Protein AF-0000000079806467 (afdb_homodimer)

Structure (mmCIF, N/CA/C/O backbone):
data_AF-0000000079806467-model_v1
#
loop_
_entity.id
_entity.type
_entity.pdbx_description
1 polymer 'Acyl-coenzyme A oxidase'
#
loop_
_atom_site.group_PDB
_atom_site.id
_atom_site.type_symbol
_atom_site.label_atom_id
_atom_site.label_alt_id
_atom_site.label_comp_id
_atom_site.label_asym_id
_atom_site.label_entity_id
_atom_site.label_seq_id
_atom_site.pdbx_PDB_ins_code
_atom_site.Cartn_x
_atom_site.Cartn_y
_atom_site.Cartn_z
_atom_site.occupancy
_atom_site.B_iso_or_equiv
_atom_site.auth_seq_id
_atom_site.auth_comp_id
_atom_site.auth_asym_id
_atom_site.auth_atom_id
_atom_site.pdbx_PDB_model_num
ATOM 1 N N . MET A 1 1 ? 41.625 -18.547 -8.062 1 34.66 1 MET A N 1
ATOM 2 C CA . MET A 1 1 ? 41.875 -17.453 -8.992 1 34.66 1 MET A CA 1
ATOM 3 C C . MET A 1 1 ? 40.906 -16.281 -8.742 1 34.66 1 MET A C 1
ATOM 5 O O . MET A 1 1 ? 39.719 -16.5 -8.547 1 34.66 1 MET A O 1
ATOM 9 N N . ALA A 1 2 ? 41.5 -15.297 -8.375 1 49.91 2 ALA A N 1
ATOM 10 C CA . ALA A 1 2 ? 40.719 -14.109 -8.062 1 49.91 2 ALA A CA 1
ATOM 11 C C . ALA A 1 2 ? 39.75 -13.781 -9.195 1 49.91 2 ALA A C 1
ATOM 13 O O . ALA A 1 2 ? 40.156 -13.578 -10.336 1 49.91 2 ALA A O 1
ATOM 14 N N . ALA A 1 3 ? 38.312 -14.281 -9.039 1 60.53 3 ALA A N 1
ATOM 15 C CA . ALA A 1 3 ? 37.281 -14.016 -10.047 1 60.53 3 ALA A CA 1
ATOM 16 C C . ALA A 1 3 ? 37.531 -12.68 -10.734 1 60.53 3 ALA A C 1
ATOM 18 O O . ALA A 1 3 ? 37.875 -11.688 -10.078 1 60.53 3 ALA A O 1
ATOM 19 N N . ASN A 1 4 ? 37.812 -12.672 -12.086 1 73.62 4 ASN A N 1
ATOM 20 C CA . ASN A 1 4 ? 37.875 -11.445 -12.875 1 73.62 4 ASN A CA 1
ATOM 21 C C . ASN A 1 4 ? 36.531 -10.695 -12.828 1 73.62 4 ASN A C 1
ATOM 23 O O . ASN A 1 4 ? 35.594 -11.062 -13.531 1 73.62 4 ASN A O 1
ATOM 27 N N . LEU A 1 5 ? 36.375 -9.82 -11.797 1 84.5 5 LEU A N 1
ATOM 28 C CA . LEU A 1 5 ? 35.156 -9.086 -11.555 1 84.5 5 LEU A CA 1
ATOM 29 C C . LEU A 1 5 ? 35.125 -7.77 -12.32 1 84.5 5 LEU A C 1
ATOM 31 O O . LEU A 1 5 ? 34.438 -6.824 -11.93 1 84.5 5 LEU A O 1
ATOM 35 N N . ASP A 1 6 ? 35.844 -7.742 -13.461 1 85.06 6 ASP A N 1
ATOM 36 C CA . ASP A 1 6 ? 36 -6.504 -14.227 1 85.06 6 ASP A CA 1
ATOM 37 C C . ASP A 1 6 ? 34.656 -6.086 -14.844 1 85.06 6 ASP A C 1
ATOM 39 O O . ASP A 1 6 ? 34.469 -4.914 -15.18 1 85.06 6 ASP A O 1
ATOM 43 N N . PHE A 1 7 ? 33.781 -7.004 -14.922 1 88.5 7 PHE A N 1
ATOM 44 C CA . PHE A 1 7 ? 32.469 -6.676 -15.516 1 88.5 7 PHE A CA 1
ATOM 45 C C . PHE A 1 7 ? 31.594 -5.938 -14.516 1 88.5 7 PHE A C 1
ATOM 47 O O . PHE A 1 7 ? 30.609 -5.309 -14.898 1 88.5 7 PHE A O 1
ATOM 54 N N . LEU A 1 8 ? 31.969 -5.996 -13.258 1 93 8 LEU A N 1
ATOM 55 C CA . LEU A 1 8 ? 31.359 -5.148 -12.242 1 93 8 LEU A CA 1
ATOM 56 C C . LEU A 1 8 ? 32.156 -3.85 -12.078 1 93 8 LEU A C 1
ATOM 58 O O . LEU A 1 8 ? 33.094 -3.785 -11.281 1 93 8 LEU A O 1
ATOM 62 N N . LYS A 1 9 ? 31.688 -2.844 -12.742 1 91.31 9 LYS A N 1
ATOM 63 C CA . LYS A 1 9 ? 32.406 -1.57 -12.695 1 91.31 9 LYS A CA 1
ATOM 64 C C . LYS A 1 9 ? 32.344 -0.953 -11.305 1 91.31 9 LYS A C 1
ATOM 66 O O . LYS A 1 9 ? 31.359 -1.146 -10.578 1 91.31 9 LYS A O 1
ATOM 71 N N . ASP A 1 10 ? 33.406 -0.239 -10.992 1 94.56 10 ASP A N 1
ATOM 72 C CA . ASP A 1 10 ? 33.375 0.511 -9.742 1 94.56 10 ASP A CA 1
ATOM 73 C C . ASP A 1 10 ? 32.25 1.545 -9.734 1 94.56 10 ASP A C 1
ATOM 75 O O . ASP A 1 10 ? 31.906 2.096 -10.781 1 94.56 10 ASP A O 1
ATOM 79 N N . LEU A 1 11 ? 31.797 1.755 -8.625 1 96.38 11 LEU A N 1
ATOM 80 C CA . LEU A 1 11 ? 30.719 2.734 -8.469 1 96.38 11 LEU A CA 1
ATOM 81 C C . LEU A 1 11 ? 31.281 4.152 -8.422 1 96.38 11 LEU A C 1
ATOM 83 O O . LEU A 1 11 ? 32.406 4.363 -7.945 1 96.38 11 LEU A O 1
ATOM 87 N N . PRO A 1 12 ? 30.547 5.062 -8.953 1 96.88 12 PRO A N 1
ATOM 88 C CA . PRO A 1 12 ? 31.047 6.445 -8.945 1 96.88 12 PRO A CA 1
ATOM 89 C C . PRO A 1 12 ? 31.219 7 -7.531 1 96.88 12 PRO A C 1
ATOM 91 O O . PRO A 1 12 ? 30.469 6.617 -6.617 1 96.88 12 PRO A O 1
ATOM 94 N N . SER A 1 13 ? 32.188 7.906 -7.438 1 97.12 13 SER A N 1
ATOM 95 C CA . SER A 1 13 ? 32.406 8.57 -6.156 1 97.12 13 SER A CA 1
ATOM 96 C C . SER A 1 13 ? 31.328 9.625 -5.895 1 97.12 13 SER A C 1
ATOM 98 O O . SER A 1 13 ? 30.766 10.195 -6.832 1 97.12 13 SER A O 1
ATOM 100 N N . GLY A 1 14 ? 31.031 9.812 -4.668 1 97.44 14 GLY A N 1
ATOM 101 C CA . GLY A 1 14 ? 30.031 10.781 -4.27 1 97.44 14 GLY A CA 1
ATOM 102 C C . GLY A 1 14 ? 29.641 10.68 -2.807 1 97.44 14 GLY A C 1
ATOM 103 O O . GLY A 1 14 ? 30.422 10.18 -1.99 1 97.44 14 GLY A O 1
ATOM 104 N N . PRO A 1 15 ? 28.469 11.18 -2.463 1 97.69 15 PRO A N 1
ATOM 105 C CA . PRO A 1 15 ? 28.016 11.25 -1.074 1 97.69 15 PRO A CA 1
ATOM 106 C C . PRO A 1 15 ? 27.922 9.875 -0.415 1 97.69 15 PRO A C 1
ATOM 108 O O . PRO A 1 15 ? 27.938 9.773 0.814 1 97.69 15 PRO A O 1
ATOM 111 N N . LEU A 1 16 ? 27.875 8.82 -1.128 1 98.69 16 LEU A N 1
ATOM 112 C CA . LEU A 1 16 ? 27.703 7.473 -0.591 1 98.69 16 LEU A CA 1
ATOM 113 C C . LEU A 1 16 ? 29.031 6.875 -0.152 1 98.69 16 LEU A C 1
ATOM 115 O O . LEU A 1 16 ? 29.062 5.867 0.557 1 98.69 16 LEU A O 1
ATOM 119 N N . ASP A 1 17 ? 30.172 7.52 -0.529 1 98.19 17 ASP A N 1
ATOM 120 C CA . ASP A 1 17 ? 31.5 6.98 -0.294 1 98.19 17 ASP A CA 1
ATOM 121 C C . ASP A 1 17 ? 31.766 6.785 1.198 1 98.19 17 ASP A C 1
ATOM 123 O O . ASP A 1 17 ? 32.469 5.844 1.597 1 98.19 17 ASP A O 1
ATOM 127 N N . ALA A 1 18 ? 31.219 7.711 1.97 1 97.19 18 ALA A N 1
ATOM 128 C CA . ALA A 1 18 ? 31.453 7.633 3.41 1 97.19 18 ALA A CA 1
ATOM 129 C C . ALA A 1 18 ? 30.984 6.297 3.971 1 97.19 18 ALA A C 1
ATOM 131 O O . ALA A 1 18 ? 31.656 5.691 4.809 1 97.19 18 ALA A O 1
ATOM 132 N N . TYR A 1 19 ? 29.875 5.832 3.535 1 98.38 19 TYR A N 1
ATOM 133 C CA . TYR A 1 19 ? 29.328 4.566 4.012 1 98.38 19 TYR A CA 1
ATOM 134 C C . TYR A 1 19 ? 30.016 3.387 3.332 1 98.38 19 TYR A C 1
ATOM 136 O O . TYR A 1 19 ? 30.25 2.35 3.959 1 98.38 19 TYR A O 1
ATOM 144 N N . ARG A 1 20 ? 30.344 3.506 2.066 1 98.44 20 ARG A N 1
ATOM 145 C CA . ARG A 1 20 ? 31.016 2.438 1.34 1 98.44 20 ARG A CA 1
ATOM 146 C C . ARG A 1 20 ? 32.406 2.148 1.945 1 98.44 20 ARG A C 1
ATOM 148 O O . ARG A 1 20 ? 32.812 0.992 2.006 1 98.44 20 ARG A O 1
ATOM 155 N N . LYS A 1 21 ? 33.062 3.182 2.406 1 97.88 21 LYS A N 1
ATOM 156 C CA . LYS A 1 21 ? 34.375 3.043 3.023 1 97.88 21 LYS A CA 1
ATOM 157 C C . LYS A 1 21 ? 34.281 2.33 4.371 1 97.88 21 LYS A C 1
ATOM 159 O O . LYS A 1 21 ? 35.219 1.649 4.789 1 97.88 21 LYS A O 1
ATOM 164 N N . ASP A 1 22 ? 33.125 2.482 4.996 1 97.44 22 ASP A N 1
ATOM 165 C CA . ASP A 1 22 ? 32.938 1.914 6.328 1 97.44 22 ASP A CA 1
ATOM 166 C C . ASP A 1 22 ? 32.469 0.46 6.242 1 97.44 22 ASP A C 1
ATOM 168 O O . ASP A 1 22 ? 32.438 -0.249 7.25 1 97.44 22 ASP A O 1
ATOM 172 N N . ALA A 1 23 ? 32.188 -0.024 5.09 1 98.25 23 ALA A N 1
ATOM 173 C CA . ALA A 1 23 ? 31.625 -1.363 4.922 1 98.25 23 ALA A CA 1
ATOM 174 C C . ALA A 1 23 ? 32.625 -2.432 5.352 1 98.25 23 ALA A C 1
ATOM 176 O O . ALA A 1 23 ? 33.812 -2.299 5.109 1 98.25 23 ALA A O 1
ATOM 177 N N . SER A 1 24 ? 32.156 -3.488 5.906 1 98.38 24 SER A N 1
ATOM 178 C CA . SER A 1 24 ? 33 -4.547 6.457 1 98.38 24 SER A CA 1
ATOM 179 C C . SER A 1 24 ? 33.344 -5.598 5.402 1 98.38 24 SER A C 1
ATOM 181 O O . SER A 1 24 ? 34.062 -6.559 5.68 1 98.38 24 SER A O 1
ATOM 183 N N . PHE A 1 25 ? 32.812 -5.457 4.246 1 98.12 25 PHE A N 1
ATOM 184 C CA . PHE A 1 25 ? 33 -6.406 3.16 1 98.12 25 PHE A CA 1
ATOM 185 C C . PHE A 1 25 ? 33.031 -5.695 1.813 1 98.12 25 PHE A C 1
ATOM 187 O O . PHE A 1 25 ? 32.75 -4.5 1.73 1 98.12 25 PHE A O 1
ATOM 194 N N . ASN A 1 26 ? 33.469 -6.414 0.8 1 96.88 26 ASN A N 1
ATOM 195 C CA . ASN A 1 26 ? 33.438 -5.914 -0.569 1 96.88 26 ASN A CA 1
ATOM 196 C C . ASN A 1 26 ? 32.125 -6.254 -1.264 1 96.88 26 ASN A C 1
ATOM 198 O O . ASN A 1 26 ? 31.781 -7.43 -1.412 1 96.88 26 ASN A O 1
ATOM 202 N N . TRP A 1 27 ? 31.391 -5.199 -1.729 1 97.62 27 TRP A N 1
ATOM 203 C CA . TRP A 1 27 ? 30.062 -5.426 -2.293 1 97.62 27 TRP A CA 1
ATOM 204 C C . TRP A 1 27 ? 30.141 -6.316 -3.525 1 97.62 27 TRP A C 1
ATOM 206 O O . TRP A 1 27 ? 29.203 -7.055 -3.824 1 97.62 27 TRP A O 1
ATOM 216 N N . LYS A 1 28 ? 31.281 -6.289 -4.316 1 97.19 28 LYS A N 1
ATOM 217 C CA . LYS A 1 28 ? 31.453 -7.145 -5.484 1 97.19 28 LYS A CA 1
ATOM 218 C C . LYS A 1 28 ? 31.531 -8.617 -5.082 1 97.19 28 LYS A C 1
ATOM 220 O O . LYS A 1 28 ? 31 -9.484 -5.781 1 97.19 28 LYS A O 1
ATOM 225 N N . HIS A 1 29 ? 32.25 -8.836 -3.951 1 97.06 29 HIS A N 1
ATOM 226 C CA . HIS A 1 29 ? 32.344 -10.203 -3.438 1 97.06 29 HIS A CA 1
ATOM 227 C C . HIS A 1 29 ? 30.984 -10.711 -2.986 1 97.06 29 HIS A C 1
ATOM 229 O O . HIS A 1 29 ? 30.656 -11.883 -3.186 1 97.06 29 HIS A O 1
ATOM 235 N N . MET A 1 30 ? 30.203 -9.859 -2.377 1 98.06 30 MET A N 1
ATOM 236 C CA . MET A 1 30 ? 28.844 -10.234 -1.971 1 98.06 30 MET A CA 1
ATOM 237 C C . MET A 1 30 ? 27.984 -10.531 -3.186 1 98.06 30 MET A C 1
ATOM 239 O O . MET A 1 30 ? 27.234 -11.516 -3.193 1 98.06 30 MET A O 1
ATOM 243 N N . ALA A 1 31 ? 28.047 -9.68 -4.234 1 97.62 31 ALA A N 1
ATOM 244 C CA . ALA A 1 31 ? 27.297 -9.922 -5.461 1 97.62 31 ALA A CA 1
ATOM 245 C C . ALA A 1 31 ? 27.656 -11.266 -6.078 1 97.62 31 ALA A C 1
ATOM 247 O O . ALA A 1 31 ? 26.781 -12.008 -6.527 1 97.62 31 ALA A O 1
ATOM 248 N N . LEU A 1 32 ? 28.953 -11.562 -6.098 1 96.12 32 LEU A N 1
ATOM 249 C CA . LEU A 1 32 ? 29.438 -12.828 -6.621 1 96.12 32 LEU A CA 1
ATOM 250 C C . LEU A 1 32 ? 28.938 -14 -5.781 1 96.12 32 LEU A C 1
ATOM 252 O O . LEU A 1 32 ? 28.562 -15.039 -6.324 1 96.12 32 LEU A O 1
ATOM 256 N N . PHE A 1 33 ? 29.031 -13.82 -4.461 1 96.12 33 PHE A N 1
ATOM 257 C CA . PHE A 1 33 ? 28.562 -14.852 -3.545 1 96.12 33 PHE A CA 1
ATOM 258 C C . PHE A 1 33 ? 27.078 -15.148 -3.768 1 96.12 33 PHE A C 1
ATOM 260 O O . PHE A 1 33 ? 26.672 -16.312 -3.785 1 96.12 33 PHE A O 1
ATOM 267 N N . LEU A 1 34 ? 26.25 -14.094 -3.984 1 96.44 34 LEU A N 1
ATOM 268 C CA . LEU A 1 34 ? 24.797 -14.227 -4.109 1 96.44 34 LEU A CA 1
ATOM 269 C C . LEU A 1 34 ? 24.422 -14.969 -5.391 1 96.44 34 LEU A C 1
ATOM 271 O O . LEU A 1 34 ? 23.578 -15.867 -5.375 1 96.44 34 LEU A O 1
ATOM 275 N N . GLU A 1 35 ? 25.062 -14.664 -6.559 1 94.12 35 GLU A N 1
ATOM 276 C CA . GLU A 1 35 ? 24.531 -15.141 -7.836 1 94.12 35 GLU A CA 1
ATOM 277 C C . GLU A 1 35 ? 25.5 -16.125 -8.492 1 94.12 35 GLU A C 1
ATOM 279 O O . GLU A 1 35 ? 25.094 -16.922 -9.344 1 94.12 35 GLU A O 1
ATOM 284 N N . GLY A 1 36 ? 26.797 -16.109 -8.062 1 93.44 36 GLY A N 1
ATOM 285 C CA . GLY A 1 36 ? 27.812 -16.844 -8.789 1 93.44 36 GLY A CA 1
ATOM 286 C C . GLY A 1 36 ? 28.328 -16.109 -10.016 1 93.44 36 GLY A C 1
ATOM 287 O O . GLY A 1 36 ? 27.609 -15.273 -10.586 1 93.44 36 GLY A O 1
ATOM 288 N N . GLU A 1 37 ? 29.453 -16.391 -10.461 1 94.31 37 GLU A N 1
ATOM 289 C CA . GLU A 1 37 ? 30.125 -15.641 -11.508 1 94.31 37 GLU A CA 1
ATOM 290 C C . GLU A 1 37 ? 29.406 -15.781 -12.844 1 94.31 37 GLU A C 1
ATOM 292 O O . GLU A 1 37 ? 29.141 -14.789 -13.523 1 94.31 37 GLU A O 1
ATOM 297 N N . GLU A 1 38 ? 29.094 -16.969 -13.242 1 94.38 38 GLU A N 1
ATOM 298 C CA . GLU A 1 38 ? 28.484 -17.234 -14.539 1 94.38 38 GLU A CA 1
ATOM 299 C C . GLU A 1 38 ? 27.156 -16.484 -14.688 1 94.38 38 GLU A C 1
ATOM 301 O O . GLU A 1 38 ? 26.953 -15.773 -15.672 1 94.38 38 GLU A O 1
ATOM 306 N N . LEU A 1 39 ? 26.281 -16.625 -13.75 1 96.12 39 LEU A N 1
ATOM 307 C CA . LEU A 1 39 ? 24.953 -16.016 -13.797 1 96.12 39 LEU A CA 1
ATOM 308 C C . LEU A 1 39 ? 25.047 -14.5 -13.695 1 96.12 39 LEU A C 1
ATOM 310 O O . LEU A 1 39 ? 24.297 -13.773 -14.352 1 96.12 39 LEU A O 1
ATOM 314 N N . LEU A 1 40 ? 25.969 -14.039 -12.883 1 96.94 40 LEU A N 1
ATOM 315 C CA . LEU A 1 40 ? 26.141 -12.602 -12.719 1 96.94 40 LEU A CA 1
ATOM 316 C C . LEU A 1 40 ? 26.625 -11.961 -14.016 1 96.94 40 LEU A C 1
ATOM 318 O O . LEU A 1 40 ? 26.141 -10.898 -14.414 1 96.94 40 LEU A O 1
ATOM 322 N N . ARG A 1 41 ? 27.625 -12.594 -14.688 1 96.38 41 ARG A N 1
ATOM 323 C CA . ARG A 1 41 ? 28.109 -12.109 -15.969 1 96.38 41 ARG A CA 1
ATOM 324 C C . ARG A 1 41 ? 27 -12.102 -17.016 1 96.38 41 ARG A C 1
ATOM 326 O O . ARG A 1 41 ? 26.906 -11.18 -17.812 1 96.38 41 ARG A O 1
ATOM 333 N N . TYR A 1 42 ? 26.281 -13.156 -17.062 1 96.56 42 TYR A N 1
ATOM 334 C CA . TYR A 1 42 ? 25.141 -13.266 -17.969 1 96.56 42 TYR A CA 1
ATOM 335 C C . TYR A 1 42 ? 24.141 -12.133 -17.734 1 96.56 42 TYR A C 1
ATOM 337 O O . TYR A 1 42 ? 23.703 -11.484 -18.688 1 96.56 42 TYR A O 1
ATOM 345 N N . LYS A 1 43 ? 23.812 -11.844 -16.5 1 97.62 43 LYS A N 1
ATOM 346 C CA . LYS A 1 43 ? 22.891 -10.781 -16.125 1 97.62 43 LYS A CA 1
ATOM 347 C C . LYS A 1 43 ? 23.391 -9.422 -16.594 1 97.62 43 LYS A C 1
ATOM 349 O O . LYS A 1 43 ? 22.641 -8.625 -17.141 1 97.62 43 LYS A O 1
ATOM 354 N N . TYR A 1 44 ? 24.625 -9.109 -16.391 1 97.25 44 TYR A N 1
ATOM 355 C CA . TYR A 1 44 ? 25.203 -7.816 -16.766 1 97.25 44 TYR A CA 1
ATOM 356 C C . TYR A 1 44 ? 25.312 -7.684 -18.266 1 97.25 44 TYR A C 1
ATOM 358 O O . TYR A 1 44 ? 25.281 -6.574 -18.812 1 97.25 44 TYR A O 1
ATOM 366 N N . THR A 1 45 ? 25.469 -8.836 -18.922 1 97.06 45 THR A N 1
ATOM 367 C CA . THR A 1 45 ? 25.422 -8.805 -20.375 1 97.06 45 THR A CA 1
ATOM 368 C C . THR A 1 45 ? 24.062 -8.32 -20.859 1 97.06 45 THR A C 1
ATOM 370 O O . THR A 1 45 ? 23.984 -7.504 -21.781 1 97.06 45 THR A O 1
ATOM 373 N N . ILE A 1 46 ? 23.047 -8.805 -20.281 1 98.06 46 ILE A N 1
ATOM 374 C CA . ILE A 1 46 ? 21.688 -8.391 -20.625 1 98.06 46 ILE A CA 1
ATOM 375 C C . ILE A 1 46 ? 21.516 -6.898 -20.344 1 98.06 46 ILE A C 1
ATOM 377 O O . ILE A 1 46 ? 21.062 -6.145 -21.203 1 98.06 46 ILE A O 1
ATOM 381 N N . PHE A 1 47 ? 21.922 -6.441 -19.156 1 98.06 47 PHE A N 1
ATOM 382 C CA . PHE A 1 47 ? 21.797 -5.043 -18.766 1 98.06 47 PHE A CA 1
ATOM 383 C C . PHE A 1 47 ? 22.547 -4.137 -19.734 1 98.06 47 PHE A C 1
ATOM 385 O O . PHE A 1 47 ? 22.016 -3.105 -20.156 1 98.06 47 PHE A O 1
ATOM 392 N N . LYS A 1 48 ? 23.75 -4.508 -20.047 1 97.25 48 LYS A N 1
ATOM 393 C CA . LYS A 1 48 ? 24.594 -3.703 -20.922 1 97.25 48 LYS A CA 1
ATOM 394 C C . LYS A 1 48 ? 23.984 -3.613 -22.328 1 97.25 48 LYS A C 1
ATOM 396 O O . LYS A 1 48 ? 24.031 -2.555 -22.953 1 97.25 48 LYS A O 1
ATOM 401 N N . THR A 1 49 ? 23.484 -4.711 -22.781 1 97.94 49 THR A N 1
ATOM 402 C CA . THR A 1 49 ? 22.844 -4.738 -24.094 1 97.94 49 THR A CA 1
ATOM 403 C C . THR A 1 49 ? 21.656 -3.773 -24.156 1 97.94 49 THR A C 1
ATOM 405 O O . THR A 1 49 ? 21.531 -3 -25.109 1 97.94 49 THR A O 1
ATOM 408 N N . LEU A 1 50 ? 20.812 -3.773 -23.156 1 98.31 50 LEU A N 1
ATOM 409 C CA . LEU A 1 50 ? 19.656 -2.881 -23.109 1 98.31 50 LEU A CA 1
ATOM 410 C C . LEU A 1 50 ? 20.109 -1.425 -23.016 1 98.31 50 LEU A C 1
ATOM 412 O O . LEU A 1 50 ? 19.531 -0.555 -23.672 1 98.31 50 LEU A O 1
ATOM 416 N N . GLU A 1 51 ? 21.078 -1.166 -22.219 1 97.56 51 GLU A N 1
ATOM 417 C CA . GLU A 1 51 ? 21.578 0.192 -22.031 1 97.56 51 GLU A CA 1
ATOM 418 C C . GLU A 1 51 ? 22.125 0.768 -23.328 1 97.56 51 GLU A C 1
ATOM 420 O O . GLU A 1 51 ? 22 1.964 -23.594 1 97.56 51 GLU A O 1
ATOM 425 N N . GLN A 1 52 ? 22.719 -0.044 -24.094 1 97.5 52 GLN A N 1
ATOM 426 C CA . GLN A 1 52 ? 23.406 0.401 -25.297 1 97.5 52 GLN A CA 1
ATOM 427 C C . GLN A 1 52 ? 22.422 0.576 -26.453 1 97.5 52 GLN A C 1
ATOM 429 O O . GLN A 1 52 ? 22.734 1.203 -27.469 1 97.5 52 GLN A O 1
ATOM 434 N N . ASP A 1 53 ? 21.234 0.017 -26.406 1 97.69 53 ASP A N 1
ATOM 435 C CA . ASP A 1 53 ? 20.203 0.123 -27.438 1 97.69 53 ASP A CA 1
ATOM 436 C C . ASP A 1 53 ? 19.25 1.285 -27.141 1 97.69 53 ASP A C 1
ATOM 438 O O . ASP A 1 53 ? 18.484 1.244 -26.172 1 97.69 53 ASP A O 1
ATOM 442 N N . PRO A 1 54 ? 19.203 2.316 -27.969 1 97.12 54 PRO A N 1
ATOM 443 C CA . PRO A 1 54 ? 18.375 3.508 -27.719 1 97.12 54 PRO A CA 1
ATOM 444 C C . PRO A 1 54 ? 16.891 3.186 -27.594 1 97.12 54 PRO A C 1
ATOM 446 O O . PRO A 1 54 ? 16.141 3.961 -27 1 97.12 54 PRO A O 1
ATOM 449 N N . LEU A 1 55 ? 16.484 2.076 -28.078 1 97 55 LEU A N 1
ATOM 450 C CA . LEU A 1 55 ? 15.086 1.681 -27.984 1 97 55 LEU A CA 1
ATOM 451 C C . LEU A 1 55 ? 14.648 1.557 -26.531 1 97 55 LEU A C 1
ATOM 453 O O . LEU A 1 55 ? 13.461 1.711 -26.219 1 97 55 LEU A O 1
ATOM 457 N N . PHE A 1 56 ? 15.594 1.339 -25.656 1 98 56 PHE A N 1
ATOM 458 C CA . PHE A 1 56 ? 15.258 1.041 -24.266 1 98 56 PHE A CA 1
ATOM 459 C C . PHE A 1 56 ? 15.43 2.275 -23.391 1 98 56 PHE A C 1
ATOM 461 O O . PHE A 1 56 ? 15.227 2.215 -22.188 1 98 56 PHE A O 1
ATOM 468 N N . ALA A 1 57 ? 15.789 3.389 -24.031 1 95.69 57 ALA A N 1
ATOM 469 C CA . ALA A 1 57 ? 15.812 4.652 -23.297 1 95.69 57 ALA A CA 1
ATOM 470 C C . ALA A 1 57 ? 14.406 5.062 -22.875 1 95.69 57 ALA A C 1
ATOM 472 O O . ALA A 1 57 ? 13.445 4.902 -23.641 1 95.69 57 ALA A O 1
ATOM 473 N N . ARG A 1 58 ? 14.25 5.59 -21.656 1 91 58 ARG A N 1
ATOM 474 C CA . ARG A 1 58 ? 12.938 5.914 -21.094 1 91 58 ARG A CA 1
ATOM 475 C C . ARG A 1 58 ? 12.719 7.422 -21.062 1 91 58 ARG A C 1
ATOM 477 O O . ARG A 1 58 ? 13.672 8.188 -20.938 1 91 58 ARG A O 1
ATOM 484 N N . ASP A 1 59 ? 11.398 7.672 -21.062 1 86.38 59 ASP A N 1
ATOM 485 C CA . ASP A 1 59 ? 10.984 9.062 -20.906 1 86.38 59 ASP A CA 1
ATOM 486 C C . ASP A 1 59 ? 10.555 9.359 -19.484 1 86.38 59 ASP A C 1
ATOM 488 O O . ASP A 1 59 ? 10.328 8.43 -18.688 1 86.38 59 ASP A O 1
ATOM 492 N N . TYR A 1 60 ? 10.422 10.711 -19.188 1 87.69 60 TYR A N 1
ATOM 493 C CA . TYR A 1 60 ? 10.055 11.125 -17.828 1 87.69 60 TYR A CA 1
ATOM 494 C C . TYR A 1 60 ? 8.547 11.18 -17.672 1 87.69 60 TYR A C 1
ATOM 496 O O . TYR A 1 60 ? 8.039 11.234 -16.547 1 87.69 60 TYR A O 1
ATOM 504 N N . GLN A 1 61 ? 7.82 11.133 -18.703 1 89.44 61 GLN A N 1
ATOM 505 C CA . GLN A 1 61 ? 6.363 11.156 -18.625 1 89.44 61 GLN A CA 1
ATOM 506 C C . GLN A 1 61 ? 5.77 9.828 -19.094 1 89.44 61 GLN A C 1
ATOM 508 O O . GLN A 1 61 ? 6.305 9.188 -19.984 1 89.44 61 GLN A O 1
ATOM 513 N N . THR A 1 62 ? 4.656 9.445 -18.484 1 92.62 62 THR A N 1
ATOM 514 C CA . THR A 1 62 ? 3.959 8.234 -18.891 1 92.62 62 THR A CA 1
ATOM 515 C C . THR A 1 62 ? 3.271 8.43 -20.234 1 92.62 62 THR A C 1
ATOM 517 O O . THR A 1 62 ? 2.453 9.336 -20.391 1 92.62 62 THR A O 1
ATOM 520 N N . PRO A 1 63 ? 3.568 7.598 -21.203 1 93.56 63 PRO A N 1
ATOM 521 C CA . PRO A 1 63 ? 2.859 7.695 -22.484 1 93.56 63 PRO A CA 1
ATOM 522 C C . PRO A 1 63 ? 1.4 7.258 -22.375 1 93.56 63 PRO A C 1
ATOM 524 O O . PRO A 1 63 ? 0.973 6.75 -21.344 1 93.56 63 PRO A O 1
ATOM 527 N N . SER A 1 64 ? 0.621 7.527 -23.438 1 93.62 64 SER A N 1
ATOM 528 C CA . SER A 1 64 ? -0.752 7.039 -23.516 1 93.62 64 SER A CA 1
ATOM 529 C C . SER A 1 64 ? -0.8 5.516 -23.453 1 93.62 64 SER A C 1
ATOM 531 O O . SER A 1 64 ? 0.21 4.852 -23.688 1 93.62 64 SER A O 1
ATOM 533 N N . LEU A 1 65 ? -1.957 4.953 -23.141 1 95.06 65 LEU A N 1
ATOM 534 C CA . LEU A 1 65 ? -2.123 3.506 -23.047 1 95.06 65 LEU A CA 1
ATOM 535 C C . LEU A 1 65 ? -1.716 2.828 -24.344 1 95.06 65 LEU A C 1
ATOM 537 O O . LEU A 1 65 ? -0.988 1.833 -24.344 1 95.06 65 LEU A O 1
ATOM 541 N N . GLU A 1 66 ? -2.158 3.346 -25.469 1 93.94 66 GLU A N 1
ATOM 542 C CA . GLU A 1 66 ? -1.848 2.787 -26.781 1 93.94 66 GLU A CA 1
ATOM 543 C C . GLU A 1 66 ? -0.345 2.811 -27.047 1 93.94 66 GLU A C 1
ATOM 545 O O . GLU A 1 66 ? 0.213 1.844 -27.562 1 93.94 66 GLU A O 1
ATOM 550 N N . LYS A 1 67 ? 0.289 3.9 -26.672 1 95 67 LYS A N 1
ATOM 551 C CA . LYS A 1 67 ? 1.726 4.023 -26.891 1 95 67 LYS A CA 1
ATOM 552 C C . LYS A 1 67 ? 2.508 3.076 -25.984 1 95 67 LYS A C 1
ATOM 554 O O . LYS A 1 67 ? 3.555 2.557 -26.375 1 95 67 LYS A O 1
ATOM 559 N N . GLN A 1 68 ? 2.055 2.895 -24.781 1 95.81 68 GLN A N 1
ATOM 560 C CA . GLN A 1 68 ? 2.689 1.926 -23.891 1 95.81 68 GLN A CA 1
ATOM 561 C C . GLN A 1 68 ? 2.658 0.524 -24.484 1 95.81 68 GLN A C 1
ATOM 563 O O . GLN A 1 68 ? 3.652 -0.203 -24.438 1 95.81 68 GLN A O 1
ATOM 568 N N . ARG A 1 69 ? 1.564 0.106 -25.031 1 96.19 69 ARG A N 1
ATOM 569 C CA . ARG A 1 69 ? 1.412 -1.214 -25.641 1 96.19 69 ARG A CA 1
ATOM 570 C C . ARG A 1 69 ? 2.303 -1.359 -26.875 1 96.19 69 ARG A C 1
ATOM 572 O O . ARG A 1 69 ? 2.943 -2.395 -27.062 1 96.19 69 ARG A O 1
ATOM 579 N N . GLU A 1 70 ? 2.334 -0.309 -27.641 1 96.19 70 GLU A N 1
ATOM 580 C CA . GLU A 1 70 ? 3.176 -0.3 -28.828 1 96.19 70 GLU A CA 1
ATOM 581 C C . GLU A 1 70 ? 4.652 -0.425 -28.469 1 96.19 70 GLU A C 1
ATOM 583 O O . GLU A 1 70 ? 5.375 -1.238 -29.047 1 96.19 70 GLU A O 1
ATOM 588 N N . LEU A 1 71 ? 5.055 0.369 -27.516 1 96.56 71 LEU A N 1
ATOM 589 C CA . LEU A 1 71 ? 6.453 0.368 -27.094 1 96.56 71 LEU A CA 1
ATOM 590 C C . LEU A 1 71 ? 6.848 -0.99 -26.516 1 96.56 71 LEU A C 1
ATOM 592 O O . LEU A 1 71 ? 7.949 -1.48 -26.781 1 96.56 71 LEU A O 1
ATOM 596 N N . THR A 1 72 ? 6.031 -1.556 -25.719 1 97.12 72 THR A N 1
ATOM 597 C CA . THR A 1 72 ? 6.305 -2.867 -25.141 1 97.12 72 THR A CA 1
ATOM 598 C C . THR A 1 72 ? 6.43 -3.924 -26.234 1 97.12 72 THR A C 1
ATOM 600 O O . THR A 1 72 ? 7.316 -4.781 -26.188 1 97.12 72 THR A O 1
ATOM 603 N N . PHE A 1 73 ? 5.57 -3.877 -27.234 1 94.81 73 PHE A N 1
ATOM 604 C CA . PHE A 1 73 ? 5.633 -4.801 -28.359 1 94.81 73 PHE A CA 1
ATOM 605 C C . PHE A 1 73 ? 6.965 -4.684 -29.078 1 94.81 73 PHE A C 1
ATOM 607 O O . PHE A 1 73 ? 7.645 -5.688 -29.312 1 94.81 73 PHE A O 1
ATOM 614 N N . ILE A 1 74 ? 7.332 -3.445 -29.359 1 95.5 74 ILE A N 1
ATOM 615 C CA . ILE A 1 74 ? 8.555 -3.199 -30.109 1 95.5 74 ILE A CA 1
ATOM 616 C C . ILE A 1 74 ? 9.766 -3.658 -29.297 1 95.5 74 ILE A C 1
ATOM 618 O O . ILE A 1 74 ? 10.68 -4.285 -29.844 1 95.5 74 ILE A O 1
ATOM 622 N N . ARG A 1 75 ? 9.773 -3.412 -28.031 1 96.81 75 ARG A N 1
ATOM 623 C CA . ARG A 1 75 ? 10.883 -3.785 -27.172 1 96.81 75 ARG A CA 1
ATOM 624 C C . ARG A 1 75 ? 10.953 -5.297 -26.984 1 96.81 75 ARG A C 1
ATOM 626 O O . ARG A 1 75 ? 12.039 -5.879 -26.953 1 96.81 75 ARG A O 1
ATOM 633 N N . ALA A 1 76 ? 9.812 -5.941 -26.812 1 95.06 76 ALA A N 1
ATOM 634 C CA . ALA A 1 76 ? 9.789 -7.398 -26.688 1 95.06 76 ALA A CA 1
ATOM 635 C C . ALA A 1 76 ? 10.359 -8.062 -27.938 1 95.06 76 ALA A C 1
ATOM 637 O O . ALA A 1 76 ? 11.133 -9.016 -27.844 1 95.06 76 ALA A O 1
ATOM 638 N N . ARG A 1 77 ? 9.938 -7.586 -29.062 1 92.19 77 ARG A N 1
ATOM 639 C CA . ARG A 1 77 ? 10.445 -8.109 -30.328 1 92.19 77 ARG A CA 1
ATOM 640 C C . ARG A 1 77 ? 11.961 -7.93 -30.422 1 92.19 77 ARG A C 1
ATOM 642 O O . ARG A 1 77 ? 12.664 -8.805 -30.938 1 92.19 77 ARG A O 1
ATOM 649 N N . ARG A 1 78 ? 12.422 -6.723 -30.016 1 94.31 78 ARG A N 1
ATOM 650 C CA . ARG A 1 78 ? 13.852 -6.453 -30 1 94.31 78 ARG A CA 1
ATOM 651 C C . ARG A 1 78 ? 14.586 -7.438 -29.094 1 94.31 78 ARG A C 1
ATOM 653 O O . ARG A 1 78 ? 15.633 -7.969 -29.453 1 94.31 78 ARG A O 1
ATOM 660 N N . VAL A 1 79 ? 14.078 -7.746 -27.938 1 95.12 79 VAL A N 1
ATOM 661 C CA . VAL A 1 79 ? 14.68 -8.672 -27 1 95.12 79 VAL A CA 1
ATOM 662 C C . VAL A 1 79 ? 14.711 -10.078 -27.594 1 95.12 79 VAL A C 1
ATOM 664 O O . VAL A 1 79 ? 15.703 -10.805 -27.453 1 95.12 79 VAL A O 1
ATOM 667 N N . ILE A 1 80 ? 13.633 -10.492 -28.219 1 90.56 80 ILE A N 1
ATOM 668 C CA . ILE A 1 80 ? 13.578 -11.789 -28.891 1 90.56 80 ILE A CA 1
ATOM 669 C C . ILE A 1 80 ? 14.695 -11.883 -29.922 1 90.56 80 ILE A C 1
ATOM 671 O O . ILE A 1 80 ? 15.344 -12.922 -30.062 1 90.56 80 ILE A O 1
ATOM 675 N N . SER A 1 81 ? 14.922 -10.812 -30.562 1 90.44 81 SER A N 1
ATOM 676 C CA . SER A 1 81 ? 15.938 -10.789 -31.609 1 90.44 81 SER A CA 1
ATOM 677 C C . SER A 1 81 ? 17.344 -10.93 -31.016 1 90.44 81 SER A C 1
ATOM 679 O O . SER A 1 81 ? 18.266 -11.406 -31.688 1 90.44 81 SER A O 1
ATOM 681 N N . TYR A 1 82 ? 17.516 -10.484 -29.734 1 92.56 82 TYR A N 1
ATOM 682 C CA . TYR A 1 82 ? 18.812 -10.625 -29.094 1 92.56 82 TYR A CA 1
ATOM 683 C C . TYR A 1 82 ? 19.125 -12.086 -28.812 1 92.56 82 TYR A C 1
ATOM 685 O O . TYR A 1 82 ? 20.297 -12.461 -28.688 1 92.56 82 TYR A O 1
ATOM 693 N N . ASP A 1 83 ? 18.078 -12.945 -28.641 1 90.88 83 ASP A N 1
ATOM 694 C CA . ASP A 1 83 ? 18.234 -14.367 -28.344 1 90.88 83 ASP A CA 1
ATOM 695 C C . ASP A 1 83 ? 19.172 -14.586 -27.172 1 90.88 83 ASP A C 1
ATOM 697 O O . ASP A 1 83 ? 20.156 -15.328 -27.281 1 90.88 83 ASP A O 1
ATOM 701 N N . PHE A 1 84 ? 18.875 -13.969 -26.047 1 94.06 84 PHE A N 1
ATOM 702 C CA . PHE A 1 84 ? 19.719 -14 -24.859 1 94.06 84 PHE A CA 1
ATOM 703 C C . PHE A 1 84 ? 19.891 -15.422 -24.344 1 94.06 84 PHE A C 1
ATOM 705 O O . PHE A 1 84 ? 20.859 -15.727 -23.656 1 94.06 84 PHE A O 1
ATOM 712 N N . LEU A 1 85 ? 19 -16.312 -24.594 1 93.81 85 LEU A N 1
ATOM 713 C CA . LEU A 1 85 ? 19.047 -17.641 -24.016 1 93.81 85 LEU A CA 1
ATOM 714 C C . LEU A 1 85 ? 18.625 -18.703 -25.031 1 93.81 85 LEU A C 1
ATOM 716 O O . LEU A 1 85 ? 17.516 -19.234 -24.953 1 93.81 85 LEU A O 1
ATOM 720 N N . PRO A 1 86 ? 19.484 -19.078 -25.891 1 90.62 86 PRO A N 1
ATOM 721 C CA . PRO A 1 86 ? 19.203 -20.188 -26.797 1 90.62 86 PRO A CA 1
ATOM 722 C C . PRO A 1 86 ? 18.922 -21.5 -26.062 1 90.62 86 PRO A C 1
ATOM 724 O O . PRO A 1 86 ? 19.344 -21.672 -24.922 1 90.62 86 PRO A O 1
ATOM 727 N N . ASP A 1 87 ? 18.266 -22.453 -26.672 1 86.88 87 ASP A N 1
ATOM 728 C CA . ASP A 1 87 ? 17.797 -23.688 -26.062 1 86.88 87 ASP A CA 1
ATOM 729 C C . ASP A 1 87 ? 18.953 -24.484 -25.469 1 86.88 87 ASP A C 1
ATOM 731 O O . ASP A 1 87 ? 18.828 -25.047 -24.375 1 86.88 87 ASP A O 1
ATOM 735 N N . ASP A 1 88 ? 20 -24.609 -26.188 1 90.12 88 ASP A N 1
ATOM 736 C CA . ASP A 1 88 ? 21.156 -25.391 -25.719 1 90.12 88 ASP A CA 1
ATOM 737 C C . ASP A 1 88 ? 21.703 -24.812 -24.422 1 90.12 88 ASP A C 1
ATOM 739 O O . ASP A 1 88 ? 22.109 -25.562 -23.531 1 90.12 88 ASP A O 1
ATOM 743 N N . GLU A 1 89 ? 21.703 -23.516 -24.359 1 91.75 89 GLU A N 1
ATOM 744 C CA . GLU A 1 89 ? 22.172 -22.859 -23.141 1 91.75 89 GLU A CA 1
ATOM 745 C C . GLU A 1 89 ? 21.188 -23.047 -21.984 1 91.75 89 GLU A C 1
ATOM 747 O O . GLU A 1 89 ? 21.594 -23.172 -20.828 1 91.75 89 GLU A O 1
ATOM 752 N N . LEU A 1 90 ? 19.938 -22.984 -22.297 1 90.44 90 LEU A N 1
ATOM 753 C CA . LEU A 1 90 ? 18.906 -23.219 -21.297 1 90.44 90 LEU A CA 1
ATOM 754 C C . LEU A 1 90 ? 19.047 -24.609 -20.672 1 90.44 90 LEU A C 1
ATOM 756 O O . LEU A 1 90 ? 18.953 -24.75 -19.453 1 90.44 90 LEU A O 1
ATOM 760 N N . TYR A 1 91 ? 19.328 -25.594 -21.469 1 87.56 91 TYR A N 1
ATOM 761 C CA . TYR A 1 91 ? 19.469 -26.969 -20.984 1 87.56 91 TYR A CA 1
ATOM 762 C C . TYR A 1 91 ? 20.75 -27.125 -20.172 1 87.56 91 TYR A C 1
ATOM 764 O O . TYR A 1 91 ? 20.781 -27.859 -19.188 1 87.56 91 TYR A O 1
ATOM 772 N N . ALA A 1 92 ? 21.734 -26.406 -20.625 1 91.06 92 ALA A N 1
ATOM 773 C CA . ALA A 1 92 ? 23.031 -26.5 -19.938 1 91.06 92 ALA A CA 1
ATOM 774 C C . ALA A 1 92 ? 23 -25.781 -18.609 1 91.06 92 ALA A C 1
ATOM 776 O O . ALA A 1 92 ? 23.641 -26.219 -17.641 1 91.06 92 ALA A O 1
ATOM 777 N N . SER A 1 93 ? 22.297 -24.703 -18.5 1 93.44 93 SER A N 1
ATOM 778 C CA . SER A 1 93 ? 22.203 -23.891 -17.297 1 93.44 93 SER A CA 1
ATOM 779 C C . SER A 1 93 ? 20.797 -23.344 -17.109 1 93.44 93 SER A C 1
ATOM 781 O O . SER A 1 93 ? 20.531 -22.156 -17.375 1 93.44 93 SER A O 1
ATOM 783 N N . PRO A 1 94 ? 19.953 -24.125 -16.562 1 91.62 94 PRO A N 1
ATOM 784 C CA . PRO A 1 94 ? 18.547 -23.734 -16.453 1 91.62 94 PRO A CA 1
ATOM 785 C C . PRO A 1 94 ? 18.344 -22.516 -15.57 1 91.62 94 PRO A C 1
ATOM 787 O O . PRO A 1 94 ? 17.344 -21.797 -15.727 1 91.62 94 PRO A O 1
ATOM 790 N N . LEU A 1 95 ? 19.266 -22.203 -14.703 1 94.25 95 LEU A N 1
ATOM 791 C CA . LEU A 1 95 ? 19.156 -21.047 -13.812 1 94.25 95 LEU A CA 1
ATOM 792 C C . LEU A 1 95 ? 19.25 -19.75 -14.602 1 94.25 95 LEU A C 1
ATOM 794 O O . LEU A 1 95 ? 18.828 -18.688 -14.117 1 94.25 95 LEU A O 1
ATOM 798 N N . LYS A 1 96 ? 19.812 -19.828 -15.844 1 95.88 96 LYS A N 1
ATOM 799 C CA . LYS A 1 96 ? 19.891 -18.641 -16.688 1 95.88 96 LYS A CA 1
ATOM 800 C C . LYS A 1 96 ? 18.5 -18.109 -17.047 1 95.88 96 LYS A C 1
ATOM 802 O O . LYS A 1 96 ? 18.312 -16.922 -17.266 1 95.88 96 LYS A O 1
ATOM 807 N N . TYR A 1 97 ? 17.547 -19.016 -17.047 1 94.56 97 TYR A N 1
ATOM 808 C CA . TYR A 1 97 ? 16.172 -18.578 -17.297 1 94.56 97 TYR A CA 1
ATOM 809 C C . TYR A 1 97 ? 15.688 -17.656 -16.188 1 94.56 97 TYR A C 1
ATOM 811 O O . TYR A 1 97 ? 15.062 -16.641 -16.469 1 94.56 97 TYR A O 1
ATOM 819 N N . LYS A 1 98 ? 15.922 -18.062 -14.961 1 95.56 98 LYS A N 1
ATOM 820 C CA . LYS A 1 98 ? 15.547 -17.25 -13.82 1 95.56 98 LYS A CA 1
ATOM 821 C C . LYS A 1 98 ? 16.203 -15.867 -13.891 1 95.56 98 LYS A C 1
ATOM 823 O O . LYS A 1 98 ? 15.555 -14.852 -13.641 1 95.56 98 LYS A O 1
ATOM 828 N N . VAL A 1 99 ? 17.453 -15.82 -14.273 1 97.31 99 VAL A N 1
ATOM 829 C CA . VAL A 1 99 ? 18.234 -14.586 -14.32 1 97.31 99 VAL A CA 1
ATOM 830 C C . VAL A 1 99 ? 17.719 -13.695 -15.453 1 97.31 99 VAL A C 1
ATOM 832 O O . VAL A 1 99 ? 17.609 -12.477 -15.289 1 97.31 99 VAL A O 1
ATOM 835 N N . LEU A 1 100 ? 17.453 -14.328 -16.609 1 97.25 100 LEU A N 1
ATOM 836 C CA . LEU A 1 100 ? 16.906 -13.594 -17.75 1 97.25 100 LEU A CA 1
ATOM 837 C C . LEU A 1 100 ? 15.586 -12.922 -17.359 1 97.25 100 LEU A C 1
ATOM 839 O O . LEU A 1 100 ? 15.383 -11.742 -17.641 1 97.25 100 LEU A O 1
ATOM 843 N N . THR A 1 101 ? 14.727 -13.664 -16.734 1 96.69 101 THR A N 1
ATOM 844 C CA . THR A 1 101 ? 13.43 -13.148 -16.312 1 96.69 101 THR A CA 1
ATOM 845 C C . THR A 1 101 ? 13.594 -11.984 -15.328 1 96.69 101 THR A C 1
ATOM 847 O O . THR A 1 101 ? 12.922 -10.961 -15.453 1 96.69 101 THR A O 1
ATOM 850 N N . GLU A 1 102 ? 14.445 -12.156 -14.391 1 97.56 102 GLU A N 1
ATOM 851 C CA . GLU A 1 102 ? 14.711 -11.125 -13.398 1 97.56 102 GLU A CA 1
ATOM 852 C C . GLU A 1 102 ? 15.258 -9.859 -14.047 1 97.56 102 GLU A C 1
ATOM 854 O O . GLU A 1 102 ? 14.797 -8.758 -13.758 1 97.56 102 GLU A O 1
ATOM 859 N N . ALA A 1 103 ? 16.266 -10.039 -14.953 1 98.38 103 ALA A N 1
ATOM 860 C CA . ALA A 1 103 ? 16.922 -8.906 -15.594 1 98.38 103 ALA A CA 1
ATOM 861 C C . ALA A 1 103 ? 15.93 -8.102 -16.422 1 98.38 103 ALA A C 1
ATOM 863 O O . ALA A 1 103 ? 15.875 -6.871 -16.328 1 98.38 103 ALA A O 1
ATOM 864 N N . LEU A 1 104 ? 15.156 -8.789 -17.219 1 98.25 104 LEU A N 1
ATOM 865 C CA . LEU A 1 104 ? 14.156 -8.117 -18.047 1 98.25 104 LEU A CA 1
ATOM 866 C C . LEU A 1 104 ? 13.078 -7.48 -17.172 1 98.25 104 LEU A C 1
ATOM 868 O O . LEU A 1 104 ? 12.609 -6.375 -17.469 1 98.25 104 LEU A O 1
ATOM 872 N N . GLY A 1 105 ? 12.672 -8.211 -16.125 1 98.12 105 GLY A N 1
ATOM 873 C CA . GLY A 1 105 ? 11.68 -7.68 -15.203 1 98.12 105 GLY A CA 1
ATOM 874 C C . GLY A 1 105 ? 12.125 -6.422 -14.492 1 98.12 105 GLY A C 1
ATOM 875 O O . GLY A 1 105 ? 11.336 -5.504 -14.273 1 98.12 105 GLY A O 1
ATOM 876 N N . MET A 1 106 ? 13.406 -6.391 -14.078 1 98.62 106 MET A N 1
ATOM 877 C CA . MET A 1 106 ? 13.945 -5.203 -13.422 1 98.62 106 MET A CA 1
ATOM 878 C C . MET A 1 106 ? 13.859 -3.988 -14.344 1 98.62 106 MET A C 1
ATOM 880 O O . MET A 1 106 ? 13.664 -2.865 -13.875 1 98.62 106 MET A O 1
ATOM 884 N N . TYR A 1 107 ? 14 -4.234 -15.641 1 98.31 107 TYR A N 1
ATOM 885 C CA . TYR A 1 107 ? 13.805 -3.152 -16.594 1 98.31 107 TYR A CA 1
ATOM 886 C C . TYR A 1 107 ? 12.328 -2.834 -16.781 1 98.31 107 TYR A C 1
ATOM 888 O O . TYR A 1 107 ? 11.906 -1.687 -16.609 1 98.31 107 TYR A O 1
ATOM 896 N N . ASP A 1 108 ? 11.57 -3.869 -17.125 1 98 108 ASP A N 1
ATOM 897 C CA . ASP A 1 108 ? 10.141 -3.729 -17.359 1 98 108 ASP A CA 1
ATOM 898 C C . ASP A 1 108 ? 9.445 -5.09 -17.375 1 98 108 ASP A C 1
ATOM 900 O O . ASP A 1 108 ? 9.641 -5.883 -18.297 1 98 108 ASP A O 1
ATOM 904 N N . TRP A 1 109 ? 8.578 -5.324 -16.438 1 98.38 109 TRP A N 1
ATOM 905 C CA . TRP A 1 109 ? 7.953 -6.637 -16.297 1 98.38 109 TRP A CA 1
ATOM 906 C C . TRP A 1 109 ? 7.039 -6.945 -17.469 1 98.38 109 TRP A C 1
ATOM 908 O O . TRP A 1 109 ? 6.766 -8.109 -17.766 1 98.38 109 TRP A O 1
ATOM 918 N N . THR A 1 110 ? 6.484 -5.914 -18.203 1 98.19 110 THR A N 1
ATOM 919 C CA . THR A 1 110 ? 5.543 -6.164 -19.281 1 98.19 110 THR A CA 1
ATOM 920 C C . THR A 1 110 ? 6.246 -6.812 -20.469 1 98.19 110 THR A C 1
ATOM 922 O O . THR A 1 110 ? 5.648 -7.605 -21.203 1 98.19 110 THR A O 1
ATOM 925 N N . ILE A 1 111 ? 7.547 -6.535 -20.641 1 97.44 111 ILE A N 1
ATOM 926 C CA . ILE A 1 111 ? 8.328 -7.156 -21.703 1 97.44 111 ILE A CA 1
ATOM 927 C C . ILE A 1 111 ? 8.508 -8.648 -21.406 1 97.44 111 ILE A C 1
ATOM 929 O O . ILE A 1 111 ? 8.234 -9.492 -22.25 1 97.44 111 ILE A O 1
ATOM 933 N N . SER A 1 112 ? 8.914 -8.867 -20.156 1 95.69 112 SER A N 1
ATOM 934 C CA . SER A 1 112 ? 9.109 -10.242 -19.719 1 95.69 112 SER A CA 1
ATOM 935 C C . SER A 1 112 ? 7.812 -11.039 -19.781 1 95.69 112 SER A C 1
ATOM 937 O O . SER A 1 112 ? 7.797 -12.18 -20.266 1 95.69 112 SER A O 1
ATOM 939 N N . ALA A 1 113 ? 6.754 -10.484 -19.359 1 96 113 ALA A N 1
ATOM 940 C CA . ALA A 1 113 ? 5.457 -11.156 -19.344 1 96 113 ALA A CA 1
ATOM 941 C C . ALA A 1 113 ? 4.969 -11.453 -20.75 1 96 113 ALA A C 1
ATOM 943 O O . ALA A 1 113 ? 4.457 -12.547 -21.031 1 96 113 ALA A O 1
ATOM 944 N N . LYS A 1 114 ? 5.109 -10.484 -21.625 1 96.06 114 LYS A N 1
ATOM 945 C CA . LYS A 1 114 ? 4.652 -10.648 -23 1 96.06 114 LYS A CA 1
ATOM 946 C C . LYS A 1 114 ? 5.344 -11.828 -23.672 1 96.06 114 LYS A C 1
ATOM 948 O O . LYS A 1 114 ? 4.699 -12.633 -24.359 1 96.06 114 LYS A O 1
ATOM 953 N N . MET A 1 115 ? 6.582 -11.938 -23.453 1 93.81 115 MET A N 1
ATOM 954 C CA . MET A 1 115 ? 7.379 -13.008 -24.062 1 93.81 115 MET A CA 1
ATOM 955 C C . MET A 1 115 ? 7.059 -14.352 -23.422 1 93.81 115 MET A C 1
ATOM 957 O O . MET A 1 115 ? 6.84 -15.344 -24.125 1 93.81 115 MET A O 1
ATOM 961 N N . SER A 1 116 ? 6.992 -14.359 -22.141 1 93.25 116 SER A N 1
ATOM 962 C CA . SER A 1 116 ? 6.785 -15.609 -21.406 1 93.25 116 SER A CA 1
ATOM 963 C C . SER A 1 116 ? 5.398 -16.188 -21.672 1 93.25 116 SER A C 1
ATOM 965 O O . SER A 1 116 ? 5.227 -17.406 -21.719 1 93.25 116 SER A O 1
ATOM 967 N N . LEU A 1 117 ? 4.422 -15.375 -21.844 1 95.12 117 LEU A N 1
ATOM 968 C CA . LEU A 1 117 ? 3.059 -15.836 -22.109 1 95.12 117 LEU A CA 1
ATOM 969 C C . LEU A 1 117 ? 2.969 -16.547 -23.453 1 95.12 117 LEU A C 1
ATOM 971 O O . LEU A 1 117 ? 2.295 -17.562 -23.578 1 95.12 117 LEU A O 1
ATOM 975 N N . SER A 1 118 ? 3.68 -16.031 -24.391 1 95.19 118 SER A N 1
ATOM 976 C CA . SER A 1 118 ? 3.662 -16.656 -25.719 1 95.19 118 SER A CA 1
ATOM 977 C C . SER A 1 118 ? 4.531 -17.922 -25.75 1 95.19 118 SER A C 1
ATOM 979 O O . SER A 1 118 ? 4.09 -18.969 -26.203 1 95.19 118 SER A O 1
ATOM 981 N N . SER A 1 119 ? 5.711 -17.797 -25.219 1 91.5 119 SER A N 1
ATOM 982 C CA . SER A 1 119 ? 6.688 -18.875 -25.359 1 91.5 119 SER A CA 1
ATOM 983 C C . SER A 1 119 ? 6.434 -19.984 -24.344 1 91.5 119 SER A C 1
ATOM 985 O O . SER A 1 119 ? 6.52 -21.172 -24.672 1 91.5 119 SER A O 1
ATOM 987 N N . GLU A 1 120 ? 6.141 -19.578 -23.125 1 89.06 120 GLU A N 1
ATOM 988 C CA . GLU A 1 120 ? 6.043 -20.578 -22.062 1 89.06 120 GLU A CA 1
ATOM 989 C C . GLU A 1 120 ? 4.594 -21.016 -21.844 1 89.06 120 GLU A C 1
ATOM 991 O O . GLU A 1 120 ? 4.285 -22.203 -21.875 1 89.06 120 GLU A O 1
ATOM 996 N N . MET A 1 121 ? 3.736 -20.094 -21.703 1 91.38 121 MET A N 1
ATOM 997 C CA . MET A 1 121 ? 2.365 -20.422 -21.328 1 91.38 121 MET A CA 1
ATOM 998 C C . MET A 1 121 ? 1.594 -20.969 -22.531 1 91.38 121 MET A C 1
ATOM 1000 O O . MET A 1 121 ? 0.695 -21.797 -22.375 1 91.38 121 MET A O 1
ATOM 1004 N N . PHE A 1 122 ? 1.989 -20.531 -23.703 1 95.44 122 PHE A N 1
ATOM 1005 C CA . PHE A 1 122 ? 1.327 -21.031 -24.891 1 95.44 122 PHE A CA 1
ATOM 1006 C C . PHE A 1 122 ? 2.113 -22.203 -25.5 1 95.44 122 PHE A C 1
ATOM 1008 O O . PHE A 1 122 ? 1.713 -23.359 -25.375 1 95.44 122 PHE A O 1
ATOM 1015 N N . ALA A 1 123 ? 3.305 -21.953 -26 1 94.94 123 ALA A N 1
ATOM 1016 C CA . ALA A 1 123 ? 4.086 -22.969 -26.688 1 94.94 123 ALA A CA 1
ATOM 1017 C C . ALA A 1 123 ? 4.508 -24.078 -25.734 1 94.94 123 ALA A C 1
ATOM 1019 O O . ALA A 1 123 ? 4.496 -25.266 -26.094 1 94.94 123 ALA A O 1
ATOM 1020 N N . GLY A 1 124 ? 4.895 -23.656 -24.547 1 89.94 124 GLY A N 1
ATOM 1021 C CA . GLY A 1 124 ? 5.285 -24.656 -23.547 1 89.94 124 GLY A CA 1
ATOM 1022 C C . GLY A 1 124 ? 4.168 -25.609 -23.203 1 89.94 124 GLY A C 1
ATOM 1023 O O . GLY A 1 124 ? 4.398 -26.812 -23.062 1 89.94 124 GLY A O 1
ATOM 1024 N N . LEU A 1 125 ? 2.986 -25.141 -23.062 1 91.25 125 LEU A N 1
ATOM 1025 C CA . LEU A 1 125 ? 1.854 -25.984 -22.719 1 91.25 125 LEU A CA 1
ATOM 1026 C C . LEU A 1 125 ? 1.469 -26.875 -23.906 1 91.25 125 LEU A C 1
ATOM 1028 O O . LEU A 1 125 ? 1.093 -28.031 -23.734 1 91.25 125 LEU A O 1
ATOM 1032 N N . ALA A 1 126 ? 1.526 -26.266 -25.062 1 94.69 126 ALA A N 1
ATOM 1033 C CA . ALA A 1 126 ? 1.262 -27.062 -26.266 1 94.69 126 ALA A CA 1
ATOM 1034 C C . ALA A 1 126 ? 2.227 -28.234 -26.359 1 94.69 126 ALA A C 1
ATOM 1036 O O . ALA A 1 126 ? 1.83 -29.344 -26.75 1 94.69 126 ALA A O 1
ATOM 1037 N N . MET A 1 127 ? 3.406 -28 -26.031 1 91.56 127 MET A N 1
ATOM 1038 C CA . MET A 1 127 ? 4.438 -29.031 -26.078 1 91.56 127 MET A CA 1
ATOM 1039 C C . MET A 1 127 ? 4.23 -30.062 -24.969 1 91.56 127 MET A C 1
ATOM 1041 O O . MET A 1 127 ? 4.332 -31.266 -25.219 1 91.56 127 MET A O 1
ATOM 1045 N N . ASN A 1 128 ? 3.928 -29.625 -23.797 1 86.5 128 ASN A N 1
ATOM 1046 C CA . ASN A 1 128 ? 3.893 -30.484 -22.609 1 86.5 128 ASN A CA 1
ATOM 1047 C C . ASN A 1 128 ? 2.584 -31.266 -22.531 1 86.5 128 ASN A C 1
ATOM 1049 O O . ASN A 1 128 ? 2.559 -32.375 -22.031 1 86.5 128 ASN A O 1
ATOM 1053 N N . GLN A 1 129 ? 1.491 -30.672 -22.984 1 90.69 129 GLN A N 1
ATOM 1054 C CA . GLN A 1 129 ? 0.184 -31.297 -22.812 1 90.69 129 GLN A CA 1
ATOM 1055 C C . GLN A 1 129 ? -0.354 -31.844 -24.125 1 90.69 129 GLN A C 1
ATOM 1057 O O . GLN A 1 129 ? -1.402 -32.5 -24.156 1 90.69 129 GLN A O 1
ATOM 1062 N N . GLY A 1 130 ? 0.405 -31.562 -25.156 1 93.31 130 GLY A N 1
ATOM 1063 C CA . GLY A 1 130 ? 0.027 -32.062 -26.469 1 93.31 130 GLY A CA 1
ATOM 1064 C C . GLY A 1 130 ? 0.982 -33.125 -27 1 93.31 130 GLY A C 1
ATOM 1065 O O . GLY A 1 130 ? 2.156 -33.156 -26.625 1 93.31 130 GLY A O 1
ATOM 1066 N N . THR A 1 131 ? 0.474 -34 -27.844 1 94.19 131 THR A N 1
ATOM 1067 C CA . THR A 1 131 ? 1.336 -35 -28.484 1 94.19 131 THR A CA 1
ATOM 1068 C C . THR A 1 131 ? 1.46 -34.719 -29.984 1 94.19 131 THR A C 1
ATOM 1070 O O . THR A 1 131 ? 2.391 -35.188 -30.641 1 94.19 131 THR A O 1
ATOM 1073 N N . ARG A 1 132 ? 0.619 -34 -30.562 1 95.69 132 ARG A N 1
ATOM 1074 C CA . ARG A 1 132 ? 0.579 -33.75 -32 1 95.69 132 ARG A CA 1
ATOM 1075 C C . ARG A 1 132 ? 0.603 -32.25 -32.281 1 95.69 132 ARG A C 1
ATOM 1077 O O . ARG A 1 132 ? 0.063 -31.812 -33.312 1 95.69 132 ARG A O 1
ATOM 1084 N N . HIS A 1 133 ? 1.146 -31.484 -31.438 1 97 133 HIS A N 1
ATOM 1085 C CA . HIS A 1 133 ? 0.97 -30.047 -31.5 1 97 133 HIS A CA 1
ATOM 1086 C C . HIS A 1 133 ? 2.303 -29.328 -31.719 1 97 133 HIS A C 1
ATOM 1088 O O . HIS A 1 133 ? 2.42 -28.125 -31.469 1 97 133 HIS A O 1
ATOM 1094 N N . MET A 1 134 ? 3.324 -29.969 -32.156 1 96.19 134 MET A N 1
ATOM 1095 C CA . MET A 1 134 ? 4.656 -29.391 -32.344 1 96.19 134 MET A CA 1
ATOM 1096 C C . MET A 1 134 ? 4.645 -28.297 -33.406 1 96.19 134 MET A C 1
ATOM 1098 O O . MET A 1 134 ? 5.441 -27.359 -33.344 1 96.19 134 MET A O 1
ATOM 1102 N N . ASP A 1 135 ? 3.717 -28.438 -34.344 1 96.31 135 ASP A N 1
ATOM 1103 C CA . ASP A 1 135 ? 3.609 -27.406 -35.344 1 96.31 135 ASP A CA 1
ATOM 1104 C C . ASP A 1 135 ? 3.334 -26.047 -34.719 1 96.31 135 ASP A C 1
ATOM 1106 O O . ASP A 1 135 ? 3.918 -25.031 -35.125 1 96.31 135 ASP A O 1
ATOM 1110 N N . PHE A 1 136 ? 2.434 -25.938 -33.781 1 96.56 136 PHE A N 1
ATOM 1111 C CA . PHE A 1 136 ? 2.137 -24.703 -33.062 1 96.56 136 PHE A CA 1
ATOM 1112 C C . PHE A 1 136 ? 3.361 -24.203 -32.312 1 96.56 136 PHE A C 1
ATOM 1114 O O . PHE A 1 136 ? 3.611 -23 -32.25 1 96.56 136 PHE A O 1
ATOM 1121 N N . VAL A 1 137 ? 4.086 -25.125 -31.703 1 95.88 137 VAL A N 1
ATOM 1122 C CA . VAL A 1 137 ? 5.289 -24.797 -30.938 1 95.88 137 VAL A CA 1
ATOM 1123 C C . VAL A 1 137 ? 6.32 -24.156 -31.859 1 95.88 137 VAL A C 1
ATOM 1125 O O . VAL A 1 137 ? 6.879 -23.094 -31.547 1 95.88 137 VAL A O 1
ATOM 1128 N N . ASP A 1 138 ? 6.527 -24.812 -32.969 1 94.69 138 ASP A N 1
ATOM 1129 C CA . ASP A 1 138 ? 7.516 -24.344 -33.938 1 94.69 138 ASP A CA 1
ATOM 1130 C C . ASP A 1 138 ? 7.129 -22.953 -34.469 1 94.69 138 ASP A C 1
ATOM 1132 O O . ASP A 1 138 ? 7.98 -22.078 -34.625 1 94.69 138 ASP A O 1
ATOM 1136 N N . LYS A 1 139 ? 5.879 -22.781 -34.844 1 94 139 LYS A N 1
ATOM 1137 C CA . LYS A 1 139 ? 5.398 -21.5 -35.344 1 94 139 LYS A CA 1
ATOM 1138 C C . LYS A 1 139 ? 5.547 -20.406 -34.281 1 94 139 LYS A C 1
ATOM 1140 O O . LYS A 1 139 ? 5.832 -19.25 -34.625 1 94 139 LYS A O 1
ATOM 1145 N N . SER A 1 140 ? 5.246 -20.719 -33.062 1 93.5 140 SER A N 1
ATOM 1146 C CA . SER A 1 140 ? 5.426 -19.766 -31.984 1 93.5 140 SER A CA 1
ATOM 1147 C C . SER A 1 140 ? 6.887 -19.344 -31.844 1 93.5 140 SER A C 1
ATOM 1149 O O . SER A 1 140 ? 7.191 -18.156 -31.719 1 93.5 140 SER A O 1
ATOM 1151 N N . LYS A 1 141 ? 7.789 -20.312 -31.828 1 88.44 141 LYS A N 1
ATOM 1152 C CA . LYS A 1 141 ? 9.219 -20.047 -31.734 1 88.44 141 LYS A CA 1
ATOM 1153 C C . LYS A 1 141 ? 9.695 -19.156 -32.875 1 88.44 141 LYS A C 1
ATOM 1155 O O . LYS A 1 141 ? 10.602 -18.344 -32.719 1 88.44 141 LYS A O 1
ATOM 1160 N N . ALA A 1 142 ? 9.055 -19.375 -34.062 1 87 142 ALA A N 1
ATOM 1161 C CA . ALA A 1 142 ? 9.406 -18.609 -35.25 1 87 142 ALA A CA 1
ATOM 1162 C C . ALA A 1 142 ? 8.695 -17.25 -35.25 1 87 142 ALA A C 1
ATOM 1164 O O . ALA A 1 142 ? 8.867 -16.453 -36.156 1 87 142 ALA A O 1
ATOM 1165 N N . ASN A 1 143 ? 7.898 -16.969 -34.281 1 87.31 143 ASN A N 1
ATOM 1166 C CA . ASN A 1 143 ? 7.125 -15.742 -34.125 1 87.31 143 ASN A CA 1
ATOM 1167 C C . ASN A 1 143 ? 6.113 -15.586 -35.25 1 87.31 143 ASN A C 1
ATOM 1169 O O . ASN A 1 143 ? 5.812 -14.461 -35.688 1 87.31 143 ASN A O 1
ATOM 1173 N N . GLU A 1 144 ? 5.738 -16.703 -35.75 1 90.88 144 GLU A N 1
ATOM 1174 C CA . GLU A 1 144 ? 4.68 -16.688 -36.75 1 90.88 144 GLU A CA 1
ATOM 1175 C C . GLU A 1 144 ? 3.303 -16.578 -36.094 1 90.88 144 GLU A C 1
ATOM 1177 O O . GLU A 1 144 ? 2.35 -16.109 -36.719 1 90.88 144 GLU A O 1
ATOM 1182 N N . ILE A 1 145 ? 3.203 -17.109 -34.969 1 94.5 145 ILE A N 1
ATOM 1183 C CA . ILE A 1 145 ? 2.006 -16.953 -34.156 1 94.5 145 ILE A CA 1
ATOM 1184 C C . ILE A 1 145 ? 2.391 -16.422 -32.781 1 94.5 145 ILE A C 1
ATOM 1186 O O . ILE A 1 145 ? 3.531 -16.578 -32.344 1 94.5 145 ILE A O 1
ATOM 1190 N N . PHE A 1 146 ? 1.584 -15.719 -32.219 1 95.44 146 PHE A N 1
ATOM 1191 C CA . PHE A 1 146 ? 1.771 -15.125 -30.891 1 95.44 146 PHE A CA 1
ATOM 1192 C C . PHE A 1 146 ? 0.698 -15.609 -29.922 1 95.44 146 PHE A C 1
ATOM 1194 O O . PHE A 1 146 ? -0.497 -15.469 -30.188 1 95.44 146 PHE A O 1
ATOM 1201 N N . GLY A 1 147 ? 1.183 -16.156 -28.812 1 97.31 147 GLY A N 1
ATOM 1202 C CA . GLY A 1 147 ? 0.256 -16.938 -28.016 1 97.31 147 GLY A CA 1
ATOM 1203 C C . GLY A 1 147 ? -0.155 -16.25 -26.734 1 97.31 147 GLY A C 1
ATOM 1204 O O . GLY A 1 147 ? 0.427 -15.227 -26.359 1 97.31 147 GLY A O 1
ATOM 1205 N N . CYS A 1 148 ? -1.197 -16.719 -26.078 1 97.88 148 CYS A N 1
ATOM 1206 C CA . CYS A 1 148 ? -1.703 -16.328 -24.766 1 97.88 148 CYS A CA 1
ATOM 1207 C C . CYS A 1 148 ? -2.33 -17.5 -24.047 1 97.88 148 CYS A C 1
ATOM 1209 O O . CYS A 1 148 ? -2.344 -18.625 -24.562 1 97.88 148 CYS A O 1
ATOM 1211 N N . PHE A 1 149 ? -2.668 -17.328 -22.797 1 96.19 149 PHE A N 1
ATOM 1212 C CA . PHE A 1 149 ? -3.242 -18.328 -21.906 1 96.19 149 PHE A CA 1
ATOM 1213 C C . PHE A 1 149 ? -4.633 -17.922 -21.438 1 96.19 149 PHE A C 1
ATOM 1215 O O . PHE A 1 149 ? -4.785 -16.906 -20.75 1 96.19 149 PHE A O 1
ATOM 1222 N N . ILE A 1 150 ? -5.691 -18.672 -21.812 1 97.5 150 ILE A N 1
ATOM 1223 C CA . ILE A 1 150 ? -7.078 -18.25 -21.656 1 97.5 150 ILE A CA 1
ATOM 1224 C C . ILE A 1 150 ? -7.777 -19.156 -20.641 1 97.5 150 ILE A C 1
ATOM 1226 O O . ILE A 1 150 ? -8.219 -20.25 -21 1 97.5 150 ILE A O 1
ATOM 1230 N N . LEU A 1 151 ? -7.992 -18.656 -19.391 1 95.38 151 LEU A N 1
ATOM 1231 C CA . LEU A 1 151 ? -8.594 -19.484 -18.359 1 95.38 151 LEU A CA 1
ATOM 1232 C C . LEU A 1 151 ? -9.703 -18.734 -17.641 1 95.38 151 LEU A C 1
ATOM 1234 O O . LEU A 1 151 ? -10.883 -19.062 -17.797 1 95.38 151 LEU A O 1
ATOM 1238 N N . THR A 1 152 ? -9.43 -17.609 -16.984 1 96.56 152 THR A N 1
ATOM 1239 C CA . THR A 1 152 ? -10.281 -16.891 -16.062 1 96.56 152 THR A CA 1
ATOM 1240 C C . THR A 1 152 ? -11.508 -16.328 -16.766 1 96.56 152 THR A C 1
ATOM 1242 O O . THR A 1 152 ? -11.406 -15.836 -17.891 1 96.56 152 THR A O 1
ATOM 1245 N N . GLU A 1 153 ? -12.641 -16.484 -16.188 1 98 153 GLU A N 1
ATOM 1246 C CA . GLU A 1 153 ? -13.875 -15.875 -16.688 1 98 153 GLU A CA 1
ATOM 1247 C C . GLU A 1 153 ? -14.32 -14.719 -15.797 1 98 153 GLU A C 1
ATOM 1249 O O . GLU A 1 153 ? -13.883 -14.609 -14.648 1 98 153 GLU A O 1
ATOM 1254 N N . LEU A 1 154 ? -15.148 -13.891 -16.297 1 97.75 154 LEU A N 1
ATOM 1255 C CA . LEU A 1 154 ? -15.672 -12.727 -15.594 1 97.75 154 LEU A CA 1
ATOM 1256 C C . LEU A 1 154 ? -16.266 -13.133 -14.242 1 97.75 154 LEU A C 1
ATOM 1258 O O . LEU A 1 154 ? -16.062 -12.445 -13.242 1 97.75 154 LEU A O 1
ATOM 1262 N N . SER A 1 155 ? -16.922 -14.242 -14.195 1 96.44 155 SER A N 1
ATOM 1263 C CA . SER A 1 155 ? -17.641 -14.648 -12.984 1 96.44 155 SER A CA 1
ATOM 1264 C C . SER A 1 155 ? -16.844 -15.703 -12.211 1 96.44 155 SER A C 1
ATOM 1266 O O . SER A 1 155 ? -17.156 -15.992 -11.055 1 96.44 155 SER A O 1
ATOM 1268 N N . HIS A 1 156 ? -15.82 -16.375 -12.789 1 94.12 156 HIS A N 1
ATOM 1269 C CA . HIS A 1 156 ? -15.039 -17.406 -12.109 1 94.12 156 HIS A CA 1
ATOM 1270 C C . HIS A 1 156 ? -13.539 -17.172 -12.305 1 94.12 156 HIS A C 1
ATOM 1272 O O . HIS A 1 156 ? -13.086 -16.938 -13.422 1 94.12 156 HIS A O 1
ATOM 1278 N N . GLY A 1 157 ? -12.797 -17.188 -11.242 1 90.5 157 GLY A N 1
ATOM 1279 C CA . GLY A 1 157 ? -11.352 -17.109 -11.227 1 90.5 157 GLY A CA 1
ATOM 1280 C C . GLY A 1 157 ? -10.703 -18.219 -10.422 1 90.5 157 GLY A C 1
ATOM 1281 O O . GLY A 1 157 ? -10.43 -19.312 -10.945 1 90.5 157 GLY A O 1
ATOM 1282 N N . SER A 1 158 ? -10.766 -18.156 -9.133 1 87.06 158 SER A N 1
ATOM 1283 C CA . SER A 1 158 ? -10.188 -19.156 -8.242 1 87.06 158 SER A CA 1
ATOM 1284 C C . SER A 1 158 ? -10.914 -20.5 -8.375 1 87.06 158 SER A C 1
ATOM 1286 O O . SER A 1 158 ? -10.305 -21.547 -8.219 1 87.06 158 SER A O 1
ATOM 1288 N N . ASN A 1 159 ? -12.188 -20.453 -8.617 1 91.06 159 ASN A N 1
ATOM 1289 C CA . ASN A 1 159 ? -12.977 -21.656 -8.812 1 91.06 159 ASN A CA 1
ATOM 1290 C C . ASN A 1 159 ? -12.953 -22.109 -10.266 1 91.06 159 ASN A C 1
ATOM 1292 O O . ASN A 1 159 ? -13.984 -22.109 -10.938 1 91.06 159 ASN A O 1
ATOM 1296 N N . THR A 1 160 ? -11.891 -22.688 -10.68 1 89.12 160 THR A N 1
ATOM 1297 C CA . THR A 1 160 ? -11.648 -23.031 -12.078 1 89.12 160 THR A CA 1
ATOM 1298 C C . THR A 1 160 ? -12.562 -24.156 -12.523 1 89.12 160 THR A C 1
ATOM 1300 O O . THR A 1 160 ? -12.953 -24.234 -13.695 1 89.12 160 THR A O 1
ATOM 1303 N N . LYS A 1 161 ? -12.922 -24.969 -11.57 1 88.56 161 LYS A N 1
ATOM 1304 C CA . LYS A 1 161 ? -13.742 -26.125 -11.906 1 88.56 161 LYS A CA 1
ATOM 1305 C C . LYS A 1 161 ? -15.117 -25.703 -12.422 1 88.56 161 LYS A C 1
ATOM 1307 O O . LYS A 1 161 ? -15.781 -26.469 -13.125 1 88.56 161 LYS A O 1
ATOM 1312 N N . GLN A 1 162 ? -15.453 -24.484 -12.102 1 91.81 162 GLN A N 1
ATOM 1313 C CA . GLN A 1 162 ? -16.812 -24.062 -12.414 1 91.81 162 GLN A CA 1
ATOM 1314 C C . GLN A 1 162 ? -16.844 -23.109 -13.609 1 91.81 162 GLN A C 1
ATOM 1316 O O . GLN A 1 162 ? -17.844 -22.422 -13.844 1 91.81 162 GLN A O 1
ATOM 1321 N N . MET A 1 163 ? -15.742 -23.156 -14.375 1 94.44 163 MET A N 1
ATOM 1322 C CA . MET A 1 163 ? -15.766 -22.391 -15.625 1 94.44 163 MET A CA 1
ATOM 1323 C C . MET A 1 163 ? -16.875 -22.891 -16.531 1 94.44 163 MET A C 1
ATOM 1325 O O . MET A 1 163 ? -17.234 -24.062 -16.5 1 94.44 163 MET A O 1
ATOM 1329 N N . ARG A 1 164 ? -17.375 -21.953 -17.422 1 97.5 164 ARG A N 1
ATOM 1330 C CA . ARG A 1 164 ? -18.625 -22.328 -18.062 1 97.5 164 ARG A CA 1
ATOM 1331 C C . ARG A 1 164 ? -18.484 -22.375 -19.578 1 97.5 164 ARG A C 1
ATOM 1333 O O . ARG A 1 164 ? -19.359 -22.875 -20.281 1 97.5 164 ARG A O 1
ATOM 1340 N N . THR A 1 165 ? -17.375 -21.828 -20.125 1 98.5 165 THR A N 1
ATOM 1341 C CA . THR A 1 165 ? -17.141 -22.016 -21.547 1 98.5 165 THR A CA 1
ATOM 1342 C C . THR A 1 165 ? -17.047 -23.5 -21.891 1 98.5 165 THR A C 1
ATOM 1344 O O . THR A 1 165 ? -16.422 -24.266 -21.156 1 98.5 165 THR A O 1
ATOM 1347 N N . THR A 1 166 ? -17.703 -23.938 -23.047 1 98.5 166 THR A N 1
ATOM 1348 C CA . THR A 1 166 ? -17.766 -25.344 -23.375 1 98.5 166 THR A CA 1
ATOM 1349 C C . THR A 1 166 ? -17.094 -25.625 -24.703 1 98.5 166 THR A C 1
ATOM 1351 O O . THR A 1 166 ? -16.953 -24.734 -25.547 1 98.5 166 THR A O 1
ATOM 1354 N N . ALA A 1 167 ? -16.578 -26.766 -24.828 1 98.69 167 ALA A N 1
ATOM 1355 C CA . ALA A 1 167 ? -16.141 -27.375 -26.078 1 98.69 167 ALA A CA 1
ATOM 1356 C C . ALA A 1 167 ? -16.859 -28.703 -26.328 1 98.69 167 ALA A C 1
ATOM 1358 O O . ALA A 1 167 ? -16.578 -29.703 -25.672 1 98.69 167 ALA A O 1
ATOM 1359 N N . THR A 1 168 ? -17.75 -28.688 -27.234 1 98.62 168 THR A N 1
ATOM 1360 C CA . THR A 1 168 ? -18.531 -29.891 -27.516 1 98.62 168 THR A CA 1
ATOM 1361 C C . THR A 1 168 ? -18.062 -30.547 -28.812 1 98.62 168 THR A C 1
ATOM 1363 O O . THR A 1 168 ? -18.031 -29.906 -29.875 1 98.62 168 THR A O 1
ATOM 1366 N N . PHE A 1 169 ? -17.797 -31.859 -28.75 1 98.62 169 PHE A N 1
ATOM 1367 C CA . PHE A 1 169 ? -17.281 -32.594 -29.906 1 98.62 169 PHE A CA 1
ATOM 1368 C C . PHE A 1 169 ? -18.391 -32.906 -30.891 1 98.62 169 PHE A C 1
ATOM 1370 O O . PHE A 1 169 ? -19.5 -33.281 -30.484 1 98.62 169 PHE A O 1
ATOM 1377 N N . ASP A 1 170 ? -18.125 -32.656 -32.125 1 97.62 170 ASP A N 1
ATOM 1378 C CA . ASP A 1 170 ? -18.969 -33.031 -33.25 1 97.62 170 ASP A CA 1
ATOM 1379 C C . ASP A 1 170 ? -18.266 -34.062 -34.125 1 97.62 170 ASP A C 1
ATOM 1381 O O . ASP A 1 170 ? -17.422 -33.719 -34.969 1 97.62 170 ASP A O 1
ATOM 1385 N N . SER A 1 171 ? -18.625 -35.312 -34.031 1 96.44 171 SER A N 1
ATOM 1386 C CA . SER A 1 171 ? -17.953 -36.406 -34.75 1 96.44 171 SER A CA 1
ATOM 1387 C C . SER A 1 171 ? -18.156 -36.281 -36.25 1 96.44 171 SER A C 1
ATOM 1389 O O . SER A 1 171 ? -17.344 -36.781 -37.031 1 96.44 171 SER A O 1
ATOM 1391 N N . LYS A 1 172 ? -19.234 -35.688 -36.656 1 97.12 172 LYS A N 1
ATOM 1392 C CA . LYS A 1 172 ? -19.531 -35.562 -38.062 1 97.12 172 LYS A CA 1
ATOM 1393 C C . LYS A 1 172 ? -18.516 -34.656 -38.781 1 97.12 172 LYS A C 1
ATOM 1395 O O . LYS A 1 172 ? -18.062 -34.969 -39.875 1 97.12 172 LYS A O 1
ATOM 1400 N N . THR A 1 173 ? -18.125 -33.625 -38.125 1 97.56 173 THR A N 1
ATOM 1401 C CA . THR A 1 173 ? -17.203 -32.688 -38.75 1 97.56 173 THR A CA 1
ATOM 1402 C C . THR A 1 173 ? -15.805 -32.812 -38.156 1 97.56 173 THR A C 1
ATOM 1404 O O . THR A 1 173 ? -14.859 -32.219 -38.656 1 97.56 173 THR A O 1
ATOM 1407 N N . GLN A 1 174 ? -15.609 -33.656 -37.188 1 98 174 GLN A N 1
ATOM 1408 C CA . GLN A 1 174 ? -14.336 -33.844 -36.469 1 98 174 GLN A CA 1
ATOM 1409 C C . GLN A 1 174 ? -13.828 -32.5 -35.906 1 98 174 GLN A C 1
ATOM 1411 O O . GLN A 1 174 ? -12.664 -32.156 -36.125 1 98 174 GLN A O 1
ATOM 1416 N N . GLU A 1 175 ? -14.789 -31.781 -35.312 1 98.56 175 GLU A N 1
ATOM 1417 C CA . GLU A 1 175 ? -14.484 -30.484 -34.719 1 98.56 175 GLU A CA 1
ATOM 1418 C C . GLU A 1 175 ? -15.062 -30.359 -33.312 1 98.56 175 GLU A C 1
ATOM 1420 O O . GLU A 1 175 ? -15.992 -31.078 -32.969 1 98.56 175 GLU A O 1
ATOM 1425 N N . PHE A 1 176 ? -14.453 -29.516 -32.5 1 98.69 176 PHE A N 1
ATOM 1426 C CA . PHE A 1 176 ? -15.078 -29.047 -31.281 1 98.69 176 PHE A CA 1
ATOM 1427 C C . PHE A 1 176 ? -15.805 -27.734 -31.516 1 98.69 176 PHE A C 1
ATOM 1429 O O . PHE A 1 176 ? -15.297 -26.844 -32.219 1 98.69 176 PHE A O 1
ATOM 1436 N N . VAL A 1 177 ? -17 -27.609 -31.016 1 98.69 177 VAL A N 1
ATOM 1437 C CA . VAL A 1 177 ? -17.75 -26.359 -31.031 1 98.69 177 VAL A CA 1
ATOM 1438 C C . VAL A 1 177 ? -17.578 -25.625 -29.703 1 98.69 177 VAL A C 1
ATOM 1440 O O . VAL A 1 177 ? -18.109 -26.078 -28.672 1 98.69 177 VAL A O 1
ATOM 1443 N N . ILE A 1 178 ? -16.797 -24.547 -29.734 1 98.81 178 ILE A N 1
ATOM 1444 C CA . ILE A 1 178 ? -16.562 -23.75 -28.531 1 98.81 178 ILE A CA 1
ATOM 1445 C C . ILE A 1 178 ? -17.672 -22.719 -28.375 1 98.81 178 ILE A C 1
ATOM 1447 O O . ILE A 1 178 ? -18 -22 -29.312 1 98.81 178 ILE A O 1
ATOM 1451 N N . ASN A 1 179 ? -18.234 -22.641 -27.156 1 98.69 179 ASN A N 1
ATOM 1452 C CA . ASN A 1 179 ? -19.312 -21.703 -26.906 1 98.69 179 ASN A CA 1
ATOM 1453 C C . ASN A 1 179 ? -19.219 -21.094 -25.5 1 98.69 179 ASN A C 1
ATOM 1455 O O . ASN A 1 179 ? -18.984 -21.812 -24.531 1 98.69 179 ASN A O 1
ATOM 1459 N N . THR A 1 180 ? -19.203 -19.781 -25.406 1 98.69 180 THR A N 1
ATOM 1460 C CA . THR A 1 180 ? -19.406 -19.047 -24.156 1 98.69 180 THR A CA 1
ATOM 1461 C C . THR A 1 180 ? -20.891 -18.781 -23.906 1 98.69 180 THR A C 1
ATOM 1463 O O . THR A 1 180 ? -21.516 -18.016 -24.641 1 98.69 180 THR A O 1
ATOM 1466 N N . PRO A 1 181 ? -21.453 -19.391 -22.922 1 97.94 181 PRO A N 1
ATOM 1467 C CA . PRO A 1 181 ? -22.906 -19.469 -22.828 1 97.94 181 PRO A CA 1
ATOM 1468 C C . PRO A 1 181 ? -23.547 -18.109 -22.562 1 97.94 181 PRO A C 1
ATOM 1470 O O . PRO A 1 181 ? -24.688 -17.859 -22.969 1 97.94 181 PRO A O 1
ATOM 1473 N N . ASP A 1 182 ? -22.938 -17.203 -21.812 1 97.19 182 ASP A N 1
ATOM 1474 C CA . ASP A 1 182 ? -23.406 -15.859 -21.547 1 97.19 182 ASP A CA 1
ATOM 1475 C C . ASP A 1 182 ? -22.25 -14.922 -21.219 1 97.19 182 ASP A C 1
ATOM 1477 O O . ASP A 1 182 ? -21.094 -15.336 -21.203 1 97.19 182 ASP A O 1
ATOM 1481 N N . PHE A 1 183 ? -22.484 -13.641 -21 1 96.69 183 PHE A N 1
ATOM 1482 C CA . PHE A 1 183 ? -21.422 -12.656 -20.859 1 96.69 183 PHE A CA 1
ATOM 1483 C C . PHE A 1 183 ? -20.641 -12.891 -19.578 1 96.69 183 PHE A C 1
ATOM 1485 O O . PHE A 1 183 ? -19.469 -12.523 -19.484 1 96.69 183 PHE A O 1
ATOM 1492 N N . GLU A 1 184 ? -21.234 -13.5 -18.578 1 97.44 184 GLU A N 1
ATOM 1493 C CA . GLU A 1 184 ? -20.531 -13.766 -17.312 1 97.44 184 GLU A CA 1
ATOM 1494 C C . GLU A 1 184 ? -19.438 -14.812 -17.5 1 97.44 184 GLU A C 1
ATOM 1496 O O . GLU A 1 184 ? -18.516 -14.898 -16.703 1 97.44 184 GLU A O 1
ATOM 1501 N N . ALA A 1 185 ? -19.594 -15.656 -18.531 1 98.25 185 ALA A N 1
ATOM 1502 C CA . ALA A 1 185 ? -18.625 -16.703 -18.844 1 98.25 185 ALA A CA 1
ATOM 1503 C C . ALA A 1 185 ? -17.547 -16.188 -19.797 1 98.25 185 ALA A C 1
ATOM 1505 O O . ALA A 1 185 ? -16.672 -16.953 -20.219 1 98.25 185 ALA A O 1
ATOM 1506 N N . THR A 1 186 ? -17.625 -14.906 -20.094 1 98.5 186 THR A N 1
ATOM 1507 C CA . THR A 1 186 ? -16.578 -14.305 -20.922 1 98.5 186 THR A CA 1
ATOM 1508 C C . THR A 1 186 ? -15.211 -14.477 -20.281 1 98.5 186 THR A C 1
ATOM 1510 O O . THR A 1 186 ? -15.039 -14.188 -19.094 1 98.5 186 THR A O 1
ATOM 1513 N N . LYS A 1 187 ? -14.25 -15.062 -21.141 1 98.5 187 LYS A N 1
ATOM 1514 C CA . LYS A 1 187 ? -12.875 -15.141 -20.656 1 98.5 187 LYS A CA 1
ATOM 1515 C C . LYS A 1 187 ? -12.258 -13.75 -20.516 1 98.5 187 LYS A C 1
ATOM 1517 O O . LYS A 1 187 ? -12.477 -12.883 -21.359 1 98.5 187 LYS A O 1
ATOM 1522 N N . ILE A 1 188 ? -11.531 -13.508 -19.422 1 98.12 188 ILE A N 1
ATOM 1523 C CA . ILE A 1 188 ? -10.984 -12.18 -19.141 1 98.12 188 ILE A CA 1
ATOM 1524 C C . ILE A 1 188 ? -9.617 -12.32 -18.484 1 98.12 188 ILE A C 1
ATOM 1526 O O . ILE A 1 188 ? -9.195 -13.422 -18.125 1 98.12 188 ILE A O 1
ATOM 1530 N N . TRP A 1 189 ? -8.812 -11.164 -18.391 1 97.81 189 TRP A N 1
ATOM 1531 C CA . TRP A 1 189 ? -7.496 -11.07 -17.766 1 97.81 189 TRP A CA 1
ATOM 1532 C C . TRP A 1 189 ? -6.461 -11.875 -18.547 1 97.81 189 TRP A C 1
ATOM 1534 O O . TRP A 1 189 ? -5.551 -12.461 -17.953 1 97.81 189 TRP A O 1
ATOM 1544 N N . VAL A 1 190 ? -6.633 -11.977 -19.812 1 98.19 190 VAL A N 1
ATOM 1545 C CA . VAL A 1 190 ? -5.738 -12.781 -20.641 1 98.19 190 VAL A CA 1
ATOM 1546 C C . VAL A 1 190 ? -4.621 -11.906 -21.203 1 98.19 190 VAL A C 1
ATOM 1548 O O . VAL A 1 190 ? -4.844 -11.133 -22.141 1 98.19 190 VAL A O 1
ATOM 1551 N N . GLY A 1 191 ? -3.451 -12.086 -20.703 1 97.81 191 GLY A N 1
ATOM 1552 C CA . GLY A 1 191 ? -2.316 -11.328 -21.203 1 97.81 191 GLY A CA 1
ATOM 1553 C C . GLY A 1 191 ? -2.025 -11.586 -22.672 1 97.81 191 GLY A C 1
ATOM 1554 O O . GLY A 1 191 ? -2.131 -12.719 -23.141 1 97.81 191 GLY A O 1
ATOM 1555 N N . ASN A 1 192 ? -1.653 -10.562 -23.422 1 97.81 192 ASN A N 1
ATOM 1556 C CA . ASN A 1 192 ? -1.328 -10.562 -24.844 1 97.81 192 ASN A CA 1
ATOM 1557 C C . ASN A 1 192 ? -2.586 -10.555 -25.703 1 97.81 192 ASN A C 1
ATOM 1559 O O . ASN A 1 192 ? -2.52 -10.289 -26.906 1 97.81 192 ASN A O 1
ATOM 1563 N N . LEU A 1 193 ? -3.713 -10.867 -25.172 1 98.25 193 LEU A N 1
ATOM 1564 C CA . LEU A 1 193 ? -4.914 -11.133 -25.969 1 98.25 193 LEU A CA 1
ATOM 1565 C C . LEU A 1 193 ? -5.574 -9.836 -26.406 1 98.25 193 LEU A C 1
ATOM 1567 O O . LEU A 1 193 ? -6.301 -9.82 -27.406 1 98.25 193 LEU A O 1
ATOM 1571 N N . GLY A 1 194 ? -5.371 -8.789 -25.703 1 97.44 194 GLY A N 1
ATOM 1572 C CA . GLY A 1 194 ? -6.059 -7.539 -26 1 97.44 194 GLY A CA 1
ATOM 1573 C C . GLY A 1 194 ? -5.828 -7.055 -27.422 1 97.44 194 GLY A C 1
ATOM 1574 O O . GLY A 1 194 ? -6.777 -6.691 -28.109 1 97.44 194 GLY A O 1
ATOM 1575 N N . LYS A 1 195 ? -4.586 -7.215 -27.828 1 95.31 195 LYS A N 1
ATOM 1576 C CA . LYS A 1 195 ? -4.277 -6.578 -29.109 1 95.31 195 LYS A CA 1
ATOM 1577 C C . LYS A 1 195 ? -3.457 -7.504 -30 1 95.31 195 LYS A C 1
ATOM 1579 O O . LYS A 1 195 ? -3.414 -7.32 -31.219 1 95.31 195 LYS A O 1
ATOM 1584 N N . GLN A 1 196 ? -2.861 -8.562 -29.453 1 94.31 196 GLN A N 1
ATOM 1585 C CA . GLN A 1 196 ? -1.765 -9.094 -30.25 1 94.31 196 GLN A CA 1
ATOM 1586 C C . GLN A 1 196 ? -1.923 -10.602 -30.469 1 94.31 196 GLN A C 1
ATOM 1588 O O . GLN A 1 196 ? -1.56 -11.117 -31.531 1 94.31 196 GLN A O 1
ATOM 1593 N N . ALA A 1 197 ? -2.398 -11.312 -29.516 1 97.25 197 ALA A N 1
ATOM 1594 C CA . ALA A 1 197 ? -2.369 -12.773 -29.578 1 97.25 197 ALA A CA 1
ATOM 1595 C C . ALA A 1 197 ? -3.178 -13.289 -30.766 1 97.25 197 ALA A C 1
ATOM 1597 O O . ALA A 1 197 ? -4.289 -12.82 -31.016 1 97.25 197 ALA A O 1
ATOM 1598 N N . THR A 1 198 ? -2.58 -14.203 -31.484 1 97.56 198 THR A N 1
ATOM 1599 C CA . THR A 1 198 ? -3.271 -14.852 -32.594 1 97.56 198 THR A CA 1
ATOM 1600 C C . THR A 1 198 ? -3.836 -16.203 -32.188 1 97.56 198 THR A C 1
ATOM 1602 O O . THR A 1 198 ? -4.805 -16.688 -32.781 1 97.56 198 THR A O 1
ATOM 1605 N N . HIS A 1 199 ? -3.199 -16.828 -31.266 1 98.25 199 HIS A N 1
ATOM 1606 C CA . HIS A 1 199 ? -3.604 -18.125 -30.75 1 98.25 199 HIS A CA 1
ATOM 1607 C C . HIS A 1 199 ? -3.576 -18.125 -29.219 1 98.25 199 HIS A C 1
ATOM 1609 O O . HIS A 1 199 ? -2.861 -17.344 -28.609 1 98.25 199 HIS A O 1
ATOM 1615 N N . GLY A 1 200 ? -4.344 -19 -28.594 1 98.31 200 GLY A N 1
ATOM 1616 C CA . GLY A 1 200 ? -4.297 -19.156 -27.156 1 98.31 200 GLY A CA 1
ATOM 1617 C C . GLY A 1 200 ? -4.555 -20.594 -26.703 1 98.31 200 GLY A C 1
ATOM 1618 O O . GLY A 1 200 ? -5.113 -21.391 -27.453 1 98.31 200 GLY A O 1
ATOM 1619 N N . ILE A 1 201 ? -3.973 -20.953 -25.578 1 97.44 201 ILE A N 1
ATOM 1620 C CA . ILE A 1 201 ? -4.422 -22.156 -24.891 1 97.44 201 ILE A CA 1
ATOM 1621 C C . ILE A 1 201 ? -5.715 -21.859 -24.125 1 97.44 201 ILE A C 1
ATOM 1623 O O . ILE A 1 201 ? -5.699 -21.188 -23.094 1 97.44 201 ILE A O 1
ATOM 1627 N N . LEU A 1 202 ? -6.781 -22.391 -24.609 1 98.06 202 LEU A N 1
ATOM 1628 C CA . LEU A 1 202 ? -8.117 -22.141 -24.078 1 98.06 202 LEU A CA 1
ATOM 1629 C C . LEU A 1 202 ? -8.547 -23.297 -23.156 1 98.06 202 LEU A C 1
ATOM 1631 O O . LEU A 1 202 ? -8.469 -24.453 -23.547 1 98.06 202 LEU A O 1
ATOM 1635 N N . TYR A 1 203 ? -8.945 -23 -22 1 96.25 203 TYR A N 1
ATOM 1636 C CA . TYR A 1 203 ? -9.57 -23.969 -21.109 1 96.25 203 TYR A CA 1
ATOM 1637 C C . TYR A 1 203 ? -11.086 -23.922 -21.234 1 96.25 203 TYR A C 1
ATOM 1639 O O . TYR A 1 203 ? -11.695 -22.859 -21.141 1 96.25 203 TYR A O 1
ATOM 1647 N N . ALA A 1 204 ? -11.711 -25.047 -21.438 1 97.38 204 ALA A N 1
ATOM 1648 C CA . ALA A 1 204 ? -13.156 -25.156 -21.594 1 97.38 204 ALA A CA 1
ATOM 1649 C C . ALA A 1 204 ? -13.656 -26.516 -21.094 1 97.38 204 ALA A C 1
ATOM 1651 O O . ALA A 1 204 ? -12.891 -27.484 -21.031 1 97.38 204 ALA A O 1
ATOM 1652 N N . GLN A 1 205 ? -14.914 -26.547 -20.719 1 97.25 205 GLN A N 1
ATOM 1653 C CA . GLN A 1 205 ? -15.555 -27.812 -20.359 1 97.25 205 GLN A CA 1
ATOM 1654 C C . GLN A 1 205 ? -15.773 -28.688 -21.594 1 97.25 205 GLN A C 1
ATOM 1656 O O . GLN A 1 205 ? -16.516 -28.312 -22.5 1 97.25 205 GLN A O 1
ATOM 1661 N N . LEU A 1 206 ? -15.164 -29.859 -21.516 1 97.88 206 LEU A N 1
ATOM 1662 C CA . LEU A 1 206 ? -15.242 -30.75 -22.672 1 97.88 206 LEU A CA 1
ATOM 1663 C C . LEU A 1 206 ? -16.5 -31.609 -22.609 1 97.88 206 LEU A C 1
ATOM 1665 O O . LEU A 1 206 ? -16.734 -32.312 -21.625 1 97.88 206 LEU A O 1
ATOM 1669 N N . TYR A 1 207 ? -17.297 -31.547 -23.641 1 98.06 207 TYR A N 1
ATOM 1670 C CA . TYR A 1 207 ? -18.453 -32.406 -23.812 1 98.06 207 TYR A CA 1
ATOM 1671 C C . TYR A 1 207 ? -18.297 -33.312 -25.031 1 98.06 207 TYR A C 1
ATOM 1673 O O . TYR A 1 207 ? -17.781 -32.875 -26.078 1 98.06 207 TYR A O 1
ATOM 1681 N N . THR A 1 208 ? -18.641 -34.5 -24.844 1 97.56 208 THR A N 1
ATOM 1682 C CA . THR A 1 208 ? -18.766 -35.406 -26 1 97.56 208 THR A CA 1
ATOM 1683 C C . THR A 1 208 ? -20.203 -35.406 -26.531 1 97.56 208 THR A C 1
ATOM 1685 O O . THR A 1 208 ? -21.094 -34.812 -25.922 1 97.56 208 THR A O 1
ATOM 1688 N N . GLU A 1 209 ? -20.391 -36 -27.672 1 94.75 209 GLU A N 1
ATOM 1689 C CA . GLU A 1 209 ? -21.656 -35.938 -28.391 1 94.75 209 GLU A CA 1
ATOM 1690 C C . GLU A 1 209 ? -22.797 -36.5 -27.562 1 94.75 209 GLU A C 1
ATOM 1692 O O . GLU A 1 209 ? -23.953 -36.125 -27.734 1 94.75 209 GLU A O 1
ATOM 1697 N N . ASP A 1 210 ? -22.531 -37.406 -26.719 1 94.88 210 ASP A N 1
ATOM 1698 C CA . ASP A 1 210 ? -23.562 -38.031 -25.875 1 94.88 210 ASP A CA 1
ATOM 1699 C C . ASP A 1 210 ? -23.984 -37.094 -24.75 1 94.88 210 ASP A C 1
ATOM 1701 O O . ASP A 1 210 ? -24.844 -37.438 -23.938 1 94.88 210 ASP A O 1
ATOM 1705 N N . GLY A 1 211 ? -23.391 -35.938 -24.656 1 95.25 211 GLY A N 1
ATOM 1706 C CA . GLY A 1 211 ? -23.781 -34.938 -23.688 1 95.25 211 GLY A CA 1
ATOM 1707 C C . GLY A 1 211 ? -23.031 -35.031 -22.375 1 95.25 211 GLY A C 1
ATOM 1708 O O . GLY A 1 211 ? -23.266 -34.25 -21.453 1 95.25 211 GLY A O 1
ATOM 1709 N N . VAL A 1 212 ? -22.094 -36 -22.328 1 96.75 212 VAL A N 1
ATOM 1710 C CA . VAL A 1 212 ? -21.344 -36.188 -21.094 1 96.75 212 VAL A CA 1
ATOM 1711 C C . VAL A 1 212 ? -20.266 -35.125 -20.969 1 96.75 212 VAL A C 1
ATOM 1713 O O . VAL A 1 212 ? -19.516 -34.875 -21.922 1 96.75 212 VAL A O 1
ATOM 1716 N N . CYS A 1 213 ? -20.25 -34.438 -19.828 1 96.25 213 CYS A N 1
ATOM 1717 C CA . CYS A 1 213 ? -19.203 -33.469 -19.531 1 96.25 213 CYS A CA 1
ATOM 1718 C C . CYS A 1 213 ? -17.984 -34.156 -18.906 1 96.25 213 CYS A C 1
ATOM 1720 O O . CYS A 1 213 ? -18.109 -34.812 -17.875 1 96.25 213 CYS A O 1
ATOM 1722 N N . HIS A 1 214 ? -16.844 -34.031 -19.469 1 95.44 214 HIS A N 1
ATOM 1723 C CA . HIS A 1 214 ? -15.633 -34.688 -19 1 95.44 214 HIS A CA 1
ATOM 1724 C C . HIS A 1 214 ? -14.758 -33.688 -18.219 1 95.44 214 HIS A C 1
ATOM 1726 O O . HIS A 1 214 ? -13.609 -34 -17.891 1 95.44 214 HIS A O 1
ATOM 1732 N N . GLY A 1 215 ? -15.273 -32.531 -17.984 1 93.62 215 GLY A N 1
ATOM 1733 C CA . GLY A 1 215 ? -14.555 -31.547 -17.172 1 93.62 215 GLY A CA 1
ATOM 1734 C C . GLY A 1 215 ? -13.672 -30.625 -18 1 93.62 215 GLY A C 1
ATOM 1735 O O . GLY A 1 215 ? -13.734 -30.625 -19.234 1 93.62 215 GLY A O 1
ATOM 1736 N N . LEU A 1 216 ? -12.93 -29.812 -17.344 1 93.88 216 LEU A N 1
ATOM 1737 C CA . LEU A 1 216 ? -12.094 -28.781 -17.938 1 93.88 216 LEU A CA 1
ATOM 1738 C C . LEU A 1 216 ? -10.93 -29.391 -18.719 1 93.88 216 LEU A C 1
ATOM 1740 O O . LEU A 1 216 ? -10.203 -30.234 -18.188 1 93.88 216 LEU A O 1
ATOM 1744 N N . HIS A 1 217 ? -10.711 -29.031 -19.938 1 94.88 217 HIS A N 1
ATOM 1745 C CA . HIS A 1 217 ? -9.617 -29.422 -20.812 1 94.88 217 HIS A CA 1
ATOM 1746 C C . HIS A 1 217 ? -9.008 -28.219 -21.531 1 94.88 217 HIS A C 1
ATOM 1748 O O . HIS A 1 217 ? -9.57 -27.125 -21.5 1 94.88 217 HIS A O 1
ATOM 1754 N N . SER A 1 218 ? -7.844 -28.438 -22.109 1 95.56 218 SER A N 1
ATOM 1755 C CA . SER A 1 218 ? -7.148 -27.359 -22.797 1 95.56 218 SER A CA 1
ATOM 1756 C C . SER A 1 218 ? -7.082 -27.594 -24.297 1 95.56 218 SER A C 1
ATOM 1758 O O . SER A 1 218 ? -6.895 -28.734 -24.75 1 95.56 218 SER A O 1
ATOM 1760 N N . PHE A 1 219 ? -7.305 -26.562 -25.078 1 98 219 PHE A N 1
ATOM 1761 C CA . PHE A 1 219 ? -7.332 -26.562 -26.547 1 98 219 PHE A CA 1
ATOM 1762 C C . PHE A 1 219 ? -6.449 -25.453 -27.094 1 98 219 PHE A C 1
ATOM 1764 O O . PHE A 1 219 ? -6.41 -24.359 -26.547 1 98 219 PHE A O 1
ATOM 1771 N N . VAL A 1 220 ? -5.723 -25.75 -28.125 1 98.5 220 VAL A N 1
ATOM 1772 C CA . VAL A 1 220 ? -5.176 -24.641 -28.906 1 98.5 220 VAL A CA 1
ATOM 1773 C C . VAL A 1 220 ? -6.301 -23.953 -29.688 1 98.5 220 VAL A C 1
ATOM 1775 O O . VAL A 1 220 ? -6.984 -24.594 -30.5 1 98.5 220 VAL A O 1
ATOM 1778 N N . ALA A 1 221 ? -6.496 -22.703 -29.453 1 98.62 221 ALA A N 1
ATOM 1779 C CA . ALA A 1 221 ? -7.57 -21.953 -30.109 1 98.62 221 ALA A CA 1
ATOM 1780 C C . ALA A 1 221 ? -7.008 -20.812 -30.953 1 98.62 221 ALA A C 1
ATOM 1782 O O . ALA A 1 221 ? -6.43 -19.875 -30.406 1 98.62 221 ALA A O 1
ATOM 1783 N N . PRO A 1 222 ? -7.141 -20.875 -32.25 1 98.44 222 PRO A N 1
ATOM 1784 C CA . PRO A 1 222 ? -6.906 -19.672 -33.031 1 98.44 222 PRO A CA 1
ATOM 1785 C C . PRO A 1 222 ? -7.914 -18.562 -32.75 1 98.44 222 PRO A C 1
ATOM 1787 O O . PRO A 1 222 ? -9.117 -18.828 -32.656 1 98.44 222 PRO A O 1
ATOM 1790 N N . ILE A 1 223 ? -7.414 -17.406 -32.562 1 98.38 223 ILE A N 1
ATOM 1791 C CA . ILE A 1 223 ? -8.266 -16.297 -32.125 1 98.38 223 ILE A CA 1
ATOM 1792 C C . ILE A 1 223 ? -8.32 -15.234 -33.219 1 98.38 223 ILE A C 1
ATOM 1794 O O . ILE A 1 223 ? -9.383 -14.703 -33.531 1 98.38 223 ILE A O 1
ATOM 1798 N N . ARG A 1 224 ? -7.199 -14.867 -33.781 1 98 224 ARG A N 1
ATOM 1799 C CA . ARG A 1 224 ? -7.059 -13.852 -34.812 1 98 224 ARG A CA 1
ATOM 1800 C C . ARG A 1 224 ? -6.312 -14.406 -36.031 1 98 224 ARG A C 1
ATOM 1802 O O . ARG A 1 224 ? -5.504 -15.328 -35.875 1 98 224 ARG A O 1
ATOM 1809 N N . HIS A 1 225 ? -6.617 -13.742 -37.188 1 96.69 225 HIS A N 1
ATOM 1810 C CA . HIS A 1 225 ? -5.891 -14.086 -38.406 1 96.69 225 HIS A CA 1
ATOM 1811 C C . HIS A 1 225 ? -4.434 -13.641 -38.344 1 96.69 225 HIS A C 1
ATOM 1813 O O . HIS A 1 225 ? -4.148 -12.508 -37.938 1 96.69 225 HIS A O 1
ATOM 1819 N N . THR A 1 226 ? -3.465 -14.484 -38.656 1 96 226 THR A N 1
ATOM 1820 C CA . THR A 1 226 ? -2.041 -14.258 -38.438 1 96 226 THR A CA 1
ATOM 1821 C C . THR A 1 226 ? -1.522 -13.164 -39.344 1 96 226 THR A C 1
ATOM 1823 O O . THR A 1 226 ? -0.47 -12.57 -39.094 1 96 226 THR A O 1
ATOM 1826 N N . LYS A 1 227 ? -2.27 -12.773 -40.406 1 93.62 227 LYS A N 1
ATOM 1827 C CA . LYS A 1 227 ? -1.782 -11.797 -41.375 1 93.62 227 LYS A CA 1
ATOM 1828 C C . LYS A 1 227 ? -2.488 -10.453 -41.188 1 93.62 227 LYS A C 1
ATOM 1830 O O . LYS A 1 227 ? -1.969 -9.414 -41.594 1 93.62 227 LYS A O 1
ATOM 1835 N N . THR A 1 228 ? -3.693 -10.477 -40.625 1 94.56 228 THR A N 1
ATOM 1836 C CA . THR A 1 228 ? -4.465 -9.242 -40.562 1 94.56 228 THR A CA 1
ATOM 1837 C C . THR A 1 228 ? -4.762 -8.867 -39.125 1 94.56 228 THR A C 1
ATOM 1839 O O . THR A 1 228 ? -5.172 -7.738 -38.844 1 94.56 228 THR A O 1
ATOM 1842 N N . LEU A 1 229 ? -4.617 -9.812 -38.156 1 95.94 229 LEU A N 1
ATOM 1843 C CA . LEU A 1 229 ? -4.898 -9.695 -36.75 1 95.94 229 LEU A CA 1
ATOM 1844 C C . LEU A 1 229 ? -6.379 -9.414 -36.5 1 95.94 229 LEU A C 1
ATOM 1846 O O . LEU A 1 229 ? -6.758 -8.914 -35.438 1 95.94 229 LEU A O 1
ATOM 1850 N N . MET A 1 230 ? -7.172 -9.688 -37.5 1 96.75 230 MET A N 1
ATOM 1851 C CA . MET A 1 230 ? -8.617 -9.617 -37.312 1 96.75 230 MET A CA 1
ATOM 1852 C C . MET A 1 230 ? -9.133 -10.875 -36.625 1 96.75 230 MET A C 1
ATOM 1854 O O . MET A 1 230 ? -8.664 -11.977 -36.906 1 96.75 230 MET A O 1
ATOM 1858 N N . ALA A 1 231 ? -10.047 -10.711 -35.75 1 97.5 231 ALA A N 1
ATOM 1859 C CA . ALA A 1 231 ? -10.664 -11.844 -35.062 1 97.5 231 ALA A CA 1
ATOM 1860 C C . ALA A 1 231 ? -11.391 -12.758 -36.062 1 97.5 231 ALA A C 1
ATOM 1862 O O . ALA A 1 231 ? -11.977 -12.281 -37.031 1 97.5 231 ALA A O 1
ATOM 1863 N N . PHE A 1 232 ? -11.398 -14.023 -35.812 1 98 232 PHE A N 1
ATOM 1864 C CA . PHE A 1 232 ? -12.141 -14.953 -36.656 1 98 232 PHE A CA 1
ATOM 1865 C C . PHE A 1 232 ? -13.641 -14.828 -36.406 1 98 232 PHE A C 1
ATOM 1867 O O . PHE A 1 232 ? -14.062 -14.391 -35.344 1 98 232 PHE A O 1
ATOM 1874 N N . PRO A 1 233 ? -14.492 -15.156 -37.438 1 97.31 233 PRO A N 1
ATOM 1875 C CA . PRO A 1 233 ? -15.938 -15.156 -37.188 1 97.31 233 PRO A CA 1
ATOM 1876 C C . PRO A 1 233 ? -16.344 -16.062 -36.031 1 97.31 233 PRO A C 1
ATOM 1878 O O . PRO A 1 233 ? -15.852 -17.188 -35.938 1 97.31 233 PRO A O 1
ATOM 1881 N N . GLY A 1 234 ? -17.188 -15.516 -35.219 1 98 234 GLY A N 1
ATOM 1882 C CA . GLY A 1 234 ? -17.625 -16.266 -34.031 1 98 234 GLY A CA 1
ATOM 1883 C C . GLY A 1 234 ? -16.797 -15.984 -32.812 1 98 234 GLY A C 1
ATOM 1884 O O . GLY A 1 234 ? -17.125 -16.469 -31.719 1 98 234 GLY A O 1
ATOM 1885 N N . VAL A 1 235 ? -15.719 -15.281 -33.031 1 98.5 235 VAL A N 1
ATOM 1886 C CA . VAL A 1 235 ? -14.859 -14.906 -31.906 1 98.5 235 VAL A CA 1
ATOM 1887 C C . VAL A 1 235 ? -15.023 -13.414 -31.609 1 98.5 235 VAL A C 1
ATOM 1889 O O . VAL A 1 235 ? -14.766 -12.57 -32.469 1 98.5 235 VAL A O 1
ATOM 1892 N N . MET A 1 236 ? -15.516 -13.055 -30.453 1 98 236 MET A N 1
ATOM 1893 C CA . MET A 1 236 ? -15.492 -11.68 -29.953 1 98 236 MET A CA 1
ATOM 1894 C C . MET A 1 236 ? -14.328 -11.461 -29 1 98 236 MET A C 1
ATOM 1896 O O . MET A 1 236 ? -14.305 -12.023 -27.906 1 98 236 MET A O 1
ATOM 1900 N N . VAL A 1 237 ? -13.375 -10.75 -29.438 1 98.12 237 VAL A N 1
ATOM 1901 C CA . VAL A 1 237 ? -12.148 -10.547 -28.672 1 98.12 237 VAL A CA 1
ATOM 1902 C C . VAL A 1 237 ? -11.828 -9.055 -28.594 1 98.12 237 VAL A C 1
ATOM 1904 O O . VAL A 1 237 ? -12.07 -8.312 -29.547 1 98.12 237 VAL A O 1
ATOM 1907 N N . GLY A 1 238 ? -11.359 -8.57 -27.422 1 97.5 238 GLY A N 1
ATOM 1908 C CA . GLY A 1 238 ? -11.055 -7.16 -27.266 1 97.5 238 GLY A CA 1
ATOM 1909 C C . GLY A 1 238 ? -10.102 -6.883 -26.125 1 97.5 238 GLY A C 1
ATOM 1910 O O . GLY A 1 238 ? -9.672 -7.805 -25.422 1 97.5 238 GLY A O 1
ATOM 1911 N N . ASP A 1 239 ? -9.703 -5.598 -26.016 1 97.38 239 ASP A N 1
ATOM 1912 C CA . ASP A 1 239 ? -8.828 -5.09 -24.969 1 97.38 239 ASP A CA 1
ATOM 1913 C C . ASP A 1 239 ? -9.625 -4.738 -23.719 1 97.38 239 ASP A C 1
ATOM 1915 O O . ASP A 1 239 ? -10.633 -4.039 -23.797 1 97.38 239 ASP A O 1
ATOM 1919 N N . MET A 1 240 ? -9.203 -5.219 -22.547 1 96.38 240 MET A N 1
ATOM 1920 C CA . MET A 1 240 ? -9.914 -4.977 -21.297 1 96.38 240 MET A CA 1
ATOM 1921 C C . MET A 1 240 ? -9.789 -3.516 -20.875 1 96.38 240 MET A C 1
ATOM 1923 O O . MET A 1 240 ? -10.602 -3.016 -20.109 1 96.38 240 MET A O 1
ATOM 1927 N N . GLY A 1 241 ? -8.719 -2.855 -21.391 1 96 241 GLY A N 1
ATOM 1928 C CA . GLY A 1 241 ? -8.469 -1.474 -21 1 96 241 GLY A CA 1
ATOM 1929 C C . GLY A 1 241 ? -7.379 -1.327 -19.953 1 96 241 GLY A C 1
ATOM 1930 O O . GLY A 1 241 ? -6.562 -2.232 -19.781 1 96 241 GLY A O 1
ATOM 1931 N N . GLU A 1 242 ? -7.336 -0.12 -19.344 1 96.88 242 GLU A N 1
ATOM 1932 C CA . GLU A 1 242 ? -6.27 0.291 -18.422 1 96.88 242 GLU A CA 1
ATOM 1933 C C . GLU A 1 242 ? -6.371 -0.439 -17.094 1 96.88 242 GLU A C 1
ATOM 1935 O O . GLU A 1 242 ? -7.473 -0.699 -16.609 1 96.88 242 GLU A O 1
ATOM 1940 N N . LYS A 1 243 ? -5.289 -0.843 -16.516 1 97.38 243 LYS A N 1
ATOM 1941 C CA . LYS A 1 243 ? -5.156 -1.397 -15.18 1 97.38 243 LYS A CA 1
ATOM 1942 C C . LYS A 1 243 ? -4.395 -0.443 -14.266 1 97.38 243 LYS A C 1
ATOM 1944 O O . LYS A 1 243 ? -4.039 0.665 -14.672 1 97.38 243 LYS A O 1
ATOM 1949 N N . ILE A 1 244 ? -4.133 -0.851 -12.992 1 97.69 244 ILE A N 1
ATOM 1950 C CA . ILE A 1 244 ? -3.365 -0.043 -12.055 1 97.69 244 ILE A CA 1
ATOM 1951 C C . ILE A 1 244 ? -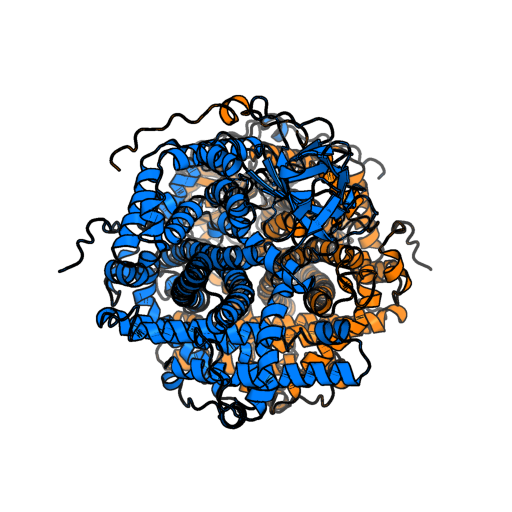1.917 0.064 -12.523 1 97.69 244 ILE A C 1
ATOM 1953 O O . ILE A 1 244 ? -1.283 1.11 -12.367 1 97.69 244 ILE A O 1
ATOM 1957 N N . GLY A 1 245 ? -1.38 -0.917 -13.102 1 97.44 245 GLY A N 1
ATOM 1958 C CA . GLY A 1 245 ? -0.032 -1.033 -13.633 1 97.44 245 GLY A CA 1
ATOM 1959 C C . GLY A 1 245 ? 0.098 -2.109 -14.695 1 97.44 245 GLY A C 1
ATOM 1960 O O . GLY A 1 245 ? -0.903 -2.682 -15.133 1 97.44 245 GLY A O 1
ATOM 1961 N N . LEU A 1 246 ? 1.319 -2.291 -15.219 1 98.12 246 LEU A N 1
ATOM 1962 C CA . LEU A 1 246 ? 1.614 -3.281 -16.25 1 98.12 246 LEU A CA 1
ATOM 1963 C C . LEU A 1 246 ? 0.81 -3.006 -17.516 1 98.12 246 LEU A C 1
ATOM 1965 O O . LEU A 1 246 ? 0.335 -3.938 -18.172 1 98.12 246 LEU A O 1
ATOM 1969 N N . ASN A 1 247 ? 0.642 -1.789 -17.812 1 97.56 247 ASN A N 1
ATOM 1970 C CA . ASN A 1 247 ? -0.275 -1.416 -18.875 1 97.56 247 ASN A CA 1
ATOM 1971 C C . ASN A 1 247 ? 0.345 -1.648 -20.25 1 97.56 247 ASN A C 1
ATOM 1973 O O . ASN A 1 247 ? -0.36 -1.657 -21.266 1 97.56 247 ASN A O 1
ATOM 1977 N N . GLY A 1 248 ? 1.688 -1.884 -20.297 1 97.44 248 GLY A N 1
ATOM 1978 C CA . GLY A 1 248 ? 2.27 -2.318 -21.547 1 97.44 248 GLY A CA 1
ATOM 1979 C C . GLY A 1 248 ? 1.766 -3.674 -22 1 97.44 248 GLY A C 1
ATOM 1980 O O . GLY A 1 248 ? 1.781 -3.98 -23.203 1 97.44 248 GLY A O 1
ATOM 1981 N N . LEU A 1 249 ? 1.421 -4.488 -21.078 1 97.94 249 LEU A N 1
ATOM 1982 C CA . LEU A 1 249 ? 0.83 -5.785 -21.375 1 97.94 249 LEU A CA 1
ATOM 1983 C C . LEU A 1 249 ? -0.646 -5.645 -21.734 1 97.94 249 LEU A C 1
ATOM 1985 O O . LEU A 1 249 ? -1.436 -5.141 -20.922 1 97.94 249 LEU A O 1
ATOM 1989 N N . ASP A 1 250 ? -1.01 -6.027 -22.906 1 97.25 250 ASP A N 1
ATOM 1990 C CA . ASP A 1 250 ? -2.4 -5.93 -23.344 1 97.25 250 ASP A CA 1
ATOM 1991 C C . ASP A 1 250 ? -3.213 -7.125 -22.859 1 97.25 250 ASP A C 1
ATOM 1993 O O . ASP A 1 250 ? -3.26 -8.164 -23.516 1 97.25 250 ASP A O 1
ATOM 1997 N N . ASN A 1 251 ? -3.881 -6.969 -21.734 1 97.88 251 ASN A N 1
ATOM 1998 C CA . ASN A 1 251 ? -4.84 -7.965 -21.266 1 97.88 251 ASN A CA 1
ATOM 1999 C C . ASN A 1 251 ? -6.176 -7.836 -22 1 97.88 251 ASN A C 1
ATOM 2001 O O . ASN A 1 251 ? -6.668 -6.727 -22.203 1 97.88 251 ASN A O 1
ATOM 2005 N N . GLY A 1 252 ? -6.691 -8.984 -22.375 1 98.25 252 GLY A N 1
ATOM 2006 C CA . GLY A 1 252 ? -7.922 -8.938 -23.141 1 98.25 252 GLY A CA 1
ATOM 2007 C C . GLY A 1 252 ? -8.992 -9.875 -22.609 1 98.25 252 GLY A C 1
ATOM 2008 O O . GLY A 1 252 ? -8.828 -10.477 -21.547 1 98.25 252 GLY A O 1
ATOM 2009 N N . PHE A 1 253 ? -10.102 -9.797 -23.203 1 98.5 253 PHE A N 1
ATOM 2010 C CA . PHE A 1 253 ? -11.227 -10.703 -23 1 98.5 253 PHE A CA 1
ATOM 2011 C C . PHE A 1 253 ? -11.641 -11.359 -24.297 1 98.5 253 PHE A C 1
ATOM 2013 O O . PHE A 1 253 ? -11.305 -10.883 -25.391 1 98.5 253 PHE A O 1
ATOM 2020 N N . VAL A 1 254 ? -12.312 -12.516 -24.188 1 98.75 254 VAL A N 1
ATOM 2021 C CA . VAL A 1 254 ? -12.781 -13.203 -25.391 1 98.75 254 VAL A CA 1
ATOM 2022 C C . VAL A 1 254 ? -14.031 -14.016 -25.062 1 98.75 254 VAL A C 1
ATOM 2024 O O . VAL A 1 254 ? -14.164 -14.539 -23.953 1 98.75 254 VAL A O 1
ATOM 2027 N N . ALA A 1 255 ? -14.945 -14.016 -25.922 1 98.69 255 ALA A N 1
ATOM 2028 C CA . ALA A 1 255 ? -16.141 -14.852 -25.906 1 98.69 255 ALA A CA 1
ATOM 2029 C C . ALA A 1 255 ? -16.344 -15.555 -27.25 1 98.69 255 ALA A C 1
ATOM 2031 O O . ALA A 1 255 ? -16.062 -14.977 -28.297 1 98.69 255 ALA A O 1
ATOM 2032 N N . PHE A 1 256 ? -16.859 -16.781 -27.203 1 98.81 256 PHE A N 1
ATOM 2033 C CA . PHE A 1 256 ? -17.031 -17.594 -28.391 1 98.81 256 PHE A CA 1
ATOM 2034 C C . PHE A 1 256 ? -18.5 -17.875 -28.656 1 98.81 256 PHE A C 1
ATOM 2036 O O . PHE A 1 256 ? -19.266 -18.109 -27.719 1 98.81 256 PHE A O 1
ATOM 2043 N N . ASN A 1 257 ? -18.812 -17.734 -29.875 1 98.56 257 ASN A N 1
ATOM 2044 C CA . ASN A 1 257 ? -20.156 -18.062 -30.344 1 98.56 257 ASN A CA 1
ATOM 2045 C C . ASN A 1 257 ? -20.125 -19.203 -31.375 1 98.56 257 ASN A C 1
ATOM 2047 O O . ASN A 1 257 ? -19.984 -18.953 -32.562 1 98.56 257 ASN A O 1
ATOM 2051 N N . GLN A 1 258 ? -20.375 -20.359 -30.906 1 98.25 258 GLN A N 1
ATOM 2052 C CA . GLN A 1 258 ? -20.391 -21.562 -31.75 1 98.25 258 GLN A CA 1
ATOM 2053 C C . GLN A 1 258 ? -19.156 -21.609 -32.656 1 98.25 258 GLN A C 1
ATOM 2055 O O . GLN A 1 258 ? -19.281 -21.812 -33.844 1 98.25 258 GLN A O 1
ATOM 2060 N N . TYR A 1 259 ? -18.078 -21.312 -32.125 1 98.62 259 TYR A N 1
ATOM 2061 C CA . TYR A 1 259 ? -16.797 -21.266 -32.844 1 98.62 259 TYR A CA 1
ATOM 2062 C C . TYR A 1 259 ? -16.203 -22.656 -33 1 98.62 259 TYR A C 1
ATOM 2064 O O . TYR A 1 259 ? -16.141 -23.422 -32.031 1 98.62 259 TYR A O 1
ATOM 2072 N N . ARG A 1 260 ? -15.797 -23.047 -34.188 1 98.5 260 ARG A N 1
ATOM 2073 C CA . ARG A 1 260 ? -15.391 -24.422 -34.438 1 98.5 260 ARG A CA 1
ATOM 2074 C C . ARG A 1 260 ? -13.875 -24.531 -34.625 1 98.5 260 ARG A C 1
ATOM 2076 O O . ARG A 1 260 ? -13.266 -23.703 -35.312 1 98.5 260 ARG A O 1
ATOM 2083 N N . ILE A 1 261 ? -13.289 -25.469 -33.969 1 98.5 261 ILE A N 1
ATOM 2084 C CA . ILE A 1 261 ? -11.875 -25.781 -34.125 1 98.5 261 ILE A CA 1
ATOM 2085 C C . ILE A 1 261 ? -11.703 -27.281 -34.375 1 98.5 261 ILE A C 1
ATOM 2087 O O . ILE A 1 261 ? -12.539 -28.078 -33.969 1 98.5 261 ILE A O 1
ATOM 2091 N N . PRO A 1 262 ? -10.625 -27.641 -34.969 1 98.12 262 PRO A N 1
ATOM 2092 C CA . PRO A 1 262 ? -10.414 -29.062 -35.281 1 98.12 262 PRO A CA 1
ATOM 2093 C C . PRO A 1 262 ? -10.266 -29.906 -34 1 98.12 262 PRO A C 1
ATOM 2095 O O . PRO A 1 262 ? -9.758 -29.422 -33 1 98.12 262 PRO A O 1
ATOM 2098 N N . ARG A 1 263 ? -10.625 -31.203 -34.094 1 98.12 263 ARG A N 1
ATOM 2099 C CA . ARG A 1 263 ? -10.469 -32.156 -33 1 98.12 263 ARG A CA 1
ATOM 2100 C C . ARG A 1 263 ? -9.023 -32.219 -32.531 1 98.12 263 ARG A C 1
ATOM 2102 O O . ARG A 1 263 ? -8.758 -32.375 -31.328 1 98.12 263 ARG A O 1
ATOM 2109 N N . GLU A 1 264 ? -8.07 -32.031 -33.438 1 97.31 264 GLU A N 1
ATOM 2110 C CA . GLU A 1 264 ? -6.645 -32.156 -33.188 1 97.31 264 GLU A CA 1
ATOM 2111 C C . GLU A 1 264 ? -6.121 -31.016 -32.344 1 97.31 264 GLU A C 1
ATOM 2113 O O . GLU A 1 264 ? -5.012 -31.078 -31.797 1 97.31 264 GLU A O 1
ATOM 2118 N N . ASN A 1 265 ? -6.992 -30.047 -32.125 1 98.19 265 ASN A N 1
ATOM 2119 C CA . ASN A 1 265 ? -6.559 -28.906 -31.344 1 98.19 265 ASN A CA 1
ATOM 2120 C C . ASN A 1 265 ? -6.672 -29.188 -29.844 1 98.19 265 ASN A C 1
ATOM 2122 O O . ASN A 1 265 ? -6.152 -28.438 -29.016 1 98.19 265 ASN A O 1
ATOM 2126 N N . LEU A 1 266 ? -7.305 -30.219 -29.469 1 98.19 266 LEU A N 1
ATOM 2127 C CA . LEU A 1 266 ? -7.328 -30.672 -28.078 1 98.19 266 LEU A CA 1
ATOM 2128 C C . LEU A 1 266 ? -5.941 -31.125 -27.625 1 98.19 266 LEU A C 1
ATOM 2130 O O . LEU A 1 266 ? -5.293 -31.922 -28.312 1 98.19 266 LEU A O 1
ATOM 2134 N N . LEU A 1 267 ? -5.418 -30.531 -26.625 1 96.44 267 LEU A N 1
ATOM 2135 C CA . LEU A 1 267 ? -4.188 -31.047 -26.047 1 96.44 267 LEU A CA 1
ATOM 2136 C C . LEU A 1 267 ? -4.438 -32.406 -25.375 1 96.44 267 LEU A C 1
ATOM 2138 O O . LEU A 1 267 ? -5.035 -32.469 -24.297 1 96.44 267 LEU A O 1
ATOM 2142 N N . ASP A 1 268 ? -3.9 -33.438 -25.891 1 95.44 268 ASP A N 1
ATOM 2143 C CA . ASP A 1 268 ? -4.484 -34.75 -25.766 1 95.44 268 ASP A CA 1
ATOM 2144 C C . ASP A 1 268 ? -3.727 -35.594 -24.734 1 95.44 268 ASP A C 1
ATOM 2146 O O . ASP A 1 268 ? -4.082 -36.75 -24.484 1 95.44 268 ASP A O 1
ATOM 2150 N N . ARG A 1 269 ? -2.746 -35.094 -24.109 1 91.12 269 ARG A N 1
ATOM 2151 C CA . ARG A 1 269 ? -1.945 -35.906 -23.219 1 91.12 269 ARG A CA 1
ATOM 2152 C C . ARG A 1 269 ? -2.756 -36.344 -22 1 91.12 269 ARG A C 1
ATOM 2154 O O . ARG A 1 269 ? -2.582 -37.469 -21.5 1 91.12 269 ARG A O 1
ATOM 2161 N N . LEU A 1 270 ? -3.615 -35.438 -21.5 1 89.19 270 LEU A N 1
ATOM 2162 C CA . LEU A 1 270 ? -4.34 -35.75 -20.281 1 89.19 270 LEU A CA 1
ATOM 2163 C C . LEU A 1 270 ? -5.73 -36.281 -20.578 1 89.19 270 LEU A C 1
ATOM 2165 O O . LEU A 1 270 ? -6.387 -36.875 -19.703 1 89.19 270 LEU A O 1
ATOM 2169 N N . GLY A 1 271 ? -6.141 -36.125 -21.688 1 94.12 271 GLY A N 1
ATOM 2170 C CA . GLY A 1 271 ? -7.438 -36.562 -22.188 1 94.12 271 GLY A CA 1
ATOM 2171 C C . GLY A 1 271 ? -7.645 -36.25 -23.656 1 94.12 271 GLY A C 1
ATOM 2172 O O . GLY A 1 271 ? -7.215 -35.219 -24.156 1 94.12 271 GLY A O 1
ATOM 2173 N N . ASP A 1 272 ? -8.273 -37.219 -24.281 1 96.75 272 ASP A N 1
ATOM 2174 C CA . ASP A 1 272 ? -8.492 -37.094 -25.719 1 96.75 272 ASP A CA 1
ATOM 2175 C C . ASP A 1 272 ? -9.883 -37.594 -26.109 1 96.75 272 ASP A C 1
ATOM 2177 O O . ASP A 1 272 ? -10.617 -38.094 -25.266 1 96.75 272 ASP A O 1
ATOM 2181 N N . VAL A 1 273 ? -10.289 -37.25 -27.297 1 97.81 273 VAL A N 1
ATOM 2182 C CA . VAL A 1 273 ? -11.516 -37.75 -27.906 1 97.81 273 VAL A CA 1
ATOM 2183 C C . VAL A 1 273 ? -11.203 -38.438 -29.234 1 97.81 273 VAL A C 1
ATOM 2185 O O . VAL A 1 273 ? -10.578 -37.844 -30.109 1 97.81 273 VAL A O 1
ATOM 2188 N N . THR A 1 274 ? -11.641 -39.688 -29.344 1 97 274 THR A N 1
ATOM 2189 C CA . THR A 1 274 ? -11.414 -40.406 -30.594 1 97 274 THR A CA 1
ATOM 2190 C C . THR A 1 274 ? -12.305 -39.844 -31.703 1 97 274 THR A C 1
ATOM 2192 O O . THR A 1 274 ? -13.281 -39.156 -31.438 1 97 274 THR A O 1
ATOM 2195 N N . PRO A 1 275 ? -11.922 -40.125 -33 1 96.56 275 PRO A N 1
ATOM 2196 C CA . PRO A 1 275 ? -12.766 -39.688 -34.125 1 96.56 275 PRO A CA 1
ATOM 2197 C C . PRO A 1 275 ? -14.211 -40.156 -34 1 96.56 275 PRO A C 1
ATOM 2199 O O . PRO A 1 275 ? -15.133 -39.469 -34.469 1 96.56 275 PRO A O 1
ATOM 2202 N N . GLU A 1 276 ? -14.422 -41.312 -33.25 1 96 276 GLU A N 1
ATOM 2203 C CA . GLU A 1 276 ? -15.758 -41.875 -33.094 1 96 276 GLU A CA 1
ATOM 2204 C C . GLU A 1 276 ? -16.484 -41.188 -31.938 1 96 276 GLU A C 1
ATOM 2206 O O . GLU A 1 276 ? -17.672 -41.438 -31.703 1 96 276 GLU A O 1
ATOM 2211 N N . GLY A 1 277 ? -15.781 -40.25 -31.266 1 95.88 277 GLY A N 1
ATOM 2212 C CA . GLY A 1 277 ? -16.422 -39.438 -30.219 1 95.88 277 GLY A CA 1
ATOM 2213 C C . GLY A 1 277 ? -16.266 -40.031 -28.828 1 95.88 277 GLY A C 1
ATOM 2214 O O . GLY A 1 277 ? -16.938 -39.625 -27.891 1 95.88 277 GLY A O 1
ATOM 2215 N N . LYS A 1 278 ? -15.367 -40.969 -28.719 1 96.5 278 LYS A N 1
ATOM 2216 C CA . LYS A 1 278 ? -15.133 -41.594 -27.422 1 96.5 278 LYS A CA 1
ATOM 2217 C C . LYS A 1 278 ? -14.047 -40.844 -26.641 1 96.5 278 LYS A C 1
ATOM 2219 O O . LYS A 1 278 ? -12.969 -40.594 -27.172 1 96.5 278 LYS A O 1
ATOM 2224 N N . TYR A 1 279 ? -14.398 -40.5 -25.406 1 96.75 279 TYR A N 1
ATOM 2225 C CA . TYR A 1 279 ? -13.414 -39.875 -24.547 1 96.75 279 TYR A CA 1
ATOM 2226 C C . TYR A 1 279 ? -12.43 -40.906 -24 1 96.75 279 TYR A C 1
ATOM 2228 O O . TYR A 1 279 ? -12.828 -42 -23.547 1 96.75 279 TYR A O 1
ATOM 2236 N N . VAL A 1 280 ? -11.133 -40.688 -24 1 96.31 280 VAL A N 1
ATOM 2237 C CA . VAL A 1 280 ? -10.086 -41.562 -23.484 1 96.31 280 VAL A CA 1
ATOM 2238 C C . VAL A 1 280 ? -9.117 -40.75 -22.625 1 96.31 280 VAL A C 1
ATOM 2240 O O . VAL A 1 280 ? -8.719 -39.625 -22.984 1 96.31 280 VAL A O 1
ATOM 2243 N N . THR A 1 281 ? -8.789 -41.188 -21.516 1 94.56 281 THR A N 1
ATOM 2244 C CA . THR A 1 281 ? -7.855 -40.531 -20.609 1 94.56 281 THR A CA 1
ATOM 2245 C C . THR A 1 281 ? -6.984 -41.531 -19.891 1 94.56 281 THR A C 1
ATOM 2247 O O . THR A 1 281 ? -7.414 -42.688 -19.656 1 94.56 281 THR A O 1
ATOM 2250 N N . PRO A 1 282 ? -5.742 -41.219 -19.625 1 90.81 282 PRO A N 1
ATOM 2251 C CA . PRO A 1 282 ? -4.891 -42.125 -18.859 1 90.81 282 PRO A CA 1
ATOM 2252 C C . PRO A 1 282 ? -5.203 -42.094 -17.359 1 90.81 282 PRO A C 1
ATOM 2254 O O . PRO A 1 282 ? -4.621 -42.875 -16.594 1 90.81 282 PRO A O 1
ATOM 2257 N N . PHE A 1 283 ? -6.098 -41.344 -16.906 1 89.81 283 PHE A N 1
ATOM 2258 C CA . PHE A 1 283 ? -6.395 -41.188 -15.492 1 89.81 283 PHE A CA 1
ATOM 2259 C C . PHE A 1 283 ? -7.656 -41.938 -15.117 1 89.81 283 PHE A C 1
ATOM 2261 O O . PHE A 1 283 ? -8.648 -41.906 -15.844 1 89.81 283 PHE A O 1
ATOM 2268 N N . LYS A 1 284 ? -7.562 -42.625 -14.008 1 87.62 284 LYS A N 1
ATOM 2269 C CA . LYS A 1 284 ? -8.75 -43.281 -13.477 1 87.62 284 LYS A CA 1
ATOM 2270 C C . LYS A 1 284 ? -9.578 -42.344 -12.633 1 87.62 284 LYS A C 1
ATOM 2272 O O . LYS A 1 284 ? -10.812 -42.406 -12.617 1 87.62 284 LYS A O 1
ATOM 2277 N N . ASP A 1 285 ? -8.945 -41.438 -12 1 87.25 285 ASP A N 1
ATOM 2278 C CA . ASP A 1 285 ? -9.562 -40.469 -11.117 1 87.25 285 ASP A CA 1
ATOM 2279 C C . ASP A 1 285 ? -9.609 -39.094 -11.773 1 87.25 285 ASP A C 1
ATOM 2281 O O . ASP A 1 285 ? -8.57 -38.5 -12.039 1 87.25 285 ASP A O 1
ATOM 2285 N N . PRO A 1 286 ? -10.852 -38.562 -11.953 1 82.81 286 PRO A N 1
ATOM 2286 C CA . PRO A 1 286 ? -10.984 -37.25 -12.594 1 82.81 286 PRO A CA 1
ATOM 2287 C C . PRO A 1 286 ? -10.297 -36.125 -11.797 1 82.81 286 PRO A C 1
ATOM 2289 O O . PRO A 1 286 ? -9.812 -35.156 -12.383 1 82.81 286 PRO A O 1
ATOM 2292 N N . ASN A 1 287 ? -10.273 -36.344 -10.508 1 78.31 287 ASN A N 1
ATOM 2293 C CA . ASN A 1 287 ? -9.617 -35.344 -9.68 1 78.31 287 ASN A CA 1
ATOM 2294 C C . ASN A 1 287 ? -8.109 -35.312 -9.914 1 78.31 287 ASN A C 1
ATOM 2296 O O . ASN A 1 287 ? -7.492 -34.25 -9.875 1 78.31 287 ASN A O 1
ATOM 2300 N N . LYS A 1 288 ? -7.559 -36.375 -10.195 1 79.94 288 LYS A N 1
ATOM 2301 C CA . LYS A 1 288 ? -6.133 -36.469 -10.5 1 79.94 288 LYS A CA 1
ATOM 2302 C C . LYS A 1 288 ? -5.824 -35.844 -11.859 1 79.94 288 LYS A C 1
ATOM 2304 O O . LYS A 1 288 ? -4.797 -35.188 -12.039 1 79.94 288 LYS A O 1
ATOM 2309 N N . ARG A 1 289 ? -6.668 -36.188 -12.734 1 81.38 289 ARG A N 1
ATOM 2310 C CA . ARG A 1 289 ? -6.508 -35.594 -14.055 1 81.38 289 ARG A CA 1
ATOM 2311 C C . ARG A 1 289 ? -6.559 -34.062 -13.992 1 81.38 289 ARG A C 1
ATOM 2313 O O . ARG A 1 289 ? -5.738 -33.375 -14.609 1 81.38 289 ARG A O 1
ATOM 2320 N N . PHE A 1 290 ? -7.496 -33.531 -13.195 1 75.5 290 PHE A N 1
ATOM 2321 C CA . PHE A 1 290 ? -7.656 -32.094 -13.031 1 75.5 290 PHE A CA 1
ATOM 2322 C C . PHE A 1 290 ? -6.422 -31.484 -12.383 1 75.5 290 PHE A C 1
ATOM 2324 O O . PHE A 1 290 ? -5.934 -30.438 -12.82 1 75.5 290 PHE A O 1
ATOM 2331 N N . GLY A 1 291 ? -5.977 -32.156 -11.414 1 74.38 291 GLY A N 1
ATOM 2332 C CA . GLY A 1 291 ? -4.758 -31.703 -10.75 1 74.38 291 GLY A CA 1
ATOM 2333 C C . GLY A 1 291 ? -3.564 -31.625 -11.688 1 74.38 291 GLY A C 1
ATOM 2334 O O . GLY A 1 291 ? -2.783 -30.688 -11.633 1 74.38 291 GLY A O 1
ATOM 2335 N N . ALA A 1 292 ? -3.475 -32.562 -12.547 1 74 292 ALA A N 1
ATOM 2336 C CA . ALA A 1 292 ? -2.383 -32.625 -13.516 1 74 292 ALA A CA 1
ATOM 2337 C C . ALA A 1 292 ? -2.49 -31.484 -14.523 1 74 292 ALA A C 1
ATOM 2339 O O . ALA A 1 292 ? -1.476 -30.953 -14.969 1 74 292 ALA A O 1
ATOM 2340 N N . SER A 1 293 ? -3.623 -31.188 -14.781 1 71 293 SER A N 1
ATOM 2341 C CA . SER A 1 293 ? -3.863 -30.125 -15.75 1 71 293 SER A CA 1
ATOM 2342 C C . SER A 1 293 ? -3.418 -28.781 -15.211 1 71 293 SER A C 1
ATOM 2344 O O . SER A 1 293 ? -3.07 -27.875 -15.984 1 71 293 SER A O 1
ATOM 2346 N N . LEU A 1 294 ? -3.418 -28.688 -13.859 1 67.19 294 LEU A N 1
ATOM 2347 C CA . LEU A 1 294 ? -3.105 -27.391 -13.273 1 67.19 294 LEU A CA 1
ATOM 2348 C C . LEU A 1 294 ? -1.686 -27.391 -12.711 1 67.19 294 LEU A C 1
ATOM 2350 O O . LEU A 1 294 ? -1.246 -26.375 -12.148 1 67.19 294 LEU A O 1
ATOM 2354 N N . GLY A 1 295 ? -1.003 -28.5 -12.836 1 65.69 295 GLY A N 1
ATOM 2355 C CA . GLY A 1 295 ? 0.357 -28.609 -12.328 1 65.69 295 GLY A CA 1
ATOM 2356 C C . GLY A 1 295 ? 1.287 -27.547 -12.891 1 65.69 295 GLY A C 1
ATOM 2357 O O . GLY A 1 295 ? 2.275 -27.172 -12.25 1 65.69 295 GLY A O 1
ATOM 2358 N N . ALA A 1 296 ? 0.953 -27.062 -13.984 1 65.06 296 ALA A N 1
ATOM 2359 C CA . ALA A 1 296 ? 1.724 -25.984 -14.594 1 65.06 296 ALA A CA 1
ATOM 2360 C C . ALA A 1 296 ? 1.756 -24.75 -13.688 1 65.06 296 ALA A C 1
ATOM 2362 O O . ALA A 1 296 ? 2.68 -23.938 -13.766 1 65.06 296 ALA A O 1
ATOM 2363 N N . LEU A 1 297 ? 0.925 -24.766 -12.766 1 70.56 297 LEU A N 1
ATOM 2364 C CA . LEU A 1 297 ? 0.76 -23.547 -11.992 1 70.56 297 LEU A CA 1
ATOM 2365 C C . LEU A 1 297 ? 1.827 -23.438 -10.906 1 70.56 297 LEU A C 1
ATOM 2367 O O . LEU A 1 297 ? 2.113 -22.344 -10.422 1 70.56 297 LEU A O 1
ATOM 2371 N N . SER A 1 298 ? 2.479 -24.484 -10.531 1 82 298 SER A N 1
ATOM 2372 C CA . SER A 1 298 ? 3.551 -24.391 -9.547 1 82 298 SER A CA 1
ATOM 2373 C C . SER A 1 298 ? 4.738 -23.609 -10.094 1 82 298 SER A C 1
ATOM 2375 O O . SER A 1 298 ? 5.336 -22.797 -9.375 1 82 298 SER A O 1
ATOM 2377 N N . GLY A 1 299 ? 5.02 -23.844 -11.367 1 87 299 GLY A N 1
ATOM 2378 C CA . GLY A 1 299 ? 6.105 -23.094 -11.984 1 87 299 GLY A CA 1
ATOM 2379 C C . GLY A 1 299 ? 5.879 -21.594 -12 1 87 299 GLY A C 1
ATOM 2380 O O . GLY A 1 299 ? 6.809 -20.828 -11.781 1 87 299 GLY A O 1
ATOM 2381 N N . GLY A 1 300 ? 4.633 -21.219 -12.25 1 91 300 GLY A N 1
ATOM 2382 C CA . GLY A 1 300 ? 4.281 -19.812 -12.211 1 91 300 GLY A CA 1
ATOM 2383 C C . GLY A 1 300 ? 4.516 -19.172 -10.852 1 91 300 GLY A C 1
ATOM 2384 O O . GLY A 1 300 ? 5.086 -18.078 -10.758 1 91 300 GLY A O 1
ATOM 2385 N N . ARG A 1 301 ? 4.141 -19.875 -9.812 1 95.19 301 ARG A N 1
ATOM 2386 C CA . ARG A 1 301 ? 4.273 -19.359 -8.453 1 95.19 301 ARG A CA 1
ATOM 2387 C C . ARG A 1 301 ? 5.738 -19.266 -8.039 1 95.19 301 ARG A C 1
ATOM 2389 O O . ARG A 1 301 ? 6.133 -18.312 -7.352 1 95.19 301 ARG A O 1
ATOM 2396 N N . VAL A 1 302 ? 6.551 -20.266 -8.453 1 96.19 302 VAL A N 1
ATOM 2397 C CA . VAL A 1 302 ? 7.984 -20.203 -8.195 1 96.19 302 VAL A CA 1
ATOM 2398 C C . VAL A 1 302 ? 8.594 -18.984 -8.891 1 96.19 302 VAL A C 1
ATOM 2400 O O . VAL A 1 302 ? 9.406 -18.281 -8.305 1 96.19 302 VAL A O 1
ATOM 2403 N N . GLY A 1 303 ? 8.133 -18.734 -10.148 1 95.75 303 GLY A N 1
ATOM 2404 C CA . GLY A 1 303 ? 8.578 -17.547 -10.883 1 95.75 303 GLY A CA 1
ATOM 2405 C C . GLY A 1 303 ? 8.188 -16.25 -10.211 1 95.75 303 GLY A C 1
ATOM 2406 O O . GLY A 1 303 ? 8.984 -15.312 -10.148 1 95.75 303 GLY A O 1
ATOM 2407 N N . ILE A 1 304 ? 6.98 -16.203 -9.695 1 97.25 304 ILE A N 1
ATOM 2408 C CA . ILE A 1 304 ? 6.465 -15.008 -9.047 1 97.25 304 ILE A CA 1
ATOM 2409 C C . ILE A 1 304 ? 7.277 -14.719 -7.789 1 97.25 304 ILE A C 1
ATOM 2411 O O . ILE A 1 304 ? 7.535 -13.555 -7.465 1 97.25 304 ILE A O 1
ATOM 2415 N N . THR A 1 305 ? 7.684 -15.758 -7.051 1 98.25 305 THR A N 1
ATOM 2416 C CA . THR A 1 305 ? 8.57 -15.586 -5.902 1 98.25 305 THR A CA 1
ATOM 2417 C C . THR A 1 305 ? 9.82 -14.82 -6.293 1 98.25 305 THR A C 1
ATOM 2419 O O . THR A 1 305 ? 10.234 -13.891 -5.59 1 98.25 305 THR A O 1
ATOM 2422 N N . GLY A 1 306 ? 10.375 -15.219 -7.441 1 98.12 306 GLY A N 1
ATOM 2423 C CA . GLY A 1 306 ? 11.547 -14.516 -7.957 1 98.12 306 GLY A CA 1
ATOM 2424 C C . GLY A 1 306 ? 11.25 -13.086 -8.367 1 98.12 306 GLY A C 1
ATOM 2425 O O . GLY A 1 306 ? 12.07 -12.195 -8.164 1 98.12 306 GLY A O 1
ATOM 2426 N N . MET A 1 307 ? 10.094 -12.852 -8.961 1 98.38 307 MET A N 1
ATOM 2427 C CA . MET A 1 307 ? 9.68 -11.516 -9.375 1 98.38 307 MET A CA 1
ATOM 2428 C C . MET A 1 307 ? 9.609 -10.57 -8.18 1 98.38 307 MET A C 1
ATOM 2430 O O . MET A 1 307 ? 10.055 -9.422 -8.258 1 98.38 307 MET A O 1
ATOM 2434 N N . CYS A 1 308 ? 9.016 -11.078 -7.098 1 98.81 308 CYS A N 1
ATOM 2435 C CA . CYS A 1 308 ? 8.875 -10.281 -5.887 1 98.81 308 CYS A CA 1
ATOM 2436 C C . CYS A 1 308 ? 10.234 -9.891 -5.324 1 98.81 308 CYS A C 1
ATOM 2438 O O . CYS A 1 308 ? 10.43 -8.758 -4.891 1 98.81 308 CYS A O 1
ATOM 2440 N N . VAL A 1 309 ? 11.18 -10.797 -5.348 1 98.75 309 VAL A N 1
ATOM 2441 C CA . VAL A 1 309 ? 12.531 -10.539 -4.855 1 98.75 309 VAL A CA 1
ATOM 2442 C C . VAL A 1 309 ? 13.211 -9.492 -5.734 1 98.75 309 VAL A C 1
ATOM 2444 O O . VAL A 1 309 ? 13.898 -8.602 -5.227 1 98.75 309 VAL A O 1
ATOM 2447 N N . ALA A 1 310 ? 13 -9.586 -7.031 1 98.81 310 ALA A N 1
ATOM 2448 C CA . ALA A 1 310 ? 13.547 -8.586 -7.953 1 98.81 310 ALA A CA 1
ATOM 2449 C C . ALA A 1 310 ? 13.047 -7.188 -7.605 1 98.81 310 ALA A C 1
ATOM 2451 O O . ALA A 1 310 ? 13.805 -6.219 -7.676 1 98.81 310 ALA A O 1
ATOM 2452 N N . ASN A 1 311 ? 11.805 -7.074 -7.254 1 98.88 311 ASN A N 1
ATOM 2453 C CA . ASN A 1 311 ? 11.242 -5.773 -6.902 1 98.88 311 ASN A CA 1
ATOM 2454 C C . ASN A 1 311 ? 11.828 -5.246 -5.598 1 98.88 311 ASN A C 1
ATOM 2456 O O . ASN A 1 311 ? 11.977 -4.035 -5.426 1 98.88 311 ASN A O 1
ATOM 2460 N N . LEU A 1 312 ? 12.141 -6.188 -4.637 1 98.94 312 LEU A N 1
ATOM 2461 C CA . LEU A 1 312 ? 12.875 -5.781 -3.439 1 98.94 312 LEU A CA 1
ATOM 2462 C C . LEU A 1 312 ? 14.242 -5.211 -3.803 1 98.94 312 LEU A C 1
ATOM 2464 O O . LEU A 1 312 ? 14.672 -4.207 -3.232 1 98.94 312 LEU A O 1
ATOM 2468 N N . LYS A 1 313 ? 14.867 -5.848 -4.781 1 98.88 313 LYS A N 1
ATOM 2469 C CA . LYS A 1 313 ? 16.203 -5.438 -5.23 1 98.88 313 LYS A CA 1
ATOM 2470 C C . LYS A 1 313 ? 16.141 -4.102 -5.969 1 98.88 313 LYS A C 1
ATOM 2472 O O . LYS A 1 313 ? 17.172 -3.457 -6.176 1 98.88 313 LYS A O 1
ATOM 2477 N N . LEU A 1 314 ? 14.977 -3.676 -6.355 1 98.94 314 LEU A N 1
ATOM 2478 C CA . LEU A 1 314 ? 14.805 -2.377 -6.996 1 98.94 314 LEU A CA 1
ATOM 2479 C C . LEU A 1 314 ? 14.508 -1.295 -5.965 1 98.94 314 LEU A C 1
ATOM 2481 O O . LEU A 1 314 ? 15.172 -0.258 -5.938 1 98.94 314 LEU A O 1
ATOM 2485 N N . CYS A 1 315 ? 13.562 -1.487 -5.062 1 98.94 315 CYS A N 1
ATOM 2486 C CA . CYS A 1 315 ? 13.055 -0.416 -4.215 1 98.94 315 CYS A CA 1
ATOM 2487 C C . CYS A 1 315 ? 14.023 -0.113 -3.078 1 98.94 315 CYS A C 1
ATOM 2489 O O . CYS A 1 315 ? 14.195 1.045 -2.695 1 98.94 315 CYS A O 1
ATOM 2491 N N . LEU A 1 316 ? 14.734 -1.124 -2.533 1 98.94 316 LEU A N 1
ATOM 2492 C CA . LEU A 1 316 ? 15.547 -0.937 -1.338 1 98.94 316 LEU A CA 1
ATOM 2493 C C . LEU A 1 316 ? 16.781 -0.097 -1.648 1 98.94 316 LEU A C 1
ATOM 2495 O O . LEU A 1 316 ? 17.141 0.803 -0.882 1 98.94 316 LEU A O 1
ATOM 2499 N N . PRO A 1 317 ? 17.453 -0.344 -2.824 1 98.94 317 PRO A N 1
ATOM 2500 C CA . PRO A 1 317 ? 18.578 0.544 -3.154 1 98.94 317 PRO A CA 1
ATOM 2501 C C . PRO A 1 317 ? 18.141 2.008 -3.27 1 98.94 317 PRO A C 1
ATOM 2503 O O . PRO A 1 317 ? 18.859 2.9 -2.811 1 98.94 317 PRO A O 1
ATOM 2506 N N . ILE A 1 318 ? 16.984 2.273 -3.84 1 98.94 318 ILE A N 1
ATOM 2507 C CA . ILE A 1 318 ? 16.5 3.643 -3.992 1 98.94 318 ILE A CA 1
ATOM 2508 C C . ILE A 1 318 ? 16.391 4.305 -2.621 1 98.94 318 ILE A C 1
ATOM 2510 O O . ILE A 1 318 ? 16.938 5.387 -2.4 1 98.94 318 ILE A O 1
ATOM 2514 N N . ALA A 1 319 ? 15.789 3.684 -1.669 1 98.94 319 ALA A N 1
ATOM 2515 C CA . ALA A 1 319 ? 15.484 4.285 -0.374 1 98.94 319 ALA A CA 1
ATOM 2516 C C . ALA A 1 319 ? 16.734 4.387 0.492 1 98.94 319 ALA A C 1
ATOM 2518 O O . ALA A 1 319 ? 16.922 5.371 1.21 1 98.94 319 ALA A O 1
ATOM 2519 N N . ILE A 1 320 ? 17.578 3.344 0.489 1 98.94 320 ILE A N 1
ATOM 2520 C CA . ILE A 1 320 ? 18.734 3.318 1.378 1 98.94 320 ILE A CA 1
ATOM 2521 C C . ILE A 1 320 ? 19.797 4.285 0.868 1 98.94 320 ILE A C 1
ATOM 2523 O O . ILE A 1 320 ? 20.391 5.035 1.647 1 98.94 320 ILE A O 1
ATOM 2527 N N . ARG A 1 321 ? 20.094 4.297 -0.49 1 98.94 321 ARG A N 1
ATOM 2528 C CA . ARG A 1 321 ? 21.031 5.281 -1.036 1 98.94 321 ARG A CA 1
ATOM 2529 C C . ARG A 1 321 ? 20.531 6.699 -0.782 1 98.94 321 ARG A C 1
ATOM 2531 O O . ARG A 1 321 ? 21.312 7.57 -0.387 1 98.94 321 ARG A O 1
ATOM 2538 N N . TYR A 1 322 ? 19.25 6.973 -1.008 1 98.81 322 TYR A N 1
ATOM 2539 C CA . TYR A 1 322 ? 18.641 8.266 -0.7 1 98.81 322 TYR A CA 1
ATOM 2540 C C . TYR A 1 322 ? 18.875 8.641 0.761 1 98.81 322 TYR A C 1
ATOM 2542 O O . TYR A 1 322 ? 19.281 9.766 1.067 1 98.81 322 TYR A O 1
ATOM 2550 N N . SER A 1 323 ? 18.609 7.668 1.692 1 98.81 323 SER A N 1
ATOM 2551 C CA . SER A 1 323 ? 18.719 7.91 3.127 1 98.81 323 SER A CA 1
ATOM 2552 C C . SER A 1 323 ? 20.156 8.242 3.52 1 98.81 323 SER A C 1
ATOM 2554 O O . SER A 1 323 ? 20.391 9.008 4.457 1 98.81 323 SER A O 1
ATOM 2556 N N . ALA A 1 324 ? 21.062 7.641 2.793 1 98.75 324 ALA A N 1
ATOM 2557 C CA . ALA A 1 324 ? 22.484 7.848 3.088 1 98.75 324 ALA A CA 1
ATOM 2558 C C . ALA A 1 324 ? 22.938 9.219 2.607 1 98.75 324 ALA A C 1
ATOM 2560 O O . ALA A 1 324 ? 23.906 9.773 3.133 1 98.75 324 ALA A O 1
ATOM 2561 N N . ALA A 1 325 ? 22.25 9.766 1.611 1 98.5 325 ALA A N 1
ATOM 2562 C CA . ALA A 1 325 ? 22.672 11.023 1.003 1 98.5 325 ALA A CA 1
ATOM 2563 C C . ALA A 1 325 ? 21.844 12.195 1.526 1 98.5 325 ALA A C 1
ATOM 2565 O O . ALA A 1 325 ? 22.359 13.305 1.665 1 98.5 325 ALA A O 1
ATOM 2566 N N . ARG A 1 326 ? 20.594 12.016 1.821 1 98 326 ARG A N 1
ATOM 2567 C CA . ARG A 1 326 ? 19.688 13.055 2.287 1 98 326 ARG A CA 1
ATOM 2568 C C . ARG A 1 326 ? 20.016 13.469 3.719 1 98 326 ARG A C 1
ATOM 2570 O O . ARG A 1 326 ? 20.062 12.625 4.617 1 98 326 ARG A O 1
ATOM 2577 N N . ARG A 1 327 ? 20.219 14.742 3.92 1 96.69 327 ARG A N 1
ATOM 2578 C CA . ARG A 1 327 ? 20.547 15.242 5.25 1 96.69 327 ARG A CA 1
ATOM 2579 C C . ARG A 1 327 ? 19.438 16.141 5.785 1 96.69 327 ARG A C 1
ATOM 2581 O O . ARG A 1 327 ? 18.922 16.984 5.062 1 96.69 327 ARG A O 1
ATOM 2588 N N . GLN A 1 328 ? 18.984 15.883 6.949 1 95.5 328 GLN A N 1
ATOM 2589 C CA . GLN A 1 328 ? 18 16.703 7.656 1 95.5 328 GLN A CA 1
ATOM 2590 C C . GLN A 1 328 ? 18.297 16.734 9.156 1 95.5 328 GLN A C 1
ATOM 2592 O O . GLN A 1 328 ? 18.578 15.703 9.766 1 95.5 328 GLN A O 1
ATOM 2597 N N . PHE A 1 329 ? 18.141 17.828 9.828 1 95.25 329 PHE A N 1
ATOM 2598 C CA . PHE A 1 329 ? 18.344 18.031 11.266 1 95.25 329 PHE A CA 1
ATOM 2599 C C . PHE A 1 329 ? 19.703 17.531 11.695 1 95.25 329 PHE A C 1
ATOM 2601 O O . PHE A 1 329 ? 20.531 17.125 10.859 1 95.25 329 PHE A O 1
ATOM 2608 N N . GLY A 1 330 ? 20.109 17.656 12.977 1 94.12 330 GLY A N 1
ATOM 2609 C CA . GLY A 1 330 ? 21.359 17.219 13.594 1 94.12 330 GLY A CA 1
ATOM 2610 C C . GLY A 1 330 ? 21.594 17.828 14.961 1 94.12 330 GLY A C 1
ATOM 2611 O O . GLY A 1 330 ? 20.938 18.797 15.336 1 94.12 330 GLY A O 1
ATOM 2612 N N . PRO A 1 331 ? 22.391 17.141 15.75 1 91.25 331 PRO A N 1
ATOM 2613 C CA . PRO A 1 331 ? 22.688 17.672 17.078 1 91.25 331 PRO A CA 1
ATOM 2614 C C . PRO A 1 331 ? 23.5 18.969 17.047 1 91.25 331 PRO A C 1
ATOM 2616 O O . PRO A 1 331 ? 23.484 19.734 18.016 1 91.25 331 PRO A O 1
ATOM 2619 N N . GLY A 1 332 ? 24.094 19.297 15.961 1 87.5 332 GLY A N 1
ATOM 2620 C CA . GLY A 1 332 ? 24.906 20.5 15.812 1 87.5 332 GLY A CA 1
ATOM 2621 C C . GLY A 1 332 ? 24.484 21.375 14.656 1 87.5 332 GLY A C 1
ATOM 2622 O O . GLY A 1 332 ? 23.297 21.422 14.305 1 87.5 332 GLY A O 1
ATOM 2623 N N . LYS A 1 333 ? 25.344 22.078 14.242 1 86.5 333 LYS A N 1
ATOM 2624 C CA . LYS A 1 333 ? 25.062 23.031 13.172 1 86.5 333 LYS A CA 1
ATOM 2625 C C . LYS A 1 333 ? 24.875 22.328 11.836 1 86.5 333 LYS A C 1
ATOM 2627 O O . LYS A 1 333 ? 24.125 22.812 10.977 1 86.5 333 LYS A O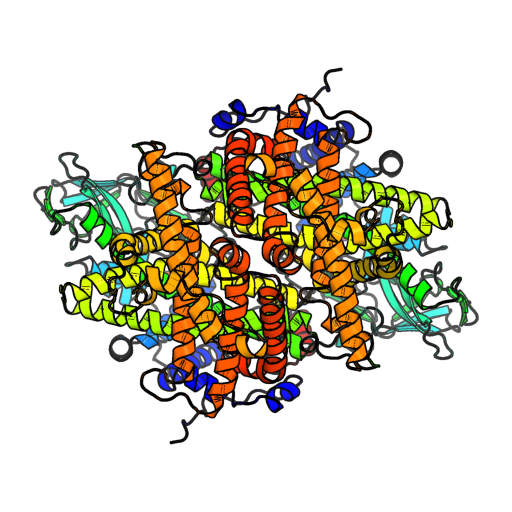 1
ATOM 2632 N N . GLU A 1 334 ? 25.562 21.219 11.781 1 92.56 334 GLU A N 1
ATOM 2633 C CA . GLU A 1 334 ? 25.469 20.5 10.508 1 92.56 334 GLU A CA 1
ATOM 2634 C C . GLU A 1 334 ? 24.391 19.438 10.547 1 92.56 334 GLU A C 1
ATOM 2636 O O . GLU A 1 334 ? 24.203 18.766 11.57 1 92.56 334 GLU A O 1
ATOM 2641 N N . GLU A 1 335 ? 23.688 19.312 9.461 1 96 335 GLU A N 1
ATOM 2642 C CA . GLU A 1 335 ? 22.703 18.234 9.352 1 96 335 GLU A CA 1
ATOM 2643 C C . GLU A 1 335 ? 23.391 16.891 9.094 1 96 335 GLU A C 1
ATOM 2645 O O . GLU A 1 335 ? 24.5 16.844 8.57 1 96 335 GLU A O 1
ATOM 2650 N N . ILE A 1 336 ? 22.766 15.844 9.445 1 96.81 336 ILE A N 1
ATOM 2651 C CA . ILE A 1 336 ? 23.328 14.516 9.266 1 96.81 336 ILE A CA 1
ATOM 2652 C C . ILE A 1 336 ? 22.438 13.703 8.328 1 96.81 336 ILE A C 1
ATOM 2654 O O . ILE A 1 336 ? 21.25 14.016 8.156 1 96.81 336 ILE A O 1
ATOM 2658 N N . PRO A 1 337 ? 23 12.633 7.645 1 97.81 337 PRO A N 1
ATOM 2659 C CA . PRO A 1 337 ? 22.188 11.781 6.781 1 97.81 337 PRO A CA 1
ATOM 2660 C C . PRO A 1 337 ? 21 11.156 7.52 1 97.81 337 PRO A C 1
ATOM 2662 O O . PRO A 1 337 ? 21.141 10.75 8.68 1 97.81 337 PRO A O 1
ATOM 2665 N N . VAL A 1 338 ? 19.891 11.102 6.832 1 97.69 338 VAL A N 1
ATOM 2666 C CA . VAL A 1 338 ? 18.688 10.57 7.465 1 97.69 338 VAL A CA 1
ATOM 2667 C C . VAL A 1 338 ? 18.906 9.102 7.836 1 97.69 338 VAL A C 1
ATOM 2669 O O . VAL A 1 338 ? 18.266 8.594 8.758 1 97.69 338 VAL A O 1
ATOM 2672 N N . LEU A 1 339 ? 19.891 8.414 7.219 1 98.5 339 LEU A N 1
ATOM 2673 C CA . LEU A 1 339 ? 20.203 7.023 7.516 1 98.5 339 LEU A CA 1
ATOM 2674 C C . LEU A 1 339 ? 20.75 6.879 8.938 1 98.5 339 LEU A C 1
ATOM 2676 O O . LEU A 1 339 ? 20.766 5.777 9.484 1 98.5 339 LEU A O 1
ATOM 2680 N N . GLU A 1 340 ? 21.203 7.98 9.531 1 98.06 340 GLU A N 1
ATOM 2681 C CA . GLU A 1 340 ? 21.797 7.957 10.867 1 98.06 340 GLU A CA 1
ATOM 2682 C C . GLU A 1 340 ? 20.734 7.828 11.945 1 98.06 340 GLU A C 1
ATOM 2684 O O . GLU A 1 340 ? 21.047 7.516 13.102 1 98.06 340 GLU A O 1
ATOM 2689 N N . TYR A 1 341 ? 19.5 8.047 11.617 1 97.94 341 TYR A N 1
ATOM 2690 C CA . TYR A 1 341 ? 18.438 8.031 12.609 1 97.94 341 TYR A CA 1
ATOM 2691 C C . TYR A 1 341 ? 17.938 6.609 12.844 1 97.94 341 TYR A C 1
ATOM 2693 O O . TYR A 1 341 ? 17.641 5.883 11.898 1 97.94 341 TYR A O 1
ATOM 2701 N N . GLN A 1 342 ? 17.812 6.242 14.109 1 98.12 342 GLN A N 1
ATOM 2702 C CA . GLN A 1 342 ? 17.406 4.902 14.516 1 98.12 342 GLN A CA 1
ATOM 2703 C C . GLN A 1 342 ? 16.078 4.508 13.883 1 98.12 342 GLN A C 1
ATOM 2705 O O . GLN A 1 342 ? 15.898 3.367 13.453 1 98.12 342 GLN A O 1
ATOM 2710 N N . LEU A 1 343 ? 15.141 5.43 13.836 1 97.75 343 LEU A N 1
ATOM 2711 C CA . LEU A 1 343 ? 13.82 5.117 13.297 1 97.75 343 LEU A CA 1
ATOM 2712 C C . LEU A 1 343 ? 13.898 4.797 11.812 1 97.75 343 LEU A C 1
ATOM 2714 O O . LEU A 1 343 ? 13.172 3.934 11.312 1 97.75 343 LEU A O 1
ATOM 2718 N N . GLN A 1 344 ? 14.742 5.523 11.047 1 98.31 344 GLN A N 1
ATOM 2719 C CA . GLN A 1 344 ? 14.93 5.266 9.625 1 98.31 344 GLN A CA 1
ATOM 2720 C C . GLN A 1 344 ? 15.555 3.895 9.391 1 98.31 344 GLN A C 1
ATOM 2722 O O . GLN A 1 344 ? 15.164 3.174 8.469 1 98.31 344 GLN A O 1
ATOM 2727 N N . GLN A 1 345 ? 16.562 3.543 10.219 1 98.81 345 GLN A N 1
ATOM 2728 C CA . GLN A 1 345 ? 17.172 2.225 10.164 1 98.81 345 GLN A CA 1
ATOM 2729 C C . GLN A 1 345 ? 16.156 1.125 10.469 1 98.81 345 GLN A C 1
ATOM 2731 O O . GLN A 1 345 ? 16.047 0.151 9.719 1 98.81 345 GLN A O 1
ATOM 2736 N N . TRP A 1 346 ? 15.406 1.356 11.531 1 98.62 346 TRP A N 1
ATOM 2737 C CA . TRP A 1 346 ? 14.43 0.395 12.031 1 98.62 346 TRP A CA 1
ATOM 2738 C C . TRP A 1 346 ? 13.359 0.104 10.984 1 98.62 346 TRP A C 1
ATOM 2740 O O . TRP A 1 346 ? 12.859 -1.021 10.891 1 98.62 346 TRP A O 1
ATOM 2750 N N . ARG A 1 347 ? 13.016 1.037 10.188 1 97.88 347 ARG A N 1
ATOM 2751 C CA . ARG A 1 347 ? 11.93 0.86 9.234 1 97.88 347 ARG A CA 1
ATOM 2752 C C . ARG A 1 347 ? 12.438 0.239 7.938 1 97.88 347 ARG A C 1
ATOM 2754 O O . ARG A 1 347 ? 11.68 -0.427 7.223 1 97.88 347 ARG A O 1
ATOM 2761 N N . LEU A 1 348 ? 13.773 0.328 7.574 1 98.88 348 LEU A N 1
ATOM 2762 C CA . LEU A 1 348 ? 14.273 -0.081 6.262 1 98.88 348 LEU A CA 1
ATOM 2763 C C . LEU A 1 348 ? 15.102 -1.356 6.367 1 98.88 348 LEU A C 1
ATOM 2765 O O . LEU A 1 348 ? 14.984 -2.25 5.527 1 98.88 348 LEU A O 1
ATOM 2769 N N . PHE A 1 349 ? 15.906 -1.49 7.414 1 98.94 349 PHE A N 1
ATOM 2770 C CA . PHE A 1 349 ? 16.953 -2.502 7.438 1 98.94 349 PHE A CA 1
ATOM 2771 C C . PHE A 1 349 ? 16.359 -3.896 7.586 1 98.94 349 PHE A C 1
ATOM 2773 O O . PHE A 1 349 ? 16.906 -4.867 7.051 1 98.94 349 PHE A O 1
ATOM 2780 N N . PRO A 1 350 ? 15.234 -4.07 8.344 1 98.88 350 PRO A N 1
ATOM 2781 C CA . PRO A 1 350 ? 14.625 -5.398 8.344 1 98.88 350 PRO A CA 1
ATOM 2782 C C . PRO A 1 350 ? 14.211 -5.859 6.941 1 98.88 350 PRO A C 1
ATOM 2784 O O . PRO A 1 350 ? 14.32 -7.043 6.621 1 98.88 350 PRO A O 1
ATOM 2787 N N . TYR A 1 351 ? 13.734 -4.953 6.094 1 98.94 351 TYR A N 1
ATOM 2788 C CA . TYR A 1 351 ? 13.398 -5.309 4.719 1 98.94 351 TYR A CA 1
ATOM 2789 C C . TYR A 1 351 ? 14.656 -5.625 3.916 1 98.94 351 TYR A C 1
ATOM 2791 O O . TYR A 1 351 ? 14.633 -6.473 3.023 1 98.94 351 TYR A O 1
ATOM 2799 N N . LEU A 1 352 ? 15.742 -4.91 4.203 1 98.94 352 LEU A N 1
ATOM 2800 C CA . LEU A 1 352 ? 17.016 -5.246 3.586 1 98.94 352 LEU A CA 1
ATOM 2801 C C . LEU A 1 352 ? 17.422 -6.676 3.93 1 98.94 352 LEU A C 1
ATOM 2803 O O . LEU A 1 352 ? 17.812 -7.445 3.047 1 98.94 352 LEU A O 1
ATOM 2807 N N . ALA A 1 353 ? 17.328 -7.02 5.227 1 98.94 353 ALA A N 1
ATOM 2808 C CA . ALA A 1 353 ? 17.625 -8.383 5.668 1 98.94 353 ALA A CA 1
ATOM 2809 C C . ALA A 1 353 ? 16.703 -9.391 4.984 1 98.94 353 ALA A C 1
ATOM 2811 O O . ALA A 1 353 ? 17.141 -10.453 4.555 1 98.94 353 ALA A O 1
ATOM 2812 N N . ALA A 1 354 ? 15.453 -9.039 4.848 1 98.94 354 ALA A N 1
ATOM 2813 C CA . ALA A 1 354 ? 14.477 -9.898 4.195 1 98.94 354 ALA A CA 1
ATOM 2814 C C . ALA A 1 354 ? 14.82 -10.117 2.725 1 98.94 354 ALA A C 1
ATOM 2816 O O . ALA A 1 354 ? 14.633 -11.211 2.189 1 98.94 354 ALA A O 1
ATOM 2817 N N . ALA A 1 355 ? 15.273 -9.062 2.064 1 98.94 355 ALA A N 1
ATOM 2818 C CA . ALA A 1 355 ? 15.648 -9.188 0.658 1 98.94 355 ALA A CA 1
ATOM 2819 C C . ALA A 1 355 ? 16.734 -10.242 0.47 1 98.94 355 ALA A C 1
ATOM 2821 O O . ALA A 1 355 ? 16.672 -11.047 -0.463 1 98.94 355 ALA A O 1
ATOM 2822 N N . TYR A 1 356 ? 17.703 -10.242 1.356 1 98.88 356 TYR A N 1
ATOM 2823 C CA . TYR A 1 356 ? 18.781 -11.219 1.278 1 98.88 356 TYR A CA 1
ATOM 2824 C C . TYR A 1 356 ? 18.266 -12.625 1.565 1 98.88 356 TYR A C 1
ATOM 2826 O O . TYR A 1 356 ? 18.609 -13.57 0.852 1 98.88 356 TYR A O 1
ATOM 2834 N N . ALA A 1 357 ? 17.469 -12.766 2.596 1 98.88 357 ALA A N 1
ATOM 2835 C CA . ALA A 1 357 ? 16.922 -14.07 2.957 1 98.88 357 ALA A CA 1
ATOM 2836 C C . ALA A 1 357 ? 16.047 -14.625 1.837 1 98.88 357 ALA A C 1
ATOM 2838 O O . ALA A 1 357 ? 16.156 -15.797 1.476 1 98.88 357 ALA A O 1
ATOM 2839 N N . LEU A 1 358 ? 15.211 -13.836 1.258 1 98.88 358 LEU A N 1
ATOM 2840 C CA . LEU A 1 358 ? 14.266 -14.273 0.23 1 98.88 358 LEU A CA 1
ATOM 2841 C C . LEU A 1 358 ? 14.984 -14.531 -1.091 1 98.88 358 LEU A C 1
ATOM 2843 O O . LEU A 1 358 ? 14.57 -15.391 -1.869 1 98.88 358 LEU A O 1
ATOM 2847 N N . ASP A 1 359 ? 16.016 -13.719 -1.343 1 98.44 359 ASP A N 1
ATOM 2848 C CA . ASP A 1 359 ? 16.828 -13.984 -2.533 1 98.44 359 ASP A CA 1
ATOM 2849 C C . ASP A 1 359 ? 17.438 -15.383 -2.484 1 98.44 359 ASP A C 1
ATOM 2851 O O . ASP A 1 359 ? 17.359 -16.125 -3.461 1 98.44 359 ASP A O 1
ATOM 2855 N N . CYS A 1 360 ? 18.031 -15.719 -1.328 1 97.94 360 CYS A N 1
ATOM 2856 C CA . CYS A 1 360 ? 18.578 -17.062 -1.125 1 97.94 360 CYS A CA 1
ATOM 2857 C C . CYS A 1 360 ? 17.484 -18.109 -1.292 1 97.94 360 CYS A C 1
ATOM 2859 O O . CYS A 1 360 ? 17.672 -19.094 -2.014 1 97.94 360 CYS A O 1
ATOM 2861 N N . PHE A 1 361 ? 16.375 -17.953 -0.667 1 98.19 361 PHE A N 1
ATOM 2862 C CA . PHE A 1 361 ? 15.266 -18.891 -0.723 1 98.19 361 PHE A CA 1
ATOM 2863 C C . PHE A 1 361 ? 14.773 -19.062 -2.154 1 98.19 361 PHE A C 1
ATOM 2865 O O . PHE A 1 361 ? 14.555 -20.188 -2.607 1 98.19 361 PHE A O 1
ATOM 2872 N N . SER A 1 362 ? 14.562 -17.922 -2.906 1 98.06 362 SER A N 1
ATOM 2873 C CA . SER A 1 362 ? 14.039 -17.953 -4.27 1 98.06 362 SER A CA 1
ATOM 2874 C C . SER A 1 362 ? 14.93 -18.797 -5.184 1 98.06 362 SER A C 1
ATOM 2876 O O . SER A 1 362 ? 14.438 -19.562 -6.004 1 98.06 362 SER A O 1
ATOM 2878 N N . PHE A 1 363 ? 16.234 -18.656 -5.043 1 96 363 PHE A N 1
ATOM 2879 C CA . PHE A 1 363 ? 17.172 -19.422 -5.863 1 96 363 PHE A CA 1
ATOM 2880 C C . PHE A 1 363 ? 17.109 -20.906 -5.527 1 96 363 PHE A C 1
ATOM 2882 O O . PHE A 1 363 ? 17.078 -21.75 -6.426 1 96 363 PHE A O 1
ATOM 2889 N N . THR A 1 364 ? 17.078 -21.219 -4.23 1 96.31 364 THR A N 1
ATOM 2890 C CA . THR A 1 364 ? 17.078 -22.625 -3.838 1 96.31 364 THR A CA 1
ATOM 2891 C C . THR A 1 364 ? 15.742 -23.281 -4.18 1 96.31 364 THR A C 1
ATOM 2893 O O . THR A 1 364 ? 15.703 -24.453 -4.555 1 96.31 364 THR A O 1
ATOM 2896 N N . LEU A 1 365 ? 14.656 -22.562 -4.059 1 97.5 365 LEU A N 1
ATOM 2897 C CA . LEU A 1 365 ? 13.352 -23.078 -4.461 1 97.5 365 LEU A CA 1
ATOM 2898 C C . LEU A 1 365 ? 13.312 -23.359 -5.961 1 97.5 365 LEU A C 1
ATOM 2900 O O . LEU A 1 365 ? 12.758 -24.359 -6.398 1 97.5 365 LEU A O 1
ATOM 2904 N N . PHE A 1 366 ? 13.859 -22.438 -6.711 1 96.62 366 PHE A N 1
ATOM 2905 C CA . PHE A 1 366 ? 13.898 -22.609 -8.156 1 96.62 366 PHE A CA 1
ATOM 2906 C C . PHE A 1 366 ? 14.719 -23.844 -8.531 1 96.62 366 PHE A C 1
ATOM 2908 O O . PHE A 1 366 ? 14.344 -24.594 -9.43 1 96.62 366 PHE A O 1
ATOM 2915 N N . ARG A 1 367 ? 15.836 -24.078 -7.875 1 95.06 367 ARG A N 1
ATOM 2916 C CA . ARG A 1 367 ? 16.656 -25.266 -8.109 1 95.06 367 ARG A CA 1
ATOM 2917 C C . ARG A 1 367 ? 15.859 -26.531 -7.805 1 95.06 367 ARG A C 1
ATOM 2919 O O . ARG A 1 367 ? 15.945 -27.516 -8.547 1 95.06 367 ARG A O 1
ATOM 2926 N N . ASP A 1 368 ? 15.156 -26.516 -6.652 1 95.75 368 ASP A N 1
ATOM 2927 C CA . ASP A 1 368 ? 14.289 -27.641 -6.332 1 95.75 368 ASP A CA 1
ATOM 2928 C C . ASP A 1 368 ? 13.281 -27.891 -7.449 1 95.75 368 ASP A C 1
ATOM 2930 O O . ASP A 1 368 ? 13.016 -29.047 -7.812 1 95.75 368 ASP A O 1
ATOM 2934 N N . PHE A 1 369 ? 12.719 -26.906 -8 1 94.5 369 PHE A N 1
ATOM 2935 C CA . PHE A 1 369 ? 11.703 -27 -9.047 1 94.5 369 PHE A CA 1
ATOM 2936 C C . PHE A 1 369 ? 12.305 -27.562 -10.328 1 94.5 369 PHE A C 1
ATOM 2938 O O . PHE A 1 369 ? 11.68 -28.391 -11 1 94.5 369 PHE A O 1
ATOM 2945 N N . ILE A 1 370 ? 13.547 -27.078 -10.656 1 93.12 370 ILE A N 1
ATOM 2946 C CA . ILE A 1 370 ? 14.242 -27.594 -11.828 1 93.12 370 ILE A CA 1
ATOM 2947 C C . ILE A 1 370 ? 14.461 -29.094 -11.68 1 93.12 370 ILE A C 1
ATOM 2949 O O . ILE A 1 370 ? 14.242 -29.859 -12.625 1 93.12 370 ILE A O 1
ATOM 2953 N N . ALA A 1 371 ? 14.906 -29.469 -10.477 1 91.88 371 ALA A N 1
ATOM 2954 C CA . ALA A 1 371 ? 15.125 -30.891 -10.219 1 91.88 371 ALA A CA 1
ATOM 2955 C C . ALA A 1 371 ? 13.836 -31.688 -10.406 1 91.88 371 ALA A C 1
ATOM 2957 O O . ALA A 1 371 ? 13.859 -32.781 -10.984 1 91.88 371 ALA A O 1
ATOM 2958 N N . PHE A 1 372 ? 12.758 -31.234 -9.93 1 91.81 372 PHE A N 1
ATOM 2959 C CA . PHE A 1 372 ? 11.461 -31.875 -10.094 1 91.81 372 PHE A CA 1
ATOM 2960 C C . PHE A 1 372 ? 11.086 -31.984 -11.562 1 91.81 372 PHE A C 1
ATOM 2962 O O . PHE A 1 372 ? 10.617 -33.031 -12.016 1 91.81 372 PHE A O 1
ATOM 2969 N N . ARG A 1 373 ? 11.352 -30.906 -12.336 1 87.31 373 ARG A N 1
ATOM 2970 C CA . ARG A 1 373 ? 11.008 -30.859 -13.75 1 87.31 373 ARG A CA 1
ATOM 2971 C C . ARG A 1 373 ? 11.844 -31.859 -14.555 1 87.31 373 ARG A C 1
ATOM 2973 O O . ARG A 1 373 ? 11.352 -32.5 -15.484 1 87.31 373 ARG A O 1
ATOM 2980 N N . ILE A 1 374 ? 13.125 -31.922 -14.242 1 88.56 374 ILE A N 1
ATOM 2981 C CA . ILE A 1 374 ? 14.023 -32.844 -14.922 1 88.56 374 ILE A CA 1
ATOM 2982 C C . ILE A 1 374 ? 13.57 -34.281 -14.68 1 88.56 374 ILE A C 1
ATOM 2984 O O . ILE A 1 374 ? 13.531 -35.094 -15.602 1 88.56 374 ILE A O 1
ATOM 2988 N N . GLY A 1 375 ? 13.25 -34.562 -13.391 1 88 375 GLY A N 1
ATOM 2989 C CA . GLY A 1 375 ? 12.727 -35.875 -13.094 1 88 375 GLY A CA 1
ATOM 2990 C C . GLY A 1 375 ? 11.477 -36.219 -13.883 1 88 375 GLY A C 1
ATOM 2991 O O . GLY A 1 375 ? 11.328 -37.344 -14.375 1 88 375 GLY A O 1
ATOM 2992 N N . SER A 1 376 ? 10.609 -35.312 -14.039 1 83.69 376 SER A N 1
ATOM 2993 C CA . SER A 1 376 ? 9.375 -35.5 -14.797 1 83.69 376 SER A CA 1
ATOM 2994 C C . SER A 1 376 ? 9.672 -35.719 -16.281 1 83.69 376 SER A C 1
ATOM 2996 O O . SER A 1 376 ? 9.055 -36.562 -16.922 1 83.69 376 SER A O 1
ATOM 2998 N N . MET A 1 377 ? 10.594 -34.969 -16.844 1 81.56 377 MET A N 1
ATOM 2999 C CA . MET A 1 377 ? 10.969 -35.062 -18.25 1 81.56 377 MET A CA 1
ATOM 3000 C C . MET A 1 377 ? 11.602 -36.438 -18.547 1 81.56 377 MET A C 1
ATOM 3002 O O . MET A 1 377 ? 11.445 -36.969 -19.641 1 81.56 377 MET A O 1
ATOM 3006 N N . MET A 1 378 ? 12.242 -36.906 -17.5 1 86.88 378 MET A N 1
ATOM 3007 C CA . MET A 1 378 ? 12.914 -38.188 -17.672 1 86.88 378 MET A CA 1
ATOM 3008 C C . MET A 1 378 ? 11.953 -39.344 -17.422 1 86.88 378 MET A C 1
ATOM 3010 O O . MET A 1 378 ? 12.352 -40.5 -17.484 1 86.88 378 MET A O 1
ATOM 3014 N N . GLY A 1 379 ? 10.781 -39.031 -17.094 1 82.38 379 GLY A N 1
ATOM 3015 C CA . GLY A 1 379 ? 9.766 -40.062 -16.906 1 82.38 379 GLY A CA 1
ATOM 3016 C C . GLY A 1 379 ? 9.852 -40.75 -15.562 1 82.38 379 GLY A C 1
ATOM 3017 O O . GLY A 1 379 ? 9.422 -41.906 -15.414 1 82.38 379 GLY A O 1
ATOM 3018 N N . ASP A 1 380 ? 10.492 -40.094 -14.594 1 89 380 ASP A N 1
ATOM 3019 C CA . ASP A 1 380 ? 10.586 -40.656 -13.242 1 89 380 ASP A CA 1
ATOM 3020 C C . ASP A 1 380 ? 9.211 -40.75 -12.586 1 89 380 ASP A C 1
ATOM 3022 O O . ASP A 1 380 ? 8.562 -39.719 -12.352 1 89 380 ASP A O 1
ATOM 3026 N N . SER A 1 381 ? 8.727 -41.781 -12.305 1 87.75 381 SER A N 1
ATOM 3027 C CA . SER A 1 381 ? 7.406 -42 -11.711 1 87.75 381 SER A CA 1
ATOM 3028 C C . SER A 1 381 ? 7.52 -42.594 -10.305 1 87.75 381 SER A C 1
ATOM 3030 O O . SER A 1 381 ? 6.594 -43.25 -9.828 1 87.75 381 SER A O 1
ATOM 3032 N N . SER A 1 382 ? 8.633 -42.406 -9.703 1 92.69 382 SER A N 1
ATOM 3033 C CA . SER A 1 382 ? 8.867 -42.938 -8.359 1 92.69 382 SER A CA 1
ATOM 3034 C C . SER A 1 382 ? 8.023 -42.219 -7.328 1 92.69 382 SER A C 1
ATOM 3036 O O . SER A 1 382 ? 7.492 -41.125 -7.605 1 92.69 382 SER A O 1
ATOM 3038 N N . GLN A 1 383 ? 7.848 -42.844 -6.199 1 92.44 383 GLN A N 1
ATOM 3039 C CA . GLN A 1 383 ? 7.16 -42.219 -5.078 1 92.44 383 GLN A CA 1
ATOM 3040 C C . GLN A 1 383 ? 7.906 -40.969 -4.602 1 92.44 383 GLN A C 1
ATOM 3042 O O . GLN A 1 383 ? 7.285 -40 -4.195 1 92.44 383 GLN A O 1
ATOM 3047 N N . ALA A 1 384 ? 9.141 -41.031 -4.652 1 93.06 384 ALA A N 1
ATOM 3048 C CA . ALA A 1 384 ? 9.961 -39.906 -4.27 1 93.06 384 ALA A CA 1
ATOM 3049 C C . ALA A 1 384 ? 9.672 -38.688 -5.156 1 93.06 384 ALA A C 1
ATOM 3051 O O . ALA A 1 384 ? 9.633 -37.562 -4.676 1 93.06 384 ALA A O 1
ATOM 3052 N N . GLN A 1 385 ? 9.523 -38.969 -6.395 1 92.06 385 GLN A N 1
ATOM 3053 C CA . GLN A 1 385 ? 9.203 -37.906 -7.344 1 92.06 385 GLN A CA 1
ATOM 3054 C C . GLN A 1 385 ? 7.824 -37.312 -7.066 1 92.06 385 GLN A C 1
ATOM 3056 O O . GLN A 1 385 ? 7.641 -36.094 -7.137 1 92.06 385 GLN A O 1
ATOM 3061 N N . ALA A 1 386 ? 6.91 -38.156 -6.75 1 89.69 386 ALA A N 1
ATOM 3062 C CA . ALA A 1 386 ? 5.566 -37.719 -6.41 1 89.69 386 ALA A CA 1
ATOM 3063 C C . ALA A 1 386 ? 5.582 -36.844 -5.145 1 89.69 386 ALA A C 1
ATOM 3065 O O . ALA A 1 386 ? 4.906 -35.812 -5.078 1 89.69 386 ALA A O 1
ATOM 3066 N N . ASN A 1 387 ? 6.324 -37.312 -4.172 1 94.12 387 ASN A N 1
ATOM 3067 C CA . ASN A 1 387 ? 6.445 -36.562 -2.92 1 94.12 387 ASN A CA 1
ATOM 3068 C C . ASN A 1 387 ? 7.109 -35.188 -3.137 1 94.12 387 ASN A C 1
ATOM 3070 O O . ASN A 1 387 ? 6.703 -34.188 -2.539 1 94.12 387 ASN A O 1
ATOM 3074 N N . LEU A 1 388 ? 8.109 -35.219 -3.949 1 94.56 388 LEU A N 1
ATOM 3075 C CA . LEU A 1 388 ? 8.797 -33.969 -4.273 1 94.56 388 LEU A CA 1
ATOM 3076 C C . LEU A 1 388 ? 7.832 -32.969 -4.918 1 94.56 388 LEU A C 1
ATOM 3078 O O . LEU A 1 388 ? 7.848 -31.781 -4.594 1 94.56 388 LEU A O 1
ATOM 3082 N N . GLY A 1 389 ? 6.996 -33.438 -5.797 1 91.94 389 GLY A N 1
ATOM 3083 C CA . GLY A 1 389 ? 5.996 -32.594 -6.434 1 91.94 389 GLY A CA 1
ATOM 3084 C C . GLY A 1 389 ? 5.039 -31.969 -5.449 1 91.94 389 GLY A C 1
ATOM 3085 O O . GLY A 1 389 ? 4.738 -30.781 -5.547 1 91.94 389 GLY A O 1
ATOM 3086 N N . LYS A 1 390 ? 4.551 -32.781 -4.535 1 93.19 390 LYS A N 1
ATOM 3087 C CA . LYS A 1 390 ? 3.639 -32.281 -3.508 1 93.19 390 LYS A CA 1
ATOM 3088 C C . LYS A 1 390 ? 4.316 -31.234 -2.633 1 93.19 390 LYS A C 1
ATOM 3090 O O . LYS A 1 390 ? 3.699 -30.234 -2.26 1 93.19 390 LYS A O 1
ATOM 3095 N N . GLU A 1 391 ? 5.531 -31.484 -2.277 1 96.25 391 GLU A N 1
ATOM 3096 C CA . GLU A 1 391 ? 6.289 -30.578 -1.41 1 96.25 391 GLU A CA 1
ATOM 3097 C C . GLU A 1 391 ? 6.574 -29.25 -2.102 1 96.25 391 GLU A C 1
ATOM 3099 O O . GLU A 1 391 ? 6.434 -28.188 -1.495 1 96.25 391 GLU A O 1
ATOM 3104 N N . ILE A 1 392 ? 6.941 -29.312 -3.389 1 95.69 392 ILE A N 1
ATOM 3105 C CA . ILE A 1 392 ? 7.211 -28.094 -4.156 1 95.69 392 ILE A CA 1
ATOM 3106 C C . ILE A 1 392 ? 5.922 -27.297 -4.316 1 95.69 392 ILE A C 1
ATOM 3108 O O . ILE A 1 392 ? 5.938 -26.062 -4.25 1 95.69 392 ILE A O 1
ATOM 3112 N N . HIS A 1 393 ? 4.844 -28 -4.508 1 94.38 393 HIS A N 1
ATOM 3113 C CA . HIS A 1 393 ? 3.547 -27.328 -4.602 1 94.38 393 HIS A CA 1
ATOM 3114 C C . HIS A 1 393 ? 3.215 -26.594 -3.316 1 94.38 393 HIS A C 1
ATOM 3116 O O . HIS A 1 393 ? 2.832 -25.422 -3.354 1 94.38 393 HIS A O 1
ATOM 3122 N N . ALA A 1 394 ? 3.412 -27.203 -2.217 1 96.88 394 ALA A N 1
ATOM 3123 C CA . ALA A 1 394 ? 3.133 -26.594 -0.923 1 96.88 394 ALA A CA 1
ATOM 3124 C C . ALA A 1 394 ? 4.027 -25.375 -0.688 1 96.88 394 ALA A C 1
ATOM 3126 O O . ALA A 1 394 ? 3.557 -24.328 -0.235 1 96.88 394 ALA A O 1
ATOM 3127 N N . LEU A 1 395 ? 5.293 -25.5 -1.021 1 97.94 395 LEU A N 1
ATOM 3128 C CA . LEU A 1 395 ? 6.25 -24.422 -0.87 1 97.94 395 LEU A CA 1
ATOM 3129 C C . LEU A 1 395 ? 5.887 -23.25 -1.773 1 97.94 395 LEU A C 1
ATOM 3131 O O . LEU A 1 395 ? 5.941 -22.094 -1.35 1 97.94 395 LEU A O 1
ATOM 3135 N N . SER A 1 396 ? 5.508 -23.578 -3.021 1 96.94 396 SER A N 1
ATOM 3136 C CA . SER A 1 396 ? 5.18 -22.516 -3.977 1 96.94 396 SER A CA 1
ATOM 3137 C C . SER A 1 396 ? 3.91 -21.781 -3.566 1 96.94 396 SER A C 1
ATOM 3139 O O . SER A 1 396 ? 3.811 -20.562 -3.74 1 96.94 396 SER A O 1
ATOM 3141 N N . CYS A 1 397 ? 2.945 -22.453 -2.936 1 97.19 397 CYS A N 1
ATOM 3142 C CA . CYS A 1 397 ? 1.679 -21.875 -2.506 1 97.19 397 CYS A CA 1
ATOM 3143 C C . CYS A 1 397 ? 1.88 -20.953 -1.303 1 97.19 397 CYS A C 1
ATOM 3145 O O . CYS A 1 397 ? 1.067 -20.062 -1.054 1 97.19 397 CYS A O 1
ATOM 3147 N N . ALA A 1 398 ? 2.963 -21.141 -0.625 1 98.31 398 ALA A N 1
ATOM 3148 C CA . ALA A 1 398 ? 3.23 -20.297 0.536 1 98.31 398 ALA A CA 1
ATOM 3149 C C . ALA A 1 398 ? 4.246 -19.203 0.2 1 98.31 398 ALA A C 1
ATOM 3151 O O . ALA A 1 398 ? 4.199 -18.109 0.756 1 98.31 398 ALA A O 1
ATOM 3152 N N . SER A 1 399 ? 5.184 -19.516 -0.69 1 98.12 399 SER A N 1
ATOM 3153 C CA . SER A 1 399 ? 6.25 -18.578 -1.003 1 98.12 399 SER A CA 1
ATOM 3154 C C . SER A 1 399 ? 5.711 -17.359 -1.749 1 98.12 399 SER A C 1
ATOM 3156 O O . SER A 1 399 ? 6.148 -16.234 -1.506 1 98.12 399 SER A O 1
ATOM 3158 N N . LYS A 1 400 ? 4.715 -17.578 -2.676 1 97.94 400 LYS A N 1
ATOM 3159 C CA . LYS A 1 400 ? 4.133 -16.469 -3.418 1 97.94 400 LYS A CA 1
ATOM 3160 C C . LYS A 1 400 ? 3.504 -15.445 -2.475 1 97.94 400 LYS A C 1
ATOM 3162 O O . LYS A 1 400 ? 3.807 -14.25 -2.549 1 97.94 400 LYS A O 1
ATOM 3167 N N . PRO A 1 401 ? 2.674 -15.875 -1.521 1 98.5 401 PRO A N 1
ATOM 3168 C CA . PRO A 1 401 ? 2.047 -14.906 -0.624 1 98.5 401 PRO A CA 1
ATOM 3169 C C . PRO A 1 401 ? 3.062 -14.148 0.229 1 98.5 401 PRO A C 1
ATOM 3171 O O . PRO A 1 401 ? 2.992 -12.922 0.337 1 98.5 401 PRO A O 1
ATOM 3174 N N . ILE A 1 402 ? 4.059 -14.812 0.811 1 98.5 402 ILE A N 1
ATOM 3175 C CA . ILE A 1 402 ? 4.969 -14.156 1.746 1 98.5 402 ILE A CA 1
ATOM 3176 C C . ILE A 1 402 ? 5.855 -13.172 0.995 1 98.5 402 ILE A C 1
ATOM 3178 O O . ILE A 1 402 ? 6.082 -12.055 1.463 1 98.5 402 ILE A O 1
ATOM 3182 N N . THR A 1 403 ? 6.387 -13.609 -0.168 1 98.75 403 THR A N 1
ATOM 3183 C CA . THR A 1 403 ? 7.227 -12.695 -0.931 1 98.75 403 THR A CA 1
ATOM 3184 C C . THR A 1 403 ? 6.398 -11.555 -1.512 1 98.75 403 THR A C 1
ATOM 3186 O O . THR A 1 403 ? 6.859 -10.406 -1.562 1 98.75 403 THR A O 1
ATOM 3189 N N . GLY A 1 404 ? 5.152 -11.906 -1.978 1 98.69 404 GLY A N 1
ATOM 3190 C CA . GLY A 1 404 ? 4.262 -10.883 -2.496 1 98.69 404 GLY A CA 1
ATOM 3191 C C . GLY A 1 404 ? 3.941 -9.805 -1.48 1 98.69 404 GLY A C 1
ATOM 3192 O O . GLY A 1 404 ? 4.117 -8.617 -1.752 1 98.69 404 GLY A O 1
ATOM 3193 N N . TRP A 1 405 ? 3.527 -10.172 -0.313 1 98.69 405 TRP A N 1
ATOM 3194 C CA . TRP A 1 405 ? 3.131 -9.227 0.719 1 98.69 405 TRP A CA 1
ATOM 3195 C C . TRP A 1 405 ? 4.344 -8.484 1.273 1 98.69 405 TRP A C 1
ATOM 3197 O O . TRP A 1 405 ? 4.277 -7.281 1.543 1 98.69 405 TRP A O 1
ATOM 3207 N N . LEU A 1 406 ? 5.461 -9.133 1.432 1 98.75 406 LEU A N 1
ATOM 3208 C CA . LEU A 1 406 ? 6.648 -8.477 1.963 1 98.75 406 LEU A CA 1
ATOM 3209 C C . LEU A 1 406 ? 7.172 -7.43 0.989 1 98.75 406 LEU A C 1
ATOM 3211 O O . LEU A 1 406 ? 7.57 -6.34 1.401 1 98.75 406 LEU A O 1
ATOM 3215 N N . ALA A 1 407 ? 7.199 -7.789 -0.298 1 98.88 407 ALA A N 1
ATOM 3216 C CA . ALA A 1 407 ? 7.625 -6.805 -1.293 1 98.88 407 ALA A CA 1
ATOM 3217 C C . ALA A 1 407 ? 6.664 -5.621 -1.341 1 98.88 407 ALA A C 1
ATOM 3219 O O . ALA A 1 407 ? 7.094 -4.473 -1.448 1 98.88 407 ALA A O 1
ATOM 3220 N N . ARG A 1 408 ? 5.371 -5.93 -1.292 1 98.69 408 ARG A N 1
ATOM 3221 C CA . ARG A 1 408 ? 4.359 -4.879 -1.236 1 98.69 408 ARG A CA 1
ATOM 3222 C C . ARG A 1 408 ? 4.652 -3.898 -0.104 1 98.69 408 ARG A C 1
ATOM 3224 O O . ARG A 1 408 ? 4.691 -2.686 -0.32 1 98.69 408 ARG A O 1
ATOM 3231 N N . ASP A 1 409 ? 4.895 -4.41 1.052 1 98.62 409 ASP A N 1
ATOM 3232 C CA . ASP A 1 409 ? 5.145 -3.588 2.232 1 98.62 409 ASP A CA 1
ATOM 3233 C C . ASP A 1 409 ? 6.469 -2.838 2.109 1 98.62 409 ASP A C 1
ATOM 3235 O O . ASP A 1 409 ? 6.566 -1.671 2.494 1 98.62 409 ASP A O 1
ATOM 3239 N N . ALA A 1 410 ? 7.48 -3.521 1.628 1 98.88 410 ALA A N 1
ATOM 3240 C CA . ALA A 1 410 ? 8.797 -2.908 1.479 1 98.88 410 ALA A CA 1
ATOM 3241 C C . ALA A 1 410 ? 8.742 -1.72 0.521 1 98.88 410 ALA A C 1
ATOM 3243 O O . ALA A 1 410 ? 9.32 -0.666 0.798 1 98.88 410 ALA A O 1
ATOM 3244 N N . ILE A 1 411 ? 8.07 -1.883 -0.595 1 98.88 411 ILE A N 1
ATOM 3245 C CA . ILE A 1 411 ? 7.984 -0.818 -1.588 1 98.88 411 ILE A CA 1
ATOM 3246 C C . ILE A 1 411 ? 7.293 0.399 -0.977 1 98.88 411 ILE A C 1
ATOM 3248 O O . ILE A 1 411 ? 7.746 1.532 -1.158 1 98.88 411 ILE A O 1
ATOM 3252 N N . GLN A 1 412 ? 6.234 0.116 -0.261 1 98.62 412 GLN A N 1
ATOM 3253 C CA . GLN A 1 412 ? 5.496 1.208 0.368 1 98.62 412 GLN A CA 1
ATOM 3254 C C . GLN A 1 412 ? 6.348 1.905 1.427 1 98.62 412 GLN A C 1
ATOM 3256 O O . GLN A 1 412 ? 6.348 3.135 1.52 1 98.62 412 GLN A O 1
ATOM 3261 N N . GLU A 1 413 ? 7.055 1.152 2.219 1 98.38 413 GLU A N 1
ATOM 3262 C CA . GLU A 1 413 ? 7.926 1.732 3.234 1 98.38 413 GLU A CA 1
ATOM 3263 C C . GLU A 1 413 ? 9.047 2.553 2.598 1 98.38 413 GLU A C 1
ATOM 3265 O O . GLU A 1 413 ? 9.43 3.602 3.119 1 98.38 413 GLU A O 1
ATOM 3270 N N . CYS A 1 414 ? 9.609 2.027 1.516 1 98.88 414 CYS A N 1
ATOM 3271 C CA . CYS A 1 414 ? 10.641 2.754 0.784 1 98.88 414 CYS A CA 1
ATOM 3272 C C . CYS A 1 414 ? 10.109 4.082 0.262 1 98.88 414 CYS A C 1
ATOM 3274 O O . CYS A 1 414 ? 10.781 5.109 0.359 1 98.88 414 CYS A O 1
ATOM 3276 N N . ARG A 1 415 ? 8.922 4.062 -0.256 1 98.69 415 ARG A N 1
ATOM 3277 C CA . ARG A 1 415 ? 8.297 5.281 -0.752 1 98.69 415 ARG A CA 1
ATOM 3278 C C . ARG A 1 415 ? 8.164 6.32 0.355 1 98.69 415 ARG A C 1
ATOM 3280 O O . ARG A 1 415 ? 8.531 7.48 0.17 1 98.69 415 ARG A O 1
ATOM 3287 N N . GLU A 1 416 ? 7.699 5.93 1.5 1 98.31 416 GLU A N 1
ATOM 3288 C CA . GLU A 1 416 ? 7.496 6.848 2.615 1 98.31 416 GLU A CA 1
ATOM 3289 C C . GLU A 1 416 ? 8.828 7.324 3.189 1 98.31 416 GLU A C 1
ATOM 3291 O O . GLU A 1 416 ? 8.953 8.477 3.604 1 98.31 416 GLU A O 1
ATOM 3296 N N . ALA A 1 417 ? 9.812 6.422 3.15 1 98.38 417 ALA A N 1
ATOM 3297 C CA . ALA A 1 417 ? 11.117 6.742 3.709 1 98.38 417 ALA A CA 1
ATOM 3298 C C . ALA A 1 417 ? 11.828 7.801 2.869 1 98.38 417 ALA A C 1
ATOM 3300 O O . ALA A 1 417 ? 12.781 8.438 3.332 1 98.38 417 ALA A O 1
ATOM 3301 N N . CYS A 1 418 ? 11.352 8.039 1.678 1 98.38 418 CYS A N 1
ATOM 3302 C CA . CYS A 1 418 ? 11.969 9.023 0.792 1 98.38 418 CYS A CA 1
ATOM 3303 C C . CYS A 1 418 ? 11.195 10.336 0.813 1 98.38 418 CYS A C 1
ATOM 3305 O O . CYS A 1 418 ? 11.453 11.219 -0.003 1 98.38 418 CYS A O 1
ATOM 3307 N N . GLY A 1 419 ? 10.227 10.508 1.746 1 96.62 419 GLY A N 1
ATOM 3308 C CA . GLY A 1 419 ? 9.461 11.742 1.847 1 96.62 419 GLY A CA 1
ATOM 3309 C C . GLY A 1 419 ? 8.703 12.078 0.576 1 96.62 419 GLY A C 1
ATOM 3310 O O . GLY A 1 419 ? 8.18 11.188 -0.095 1 96.62 419 GLY A O 1
ATOM 3311 N N . GLY A 1 420 ? 8.625 13.32 0.315 1 96.94 420 GLY A N 1
ATOM 3312 C CA . GLY A 1 420 ? 7.949 13.766 -0.894 1 96.94 420 GLY A CA 1
ATOM 3313 C C . GLY A 1 420 ? 8.602 13.258 -2.164 1 96.94 420 GLY A C 1
ATOM 3314 O O . GLY A 1 420 ? 7.922 13 -3.16 1 96.94 420 GLY A O 1
ATOM 3315 N N . HIS A 1 421 ? 9.898 13.047 -2.105 1 98 421 HIS A N 1
ATOM 3316 C CA . HIS A 1 421 ? 10.625 12.633 -3.303 1 98 421 HIS A CA 1
ATOM 3317 C C . HIS A 1 421 ? 10.281 11.188 -3.676 1 98 421 HIS A C 1
ATOM 3319 O O . HIS A 1 421 ? 10.406 10.805 -4.84 1 98 421 HIS A O 1
ATOM 3325 N N . GLY A 1 422 ? 9.828 10.414 -2.664 1 98.12 422 GLY A N 1
ATOM 3326 C CA . GLY A 1 422 ? 9.352 9.078 -2.963 1 98.12 422 GLY A CA 1
ATOM 3327 C C . GLY A 1 422 ? 8.055 9.062 -3.74 1 98.12 422 GLY A C 1
ATOM 3328 O O . GLY A 1 422 ? 7.684 8.047 -4.328 1 98.12 422 GLY A O 1
ATOM 3329 N N . TYR A 1 423 ? 7.352 10.219 -3.729 1 97.94 423 TYR A N 1
ATOM 3330 C CA . TYR A 1 423 ? 6.066 10.352 -4.406 1 97.94 423 TYR A CA 1
ATOM 3331 C C . TYR A 1 423 ? 6.25 10.898 -5.816 1 97.94 423 TYR A C 1
ATOM 3333 O O . TYR A 1 423 ? 5.305 10.93 -6.605 1 97.94 423 TYR A O 1
ATOM 3341 N N . PHE A 1 424 ? 7.473 11.328 -6.156 1 97.88 424 PHE A N 1
ATOM 3342 C CA . PHE A 1 424 ? 7.816 11.82 -7.484 1 97.88 424 PHE A CA 1
ATOM 3343 C C . PHE A 1 424 ? 7.969 10.664 -8.469 1 97.88 424 PHE A C 1
ATOM 3345 O O . PHE A 1 424 ? 8.797 9.773 -8.266 1 97.88 424 PHE A O 1
ATOM 3352 N N . LYS A 1 425 ? 7.172 10.664 -9.562 1 97.19 425 LYS A N 1
ATOM 3353 C CA . LYS A 1 425 ? 7.109 9.547 -10.5 1 97.19 425 LYS A CA 1
ATOM 3354 C C . LYS A 1 425 ? 8.492 9.195 -11.023 1 97.19 425 LYS A C 1
ATOM 3356 O O . LYS A 1 425 ? 8.797 8.023 -11.242 1 97.19 425 LYS A O 1
ATOM 3361 N N . VAL A 1 426 ? 9.359 10.164 -11.188 1 97.44 426 VAL A N 1
ATOM 3362 C CA . VAL A 1 426 ? 10.664 9.953 -11.82 1 97.44 426 VAL A CA 1
ATOM 3363 C C . VAL A 1 426 ? 11.516 9.031 -10.953 1 97.44 426 VAL A C 1
ATOM 3365 O O . VAL A 1 426 ? 12.492 8.453 -11.43 1 97.44 426 VAL A O 1
ATOM 3368 N N . ASN A 1 427 ? 11.094 8.875 -9.688 1 98.44 427 ASN A N 1
ATOM 3369 C CA . ASN A 1 427 ? 11.898 8.055 -8.789 1 98.44 427 ASN A CA 1
ATOM 3370 C C . ASN A 1 427 ? 11.406 6.613 -8.758 1 98.44 427 ASN A C 1
ATOM 3372 O O . ASN A 1 427 ? 11.953 5.785 -8.023 1 98.44 427 ASN A O 1
ATOM 3376 N N . ARG A 1 428 ? 10.391 6.285 -9.43 1 98.19 428 ARG A N 1
ATOM 3377 C CA . ARG A 1 428 ? 9.992 4.977 -9.938 1 98.19 428 ARG A CA 1
ATOM 3378 C C . ARG A 1 428 ? 9.289 4.156 -8.859 1 98.19 428 ARG A C 1
ATOM 3380 O O . ARG A 1 428 ? 8.727 3.1 -9.148 1 98.19 428 ARG A O 1
ATOM 3387 N N . LEU A 1 429 ? 9.32 4.52 -7.535 1 98.69 429 LEU A N 1
ATOM 3388 C CA . LEU A 1 429 ? 8.773 3.695 -6.461 1 98.69 429 LEU A CA 1
ATOM 3389 C C . LEU A 1 429 ? 7.297 3.41 -6.684 1 98.69 429 LEU A C 1
ATOM 3391 O O . LEU A 1 429 ? 6.828 2.297 -6.438 1 98.69 429 LEU A O 1
ATOM 3395 N N . GLY A 1 430 ? 6.52 4.41 -7.148 1 98.06 430 GLY A N 1
ATOM 3396 C CA . GLY A 1 430 ? 5.113 4.199 -7.457 1 98.06 430 GLY A CA 1
ATOM 3397 C C . GLY A 1 430 ? 4.895 3.18 -8.562 1 98.06 430 GLY A C 1
ATOM 3398 O O . GLY A 1 430 ? 3.971 2.367 -8.484 1 98.06 430 GLY A O 1
ATOM 3399 N N . GLU A 1 431 ? 5.695 3.221 -9.586 1 97.56 431 GLU A N 1
ATOM 3400 C CA . GLU A 1 431 ? 5.609 2.277 -10.695 1 97.56 431 GLU A CA 1
ATOM 3401 C C . GLU A 1 431 ? 5.91 0.854 -10.234 1 97.56 431 GLU A C 1
ATOM 3403 O O . GLU A 1 431 ? 5.195 -0.085 -10.602 1 97.56 431 GLU A O 1
ATOM 3408 N N . ILE A 1 432 ? 6.984 0.713 -9.43 1 98.69 432 ILE A N 1
ATOM 3409 C CA . ILE A 1 432 ? 7.352 -0.596 -8.906 1 98.69 432 ILE A CA 1
ATOM 3410 C C . ILE A 1 432 ? 6.191 -1.171 -8.094 1 98.69 432 ILE A C 1
ATOM 3412 O O . ILE A 1 432 ? 5.863 -2.352 -8.227 1 98.69 432 ILE A O 1
ATOM 3416 N N . ARG A 1 433 ? 5.57 -0.371 -7.293 1 98.5 433 ARG A N 1
ATOM 3417 C CA . ARG A 1 433 ? 4.453 -0.812 -6.465 1 98.5 433 ARG A CA 1
ATOM 3418 C C . ARG A 1 433 ? 3.273 -1.252 -7.324 1 98.5 433 ARG A C 1
ATOM 3420 O O . ARG A 1 433 ? 2.691 -2.314 -7.09 1 98.5 433 ARG A O 1
ATOM 3427 N N . ASN A 1 434 ? 2.859 -0.391 -8.289 1 98.31 434 ASN A N 1
ATOM 3428 C CA . ASN A 1 434 ? 1.718 -0.685 -9.148 1 98.31 434 ASN A CA 1
ATOM 3429 C C . ASN A 1 434 ? 1.935 -1.966 -9.953 1 98.31 434 ASN A C 1
ATOM 3431 O O . ASN A 1 434 ? 1.002 -2.748 -10.141 1 98.31 434 ASN A O 1
ATOM 3435 N N . ASP A 1 435 ? 3.15 -2.164 -10.391 1 98.25 435 ASP A N 1
ATOM 3436 C CA . ASP A 1 435 ? 3.477 -3.352 -11.172 1 98.25 435 ASP A CA 1
ATOM 3437 C C . ASP A 1 435 ? 3.547 -4.594 -10.289 1 98.25 435 ASP A C 1
ATOM 3439 O O . ASP A 1 435 ? 3.365 -5.715 -10.766 1 98.25 435 ASP A O 1
ATOM 3443 N N . HIS A 1 436 ? 3.811 -4.398 -9.016 1 98.56 436 HIS A N 1
ATOM 3444 C CA . HIS A 1 436 ? 3.969 -5.508 -8.086 1 98.56 436 HIS A CA 1
ATOM 3445 C C . HIS A 1 436 ? 2.617 -6.016 -7.594 1 98.56 436 HIS A C 1
ATOM 3447 O O . HIS A 1 436 ? 2.471 -7.195 -7.273 1 98.56 436 HIS A O 1
ATOM 3453 N N . ASP A 1 437 ? 1.625 -5.227 -7.586 1 97.44 437 ASP A N 1
ATOM 3454 C CA . ASP A 1 437 ? 0.35 -5.469 -6.918 1 97.44 437 ASP A CA 1
ATOM 3455 C C . ASP A 1 437 ? -0.265 -6.789 -7.371 1 97.44 437 ASP A C 1
ATOM 3457 O O . ASP A 1 437 ? -0.745 -7.574 -6.547 1 97.44 437 ASP A O 1
ATOM 3461 N N . PRO A 1 438 ? -0.318 -7.066 -8.641 1 96.88 438 PRO A N 1
ATOM 3462 C CA . PRO A 1 438 ? -1.018 -8.281 -9.078 1 96.88 438 PRO A CA 1
ATOM 3463 C C . PRO A 1 438 ? -0.317 -9.562 -8.625 1 96.88 438 PRO A C 1
ATOM 3465 O O . PRO A 1 438 ? -0.916 -10.641 -8.648 1 96.88 438 PRO A O 1
ATOM 3468 N N . ASN A 1 439 ? 0.999 -9.477 -8.219 1 98 439 ASN A N 1
ATOM 3469 C CA . ASN A 1 439 ? 1.691 -10.625 -7.656 1 98 439 ASN A CA 1
ATOM 3470 C C . ASN A 1 439 ? 0.975 -11.164 -6.418 1 98 439 ASN A C 1
ATOM 3472 O O . ASN A 1 439 ? 1.184 -12.32 -6.027 1 98 439 ASN A O 1
ATOM 3476 N N . ASN A 1 440 ? 0.084 -10.414 -5.855 1 97.88 440 ASN A N 1
ATOM 3477 C CA . ASN A 1 440 ? -0.674 -10.836 -4.68 1 97.88 440 ASN A CA 1
ATOM 3478 C C . ASN A 1 440 ? -2.014 -11.453 -5.07 1 97.88 440 ASN A C 1
ATOM 3480 O O . ASN A 1 440 ? -2.785 -11.867 -4.203 1 97.88 440 ASN A O 1
ATOM 3484 N N . THR A 1 441 ? -2.309 -11.547 -6.402 1 95.94 441 THR A N 1
ATOM 3485 C CA . THR A 1 441 ? -3.666 -11.875 -6.824 1 95.94 441 THR A CA 1
ATOM 3486 C C . THR A 1 441 ? -3.654 -12.992 -7.867 1 95.94 441 THR A C 1
ATOM 3488 O O . THR A 1 441 ? -4.359 -13.992 -7.719 1 95.94 441 THR A O 1
ATOM 3491 N N . TYR A 1 442 ? -2.861 -12.836 -8.906 1 93.19 442 TYR A N 1
ATOM 3492 C CA . TYR A 1 442 ? -2.932 -13.82 -9.984 1 93.19 442 TYR A CA 1
ATOM 3493 C C . TYR A 1 442 ? -2.205 -15.102 -9.609 1 93.19 442 TYR A C 1
ATOM 3495 O O . TYR A 1 442 ? -1.537 -15.164 -8.57 1 93.19 442 TYR A O 1
ATOM 3503 N N . GLU A 1 443 ? -2.443 -16.203 -10.32 1 91.19 443 GLU A N 1
ATOM 3504 C CA . GLU A 1 443 ? -1.911 -17.547 -10.062 1 91.19 443 GLU A CA 1
ATOM 3505 C C . GLU A 1 443 ? -2.371 -18.078 -8.711 1 91.19 443 GLU A C 1
ATOM 3507 O O . GLU A 1 443 ? -1.614 -18.75 -8.016 1 91.19 443 GLU A O 1
ATOM 3512 N N . GLY A 1 444 ? -3.611 -17.719 -8.344 1 90.25 444 GLY A N 1
ATOM 3513 C CA . GLY A 1 444 ? -4.191 -18.047 -7.051 1 90.25 444 GLY A CA 1
ATOM 3514 C C . GLY A 1 444 ? -4.062 -16.938 -6.035 1 90.25 444 GLY A C 1
ATOM 3515 O O . GLY A 1 444 ? -2.953 -16.531 -5.676 1 90.25 444 GLY A O 1
ATOM 3516 N N . ASP A 1 445 ? -5.234 -16.438 -5.652 1 93.75 445 ASP A N 1
ATOM 3517 C CA . ASP A 1 445 ? -5.238 -15.398 -4.629 1 93.75 445 ASP A CA 1
ATOM 3518 C C . ASP A 1 445 ? -4.465 -15.844 -3.389 1 93.75 445 ASP A C 1
ATOM 3520 O O . ASP A 1 445 ? -4.59 -16.984 -2.951 1 93.75 445 ASP A O 1
ATOM 3524 N N . ASN A 1 446 ? -3.625 -14.938 -2.832 1 96.94 446 ASN A N 1
ATOM 3525 C CA . ASN A 1 446 ? -2.723 -15.266 -1.734 1 96.94 446 ASN A CA 1
ATOM 3526 C C . ASN A 1 446 ? -3.469 -15.906 -0.569 1 96.94 446 ASN A C 1
ATOM 3528 O O . ASN A 1 446 ? -2.969 -16.844 0.051 1 96.94 446 ASN A O 1
ATOM 3532 N N . ASN A 1 447 ? -4.648 -15.453 -0.233 1 94.62 447 ASN A N 1
ATOM 3533 C CA . ASN A 1 447 ? -5.379 -15.953 0.928 1 94.62 447 ASN A CA 1
ATOM 3534 C C . ASN A 1 447 ? -6.012 -17.312 0.652 1 94.62 447 ASN A C 1
ATOM 3536 O O . ASN A 1 447 ? -6.273 -18.078 1.58 1 94.62 447 ASN A O 1
ATOM 3540 N N . VAL A 1 448 ? -6.23 -17.609 -0.648 1 94.81 448 VAL A N 1
ATOM 3541 C CA . VAL A 1 448 ? -6.848 -18.875 -1.023 1 94.81 448 VAL A CA 1
ATOM 3542 C C . VAL A 1 448 ? -5.781 -19.953 -1.126 1 94.81 448 VAL A C 1
ATOM 3544 O O . VAL A 1 448 ? -5.945 -21.047 -0.578 1 94.81 448 VAL A O 1
ATOM 3547 N N . ILE A 1 449 ? -4.656 -19.625 -1.677 1 95.5 449 ILE A N 1
ATOM 3548 C CA . ILE A 1 449 ? -3.699 -20.656 -2.027 1 95.5 449 ILE A CA 1
ATOM 3549 C C . ILE A 1 449 ? -2.936 -21.109 -0.782 1 95.5 449 ILE A C 1
ATOM 3551 O O . ILE A 1 449 ? -2.373 -22.203 -0.747 1 95.5 449 ILE A O 1
ATOM 3555 N N . LEU A 1 450 ? -2.902 -20.297 0.239 1 97.94 450 LEU A N 1
ATOM 3556 C CA . LEU A 1 450 ? -2.258 -20.688 1.488 1 97.94 450 LEU A CA 1
ATOM 3557 C C . LEU A 1 450 ? -2.908 -21.938 2.068 1 97.94 450 LEU A C 1
ATOM 3559 O O . LEU A 1 450 ? -2.264 -22.703 2.797 1 97.94 450 LEU A O 1
ATOM 3563 N N . GLN A 1 451 ? -4.184 -22.203 1.71 1 97 451 GLN A N 1
ATOM 3564 C CA . GLN A 1 451 ? -4.898 -23.391 2.191 1 97 451 GLN A CA 1
ATOM 3565 C C . GLN A 1 451 ? -4.242 -24.672 1.683 1 97 451 GLN A C 1
ATOM 3567 O O . GLN A 1 451 ? -4.262 -25.688 2.365 1 97 451 GLN A O 1
ATOM 3572 N N . GLN A 1 452 ? -3.65 -24.578 0.443 1 95.69 452 GLN A N 1
ATOM 3573 C CA . GLN A 1 452 ? -2.975 -25.75 -0.102 1 95.69 452 GLN A CA 1
ATOM 3574 C C . GLN A 1 452 ? -1.771 -26.141 0.753 1 95.69 452 GLN A C 1
ATOM 3576 O O . GLN A 1 452 ? -1.514 -27.328 0.968 1 95.69 452 GLN A O 1
ATOM 3581 N N . THR A 1 453 ? -1.103 -25.125 1.272 1 98.19 453 THR A N 1
ATOM 3582 C CA . THR A 1 453 ? 0.046 -25.391 2.135 1 98.19 453 THR A CA 1
ATOM 3583 C C . THR A 1 453 ? -0.404 -25.938 3.482 1 98.19 453 THR A C 1
ATOM 3585 O O . THR A 1 453 ? 0.163 -26.922 3.977 1 98.19 453 THR A O 1
ATOM 3588 N N . SER A 1 454 ? -1.41 -25.328 4.094 1 98.56 454 SER A N 1
ATOM 3589 C CA . SER A 1 454 ? -1.858 -25.828 5.395 1 98.56 454 SER A CA 1
ATOM 3590 C C . SER A 1 454 ? -2.418 -27.234 5.285 1 98.56 454 SER A C 1
ATOM 3592 O O . SER A 1 454 ? -2.244 -28.047 6.195 1 98.56 454 SER A O 1
ATOM 3594 N N . ASN A 1 455 ? -3.133 -27.531 4.133 1 97.5 455 ASN A N 1
ATOM 3595 C CA . ASN A 1 455 ? -3.611 -28.891 3.91 1 97.5 455 ASN A CA 1
ATOM 3596 C C . ASN A 1 455 ? -2.459 -29.891 3.834 1 97.5 455 ASN A C 1
ATOM 3598 O O . ASN A 1 455 ? -2.545 -31 4.383 1 97.5 455 ASN A O 1
ATOM 3602 N N . TYR A 1 456 ? -1.377 -29.562 3.137 1 97.5 456 TYR A N 1
ATOM 3603 C CA . TYR A 1 456 ? -0.178 -30.391 3.051 1 97.5 456 TYR A CA 1
ATOM 3604 C C . TYR A 1 456 ? 0.401 -30.656 4.438 1 97.5 456 TYR A C 1
ATOM 3606 O O . TYR A 1 456 ? 0.714 -31.797 4.777 1 97.5 456 TYR A O 1
ATOM 3614 N N . LEU A 1 457 ? 0.464 -29.625 5.277 1 98.81 457 LEU A N 1
ATOM 3615 C CA . LEU A 1 457 ? 1.043 -29.75 6.613 1 98.81 457 LEU A CA 1
ATOM 3616 C C . LEU A 1 457 ? 0.151 -30.594 7.52 1 98.81 457 LEU A C 1
ATOM 3618 O O . LEU A 1 457 ? 0.646 -31.406 8.305 1 98.81 457 LEU A O 1
ATOM 3622 N N . LEU A 1 458 ? -1.161 -30.406 7.422 1 98.5 458 LEU A N 1
ATOM 3623 C CA . LEU A 1 458 ? -2.119 -31.125 8.25 1 98.5 458 LEU A CA 1
ATOM 3624 C C . LEU A 1 458 ? -2.082 -32.625 7.941 1 98.5 458 LEU A C 1
ATOM 3626 O O . LEU A 1 458 ? -2.461 -33.438 8.781 1 98.5 458 LEU A O 1
ATOM 3630 N N . SER A 1 459 ? -1.617 -33 6.723 1 98 459 SER A N 1
ATOM 3631 C CA . SER A 1 459 ? -1.525 -34.406 6.352 1 98 459 SER A CA 1
ATOM 3632 C C . SER A 1 459 ? -0.475 -35.125 7.188 1 98 459 SER A C 1
ATOM 3634 O O . SER A 1 459 ? -0.478 -36.344 7.266 1 98 459 SER A O 1
ATOM 3636 N N . PHE A 1 460 ? 0.398 -34.344 7.863 1 98.25 460 PHE A N 1
ATOM 3637 C CA . PHE A 1 460 ? 1.435 -34.938 8.695 1 98.25 460 PHE A CA 1
ATOM 3638 C C . PHE A 1 460 ? 1.013 -34.969 10.164 1 98.25 460 PHE A C 1
ATOM 3640 O O . PHE A 1 460 ? 1.749 -35.438 11.023 1 98.25 460 PHE A O 1
ATOM 3647 N N . ALA A 1 461 ? -0.131 -34.406 10.516 1 98.12 461 ALA A N 1
ATOM 3648 C CA . ALA A 1 461 ? -0.517 -34.094 11.891 1 98.12 461 ALA A CA 1
ATOM 3649 C C . ALA A 1 461 ? -0.487 -35.375 12.758 1 98.12 461 ALA A C 1
ATOM 3651 O O . ALA A 1 461 ? 0.109 -35.375 13.836 1 98.12 461 ALA A O 1
ATOM 3652 N N . GLU A 1 462 ? -1.09 -36.469 12.305 1 97.38 462 GLU A N 1
ATOM 3653 C CA . GLU A 1 462 ? -1.184 -37.688 13.102 1 97.38 462 GLU A CA 1
ATOM 3654 C C . GLU A 1 462 ? 0.2 -38.219 13.43 1 97.38 462 GLU A C 1
ATOM 3656 O O . GLU A 1 462 ? 0.482 -38.562 14.586 1 97.38 462 GLU A O 1
ATOM 3661 N N . ASP A 1 463 ? 1.02 -38.344 12.406 1 98 463 ASP A N 1
ATOM 3662 C CA . ASP A 1 463 ? 2.383 -38.812 12.609 1 98 463 ASP A CA 1
ATOM 3663 C C . ASP A 1 463 ? 3.164 -37.875 13.531 1 98 463 ASP A C 1
ATOM 3665 O O . ASP A 1 463 ? 3.916 -38.344 14.398 1 98 463 ASP A O 1
ATOM 3669 N N . ALA A 1 464 ? 3.012 -36.625 13.328 1 98.31 464 ALA A N 1
ATOM 3670 C CA . ALA A 1 464 ? 3.715 -35.625 14.141 1 98.31 464 ALA A CA 1
ATOM 3671 C C . ALA A 1 464 ? 3.301 -35.719 15.602 1 98.31 464 ALA A C 1
ATOM 3673 O O . ALA A 1 464 ? 4.145 -35.656 16.5 1 98.31 464 ALA A O 1
ATOM 3674 N N . PHE A 1 465 ? 2.023 -35.906 15.867 1 97.94 465 PHE A N 1
ATOM 3675 C CA . PHE A 1 465 ? 1.496 -35.969 17.219 1 97.94 465 PHE A CA 1
ATOM 3676 C C . PHE A 1 465 ? 2.029 -37.219 17.938 1 97.94 465 PHE A C 1
ATOM 3678 O O . PHE A 1 465 ? 2.182 -37.219 19.172 1 97.94 465 PHE A O 1
ATOM 3685 N N . GLN A 1 466 ? 2.326 -38.25 17.172 1 97.69 466 GLN A N 1
ATOM 3686 C CA . GLN A 1 466 ? 2.869 -39.469 17.734 1 97.69 466 GLN A CA 1
ATOM 3687 C C . GLN A 1 466 ? 4.379 -39.375 17.938 1 97.69 466 GLN A C 1
ATOM 3689 O O . GLN A 1 466 ? 5 -40.281 18.5 1 97.69 466 GLN A O 1
ATOM 3694 N N . GLY A 1 467 ? 4.984 -38.281 17.484 1 97.25 467 GLY A N 1
ATOM 3695 C CA . GLY A 1 467 ? 6.406 -38.031 17.688 1 97.25 467 GLY A CA 1
ATOM 3696 C C . GLY A 1 467 ? 7.277 -38.75 16.672 1 97.25 467 GLY A C 1
ATOM 3697 O O . GLY A 1 467 ? 8.484 -38.906 16.875 1 97.25 467 GLY A O 1
ATOM 3698 N N . LYS A 1 468 ? 6.715 -39.156 15.555 1 97.56 468 LYS A N 1
ATOM 3699 C CA . LYS A 1 468 ? 7.465 -39.906 14.539 1 97.56 468 LYS A CA 1
ATOM 3700 C C . LYS A 1 468 ? 8.445 -38.969 13.812 1 97.5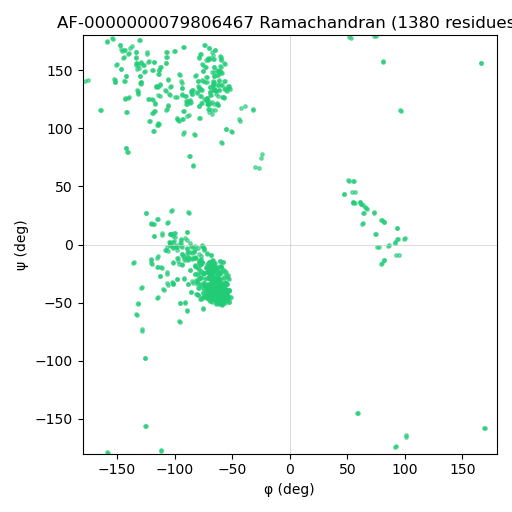6 468 LYS A C 1
ATOM 3702 O O . LYS A 1 468 ? 8.312 -37.75 13.844 1 97.56 468 LYS A O 1
ATOM 3707 N N . GLU A 1 469 ? 9.391 -39.625 13.266 1 97.5 469 GLU A N 1
ATOM 3708 C CA . GLU A 1 469 ? 10.297 -38.906 12.383 1 97.5 469 GLU A CA 1
ATOM 3709 C C . GLU A 1 469 ? 9.633 -38.562 11.055 1 97.5 469 GLU A C 1
ATOM 3711 O O . GLU A 1 469 ? 9.062 -39.438 10.406 1 97.5 469 GLU A O 1
ATOM 3716 N N . ILE A 1 470 ? 9.625 -37.375 10.703 1 97.56 470 ILE A N 1
ATOM 3717 C CA . ILE A 1 470 ? 9.039 -36.875 9.461 1 97.56 470 ILE A CA 1
ATOM 3718 C C . ILE A 1 470 ? 10.133 -36.25 8.586 1 97.56 470 ILE A C 1
ATOM 3720 O O . ILE A 1 470 ? 10.859 -35.375 9.023 1 97.56 470 ILE A O 1
ATOM 3724 N N . THR A 1 471 ? 10.312 -36.75 7.434 1 95.88 471 THR A N 1
ATOM 3725 C CA . THR A 1 471 ? 11.289 -36.25 6.469 1 95.88 471 THR A CA 1
ATOM 3726 C C . THR A 1 471 ? 10.648 -36.062 5.098 1 95.88 471 THR A C 1
ATOM 3728 O O . THR A 1 471 ? 9.625 -36.688 4.797 1 95.88 471 THR A O 1
ATOM 3731 N N . SER A 1 472 ? 11.133 -35.188 4.344 1 96 472 SER A N 1
ATOM 3732 C CA . SER A 1 472 ? 10.656 -34.938 2.986 1 96 472 SER A CA 1
ATOM 3733 C C . SER A 1 472 ? 11.828 -34.688 2.031 1 96 472 SER A C 1
ATOM 3735 O O . SER A 1 472 ? 12.977 -34.625 2.457 1 96 472 SER A O 1
ATOM 3737 N N . GLU A 1 473 ? 11.617 -34.656 0.772 1 94.88 473 GLU A N 1
ATOM 3738 C CA . GLU A 1 473 ? 12.633 -34.625 -0.276 1 94.88 473 GLU A CA 1
ATOM 3739 C C . GLU A 1 473 ? 13.531 -33.406 -0.173 1 94.88 473 GLU A C 1
ATOM 3741 O O . GLU A 1 473 ? 14.742 -33.5 -0.401 1 94.88 473 GLU A O 1
ATOM 3746 N N . VAL A 1 474 ? 12.859 -32.281 0.122 1 96.5 474 VAL A N 1
ATOM 3747 C CA . VAL A 1 474 ? 13.695 -31.094 0.228 1 96.5 474 VAL A CA 1
ATOM 3748 C C . VAL A 1 474 ? 13.75 -30.625 1.682 1 96.5 474 VAL A C 1
ATOM 3750 O O . VAL A 1 474 ? 14.148 -29.484 1.963 1 96.5 474 VAL A O 1
ATOM 3753 N N . GLU A 1 475 ? 13.25 -31.391 2.631 1 96.94 475 GLU A N 1
ATOM 3754 C CA . GLU A 1 475 ? 13.445 -31.312 4.074 1 96.94 475 GLU A CA 1
ATOM 3755 C C . GLU A 1 475 ? 12.695 -30.125 4.672 1 96.94 475 GLU A C 1
ATOM 3757 O O . GLU A 1 475 ? 13.133 -29.547 5.672 1 96.94 475 GLU A O 1
ATOM 3762 N N . SER A 1 476 ? 11.617 -29.719 4.031 1 97.75 476 SER A N 1
ATOM 3763 C CA . SER A 1 476 ? 10.922 -28.516 4.492 1 97.75 476 SER A CA 1
ATOM 3764 C C . SER A 1 476 ? 10.008 -28.828 5.676 1 97.75 476 SER A C 1
ATOM 3766 O O . SER A 1 476 ? 9.555 -27.922 6.371 1 97.75 476 SER A O 1
ATOM 3768 N N . VAL A 1 477 ? 9.727 -30.109 6.023 1 98.44 477 VAL A N 1
ATOM 3769 C CA . VAL A 1 477 ? 8.773 -30.438 7.078 1 98.44 477 VAL A CA 1
ATOM 3770 C C . VAL A 1 477 ? 9.484 -31.188 8.203 1 98.44 477 VAL A C 1
ATOM 3772 O O . VAL A 1 477 ? 8.844 -31.656 9.141 1 98.44 477 VAL A O 1
ATOM 3775 N N . ASN A 1 478 ? 10.797 -31.266 8.102 1 97.69 478 ASN A N 1
ATOM 3776 C CA . ASN A 1 478 ? 11.578 -32.031 9.07 1 97.69 478 ASN A CA 1
ATOM 3777 C C . ASN A 1 478 ? 11.344 -31.547 10.492 1 97.69 478 ASN A C 1
ATOM 3779 O O . ASN A 1 478 ? 11.484 -32.312 11.453 1 97.69 478 ASN A O 1
ATOM 3783 N N . MET A 1 479 ? 11.016 -30.266 10.641 1 97.38 479 MET A N 1
ATOM 3784 C CA . MET A 1 479 ? 10.859 -29.656 11.961 1 97.38 479 MET A CA 1
ATOM 3785 C C . MET A 1 479 ? 9.656 -30.25 12.688 1 97.38 479 MET A C 1
ATOM 3787 O O . MET A 1 479 ? 9.523 -30.094 13.906 1 97.38 479 MET A O 1
ATOM 3791 N N . LEU A 1 480 ? 8.781 -30.969 12.031 1 98.5 480 LEU A N 1
ATOM 3792 C CA . LEU A 1 480 ? 7.594 -31.562 12.633 1 98.5 480 LEU A CA 1
ATOM 3793 C C . LEU A 1 480 ? 7.965 -32.844 13.398 1 98.5 480 LEU A C 1
ATOM 3795 O O . LEU A 1 480 ? 7.168 -33.344 14.195 1 98.5 480 LEU A O 1
ATOM 3799 N N . SER A 1 481 ? 9.242 -33.344 13.109 1 98.06 481 SER A N 1
ATOM 3800 C CA . SER A 1 481 ? 9.711 -34.531 13.828 1 98.06 481 SER A CA 1
ATOM 3801 C C . SER A 1 481 ? 9.812 -34.25 15.328 1 98.06 481 SER A C 1
ATOM 3803 O O . SER A 1 481 ? 10.281 -33.188 15.742 1 98.06 481 SER A O 1
ATOM 3805 N N . GLY A 1 482 ? 9.359 -35.219 16.188 1 97.62 482 GLY A N 1
ATOM 3806 C CA . GLY A 1 482 ? 9.453 -35.062 17.625 1 97.62 482 GLY A CA 1
ATOM 3807 C C . GLY A 1 482 ? 8.617 -33.938 18.156 1 97.62 482 GLY A C 1
ATOM 3808 O O . GLY A 1 482 ? 9.039 -33.219 19.078 1 97.62 482 GLY A O 1
ATOM 3809 N N . LEU A 1 483 ? 7.488 -33.688 17.516 1 98.12 483 LEU A N 1
ATOM 3810 C CA . LEU A 1 483 ? 6.617 -32.562 17.797 1 98.12 483 LEU A CA 1
ATOM 3811 C C . LEU A 1 483 ? 6.285 -32.469 19.297 1 98.12 483 LEU A C 1
ATOM 3813 O O . LEU A 1 483 ? 6.414 -31.422 19.906 1 98.12 483 LEU A O 1
ATOM 3817 N N . PRO A 1 484 ? 5.918 -33.594 20.031 1 98 484 PRO A N 1
ATOM 3818 C CA . PRO A 1 484 ? 5.559 -33.469 21.453 1 98 484 PRO A CA 1
ATOM 3819 C C . PRO A 1 484 ? 6.711 -32.969 22.312 1 98 484 PRO A C 1
ATOM 3821 O O . PRO A 1 484 ? 6.496 -32.188 23.234 1 98 484 PRO A O 1
ATOM 3824 N N . THR A 1 485 ? 7.891 -33.406 21.984 1 97.81 485 THR A N 1
ATOM 3825 C CA . THR A 1 485 ? 9.062 -32.969 22.734 1 97.81 485 THR A CA 1
ATOM 3826 C C . THR A 1 485 ? 9.375 -31.5 22.469 1 97.81 485 THR A C 1
ATOM 3828 O O . THR A 1 485 ? 9.75 -30.75 23.375 1 97.81 485 THR A O 1
ATOM 3831 N N . ARG A 1 486 ? 9.273 -31.109 21.219 1 97.88 486 ARG A N 1
ATOM 3832 C CA . ARG A 1 486 ? 9.547 -29.719 20.828 1 97.88 486 ARG A CA 1
ATOM 3833 C C . ARG A 1 486 ? 8.586 -28.766 21.516 1 97.88 486 ARG A C 1
ATOM 3835 O O . ARG A 1 486 ? 8.977 -27.656 21.891 1 97.88 486 ARG A O 1
ATOM 3842 N N . LEU A 1 487 ? 7.332 -29.141 21.656 1 98.19 487 LEU A N 1
ATOM 3843 C CA . LEU A 1 487 ? 6.32 -28.266 22.25 1 98.19 487 LEU A CA 1
ATOM 3844 C C . LEU A 1 487 ? 6.582 -28.047 23.734 1 98.19 487 LEU A C 1
ATOM 3846 O O . LEU A 1 487 ? 6.008 -27.141 24.344 1 98.19 487 LEU A O 1
ATOM 3850 N N . LYS A 1 488 ? 7.523 -28.797 24.297 1 98 488 LYS A N 1
ATOM 3851 C CA . LYS A 1 488 ? 7.875 -28.656 25.703 1 98 488 LYS A CA 1
ATOM 3852 C C . LYS A 1 488 ? 9.023 -27.672 25.891 1 98 488 LYS A C 1
ATOM 3854 O O . LYS A 1 488 ? 9.305 -27.234 27 1 98 488 LYS A O 1
ATOM 3859 N N . THR A 1 489 ? 9.602 -27.297 24.781 1 97.94 489 THR A N 1
ATOM 3860 C CA . THR A 1 489 ? 10.719 -26.359 24.859 1 97.94 489 THR A CA 1
ATOM 3861 C C . THR A 1 489 ? 10.211 -24.938 25.062 1 97.94 489 THR A C 1
ATOM 3863 O O . THR A 1 489 ? 9.031 -24.656 24.844 1 97.94 489 THR A O 1
ATOM 3866 N N . LYS A 1 490 ? 11.109 -24.047 25.547 1 97.69 490 LYS A N 1
ATOM 3867 C CA . LYS A 1 490 ? 10.781 -22.656 25.828 1 97.69 490 LYS A CA 1
ATOM 3868 C C . LYS A 1 490 ? 11.836 -21.719 25.266 1 97.69 490 LYS A C 1
ATOM 3870 O O . LYS A 1 490 ? 12.938 -22.141 24.906 1 97.69 490 LYS A O 1
ATOM 3875 N N . PHE A 1 491 ? 11.414 -20.5 25.141 1 97.31 491 PHE A N 1
ATOM 3876 C CA . PHE A 1 491 ? 12.344 -19.438 24.75 1 97.31 491 PHE A CA 1
ATOM 3877 C C . PHE A 1 491 ? 13.508 -19.359 25.734 1 97.31 491 PHE A C 1
ATOM 3879 O O . PHE A 1 491 ? 13.289 -19.25 26.953 1 97.31 491 PHE A O 1
ATOM 3886 N N . SER A 1 492 ? 14.773 -19.438 25.219 1 92.25 492 SER A N 1
ATOM 3887 C CA . SER A 1 492 ? 15.883 -19.656 26.141 1 92.25 492 SER A CA 1
ATOM 3888 C C . SER A 1 492 ? 16.812 -18.453 26.188 1 92.25 492 SER A C 1
ATOM 3890 O O . SER A 1 492 ? 17.672 -18.359 27.062 1 92.25 492 SER A O 1
ATOM 3892 N N . ALA A 1 493 ? 16.656 -17.469 25.281 1 96.94 493 ALA A N 1
ATOM 3893 C CA . ALA A 1 493 ? 17.531 -16.312 25.312 1 96.94 493 ALA A CA 1
ATOM 3894 C C . ALA A 1 493 ? 17.297 -15.477 26.562 1 96.94 493 ALA A C 1
ATOM 3896 O O . ALA A 1 493 ? 16.156 -15.305 27 1 96.94 493 ALA A O 1
ATOM 3897 N N . ILE A 1 494 ? 18.391 -14.992 27.172 1 96.31 494 ILE A N 1
ATOM 3898 C CA . ILE A 1 494 ? 18.297 -14.242 28.422 1 96.31 494 ILE A CA 1
ATOM 3899 C C . ILE A 1 494 ? 18.688 -12.781 28.188 1 96.31 494 ILE A C 1
ATOM 3901 O O . ILE A 1 494 ? 18.25 -11.883 28.906 1 96.31 494 ILE A O 1
ATOM 3905 N N . THR A 1 495 ? 19.531 -12.555 27.188 1 97.75 495 THR A N 1
ATOM 3906 C CA . THR A 1 495 ? 20 -11.211 26.859 1 97.75 495 THR A CA 1
ATOM 3907 C C . THR A 1 495 ? 19.703 -10.883 25.391 1 97.75 495 THR A C 1
ATOM 3909 O O . THR A 1 495 ? 19.406 -11.773 24.594 1 97.75 495 THR A O 1
ATOM 3912 N N . SER A 1 496 ? 19.797 -9.609 25.141 1 97.56 496 SER A N 1
ATOM 3913 C CA . SER A 1 496 ? 19.672 -9.188 23.75 1 97.56 496 SER A CA 1
ATOM 3914 C C . SER A 1 496 ? 20.781 -9.789 22.891 1 97.56 496 SER A C 1
ATOM 3916 O O . SER A 1 496 ? 20.562 -10.102 21.719 1 97.56 496 SER A O 1
ATOM 3918 N N . GLN A 1 497 ? 21.953 -10.008 23.406 1 98 497 GLN A N 1
ATOM 3919 C CA . GLN A 1 497 ? 23.047 -10.617 22.688 1 98 497 GLN A CA 1
ATOM 3920 C C . GLN A 1 497 ? 22.734 -12.062 22.312 1 98 497 GLN A C 1
ATOM 3922 O O . GLN A 1 497 ? 23.062 -12.516 21.219 1 98 497 GLN A O 1
ATOM 3927 N N . ASP A 1 498 ? 22.094 -12.773 23.234 1 98 498 ASP A N 1
ATOM 3928 C CA . ASP A 1 498 ? 21.656 -14.133 22.938 1 98 498 ASP A CA 1
ATOM 3929 C C . ASP A 1 498 ? 20.734 -14.164 21.734 1 98 498 ASP A C 1
ATOM 3931 O O . ASP A 1 498 ? 20.828 -15.062 20.891 1 98 498 ASP A O 1
ATOM 3935 N N . CYS A 1 499 ? 19.875 -13.164 21.656 1 97.94 499 CYS A N 1
ATOM 3936 C CA . CYS A 1 499 ? 18.859 -13.109 20.625 1 97.94 499 CYS A CA 1
ATOM 3937 C C . CYS A 1 499 ? 19.5 -12.914 19.25 1 97.94 499 CYS A C 1
ATOM 3939 O O . CYS A 1 499 ? 18.891 -13.234 18.219 1 97.94 499 CYS A O 1
ATOM 3941 N N . MET A 1 500 ? 20.688 -12.383 19.188 1 98 500 MET A N 1
ATOM 3942 C CA . MET A 1 500 ? 21.312 -12.055 17.922 1 98 500 MET A CA 1
ATOM 3943 C C . MET A 1 500 ? 21.891 -13.305 17.25 1 98 500 MET A C 1
ATOM 3945 O O . MET A 1 500 ? 22.328 -13.25 16.109 1 98 500 MET A O 1
ATOM 3949 N N . ASN A 1 501 ? 21.891 -14.453 18.016 1 98.12 501 ASN A N 1
ATOM 3950 C CA . ASN A 1 501 ? 22.094 -15.742 17.375 1 98.12 501 ASN A CA 1
ATOM 3951 C C . ASN A 1 501 ? 20.891 -16.156 16.531 1 98.12 501 ASN A C 1
ATOM 3953 O O . ASN A 1 501 ? 19.812 -16.406 17.078 1 98.12 501 ASN A O 1
ATOM 3957 N N . PRO A 1 502 ? 21.094 -16.281 15.18 1 98.25 502 PRO A N 1
ATOM 3958 C CA . PRO A 1 502 ? 19.953 -16.562 14.312 1 98.25 502 PRO A CA 1
ATOM 3959 C C . PRO A 1 502 ? 19.219 -17.844 14.703 1 98.25 502 PRO A C 1
ATOM 3961 O O . PRO A 1 502 ? 18.031 -18 14.406 1 98.25 502 PRO A O 1
ATOM 3964 N N . HIS A 1 503 ? 19.859 -18.734 15.391 1 98.06 503 HIS A N 1
ATOM 3965 C CA . HIS A 1 503 ? 19.25 -20.016 15.766 1 98.06 503 HIS A CA 1
ATOM 3966 C C . HIS A 1 503 ? 18.156 -19.812 16.812 1 98.06 503 HIS A C 1
ATOM 3968 O O . HIS A 1 503 ? 17.266 -20.656 16.938 1 98.06 503 HIS A O 1
ATOM 3974 N N . VAL A 1 504 ? 18.234 -18.719 17.562 1 98.31 504 VAL A N 1
ATOM 3975 C CA . VAL A 1 504 ? 17.172 -18.422 18.531 1 98.31 504 VAL A CA 1
ATOM 3976 C C . VAL A 1 504 ? 15.836 -18.297 17.797 1 98.31 504 VAL A C 1
ATOM 3978 O O . VAL A 1 504 ? 14.836 -18.875 18.219 1 98.31 504 VAL A O 1
ATOM 3981 N N . ALA A 1 505 ? 15.867 -17.547 16.672 1 98.62 505 ALA A N 1
ATOM 3982 C CA . ALA A 1 505 ? 14.641 -17.375 15.891 1 98.62 505 ALA A CA 1
ATOM 3983 C C . ALA A 1 505 ? 14.266 -18.672 15.188 1 98.62 505 ALA A C 1
ATOM 3985 O O . ALA A 1 505 ? 13.086 -19 15.07 1 98.62 505 ALA A O 1
ATOM 3986 N N . VAL A 1 506 ? 15.234 -19.438 14.688 1 98.62 506 VAL A N 1
ATOM 3987 C CA . VAL A 1 506 ? 14.969 -20.703 14 1 98.62 506 VAL A CA 1
ATOM 3988 C C . VAL A 1 506 ? 14.211 -21.641 14.93 1 98.62 506 VAL A C 1
ATOM 3990 O O . VAL A 1 506 ? 13.203 -22.234 14.539 1 98.62 506 VAL A O 1
ATOM 3993 N N . GLU A 1 507 ? 14.688 -21.75 16.188 1 98.44 507 GLU A N 1
ATOM 3994 C CA . GLU A 1 507 ? 14.07 -22.656 17.156 1 98.44 507 GLU A CA 1
ATOM 3995 C C . GLU A 1 507 ? 12.664 -22.188 17.516 1 98.44 507 GLU A C 1
ATOM 3997 O O . GLU A 1 507 ? 11.758 -23 17.719 1 98.44 507 GLU A O 1
ATOM 4002 N N . ALA A 1 508 ? 12.531 -20.875 17.641 1 98.75 508 ALA A N 1
ATOM 4003 C CA . ALA A 1 508 ? 11.203 -20.328 17.906 1 98.75 508 ALA A CA 1
ATOM 4004 C C . ALA A 1 508 ? 10.219 -20.672 16.797 1 98.75 508 ALA A C 1
ATOM 4006 O O . ALA A 1 508 ? 9.062 -21 17.047 1 98.75 508 ALA A O 1
ATOM 4007 N N . TYR A 1 509 ? 10.633 -20.625 15.555 1 98.75 509 TYR A N 1
ATOM 4008 C CA . TYR A 1 509 ? 9.766 -20.922 14.414 1 98.75 509 TYR A CA 1
ATOM 4009 C C . TYR A 1 509 ? 9.43 -22.406 14.367 1 98.75 509 TYR A C 1
ATOM 4011 O O . TYR A 1 509 ? 8.305 -22.781 14.031 1 98.75 509 TYR A O 1
ATOM 4019 N N . LYS A 1 510 ? 10.445 -23.281 14.633 1 98.69 510 LYS A N 1
ATOM 4020 C CA . LYS A 1 510 ? 10.148 -24.703 14.688 1 98.69 510 LYS A CA 1
ATOM 4021 C C . LYS A 1 510 ? 9.023 -25 15.688 1 98.69 510 LYS A C 1
ATOM 4023 O O . LYS A 1 510 ? 8.094 -25.75 15.375 1 98.69 510 LYS A O 1
ATOM 4028 N N . TRP A 1 511 ? 9.188 -24.391 16.844 1 98.81 511 TRP A N 1
ATOM 4029 C CA . TRP A 1 511 ? 8.156 -24.547 17.859 1 98.81 511 TRP A CA 1
ATOM 4030 C C . TRP A 1 511 ? 6.82 -24 17.359 1 98.81 511 TRP A C 1
ATOM 4032 O O . TRP A 1 511 ? 5.781 -24.641 17.547 1 98.81 511 TRP A O 1
ATOM 4042 N N . LEU A 1 512 ? 6.82 -22.797 16.781 1 98.88 512 LEU A N 1
ATOM 4043 C CA . LEU A 1 512 ? 5.617 -22.094 16.344 1 98.88 512 LEU A CA 1
ATOM 4044 C C . LEU A 1 512 ? 4.859 -22.922 15.312 1 98.88 512 LEU A C 1
ATOM 4046 O O . LEU A 1 512 ? 3.633 -23.031 15.383 1 98.88 512 LEU A O 1
ATOM 4050 N N . VAL A 1 513 ? 5.578 -23.484 14.297 1 98.88 513 VAL A N 1
ATOM 4051 C CA . VAL A 1 513 ? 4.938 -24.297 13.266 1 98.88 513 VAL A CA 1
ATOM 4052 C C . VAL A 1 513 ? 4.277 -25.516 13.898 1 98.88 513 VAL A C 1
ATOM 4054 O O . VAL A 1 513 ? 3.141 -25.859 13.562 1 98.88 513 VAL A O 1
ATOM 4057 N N . CYS A 1 514 ? 4.98 -26.188 14.828 1 98.81 514 CYS A N 1
ATOM 4058 C CA . CYS A 1 514 ? 4.441 -27.344 15.516 1 98.81 514 CYS A CA 1
ATOM 4059 C C . CYS A 1 514 ? 3.193 -26.984 16.312 1 98.81 514 CYS A C 1
ATOM 4061 O O . CYS A 1 514 ? 2.188 -27.688 16.266 1 98.81 514 CYS A O 1
ATOM 4063 N N . TYR A 1 515 ? 3.295 -25.891 17.047 1 98.75 515 TYR A N 1
ATOM 4064 C CA . TYR A 1 515 ? 2.17 -25.422 17.859 1 98.75 515 TYR A CA 1
ATOM 4065 C C . TYR A 1 515 ? 0.967 -25.109 16.984 1 98.75 515 TYR A C 1
ATOM 4067 O O . TYR A 1 515 ? -0.157 -25.516 17.281 1 98.75 515 TYR A O 1
ATOM 4075 N N . LEU A 1 516 ? 1.17 -24.359 15.883 1 98.88 516 LEU A N 1
ATOM 4076 C CA . LEU A 1 516 ? 0.087 -23.953 14.992 1 98.88 516 LEU A CA 1
ATOM 4077 C C . LEU A 1 516 ? -0.509 -25.156 14.281 1 98.88 516 LEU A C 1
ATOM 4079 O O . LEU A 1 516 ? -1.706 -25.188 13.984 1 98.88 516 LEU A O 1
ATOM 4083 N N . LEU A 1 517 ? 0.379 -26.172 13.953 1 98.88 517 LEU A N 1
ATOM 4084 C CA . LEU A 1 517 ? -0.155 -27.406 13.391 1 98.88 517 LEU A CA 1
ATOM 4085 C C . LEU A 1 517 ? -1.159 -28.047 14.344 1 98.88 517 LEU A C 1
ATOM 4087 O O . LEU A 1 517 ? -2.246 -28.453 13.93 1 98.88 517 LEU A O 1
ATOM 4091 N N . GLN A 1 518 ? -0.77 -28.141 15.586 1 98.5 518 GLN A N 1
ATOM 4092 C CA . GLN A 1 518 ? -1.64 -28.719 16.609 1 98.5 518 GLN A CA 1
ATOM 4093 C C . GLN A 1 518 ? -2.924 -27.906 16.766 1 98.5 518 GLN A C 1
ATOM 4095 O O . GLN A 1 518 ? -4.02 -28.469 16.797 1 98.5 518 GLN A O 1
ATOM 4100 N N . GLU A 1 519 ? -2.799 -26.578 16.875 1 98.44 519 GLU A N 1
ATOM 4101 C CA . GLU A 1 519 ? -3.949 -25.703 17.078 1 98.44 519 GLU A CA 1
ATOM 4102 C C . GLU A 1 519 ? -4.879 -25.719 15.859 1 98.44 519 GLU A C 1
ATOM 4104 O O . GLU A 1 519 ? -6.102 -25.656 16.016 1 98.44 519 GLU A O 1
ATOM 4109 N N . SER A 1 520 ? -4.359 -25.75 14.656 1 98.75 520 SER A N 1
ATOM 4110 C CA . SER A 1 520 ? -5.164 -25.797 13.445 1 98.75 520 SER A CA 1
ATOM 4111 C C . SER A 1 520 ? -5.938 -27.109 13.344 1 98.75 520 SER A C 1
ATOM 4113 O O . SER A 1 520 ? -7.113 -27.125 12.961 1 98.75 520 SER A O 1
ATOM 4115 N N . HIS A 1 521 ? -5.199 -28.219 13.656 1 98.62 521 HIS A N 1
ATOM 4116 C CA . HIS A 1 521 ? -5.863 -29.516 13.688 1 98.62 521 HIS A CA 1
ATOM 4117 C C . HIS A 1 521 ? -7.008 -29.531 14.695 1 98.62 521 HIS A C 1
ATOM 4119 O O . HIS A 1 521 ? -8.102 -30.031 14.391 1 98.62 521 HIS A O 1
ATOM 4125 N N . ARG A 1 522 ? -6.73 -29.031 15.844 1 98.12 522 ARG A N 1
ATOM 4126 C CA . ARG A 1 522 ? -7.742 -28.953 16.891 1 98.12 522 ARG A CA 1
ATOM 4127 C C . ARG A 1 522 ? -8.938 -28.109 16.438 1 98.12 522 ARG A C 1
ATOM 4129 O O . ARG A 1 522 ? -10.086 -28.5 16.656 1 98.12 522 ARG A O 1
ATOM 4136 N N . ARG A 1 523 ? -8.695 -26.938 15.883 1 98.19 523 ARG A N 1
ATOM 4137 C CA . ARG A 1 523 ? -9.766 -26.047 15.43 1 98.19 523 ARG A CA 1
ATOM 4138 C C . ARG A 1 523 ? -10.633 -26.719 14.375 1 98.19 523 ARG A C 1
ATOM 4140 O O . ARG A 1 523 ? -11.859 -26.609 14.414 1 98.19 523 ARG A O 1
ATOM 4147 N N . LEU A 1 524 ? -10.023 -27.406 13.43 1 97.94 524 LEU A N 1
ATOM 4148 C CA . LEU A 1 524 ? -10.75 -28.125 12.398 1 97.94 524 LEU A CA 1
ATOM 4149 C C . LEU A 1 524 ? -11.656 -29.188 13.016 1 97.94 524 LEU A C 1
ATOM 4151 O O . LEU A 1 524 ? -12.812 -29.344 12.617 1 97.94 524 LEU A O 1
ATOM 4155 N N . SER A 1 525 ? -11.062 -29.906 13.961 1 97.44 525 SER A N 1
ATOM 4156 C CA . SER A 1 525 ? -11.828 -30.938 14.656 1 97.44 525 SER A CA 1
ATOM 4157 C C . SER A 1 525 ? -13.008 -30.344 15.414 1 97.44 525 SER A C 1
ATOM 4159 O O . SER A 1 525 ? -14.102 -30.922 15.422 1 97.44 525 SER A O 1
ATOM 4161 N N . GLU A 1 526 ? -12.719 -29.234 16.062 1 97.69 526 GLU A N 1
ATOM 4162 C CA . GLU A 1 526 ? -13.773 -28.547 16.797 1 97.69 526 GLU A CA 1
ATOM 4163 C C . GLU A 1 526 ? -14.906 -28.109 15.875 1 97.69 526 GLU A C 1
ATOM 4165 O O . GLU A 1 526 ? -16.078 -28.25 16.219 1 97.69 526 GLU A O 1
ATOM 4170 N N . GLN A 1 527 ? -14.555 -27.562 14.734 1 97.38 527 GLN A N 1
ATOM 4171 C CA . GLN A 1 527 ? -15.555 -27.125 13.766 1 97.38 527 GLN A CA 1
ATOM 4172 C C . GLN A 1 527 ? -16.375 -28.297 13.25 1 97.38 527 GLN A C 1
ATOM 4174 O O . GLN A 1 527 ? -17.594 -28.172 13.062 1 97.38 527 GLN A O 1
ATOM 4179 N N . SER A 1 528 ? -15.719 -29.391 13.055 1 96.5 528 SER A N 1
ATOM 4180 C CA . SER A 1 528 ? -16.406 -30.594 12.602 1 96.5 528 SER A CA 1
ATOM 4181 C C . SER A 1 528 ? -17.344 -31.125 13.672 1 96.5 528 SER A C 1
ATOM 4183 O O . SER A 1 528 ? -18.469 -31.547 13.383 1 96.5 528 SER A O 1
ATOM 4185 N N . ALA A 1 529 ? -16.906 -31.109 14.828 1 96.94 529 ALA A N 1
ATOM 4186 C CA . ALA A 1 529 ? -17.688 -31.625 15.953 1 96.94 529 ALA A CA 1
ATOM 4187 C C . ALA A 1 529 ? -18.922 -30.766 16.203 1 96.94 529 ALA A C 1
ATOM 4189 O O . ALA A 1 529 ? -19.938 -31.266 16.719 1 96.94 529 ALA A O 1
ATOM 4190 N N . GLU A 1 530 ? -18.828 -29.547 15.844 1 95.69 530 GLU A N 1
ATOM 4191 C CA . GLU A 1 530 ? -19.969 -28.641 15.961 1 95.69 530 GLU A CA 1
ATOM 4192 C C . GLU A 1 530 ? -21 -28.922 14.883 1 95.69 530 GLU A C 1
ATOM 4194 O O . GLU A 1 530 ? -22.047 -28.281 14.844 1 95.69 530 GLU A O 1
ATOM 4199 N N . GLY A 1 531 ? -20.75 -29.828 13.945 1 95.69 531 GLY A N 1
ATOM 4200 C CA . GLY A 1 531 ? -21.719 -30.25 12.945 1 95.69 531 GLY A CA 1
ATOM 4201 C C . GLY A 1 531 ? -21.516 -29.578 11.602 1 95.69 531 GLY A C 1
ATOM 4202 O O . GLY A 1 531 ? -22.312 -29.781 10.68 1 95.69 531 GLY A O 1
ATOM 4203 N N . LYS A 1 532 ? -20.516 -28.844 11.469 1 96 532 LYS A N 1
ATOM 4204 C CA . LYS A 1 532 ? -20.266 -28.188 10.188 1 96 532 LYS A CA 1
ATOM 4205 C C . LYS A 1 532 ? -19.781 -29.188 9.141 1 96 532 LYS A C 1
ATOM 4207 O O . LYS A 1 532 ? -19.062 -30.125 9.461 1 96 532 LYS A O 1
ATOM 4212 N N . ASP A 1 533 ? -20.234 -28.938 7.859 1 95.81 533 ASP A N 1
ATOM 4213 C CA . ASP A 1 533 ? -19.688 -29.75 6.773 1 95.81 533 ASP A CA 1
ATOM 4214 C C . ASP A 1 533 ? -18.203 -29.469 6.566 1 95.81 533 ASP A C 1
ATOM 4216 O O . ASP A 1 533 ? -17.703 -28.422 6.992 1 95.81 533 ASP A O 1
ATOM 4220 N N . PRO A 1 534 ? -17.453 -30.344 5.949 1 95.12 534 PRO A N 1
ATOM 4221 C CA . PRO A 1 534 ? -16 -30.219 5.812 1 95.12 534 PRO A CA 1
ATOM 4222 C C . PRO A 1 534 ? -15.57 -28.922 5.129 1 95.12 534 PRO A C 1
ATOM 4224 O O . PRO A 1 534 ? -14.547 -28.344 5.484 1 95.12 534 PRO A O 1
ATOM 4227 N N . PHE A 1 535 ? -16.344 -28.484 4.133 1 95.75 535 PHE A N 1
ATOM 4228 C CA . PHE A 1 535 ? -16.047 -27.25 3.424 1 95.75 535 PHE A CA 1
ATOM 4229 C C . PHE A 1 535 ? -16.078 -26.062 4.375 1 95.75 535 PHE A C 1
ATOM 4231 O O . PHE A 1 535 ? -15.141 -25.281 4.434 1 95.75 535 PHE A O 1
ATOM 4238 N N . THR A 1 536 ? -17.125 -25.953 5.113 1 96.88 536 THR A N 1
ATOM 4239 C CA . THR A 1 536 ? -17.312 -24.859 6.047 1 96.88 536 THR A CA 1
ATOM 4240 C C . THR A 1 536 ? -16.312 -24.938 7.195 1 96.88 536 THR A C 1
ATOM 4242 O O . THR A 1 536 ? -15.773 -23.906 7.629 1 96.88 536 THR A O 1
ATOM 4245 N N . ALA A 1 537 ? -16.094 -26.188 7.684 1 97.69 537 ALA A N 1
ATOM 4246 C CA . ALA A 1 537 ? -15.133 -26.375 8.766 1 97.69 537 ALA A CA 1
ATOM 4247 C C . ALA A 1 537 ? -13.75 -25.891 8.367 1 97.69 537 ALA A C 1
ATOM 4249 O O . ALA A 1 537 ? -13.062 -25.234 9.148 1 97.69 537 ALA A O 1
ATOM 4250 N N . ARG A 1 538 ? -13.352 -26.172 7.188 1 96.5 538 ARG A N 1
ATOM 4251 C CA . ARG A 1 538 ? -12.047 -25.75 6.684 1 96.5 538 ARG A CA 1
ATOM 4252 C C . ARG A 1 538 ? -11.984 -24.234 6.551 1 96.5 538 ARG A C 1
ATOM 4254 O O . ARG A 1 538 ? -10.984 -23.609 6.93 1 96.5 538 ARG A O 1
ATOM 4261 N N . ASN A 1 539 ? -13.023 -23.609 6.008 1 96.69 539 ASN A N 1
ATOM 4262 C CA . ASN A 1 539 ? -13.055 -22.156 5.793 1 96.69 539 ASN A CA 1
ATOM 4263 C C . ASN A 1 539 ? -13.055 -21.406 7.117 1 96.69 539 ASN A C 1
ATOM 4265 O O . ASN A 1 539 ? -12.492 -20.312 7.203 1 96.69 539 ASN A O 1
ATOM 4269 N N . ASP A 1 540 ? -13.68 -22 8.133 1 97.75 540 ASP A N 1
ATOM 4270 C CA . ASP A 1 540 ? -13.789 -21.344 9.43 1 97.75 540 ASP A CA 1
ATOM 4271 C C . ASP A 1 540 ? -12.594 -21.672 10.312 1 97.75 540 ASP A C 1
ATOM 4273 O O . ASP A 1 540 ? -12.609 -21.391 11.516 1 97.75 540 ASP A O 1
ATOM 4277 N N . SER A 1 541 ? -11.555 -22.281 9.727 1 98.31 541 SER A N 1
ATOM 4278 C CA . SER A 1 541 ? -10.352 -22.641 10.484 1 98.31 541 SER A CA 1
ATOM 4279 C C . SER A 1 541 ? -9.117 -21.969 9.898 1 98.31 541 SER A C 1
ATOM 4281 O O . SER A 1 541 ? -7.992 -22.406 10.148 1 98.31 541 SER A O 1
ATOM 4283 N N . GLN A 1 542 ? -9.344 -20.891 9.07 1 98.25 542 GLN A N 1
ATOM 4284 C CA . GLN A 1 542 ? -8.219 -20.234 8.406 1 98.25 542 GLN A CA 1
ATOM 4285 C C . GLN A 1 542 ? -7.648 -19.109 9.273 1 98.25 542 GLN A C 1
ATOM 4287 O O . GLN A 1 542 ? -6.453 -19.109 9.578 1 98.25 542 GLN A O 1
ATOM 4292 N N . ALA A 1 543 ? -8.477 -18.125 9.68 1 98 543 ALA A N 1
ATOM 4293 C CA . ALA A 1 543 ? -8.031 -16.938 10.422 1 98 543 ALA A CA 1
ATOM 4294 C C . ALA A 1 543 ? -7.449 -17.344 11.773 1 98 543 ALA A C 1
ATOM 4296 O O . ALA A 1 543 ? -8.109 -18 12.57 1 98 543 ALA A O 1
ATOM 4297 N N . TYR A 1 544 ? -6.18 -17 12.062 1 98.12 544 TYR A N 1
ATOM 4298 C CA . TYR A 1 544 ? -5.402 -17.219 13.273 1 98.12 544 TYR A CA 1
ATOM 4299 C C . TYR A 1 544 ? -4.934 -18.672 13.383 1 98.12 544 TYR A C 1
ATOM 4301 O O . TYR A 1 544 ? -4.223 -19.031 14.32 1 98.12 544 TYR A O 1
ATOM 4309 N N . TYR A 1 545 ? -5.312 -19.594 12.414 1 98.44 545 TYR A N 1
ATOM 4310 C CA . TYR A 1 545 ? -4.988 -21.016 12.492 1 98.44 545 TYR A CA 1
ATOM 4311 C C . TYR A 1 545 ? -4.273 -21.484 11.227 1 98.44 545 TYR A C 1
ATOM 4313 O O . TYR A 1 545 ? -3.129 -21.094 10.977 1 98.44 545 TYR A O 1
ATOM 4321 N N . CYS A 1 546 ? -5.016 -22.094 10.242 1 98.69 546 CYS A N 1
ATOM 4322 C CA . CYS A 1 546 ? -4.391 -22.703 9.07 1 98.69 546 CYS A CA 1
ATOM 4323 C C . CYS A 1 546 ? -3.613 -21.656 8.273 1 98.69 546 CYS A C 1
ATOM 4325 O O . CYS A 1 546 ? -2.543 -21.953 7.738 1 98.69 546 CYS A O 1
ATOM 4327 N N . ARG A 1 547 ? -4.129 -20.469 8.102 1 98.5 547 ARG A N 1
ATOM 4328 C CA . ARG A 1 547 ? -3.406 -19.391 7.422 1 98.5 547 ARG A CA 1
ATOM 4329 C C . ARG A 1 547 ? -2.094 -19.078 8.133 1 98.5 547 ARG A C 1
ATOM 4331 O O . ARG A 1 547 ? -1.05 -18.953 7.484 1 98.5 547 ARG A O 1
ATOM 4338 N N . SER A 1 548 ? -2.158 -18.906 9.453 1 98.62 548 SER A N 1
ATOM 4339 C CA . SER A 1 548 ? -0.973 -18.609 10.258 1 98.62 548 SER A CA 1
ATOM 4340 C C . SER A 1 548 ? 0.031 -19.766 10.195 1 98.62 548 SER A C 1
ATOM 4342 O O . SER A 1 548 ? 1.242 -19.531 10.195 1 98.62 548 SER A O 1
ATOM 4344 N N . LEU A 1 549 ? -0.491 -21 10.188 1 98.88 549 LEU A N 1
ATOM 4345 C CA . LEU A 1 549 ? 0.351 -22.188 10.062 1 98.88 549 LEU A CA 1
ATOM 4346 C C . LEU A 1 549 ? 1.164 -22.141 8.773 1 98.88 549 LEU A C 1
ATOM 4348 O O . LEU A 1 549 ? 2.383 -22.344 8.797 1 98.88 549 LEU A O 1
ATOM 4352 N N . ALA A 1 550 ? 0.485 -21.859 7.672 1 98.88 550 ALA A N 1
ATOM 4353 C CA . ALA A 1 550 ? 1.156 -21.797 6.375 1 98.88 550 ALA A CA 1
ATOM 4354 C C . ALA A 1 550 ? 2.221 -20.703 6.352 1 98.88 550 ALA A C 1
ATOM 4356 O O . ALA A 1 550 ? 3.322 -20.922 5.836 1 98.88 550 ALA A O 1
ATOM 4357 N N . LEU A 1 551 ? 1.94 -19.562 6.938 1 98.75 551 LEU A N 1
ATOM 4358 C CA . LEU A 1 551 ? 2.861 -18.438 6.934 1 98.75 551 LEU A CA 1
ATOM 4359 C C . LEU A 1 551 ? 4.07 -18.719 7.82 1 98.75 551 LEU A C 1
ATOM 4361 O O . LEU A 1 551 ? 5.207 -18.438 7.438 1 98.75 551 LEU A O 1
ATOM 4365 N N . ALA A 1 552 ? 3.824 -19.25 9.031 1 98.88 552 ALA A N 1
ATOM 4366 C CA . ALA A 1 552 ? 4.93 -19.594 9.922 1 98.88 552 ALA A CA 1
ATOM 4367 C C . ALA A 1 552 ? 5.855 -20.625 9.273 1 98.88 552 ALA A C 1
ATOM 4369 O O . ALA A 1 552 ? 7.078 -20.547 9.414 1 98.88 552 ALA A O 1
ATOM 4370 N N . TYR A 1 553 ? 5.234 -21.609 8.602 1 98.75 553 TYR A N 1
ATOM 4371 C CA . TYR A 1 553 ? 5.969 -22.672 7.922 1 98.75 553 TYR A CA 1
ATOM 4372 C C . TYR A 1 553 ? 6.93 -22.094 6.895 1 98.75 553 TYR A C 1
ATOM 4374 O O . TYR A 1 553 ? 8.109 -22.453 6.871 1 98.75 553 TYR A O 1
ATOM 4382 N N . ILE A 1 554 ? 6.465 -21.172 6.047 1 98.94 554 ILE A N 1
ATOM 4383 C CA . ILE A 1 554 ? 7.309 -20.656 4.973 1 98.94 554 ILE A CA 1
ATOM 4384 C C . ILE A 1 554 ? 8.344 -19.688 5.547 1 98.94 554 ILE A C 1
ATOM 4386 O O . ILE A 1 554 ? 9.477 -19.625 5.051 1 98.94 554 ILE A O 1
ATOM 4390 N N . GLU A 1 555 ? 7.98 -18.891 6.543 1 98.81 555 GLU A N 1
ATOM 4391 C CA . GLU A 1 555 ? 8.945 -18 7.195 1 98.81 555 GLU A CA 1
ATOM 4392 C C . GLU A 1 555 ? 10.086 -18.812 7.816 1 98.81 555 GLU A C 1
ATOM 4394 O O . GLU A 1 555 ? 11.25 -18.406 7.727 1 98.81 555 GLU A O 1
ATOM 4399 N N . HIS A 1 556 ? 9.719 -19.938 8.438 1 98.81 556 HIS A N 1
ATOM 4400 C CA . HIS A 1 556 ? 10.734 -20.844 8.977 1 98.81 556 HIS A CA 1
ATOM 4401 C C . HIS A 1 556 ? 11.672 -21.328 7.883 1 98.81 556 HIS A C 1
ATOM 4403 O O . HIS A 1 556 ? 12.891 -21.312 8.047 1 98.81 556 HIS A O 1
ATOM 4409 N N . THR A 1 557 ? 11.055 -21.844 6.793 1 98.81 557 THR A N 1
ATOM 4410 C CA . THR A 1 557 ? 11.836 -22.438 5.711 1 98.81 557 THR A CA 1
ATOM 4411 C C . THR A 1 557 ? 12.797 -21.406 5.117 1 98.81 557 THR A C 1
ATOM 4413 O O . THR A 1 557 ? 13.961 -21.719 4.855 1 98.81 557 THR A O 1
ATOM 4416 N N . VAL A 1 558 ? 12.344 -20.156 4.91 1 98.81 558 VAL A N 1
ATOM 4417 C CA . VAL A 1 558 ? 13.172 -19.078 4.387 1 98.81 558 VAL A CA 1
ATOM 4418 C C . VAL A 1 558 ? 14.344 -18.828 5.328 1 98.81 558 VAL A C 1
ATOM 4420 O O . VAL A 1 558 ? 15.492 -18.734 4.887 1 98.81 558 VAL A O 1
ATOM 4423 N N . LEU A 1 559 ? 14.062 -18.688 6.602 1 98.81 559 LEU A N 1
ATOM 4424 C CA . LEU A 1 559 ? 15.086 -18.375 7.586 1 98.81 559 LEU A CA 1
ATOM 4425 C C . LEU A 1 559 ? 16.109 -19.516 7.684 1 98.81 559 LEU A C 1
ATOM 4427 O O . LEU A 1 559 ? 17.312 -19.281 7.707 1 98.81 559 LEU A O 1
ATOM 4431 N N . GLU A 1 560 ? 15.594 -20.734 7.742 1 98.38 560 GLU A N 1
ATOM 4432 C CA . GLU A 1 560 ? 16.469 -21.891 7.898 1 98.38 560 GLU A CA 1
ATOM 4433 C C . GLU A 1 560 ? 17.438 -22.016 6.727 1 98.38 560 GLU A C 1
ATOM 4435 O O . GLU A 1 560 ? 18.625 -22.266 6.918 1 98.38 560 GLU A O 1
ATOM 4440 N N . ARG A 1 561 ? 16.938 -21.891 5.551 1 98.06 561 ARG A N 1
ATOM 4441 C CA . ARG A 1 561 ? 17.781 -21.984 4.371 1 98.06 561 ARG A CA 1
ATOM 4442 C C . ARG A 1 561 ? 18.812 -20.859 4.355 1 98.06 561 ARG A C 1
ATOM 4444 O O . ARG A 1 561 ? 19.953 -21.062 3.938 1 98.06 561 ARG A O 1
ATOM 4451 N N . PHE A 1 562 ? 18.422 -19.641 4.754 1 98.62 562 PHE A N 1
ATOM 4452 C CA . PHE A 1 562 ? 19.359 -18.516 4.785 1 98.62 562 PHE A CA 1
ATOM 4453 C C . PHE A 1 562 ? 20.453 -18.734 5.816 1 98.62 562 PHE A C 1
ATOM 4455 O O . PHE A 1 562 ? 21.625 -18.453 5.559 1 98.62 562 PHE A O 1
ATOM 4462 N N . VAL A 1 563 ? 20.094 -19.219 6.996 1 98.56 563 VAL A N 1
ATOM 4463 C CA . VAL A 1 563 ? 21.047 -19.484 8.07 1 98.56 563 VAL A CA 1
ATOM 4464 C C . VAL A 1 563 ? 22.078 -20.5 7.609 1 98.56 563 VAL A C 1
ATOM 4466 O O . VAL A 1 563 ? 23.266 -20.391 7.941 1 98.56 563 VAL A O 1
ATOM 4469 N N . LYS A 1 564 ? 21.656 -21.469 6.848 1 97.19 564 LYS A N 1
ATOM 4470 C CA . LYS A 1 564 ? 22.578 -22.469 6.312 1 97.19 564 LYS A CA 1
ATOM 4471 C C . LYS A 1 564 ? 23.656 -21.828 5.434 1 97.19 564 LYS A C 1
ATOM 4473 O O . LYS A 1 564 ? 24.797 -22.266 5.418 1 97.19 564 LYS A O 1
ATOM 4478 N N . THR A 1 565 ? 23.281 -20.797 4.707 1 96.5 565 THR A N 1
ATOM 4479 C CA . THR A 1 565 ? 24.172 -20.141 3.752 1 96.5 565 THR A CA 1
ATOM 4480 C C . THR A 1 565 ? 25.281 -19.391 4.477 1 96.5 565 THR A C 1
ATOM 4482 O O . THR A 1 565 ? 26.297 -19.047 3.869 1 96.5 565 THR A O 1
ATOM 4485 N N . ILE A 1 566 ? 25.125 -19.156 5.801 1 97.38 566 ILE A N 1
ATOM 4486 C CA . ILE A 1 566 ? 26.156 -18.453 6.57 1 97.38 566 ILE A CA 1
ATOM 4487 C C . ILE A 1 566 ? 27.438 -19.266 6.578 1 97.38 566 ILE A C 1
ATOM 4489 O O . ILE A 1 566 ? 28.531 -18.703 6.496 1 97.38 566 ILE A O 1
ATOM 4493 N N . THR A 1 567 ? 27.281 -20.625 6.551 1 96.12 567 THR A N 1
ATOM 4494 C CA . THR A 1 567 ? 28.453 -21.5 6.656 1 96.12 567 THR A CA 1
ATOM 4495 C C . THR A 1 567 ? 28.781 -22.125 5.309 1 96.12 567 THR A C 1
ATOM 4497 O O . THR A 1 567 ? 29.953 -22.359 4.992 1 96.12 567 THR A O 1
ATOM 4500 N N . GLU A 1 568 ? 27.734 -22.406 4.578 1 95.75 568 GLU A N 1
ATOM 4501 C CA . GLU A 1 568 ? 27.922 -23.109 3.312 1 95.75 568 GLU A CA 1
ATOM 4502 C C . GLU A 1 568 ? 26.828 -22.766 2.312 1 95.75 568 GLU A C 1
ATOM 4504 O O . GLU A 1 568 ? 25.656 -22.625 2.689 1 95.75 568 GLU A O 1
ATOM 4509 N N . LYS A 1 569 ? 27.219 -22.656 1.109 1 94.5 569 LYS A N 1
ATOM 4510 C CA . LYS A 1 569 ? 26.297 -22.453 0.004 1 94.5 569 LYS A CA 1
ATOM 4511 C C . LYS A 1 569 ? 26.703 -23.281 -1.218 1 94.5 569 LYS A C 1
ATOM 4513 O O . LYS A 1 569 ? 27.844 -23.172 -1.678 1 94.5 569 LYS A O 1
ATOM 4518 N N . ASP A 1 570 ? 25.797 -24.031 -1.697 1 89 570 ASP A N 1
ATOM 4519 C CA . ASP A 1 570 ? 26.016 -24.828 -2.906 1 89 570 ASP A CA 1
ATOM 4520 C C . ASP A 1 570 ? 27.234 -25.719 -2.77 1 89 570 ASP A C 1
ATOM 4522 O O . ASP A 1 570 ? 28.047 -25.828 -3.691 1 89 570 ASP A O 1
ATOM 4526 N N . GLY A 1 571 ? 27.469 -26.234 -1.642 1 89.56 571 GLY A N 1
ATOM 4527 C CA . GLY A 1 571 ? 28.531 -27.188 -1.398 1 89.56 571 GLY A CA 1
ATOM 4528 C C . GLY A 1 571 ? 29.875 -26.547 -1.108 1 89.56 571 GLY A C 1
ATOM 4529 O O . GLY A 1 571 ? 30.859 -27.234 -0.856 1 89.56 571 GLY A O 1
ATOM 4530 N N . GLU A 1 572 ? 29.922 -25.266 -1.139 1 94.31 572 GLU A N 1
ATOM 4531 C CA . GLU A 1 572 ? 31.156 -24.531 -0.875 1 94.31 572 GLU A CA 1
ATOM 4532 C C . GLU A 1 572 ? 31.047 -23.719 0.414 1 94.31 572 GLU A C 1
ATOM 4534 O O . GLU A 1 572 ? 29.969 -23.219 0.759 1 94.31 572 GLU A O 1
ATOM 4539 N N . GLN A 1 573 ? 32.156 -23.562 1.014 1 96.5 573 GLN A N 1
ATOM 4540 C CA . GLN A 1 573 ? 32.188 -22.766 2.232 1 96.5 573 GLN A CA 1
ATOM 4541 C C . GLN A 1 573 ? 31.938 -21.297 1.93 1 96.5 573 GLN A C 1
ATOM 4543 O O . GLN A 1 573 ? 32.5 -20.75 0.982 1 96.5 573 GLN A O 1
ATOM 4548 N N . THR A 1 574 ? 31.125 -20.672 2.699 1 97.5 574 THR A N 1
ATOM 4549 C CA . THR A 1 574 ? 30.906 -19.25 2.566 1 97.5 574 THR A CA 1
ATOM 4550 C C . THR A 1 574 ? 32.156 -18.469 2.9 1 97.5 574 THR A C 1
ATOM 4552 O O . THR A 1 574 ? 32.844 -18.734 3.902 1 97.5 574 THR A O 1
ATOM 4555 N N . PRO A 1 575 ? 32.562 -17.453 2.037 1 96.88 575 PRO A N 1
ATOM 4556 C CA . PRO A 1 575 ? 33.75 -16.672 2.324 1 96.88 575 PRO A CA 1
ATOM 4557 C C . PRO A 1 575 ? 33.75 -16.078 3.73 1 96.88 575 PRO A C 1
ATOM 4559 O O . PRO A 1 575 ? 32.75 -15.516 4.164 1 96.88 575 PRO A O 1
ATOM 4562 N N . GLN A 1 576 ? 34.875 -16.219 4.41 1 97.06 576 GLN A N 1
ATOM 4563 C CA . GLN A 1 576 ? 35 -15.789 5.797 1 97.06 576 GLN A CA 1
ATOM 4564 C C . GLN A 1 576 ? 34.625 -14.312 5.949 1 97.06 576 GLN A C 1
ATOM 4566 O O . GLN A 1 576 ? 34.031 -13.914 6.938 1 97.06 576 GLN A O 1
ATOM 4571 N N . GLU A 1 577 ? 34.906 -13.555 4.961 1 96.94 577 GLU A N 1
ATOM 4572 C CA . GLU A 1 577 ? 34.688 -12.109 4.973 1 96.94 577 GLU A CA 1
ATOM 4573 C C . GLU A 1 577 ? 33.219 -11.781 5.082 1 96.94 577 GLU A C 1
ATOM 4575 O O . GLU A 1 577 ? 32.844 -10.766 5.668 1 96.94 577 GLU A O 1
ATOM 4580 N N . LEU A 1 578 ? 32.375 -12.586 4.523 1 98.44 578 LEU A N 1
ATOM 4581 C CA . LEU A 1 578 ? 30.969 -12.266 4.379 1 98.44 578 LEU A CA 1
ATOM 4582 C C . LEU A 1 578 ? 30.156 -12.82 5.551 1 98.44 578 LEU A C 1
ATOM 4584 O O . LEU A 1 578 ? 29.016 -12.398 5.781 1 98.44 578 LEU A O 1
ATOM 4588 N N . ARG A 1 579 ? 30.703 -13.758 6.324 1 98.19 579 ARG A N 1
ATOM 4589 C CA . ARG A 1 579 ? 29.953 -14.516 7.328 1 98.19 579 ARG A CA 1
ATOM 4590 C C . ARG A 1 579 ? 29.391 -13.594 8.398 1 98.19 579 ARG A C 1
ATOM 4592 O O . ARG A 1 579 ? 28.219 -13.719 8.773 1 98.19 579 ARG A O 1
ATOM 4599 N N . PRO A 1 580 ? 30.188 -12.602 8.922 1 98.25 580 PRO A N 1
ATOM 4600 C CA . PRO A 1 580 ? 29.641 -11.766 10.008 1 98.25 580 PRO A CA 1
ATOM 4601 C C . PRO A 1 580 ? 28.422 -10.961 9.57 1 98.25 580 PRO A C 1
ATOM 4603 O O . PRO A 1 580 ? 27.438 -10.883 10.312 1 98.25 580 PRO A O 1
ATOM 4606 N N . VAL A 1 581 ? 28.5 -10.336 8.367 1 98.62 581 VAL A N 1
ATOM 4607 C CA . VAL A 1 581 ? 27.391 -9.508 7.926 1 98.62 581 VAL A CA 1
ATOM 4608 C C . VAL A 1 581 ? 26.188 -10.391 7.602 1 98.62 581 VAL A C 1
ATOM 4610 O O . VAL A 1 581 ? 25.031 -10.008 7.848 1 98.62 581 VAL A O 1
ATOM 4613 N N . LEU A 1 582 ? 26.375 -11.57 7.035 1 98.81 582 LEU A N 1
ATOM 4614 C CA . LEU A 1 582 ? 25.281 -12.508 6.762 1 98.81 582 LEU A CA 1
ATOM 4615 C C . LEU A 1 582 ? 24.609 -12.961 8.055 1 98.81 582 LEU A C 1
ATOM 4617 O O . LEU A 1 582 ? 23.391 -13.133 8.094 1 98.81 582 LEU A O 1
ATOM 4621 N N . GLN A 1 583 ? 25.406 -13.195 9.078 1 98.69 583 GLN A N 1
ATOM 4622 C CA . GLN A 1 583 ? 24.875 -13.578 10.375 1 98.69 583 GLN A CA 1
ATOM 4623 C C . GLN A 1 583 ? 23.969 -12.484 10.945 1 98.69 583 GLN A C 1
ATOM 4625 O O . GLN A 1 583 ? 22.906 -12.773 11.484 1 98.69 583 GLN A O 1
ATOM 4630 N N . ARG A 1 584 ? 24.422 -11.219 10.867 1 98.88 584 ARG A N 1
ATOM 4631 C CA . ARG A 1 584 ? 23.609 -10.102 11.359 1 98.88 584 ARG A CA 1
ATOM 4632 C C . ARG A 1 584 ? 22.312 -9.977 10.57 1 98.88 584 ARG A C 1
ATOM 4634 O O . ARG A 1 584 ? 21.25 -9.703 11.141 1 98.88 584 ARG A O 1
ATOM 4641 N N . LEU A 1 585 ? 22.391 -10.172 9.219 1 98.94 585 LEU A N 1
ATOM 4642 C CA . LEU A 1 585 ? 21.203 -10.117 8.375 1 98.94 585 LEU A CA 1
ATOM 4643 C C . LEU A 1 585 ? 20.219 -11.227 8.758 1 98.94 585 LEU A C 1
ATOM 4645 O O . LEU A 1 585 ? 19.016 -10.984 8.844 1 98.94 585 LEU A O 1
ATOM 4649 N N . ALA A 1 586 ? 20.703 -12.43 8.977 1 98.94 586 ALA A N 1
ATOM 4650 C CA . ALA A 1 586 ? 19.859 -13.562 9.328 1 98.94 586 ALA A CA 1
ATOM 4651 C C . ALA A 1 586 ? 19.172 -13.344 10.672 1 98.94 586 ALA A C 1
ATOM 4653 O O . ALA A 1 586 ? 17.984 -13.633 10.828 1 98.94 586 ALA A O 1
ATOM 4654 N N . ALA A 1 587 ? 19.953 -12.852 11.617 1 98.88 587 ALA A N 1
ATOM 4655 C CA . ALA A 1 587 ? 19.422 -12.586 12.945 1 98.88 587 ALA A CA 1
ATOM 4656 C C . ALA A 1 587 ? 18.344 -11.508 12.891 1 98.88 587 ALA A C 1
ATOM 4658 O O . ALA A 1 587 ? 17.281 -11.648 13.523 1 98.88 587 ALA A O 1
ATOM 4659 N N . LEU A 1 588 ? 18.609 -10.43 12.156 1 98.94 588 LEU A N 1
ATOM 4660 C CA . LEU A 1 588 ? 17.656 -9.336 12.047 1 98.94 588 LEU A CA 1
ATOM 4661 C C . LEU A 1 588 ? 16.359 -9.812 11.391 1 98.94 588 LEU A C 1
ATOM 4663 O O . LEU A 1 588 ? 15.266 -9.539 11.898 1 98.94 588 LEU A O 1
ATOM 4667 N N . TYR A 1 589 ? 16.484 -10.531 10.203 1 98.88 589 TYR A N 1
ATOM 4668 C CA . TYR A 1 589 ? 15.297 -11.047 9.539 1 98.88 589 TYR A CA 1
ATOM 4669 C C . TYR A 1 589 ? 14.5 -11.945 10.477 1 98.88 589 TYR A C 1
ATOM 4671 O O . TYR A 1 589 ? 13.281 -11.812 10.586 1 98.88 589 TYR A O 1
ATOM 4679 N N . GLY A 1 590 ? 15.203 -12.852 11.125 1 98.88 590 GLY A N 1
ATOM 4680 C CA . GLY A 1 590 ? 14.562 -13.812 12.008 1 98.88 590 GLY A CA 1
ATOM 4681 C C . GLY A 1 590 ? 13.812 -13.164 13.148 1 98.88 590 GLY A C 1
ATOM 4682 O O . GLY A 1 590 ? 12.633 -13.461 13.375 1 98.88 590 GLY A O 1
ATOM 4683 N N . LEU A 1 591 ? 14.461 -12.219 13.867 1 98.81 591 LEU A N 1
ATOM 4684 C CA . LEU A 1 591 ? 13.852 -11.586 15.039 1 98.81 591 LEU A CA 1
ATOM 4685 C C . LEU A 1 591 ? 12.695 -10.68 14.625 1 98.81 591 LEU A C 1
ATOM 4687 O O . LEU A 1 591 ? 11.648 -10.672 15.273 1 98.81 591 LEU A O 1
ATOM 4691 N N . TRP A 1 592 ? 12.945 -9.938 13.555 1 98.69 592 TRP A N 1
ATOM 4692 C CA . TRP A 1 592 ? 11.938 -9 13.078 1 98.69 592 TRP A CA 1
ATOM 4693 C C . TRP A 1 592 ? 10.672 -9.734 12.641 1 98.69 592 TRP A C 1
ATOM 4695 O O . TRP A 1 592 ? 9.562 -9.328 12.992 1 98.69 592 TRP A O 1
ATOM 4705 N N . SER A 1 593 ? 10.789 -10.797 11.891 1 98.31 593 SER A N 1
ATOM 4706 C CA . SER A 1 593 ? 9.641 -11.57 11.438 1 98.31 593 SER A CA 1
ATOM 4707 C C . SER A 1 593 ? 8.992 -12.328 12.594 1 98.31 593 SER A C 1
ATOM 4709 O O . SER A 1 593 ? 7.762 -12.414 12.672 1 98.31 593 SER A O 1
ATOM 4711 N N . MET A 1 594 ? 9.789 -12.836 13.508 1 97.88 594 MET A N 1
ATOM 4712 C CA . MET A 1 594 ? 9.297 -13.633 14.633 1 97.88 594 MET A CA 1
ATOM 4713 C C . MET A 1 594 ? 8.531 -12.758 15.617 1 97.88 594 MET A C 1
ATOM 4715 O O . MET A 1 594 ? 7.547 -13.211 16.203 1 97.88 594 MET A O 1
ATOM 4719 N N . GLU A 1 595 ? 9.008 -11.492 15.766 1 97.75 595 GLU A N 1
ATOM 4720 C CA . GLU A 1 595 ? 8.383 -10.555 16.688 1 97.75 595 GLU A CA 1
ATOM 4721 C C . GLU A 1 595 ? 6.891 -10.414 16.406 1 97.75 595 GLU A C 1
ATOM 4723 O O . GLU A 1 595 ? 6.094 -10.234 17.328 1 97.75 595 GLU A O 1
ATOM 4728 N N . LYS A 1 596 ? 6.5 -10.625 15.219 1 96.88 596 LYS A N 1
ATOM 4729 C CA . LYS A 1 596 ? 5.105 -10.492 14.805 1 96.88 596 LYS A CA 1
ATOM 4730 C C . LYS A 1 596 ? 4.258 -11.641 15.352 1 96.88 596 LYS A C 1
ATOM 4732 O O . LYS A 1 596 ? 3.029 -11.547 15.391 1 96.88 596 LYS A O 1
ATOM 4737 N N . HIS A 1 597 ? 4.863 -12.695 15.734 1 98.25 597 HIS A N 1
ATOM 4738 C CA . HIS A 1 597 ? 4.164 -13.883 16.203 1 98.25 597 HIS A CA 1
ATOM 4739 C C . HIS A 1 597 ? 4.23 -13.984 17.734 1 98.25 597 HIS A C 1
ATOM 4741 O O . HIS A 1 597 ? 3.842 -15.008 18.312 1 98.25 597 HIS A O 1
ATOM 4747 N N . LEU A 1 598 ? 4.707 -12.953 18.438 1 98.31 598 LEU A N 1
ATOM 4748 C CA . LEU A 1 598 ? 4.969 -13.039 19.875 1 98.31 598 LEU A CA 1
ATOM 4749 C C . LEU A 1 598 ? 3.693 -13.391 20.641 1 98.31 598 LEU A C 1
ATOM 4751 O O . LEU A 1 598 ? 3.73 -14.164 21.594 1 98.31 598 LEU A O 1
ATOM 4755 N N . ALA A 1 599 ? 2.52 -12.805 20.219 1 97.88 599 ALA A N 1
ATOM 4756 C CA . ALA A 1 599 ? 1.265 -13.102 20.906 1 97.88 599 ALA A CA 1
ATOM 4757 C C . ALA A 1 599 ? 0.952 -14.594 20.859 1 97.88 599 ALA A C 1
ATOM 4759 O O . ALA A 1 599 ? 0.468 -15.172 21.828 1 97.88 599 ALA A O 1
ATOM 4760 N N . THR A 1 600 ? 1.216 -15.203 19.703 1 98.56 600 THR A N 1
ATOM 4761 C CA . THR A 1 600 ? 0.972 -16.625 19.531 1 98.56 600 THR A CA 1
ATOM 4762 C C . THR A 1 600 ? 1.98 -17.453 20.328 1 98.56 600 THR A C 1
ATOM 4764 O O . THR A 1 600 ? 1.639 -18.5 20.875 1 98.56 600 THR A O 1
ATOM 4767 N N . LEU A 1 601 ? 3.217 -17 20.359 1 98.75 601 LEU A N 1
ATOM 4768 C CA . LEU A 1 601 ? 4.238 -17.672 21.156 1 98.75 601 LEU A CA 1
ATOM 4769 C C . LEU A 1 601 ? 3.891 -17.625 22.641 1 98.75 601 LEU A C 1
ATOM 4771 O O . LEU A 1 601 ? 4.164 -18.578 23.391 1 98.75 601 LEU A O 1
ATOM 4775 N N . TYR A 1 602 ? 3.266 -16.484 23.125 1 98.31 602 TYR A N 1
ATOM 4776 C CA . TYR A 1 602 ? 2.746 -16.391 24.484 1 98.31 602 TYR A CA 1
ATOM 4777 C C . TYR A 1 602 ? 1.563 -17.328 24.672 1 98.31 602 TYR A C 1
ATOM 4779 O O . TYR A 1 602 ? 1.47 -18.016 25.688 1 98.31 602 TYR A O 1
ATOM 4787 N N . GLN A 1 603 ? 0.656 -17.359 23.703 1 98 603 GLN A N 1
ATOM 4788 C CA . GLN A 1 603 ? -0.552 -18.172 23.75 1 98 603 GLN A CA 1
ATOM 4789 C C . GLN A 1 603 ? -0.214 -19.641 23.984 1 98 603 GLN A C 1
ATOM 4791 O O . GLN A 1 603 ? -0.893 -20.328 24.75 1 98 603 GLN A O 1
ATOM 4796 N N . GLY A 1 604 ? 0.871 -20.125 23.297 1 98.06 604 GLY A N 1
ATOM 4797 C CA . GLY A 1 604 ? 1.255 -21.516 23.391 1 98.06 604 GLY A CA 1
ATOM 4798 C C . GLY A 1 604 ? 2.201 -21.812 24.531 1 98.06 604 GLY A C 1
ATOM 4799 O O . GLY A 1 604 ? 2.523 -22.969 24.797 1 98.06 604 GLY A O 1
ATOM 4800 N N . GLY A 1 605 ? 2.738 -20.781 25.172 1 97.81 605 GLY A N 1
ATOM 4801 C CA . GLY A 1 605 ? 3.547 -20.953 26.359 1 97.81 605 GLY A CA 1
ATOM 4802 C C . GLY A 1 605 ? 5.031 -21.047 26.062 1 97.81 605 GLY A C 1
ATOM 4803 O O . GLY A 1 605 ? 5.832 -21.312 26.969 1 97.81 605 GLY A O 1
ATOM 4804 N N . TYR A 1 606 ? 5.391 -20.859 24.812 1 98.5 606 TYR A N 1
ATOM 4805 C CA . TYR A 1 606 ? 6.812 -20.844 24.484 1 98.5 606 TYR A CA 1
ATOM 4806 C C . TYR A 1 606 ? 7.527 -19.688 25.172 1 98.5 606 TYR A C 1
ATOM 4808 O O . TYR A 1 606 ? 8.664 -19.844 25.625 1 98.5 606 TYR A O 1
ATOM 4816 N N . VAL A 1 607 ? 6.93 -18.531 25.141 1 98.12 607 VAL A N 1
ATOM 4817 C CA . VAL A 1 607 ? 7.422 -17.312 25.797 1 98.12 607 VAL A CA 1
ATOM 4818 C C . VAL A 1 607 ? 6.578 -17.016 27.031 1 98.12 607 VAL A C 1
ATOM 4820 O O . VAL A 1 607 ? 5.367 -17.25 27.031 1 98.12 607 VAL A O 1
ATOM 4823 N N . SER A 1 608 ? 7.133 -16.562 28.078 1 96.25 608 SER A N 1
ATOM 4824 C CA . SER A 1 608 ? 6.457 -16.125 29.297 1 96.25 608 SER A CA 1
ATOM 4825 C C . SER A 1 608 ? 7.172 -14.93 29.922 1 96.25 608 SER A C 1
ATOM 4827 O O . SER A 1 608 ? 8.328 -14.656 29.594 1 96.25 608 SER A O 1
ATOM 4829 N N . GLY A 1 609 ? 6.445 -14.25 30.766 1 94.69 609 GLY A N 1
ATOM 4830 C CA . GLY A 1 609 ? 7.035 -13.109 31.438 1 94.69 609 GLY A CA 1
ATOM 4831 C C . GLY A 1 609 ? 7.219 -11.906 30.531 1 94.69 609 GLY A C 1
ATOM 4832 O O . GLY A 1 609 ? 6.918 -11.961 29.344 1 94.69 609 GLY A O 1
ATOM 4833 N N . GLY A 1 610 ? 7.734 -10.812 31.047 1 96.06 610 GLY A N 1
ATOM 4834 C CA . GLY A 1 610 ? 7.777 -9.547 30.344 1 96.06 610 GLY A CA 1
ATOM 4835 C C . GLY A 1 610 ? 9.117 -9.273 29.688 1 96.06 610 GLY A C 1
ATOM 4836 O O . GLY A 1 610 ? 9.234 -8.383 28.844 1 96.06 610 GLY A O 1
ATOM 4837 N N . GLU A 1 611 ? 10.125 -10.07 29.781 1 96.69 611 GLU A N 1
ATOM 4838 C CA . GLU A 1 611 ? 11.492 -9.742 29.375 1 96.69 611 GLU A CA 1
ATOM 4839 C C . GLU A 1 611 ? 11.727 -10.078 27.906 1 96.69 611 GLU A C 1
ATOM 4841 O O . GLU A 1 611 ? 12.508 -9.406 27.234 1 96.69 611 GLU A O 1
ATOM 4846 N N . ALA A 1 612 ? 11.094 -11.141 27.422 1 97.19 612 ALA A N 1
ATOM 4847 C CA . ALA A 1 612 ? 11.367 -11.641 26.078 1 97.19 612 ALA A CA 1
ATOM 4848 C C . ALA A 1 612 ? 11.141 -10.547 25.031 1 97.19 612 ALA A C 1
ATOM 4850 O O . ALA A 1 612 ? 12.016 -10.273 24.203 1 97.19 612 ALA A O 1
ATOM 4851 N N . PRO A 1 613 ? 9.938 -9.844 25.078 1 97.88 613 PRO A N 1
ATOM 4852 C CA . PRO A 1 613 ? 9.781 -8.773 24.094 1 97.88 613 PRO A CA 1
ATOM 4853 C C . PRO A 1 613 ? 10.852 -7.695 24.203 1 97.88 613 PRO A C 1
ATOM 4855 O O . PRO A 1 613 ? 11.328 -7.18 23.188 1 97.88 613 PRO A O 1
ATOM 4858 N N . ARG A 1 614 ? 11.273 -7.355 25.406 1 97.31 614 ARG A N 1
ATOM 4859 C CA . ARG A 1 614 ? 12.258 -6.305 25.656 1 97.31 614 ARG A CA 1
ATOM 4860 C C . ARG A 1 614 ? 13.602 -6.652 25.016 1 97.31 614 ARG A C 1
ATOM 4862 O O . ARG A 1 614 ? 14.18 -5.836 24.297 1 97.31 614 ARG A O 1
ATOM 4869 N N . ILE A 1 615 ? 14.086 -7.887 25.25 1 98.19 615 ILE A N 1
ATOM 4870 C CA . ILE A 1 615 ? 15.422 -8.242 24.781 1 98.19 615 ILE A CA 1
ATOM 4871 C C . ILE A 1 615 ? 15.391 -8.469 23.281 1 98.19 615 ILE A C 1
ATOM 4873 O O . ILE A 1 615 ? 16.375 -8.195 22.578 1 98.19 615 ILE A O 1
ATOM 4877 N N . ILE A 1 616 ? 14.273 -8.984 22.703 1 98.62 616 ILE A N 1
ATOM 4878 C CA . ILE A 1 616 ? 14.125 -9.18 21.266 1 98.62 616 ILE A CA 1
ATOM 4879 C C . ILE A 1 616 ? 14.164 -7.828 20.547 1 98.62 616 ILE A C 1
ATOM 4881 O O . ILE A 1 616 ? 14.898 -7.648 19.578 1 98.62 616 ILE A O 1
ATOM 4885 N N . ARG A 1 617 ? 13.391 -6.824 21.047 1 98.56 617 ARG A N 1
ATOM 4886 C CA . ARG A 1 617 ? 13.305 -5.504 20.438 1 98.56 617 ARG A CA 1
ATOM 4887 C C . ARG A 1 617 ? 14.625 -4.754 20.562 1 98.56 617 ARG A C 1
ATOM 4889 O O . ARG A 1 617 ? 15.039 -4.066 19.625 1 98.56 617 ARG A O 1
ATOM 4896 N N . GLU A 1 618 ? 15.266 -4.91 21.688 1 98.38 618 GLU A N 1
ATOM 4897 C CA . GLU A 1 618 ? 16.594 -4.316 21.844 1 98.38 618 GLU A CA 1
ATOM 4898 C C . GLU A 1 618 ? 17.594 -4.918 20.859 1 98.38 618 GLU A C 1
ATOM 4900 O O . GLU A 1 618 ? 18.422 -4.203 20.297 1 98.38 618 GLU A O 1
ATOM 4905 N N . ALA A 1 619 ? 17.531 -6.254 20.688 1 98.81 619 ALA A N 1
ATOM 4906 C CA . ALA A 1 619 ? 18.406 -6.926 19.719 1 98.81 619 ALA A CA 1
ATOM 4907 C C . ALA A 1 619 ? 18.156 -6.414 18.312 1 98.81 619 ALA A C 1
ATOM 4909 O O . ALA A 1 619 ? 19.109 -6.211 17.547 1 98.81 619 ALA A O 1
ATOM 4910 N N . ILE A 1 620 ? 16.906 -6.227 17.906 1 98.88 620 ILE A N 1
ATOM 4911 C CA . ILE A 1 620 ? 16.562 -5.715 16.594 1 98.88 620 ILE A CA 1
ATOM 4912 C C . ILE A 1 620 ? 17.188 -4.344 16.391 1 98.88 620 ILE A C 1
ATOM 4914 O O . ILE A 1 620 ? 17.828 -4.09 15.352 1 98.88 620 ILE A O 1
ATOM 4918 N N . LEU A 1 621 ? 17.062 -3.438 17.391 1 98.75 621 LEU A N 1
ATOM 4919 C CA . LEU A 1 621 ? 17.609 -2.092 17.281 1 98.75 621 LEU A CA 1
ATOM 4920 C C . LEU A 1 621 ? 19.141 -2.135 17.203 1 98.75 621 LEU A C 1
ATOM 4922 O O . LEU A 1 621 ? 19.75 -1.393 16.422 1 98.75 621 LEU A O 1
ATOM 4926 N N . THR A 1 622 ? 19.703 -3.045 17.984 1 98.75 622 THR A N 1
ATOM 4927 C CA . THR A 1 622 ? 21.156 -3.184 17.984 1 98.75 622 THR A CA 1
ATOM 4928 C C . THR A 1 622 ? 21.656 -3.691 16.641 1 98.75 622 THR A C 1
ATOM 4930 O O . THR A 1 622 ? 22.656 -3.199 16.109 1 98.75 622 THR A O 1
ATOM 4933 N N . LEU A 1 623 ? 20.969 -4.664 16.094 1 98.94 623 LEU A N 1
ATOM 4934 C CA . LEU A 1 623 ? 21.328 -5.211 14.797 1 98.94 623 LEU A CA 1
ATOM 4935 C C . LEU A 1 623 ? 21.219 -4.148 13.711 1 98.94 623 LEU A C 1
ATOM 4937 O O . LEU A 1 623 ? 22.047 -4.086 12.805 1 98.94 623 LEU A O 1
ATOM 4941 N N . CYS A 1 624 ? 20.172 -3.324 13.773 1 98.88 624 CYS A N 1
ATOM 4942 C CA . CYS A 1 624 ? 20.047 -2.219 12.828 1 98.88 624 CYS A CA 1
ATOM 4943 C C . CYS A 1 624 ? 21.25 -1.278 12.93 1 98.88 624 CYS A C 1
ATOM 4945 O O . CYS A 1 624 ? 21.812 -0.875 11.906 1 98.88 624 CYS A O 1
ATOM 4947 N N . GLN A 1 625 ? 21.609 -0.977 14.148 1 98.5 625 GLN A N 1
ATOM 4948 C CA . GLN A 1 625 ? 22.75 -0.103 14.359 1 98.5 625 GLN A CA 1
ATOM 4949 C C . GLN A 1 625 ? 24.031 -0.724 13.797 1 98.5 625 GLN A C 1
ATOM 4951 O O . GLN A 1 625 ? 24.828 -0.041 13.156 1 98.5 625 GLN A O 1
ATOM 4956 N N . GLN A 1 626 ? 24.188 -2.016 14.016 1 98.69 626 GLN A N 1
ATOM 4957 C CA . GLN A 1 626 ? 25.406 -2.717 13.602 1 98.69 626 GLN A CA 1
ATOM 4958 C C . GLN A 1 626 ? 25.469 -2.863 12.086 1 98.69 626 GLN A C 1
ATOM 4960 O O . GLN A 1 626 ? 26.547 -2.984 11.516 1 98.69 626 GLN A O 1
ATOM 4965 N N . LEU A 1 627 ? 24.312 -2.785 11.414 1 98.88 627 LEU A N 1
ATOM 4966 C CA . LEU A 1 627 ? 24.25 -2.979 9.969 1 98.88 627 LEU A CA 1
ATOM 4967 C C . LEU A 1 627 ? 24.391 -1.647 9.234 1 98.88 627 LEU A C 1
ATOM 4969 O O . LEU A 1 627 ? 24.625 -1.62 8.023 1 98.88 627 LEU A O 1
ATOM 4973 N N . LYS A 1 628 ? 24.281 -0.528 9.969 1 98.75 628 LYS A N 1
ATOM 4974 C CA . LYS A 1 628 ? 24.281 0.806 9.375 1 98.75 628 LYS A CA 1
ATOM 4975 C C . LYS A 1 628 ? 25.516 1.031 8.508 1 98.75 628 LYS A C 1
ATOM 4977 O O . LYS A 1 628 ? 25.391 1.442 7.348 1 98.75 628 LYS A O 1
ATOM 4982 N N . PRO A 1 629 ? 26.766 0.625 8.969 1 98.56 629 PRO A N 1
ATOM 4983 C CA . PRO A 1 629 ? 27.938 0.887 8.133 1 98.56 629 PRO A CA 1
ATOM 4984 C C . PRO A 1 629 ? 27.938 0.07 6.844 1 98.56 629 PRO A C 1
ATOM 4986 O O . PRO A 1 629 ? 28.578 0.457 5.863 1 98.56 629 PRO A O 1
ATOM 4989 N N . ASP A 1 630 ? 27.188 -1.025 6.859 1 98.81 630 ASP A N 1
ATOM 4990 C CA . ASP A 1 630 ? 27.219 -1.948 5.73 1 98.81 630 ASP A CA 1
ATOM 4991 C C . ASP A 1 630 ? 26.047 -1.699 4.789 1 98.81 630 ASP A C 1
ATOM 4993 O O . ASP A 1 630 ? 26 -2.242 3.682 1 98.81 630 ASP A O 1
ATOM 4997 N N . ALA A 1 631 ? 25.062 -0.915 5.16 1 98.88 631 ALA A N 1
ATOM 4998 C CA . ALA A 1 631 ? 23.75 -0.848 4.508 1 98.88 631 ALA A CA 1
ATOM 4999 C C . ALA A 1 631 ? 23.891 -0.452 3.039 1 98.88 631 ALA A C 1
ATOM 5001 O O . ALA A 1 631 ? 23.281 -1.07 2.164 1 98.88 631 ALA A O 1
ATOM 5002 N N . VAL A 1 632 ? 24.688 0.583 2.721 1 98.94 632 VAL A N 1
ATOM 5003 C CA . VAL A 1 632 ? 24.828 1.067 1.352 1 98.94 632 VAL A CA 1
ATOM 5004 C C . VAL A 1 632 ? 25.5 -0.005 0.495 1 98.94 632 VAL A C 1
ATOM 5006 O O . VAL A 1 632 ? 25.062 -0.285 -0.62 1 98.94 632 VAL A O 1
ATOM 5009 N N . SER A 1 633 ? 26.547 -0.635 1.039 1 98.81 633 SER A N 1
ATOM 5010 C CA . SER A 1 633 ? 27.25 -1.68 0.293 1 98.81 633 SER A CA 1
ATOM 5011 C C . SER A 1 633 ? 26.359 -2.9 0.093 1 98.81 633 SER A C 1
ATOM 5013 O O . SER A 1 633 ? 26.438 -3.576 -0.935 1 98.81 633 SER A O 1
ATOM 5015 N N . LEU A 1 634 ? 25.531 -3.209 1.111 1 98.94 634 LEU A N 1
ATOM 5016 C CA . LEU A 1 634 ? 24.594 -4.32 0.984 1 98.94 634 LEU A CA 1
ATOM 5017 C C . LEU A 1 634 ? 23.609 -4.082 -0.162 1 98.94 634 LEU A C 1
ATOM 5019 O O . LEU A 1 634 ? 23.297 -5.008 -0.918 1 98.94 634 LEU A O 1
ATOM 5023 N N . VAL A 1 635 ? 23.094 -2.863 -0.347 1 98.88 635 VAL A N 1
ATOM 5024 C CA . VAL A 1 635 ? 22.156 -2.619 -1.432 1 98.88 635 VAL A CA 1
ATOM 5025 C C . VAL A 1 635 ? 22.906 -2.477 -2.752 1 98.88 635 VAL A C 1
ATOM 5027 O O . VAL A 1 635 ? 22.375 -2.803 -3.816 1 98.88 635 VAL A O 1
ATOM 5030 N N . ASP A 1 636 ? 24.156 -1.997 -2.721 1 98.69 636 ASP A N 1
ATOM 5031 C CA . ASP A 1 636 ? 24.953 -1.96 -3.938 1 98.69 636 ASP A CA 1
ATOM 5032 C C . ASP A 1 636 ? 25.141 -3.361 -4.516 1 98.69 636 ASP A C 1
ATOM 5034 O O . ASP A 1 636 ? 25.188 -3.535 -5.734 1 98.69 636 ASP A O 1
ATOM 5038 N N . ALA A 1 637 ? 25.234 -4.336 -3.619 1 98.56 637 ALA A N 1
ATOM 5039 C CA . ALA A 1 637 ? 25.422 -5.719 -4.051 1 98.56 637 ALA A CA 1
ATOM 5040 C C . ALA A 1 637 ? 24.156 -6.262 -4.719 1 98.56 637 ALA A C 1
ATOM 5042 O O . ALA A 1 637 ? 24.219 -7.18 -5.539 1 98.56 637 ALA A O 1
ATOM 5043 N N . LEU A 1 638 ? 23 -5.742 -4.367 1 98.31 638 LEU A N 1
ATOM 5044 C CA . LEU A 1 638 ? 21.719 -6.211 -4.879 1 98.31 638 LEU A CA 1
ATOM 5045 C C . LEU A 1 638 ? 21.312 -5.434 -6.125 1 98.31 638 LEU A C 1
ATOM 5047 O O . LEU A 1 638 ? 20.625 -5.969 -7 1 98.31 638 LEU A O 1
ATOM 5051 N N . ALA A 1 639 ? 21.688 -4.223 -6.293 1 98.19 639 ALA A N 1
ATOM 5052 C CA . ALA A 1 639 ? 21.125 -3.25 -7.223 1 98.19 639 ALA A CA 1
ATOM 5053 C C . ALA A 1 639 ? 21.562 -3.539 -8.656 1 98.19 639 ALA A C 1
ATOM 5055 O O . ALA A 1 639 ? 22.719 -3.912 -8.891 1 98.19 639 ALA A O 1
ATOM 5056 N N . PRO A 1 640 ? 20.688 -3.377 -9.656 1 98.38 640 PRO A N 1
ATOM 5057 C CA . PRO A 1 640 ? 21.125 -3.311 -11.047 1 98.38 640 PRO A CA 1
ATOM 5058 C C . PRO A 1 640 ? 21.797 -1.987 -11.391 1 98.38 640 PRO A C 1
ATOM 5060 O O . PRO A 1 640 ? 21.828 -1.074 -10.562 1 98.38 640 PRO A O 1
ATOM 5063 N N . PRO A 1 641 ? 22.391 -1.899 -12.602 1 98 641 PRO A N 1
ATOM 5064 C CA . PRO A 1 641 ? 22.953 -0.612 -13.023 1 98 641 PRO A CA 1
ATOM 5065 C C . PRO A 1 641 ? 21.922 0.514 -13 1 98 641 PRO A C 1
ATOM 5067 O O . PRO A 1 641 ? 20.719 0.26 -13.141 1 98 641 PRO A O 1
ATOM 5070 N N . ASP A 1 642 ? 22.406 1.742 -12.867 1 98.12 642 ASP A N 1
ATOM 5071 C CA . ASP A 1 642 ? 21.547 2.91 -12.711 1 98.12 642 ASP A CA 1
ATOM 5072 C C . ASP A 1 642 ? 20.547 3.029 -13.867 1 98.12 642 ASP A C 1
ATOM 5074 O O . ASP A 1 642 ? 19.422 3.479 -13.688 1 98.12 642 ASP A O 1
ATOM 5078 N N . PHE A 1 643 ? 21.016 2.615 -15.078 1 97.88 643 PHE A N 1
ATOM 5079 C CA . PHE A 1 643 ? 20.141 2.656 -16.234 1 97.88 643 PHE A CA 1
ATOM 5080 C C . PHE A 1 643 ? 18.906 1.794 -16 1 97.88 643 PHE A C 1
ATOM 5082 O O . PHE A 1 643 ? 17.797 2.182 -16.375 1 97.88 643 PHE A O 1
ATOM 5089 N N . ILE A 1 644 ? 19.109 0.633 -15.367 1 98.44 644 ILE A N 1
ATOM 5090 C CA . ILE A 1 644 ? 18.016 -0.31 -15.102 1 98.44 644 ILE A CA 1
ATOM 5091 C C . ILE A 1 644 ? 17.219 0.155 -13.891 1 98.44 644 ILE A C 1
ATOM 5093 O O . ILE A 1 644 ? 15.984 0.113 -13.898 1 98.44 644 ILE A O 1
ATOM 5097 N N . LEU A 1 645 ? 17.906 0.588 -12.852 1 98.5 645 LEU A N 1
ATOM 5098 C CA . LEU A 1 645 ? 17.234 1.043 -11.641 1 98.5 645 LEU A CA 1
ATOM 5099 C C . LEU A 1 645 ? 16.312 2.227 -11.945 1 98.5 645 LEU A C 1
ATOM 5101 O O . LEU A 1 645 ? 15.211 2.316 -11.398 1 98.5 645 LEU A O 1
ATOM 5105 N N . ASN A 1 646 ? 16.844 3.168 -12.773 1 98.12 646 ASN A N 1
ATOM 5106 C CA . ASN A 1 646 ? 16.078 4.277 -13.336 1 98.12 646 ASN A CA 1
ATOM 5107 C C . ASN A 1 646 ? 15.398 5.102 -12.242 1 98.12 646 ASN A C 1
ATOM 5109 O O . ASN A 1 646 ? 14.188 5.305 -12.281 1 98.12 646 ASN A O 1
ATOM 5113 N N . SER A 1 647 ? 16.141 5.578 -11.281 1 98.56 647 SER A N 1
ATOM 5114 C CA . SER A 1 647 ? 15.688 6.434 -10.188 1 98.56 647 SER A CA 1
ATOM 5115 C C . SER A 1 647 ? 16.734 7.5 -9.852 1 98.56 647 SER A C 1
ATOM 5117 O O . SER A 1 647 ? 17.797 7.191 -9.312 1 98.56 647 SER A O 1
ATOM 5119 N N . PRO A 1 648 ? 16.391 8.773 -10.094 1 98.38 648 PRO A N 1
ATOM 5120 C CA . PRO A 1 648 ? 17.344 9.852 -9.828 1 98.38 648 PRO A CA 1
ATOM 5121 C C . PRO A 1 648 ? 17.859 9.844 -8.391 1 98.38 648 PRO A C 1
ATOM 5123 O O . PRO A 1 648 ? 19.047 10.039 -8.156 1 98.38 648 PRO A O 1
ATOM 5126 N N . ILE A 1 649 ? 16.984 9.531 -7.438 1 98.75 649 ILE A N 1
ATOM 5127 C CA . ILE A 1 649 ? 17.406 9.633 -6.047 1 98.75 649 ILE A CA 1
ATOM 5128 C C . ILE A 1 649 ? 18.031 8.32 -5.59 1 98.75 649 ILE A C 1
ATOM 5130 O O . ILE A 1 649 ? 18.562 8.227 -4.484 1 98.75 649 ILE A O 1
ATOM 5134 N N . GLY A 1 650 ? 17.969 7.254 -6.43 1 98.75 650 GLY A N 1
ATOM 5135 C CA . GLY A 1 650 ? 18.547 5.957 -6.137 1 98.75 650 GLY A CA 1
ATOM 5136 C C . GLY A 1 650 ? 19.844 5.695 -6.883 1 98.75 650 GLY A C 1
ATOM 5137 O O . GLY A 1 650 ? 20.453 4.633 -6.738 1 98.75 650 GLY A O 1
ATOM 5138 N N . ALA A 1 651 ? 20.328 6.684 -7.695 1 98.69 651 ALA A N 1
ATOM 5139 C CA . ALA A 1 651 ? 21.531 6.512 -8.508 1 98.69 651 ALA A CA 1
ATOM 5140 C C . ALA A 1 651 ? 22.75 6.207 -7.641 1 98.69 651 ALA A C 1
ATOM 5142 O O . ALA A 1 651 ? 22.875 6.73 -6.527 1 98.69 651 ALA A O 1
ATOM 5143 N N . SER A 1 652 ? 23.672 5.445 -8.172 1 98.56 652 SER A N 1
ATOM 5144 C CA . SER A 1 652 ? 24.812 4.934 -7.414 1 98.56 652 SER A CA 1
ATOM 5145 C C . SER A 1 652 ? 25.797 6.043 -7.082 1 98.56 652 SER A C 1
ATOM 5147 O O . SER A 1 652 ? 26.641 5.887 -6.195 1 98.56 652 SER A O 1
ATOM 5149 N N . ASP A 1 653 ? 25.719 7.199 -7.758 1 98.38 653 ASP A N 1
ATOM 5150 C CA . ASP A 1 653 ? 26.625 8.305 -7.473 1 98.38 653 ASP A CA 1
ATOM 5151 C C . ASP A 1 653 ? 26.203 9.047 -6.207 1 98.38 653 ASP A C 1
ATOM 5153 O O . ASP A 1 653 ? 26.984 9.828 -5.652 1 98.38 653 ASP A O 1
ATOM 5157 N N . GLY A 1 654 ? 24.984 8.883 -5.742 1 98.38 654 GLY A N 1
ATOM 5158 C CA . GLY A 1 654 ? 24.484 9.492 -4.52 1 98.38 654 GLY A CA 1
ATOM 5159 C C . GLY A 1 654 ? 24.188 10.977 -4.676 1 98.38 654 GLY A C 1
ATOM 5160 O O . GLY A 1 654 ? 23.938 11.672 -3.689 1 98.38 654 GLY A O 1
ATOM 5161 N N . GLN A 1 655 ? 24.234 11.492 -5.941 1 98.38 655 GLN A N 1
ATOM 5162 C CA . GLN A 1 655 ? 23.953 12.898 -6.191 1 98.38 655 GLN A CA 1
ATOM 5163 C C . GLN A 1 655 ? 22.453 13.141 -6.32 1 98.38 655 GLN A C 1
ATOM 5165 O O . GLN A 1 655 ? 21.969 13.578 -7.367 1 98.38 655 GLN A O 1
ATOM 5170 N N . ILE A 1 656 ? 21.766 12.969 -5.203 1 98.31 656 ILE A N 1
ATOM 5171 C CA . ILE A 1 656 ? 20.312 12.875 -5.219 1 98.31 656 ILE A CA 1
ATOM 5172 C C . ILE A 1 656 ? 19.703 14.195 -5.688 1 98.31 656 ILE A C 1
ATOM 5174 O O . ILE A 1 656 ? 18.75 14.211 -6.465 1 98.31 656 ILE A O 1
ATOM 5178 N N . TYR A 1 657 ? 20.25 15.367 -5.34 1 98 657 TYR A N 1
ATOM 5179 C CA . TYR A 1 657 ? 19.672 16.656 -5.695 1 98 657 TYR A CA 1
ATOM 5180 C C . TYR A 1 657 ? 19.938 16.984 -7.16 1 98 657 TYR A C 1
ATOM 5182 O O . TYR A 1 657 ? 19.031 17.406 -7.879 1 98 657 TYR A O 1
ATOM 5190 N N . LYS A 1 658 ? 21.188 16.766 -7.594 1 97.94 658 LYS A N 1
ATOM 5191 C CA . LYS A 1 658 ? 21.547 17.047 -8.984 1 97.94 658 LYS A CA 1
ATOM 5192 C C . LYS A 1 658 ? 20.734 16.188 -9.938 1 97.94 658 LYS A C 1
ATOM 5194 O O . LYS A 1 658 ? 20.203 16.672 -10.938 1 97.94 658 LYS A O 1
ATOM 5199 N N . ASN A 1 659 ? 20.688 14.906 -9.609 1 98.12 659 ASN A N 1
ATOM 5200 C CA . ASN A 1 659 ? 19.969 13.969 -10.461 1 98.12 659 ASN A CA 1
ATOM 5201 C C . ASN A 1 659 ? 18.484 14.297 -10.523 1 98.12 659 ASN A C 1
ATOM 5203 O O . ASN A 1 659 ? 17.891 14.289 -11.602 1 98.12 659 ASN A O 1
ATOM 5207 N N . LEU A 1 660 ? 17.891 14.578 -9.367 1 98.06 660 LEU A N 1
ATOM 5208 C CA . LEU A 1 660 ? 16.453 14.852 -9.305 1 98.06 660 LEU A CA 1
ATOM 5209 C C . LEU A 1 660 ? 16.125 16.172 -9.992 1 98.06 660 LEU A C 1
ATOM 5211 O O . LEU A 1 660 ? 15.148 16.266 -10.727 1 98.06 660 LEU A O 1
ATOM 5215 N N . TYR A 1 661 ? 16.922 17.219 -9.688 1 97.75 661 TYR A N 1
ATOM 5216 C CA . TYR A 1 661 ? 16.734 18.516 -10.344 1 97.75 661 TYR A CA 1
ATOM 5217 C C . TYR A 1 661 ? 16.859 18.375 -11.852 1 97.75 661 TYR A C 1
ATOM 5219 O O . TYR A 1 661 ? 16.062 18.938 -12.602 1 97.75 661 TYR A O 1
ATOM 5227 N N . GLY A 1 662 ? 17.859 17.609 -12.297 1 96.75 662 GLY A N 1
ATOM 5228 C CA . GLY A 1 662 ? 18.031 17.359 -13.719 1 96.75 662 GLY A CA 1
ATOM 5229 C C . GLY A 1 662 ? 16.844 16.688 -14.359 1 96.75 662 GLY A C 1
ATOM 5230 O O . GLY A 1 662 ? 16.406 17.094 -15.438 1 96.75 662 GLY A O 1
ATOM 5231 N N . ALA A 1 663 ? 16.328 15.688 -13.703 1 96.56 663 ALA A N 1
ATOM 5232 C CA . ALA A 1 663 ? 15.164 14.969 -14.227 1 96.56 663 ALA A CA 1
ATOM 5233 C C . ALA A 1 663 ? 13.945 15.883 -14.273 1 96.56 663 ALA A C 1
ATOM 5235 O O . ALA A 1 663 ? 13.164 15.828 -15.227 1 96.56 663 ALA A O 1
ATOM 5236 N N . MET A 1 664 ? 13.758 16.719 -13.258 1 95.88 664 MET A N 1
ATOM 5237 C CA . MET A 1 664 ? 12.609 17.609 -13.141 1 95.88 664 MET A CA 1
ATOM 5238 C C . MET A 1 664 ? 12.625 18.641 -14.266 1 95.88 664 MET A C 1
ATOM 5240 O O . MET A 1 664 ? 11.633 18.797 -14.984 1 95.88 664 MET A O 1
ATOM 5244 N N . ILE A 1 665 ? 13.766 19.297 -14.523 1 95.44 665 ILE A N 1
ATOM 5245 C CA . ILE A 1 665 ? 13.836 20.422 -15.445 1 95.44 665 ILE A CA 1
ATOM 5246 C C . ILE A 1 665 ? 13.797 19.922 -16.891 1 95.44 665 ILE A C 1
ATOM 5248 O O . ILE A 1 665 ? 13.484 20.672 -17.812 1 95.44 665 ILE A O 1
ATOM 5252 N N . GLN A 1 666 ? 14.047 18.609 -17.078 1 93.25 666 GLN A N 1
ATOM 5253 C CA . GLN A 1 666 ? 14.062 18.047 -18.422 1 93.25 666 GLN A CA 1
ATOM 5254 C C . GLN A 1 666 ? 12.703 17.453 -18.781 1 93.25 666 GLN A C 1
ATOM 5256 O O . GLN A 1 666 ? 12.547 16.859 -19.844 1 93.25 666 GLN A O 1
ATOM 5261 N N . GLY A 1 667 ? 11.773 17.625 -17.875 1 90.56 667 GLY A N 1
ATOM 5262 C CA . GLY A 1 667 ? 10.422 17.172 -18.188 1 90.56 667 GLY A CA 1
ATOM 5263 C C . GLY A 1 667 ? 9.789 17.922 -19.328 1 90.56 667 GLY A C 1
ATOM 5264 O O . GLY A 1 667 ? 10.281 18.984 -19.734 1 90.56 667 GLY A O 1
ATOM 5265 N N . SER A 1 668 ? 8.695 17.359 -19.781 1 88.94 668 SER A N 1
ATOM 5266 C CA . SER A 1 668 ? 8.008 17.953 -20.938 1 88.94 668 SER A CA 1
ATOM 5267 C C . SER A 1 668 ? 7.32 19.266 -20.547 1 88.94 668 SER A C 1
ATOM 5269 O O . SER A 1 668 ? 6.555 19.312 -19.594 1 88.94 668 SER A O 1
ATOM 5271 N N . LYS A 1 669 ? 7.602 20.359 -21.25 1 92.44 669 LYS A N 1
ATOM 5272 C CA . LYS A 1 669 ? 6.977 21.672 -21.109 1 92.44 669 LYS A CA 1
ATOM 5273 C C . LYS A 1 669 ? 7.07 22.172 -19.672 1 92.44 669 LYS A C 1
ATOM 5275 O O . LYS A 1 669 ? 6.133 22.781 -19.156 1 92.44 669 LYS A O 1
ATOM 5280 N N . THR A 1 670 ? 8.164 21.859 -19.062 1 94.94 670 THR A N 1
ATOM 5281 C CA . THR A 1 670 ? 8.367 22.141 -17.641 1 94.94 670 THR A CA 1
ATOM 5282 C C . THR A 1 670 ? 8.312 23.641 -17.375 1 94.94 670 THR A C 1
ATOM 5284 O O . THR A 1 670 ? 7.707 24.078 -16.391 1 94.94 670 THR A O 1
ATOM 5287 N N . LEU A 1 671 ? 8.906 24.453 -18.25 1 95.31 671 LEU A N 1
ATOM 5288 C CA . LEU A 1 671 ? 9.039 25.875 -17.984 1 95.31 671 LEU A CA 1
ATOM 5289 C C . LEU A 1 671 ? 8.031 26.688 -18.797 1 95.31 671 LEU A C 1
ATOM 5291 O O . LEU A 1 671 ? 8.07 27.922 -18.797 1 95.31 671 LEU A O 1
ATOM 5295 N N . GLU A 1 672 ? 7.082 26.031 -19.469 1 94 672 GLU A N 1
ATOM 5296 C CA . GLU A 1 672 ? 6.086 26.719 -20.297 1 94 672 GLU A CA 1
ATOM 5297 C C . GLU A 1 672 ? 4.797 26.938 -19.516 1 94 672 GLU A C 1
ATOM 5299 O O . GLU A 1 672 ? 4.453 26.172 -18.625 1 94 672 GLU A O 1
ATOM 5304 N N . ARG A 1 673 ? 4.102 28.062 -19.797 1 93.06 673 ARG A N 1
ATOM 5305 C CA . ARG A 1 673 ? 2.789 28.281 -19.203 1 93.06 673 ARG A CA 1
ATOM 5306 C C . ARG A 1 673 ? 1.775 27.266 -19.719 1 93.06 673 ARG A C 1
ATOM 5308 O O . ARG A 1 673 ? 2.043 26.547 -20.688 1 93.06 673 ARG A O 1
ATOM 5315 N N . ALA A 1 674 ? 0.667 27.125 -19.047 1 92.62 674 ALA A N 1
ATOM 5316 C CA . ALA A 1 674 ? -0.365 26.172 -19.422 1 92.62 674 ALA A CA 1
ATOM 5317 C C . ALA A 1 674 ? -0.879 26.438 -20.844 1 92.62 674 ALA A C 1
ATOM 5319 O O . ALA A 1 674 ? -0.963 27.594 -21.266 1 92.62 674 ALA A O 1
ATOM 5320 N N . GLU A 1 675 ? -1.261 25.391 -21.531 1 91.69 675 GLU A N 1
ATOM 5321 C CA . GLU A 1 675 ? -1.837 25.547 -22.859 1 91.69 675 GLU A CA 1
ATOM 5322 C C . GLU A 1 675 ? -3.18 26.266 -22.797 1 91.69 675 GLU A C 1
ATOM 5324 O O . GLU A 1 675 ? -3.572 26.938 -23.75 1 91.69 675 GLU A O 1
ATOM 5329 N N . TYR A 1 676 ? -3.809 26.25 -21.688 1 93.06 676 TYR A N 1
ATOM 5330 C CA . TYR A 1 676 ? -5.121 26.859 -21.5 1 93.06 676 TYR A CA 1
ATOM 5331 C C . TYR A 1 676 ? -5 28.188 -20.75 1 93.06 676 TYR A C 1
ATOM 5333 O O . TYR A 1 676 ? -5.895 28.562 -20 1 93.06 676 TYR A O 1
ATOM 5341 N N . TRP A 1 677 ? -3.916 28.875 -20.875 1 93.25 677 TRP A N 1
ATOM 5342 C CA . TRP A 1 677 ? -3.613 30.062 -20.094 1 93.25 677 TRP A CA 1
ATOM 5343 C C . TRP A 1 677 ? -4.633 31.156 -20.359 1 93.25 677 TRP A C 1
ATOM 5345 O O . TRP A 1 677 ? -4.977 31.938 -19.469 1 93.25 677 TRP A O 1
ATOM 5355 N N . GLN A 1 678 ? -5.168 31.234 -21.578 1 93.44 678 GLN A N 1
ATOM 5356 C CA . GLN A 1 678 ? -6.141 32.281 -21.891 1 93.44 678 GLN A CA 1
ATOM 5357 C C . GLN A 1 678 ? -7.414 32.125 -21.062 1 93.44 678 GLN A C 1
ATOM 5359 O O . GLN A 1 678 ? -7.973 33.094 -20.562 1 93.44 678 GLN A O 1
ATOM 5364 N N . GLU A 1 679 ? -7.789 30.875 -20.906 1 90 679 GLU A N 1
ATOM 5365 C CA . GLU A 1 679 ? -8.938 30.578 -20.062 1 90 679 GLU A CA 1
ATOM 5366 C C . GLU A 1 679 ? 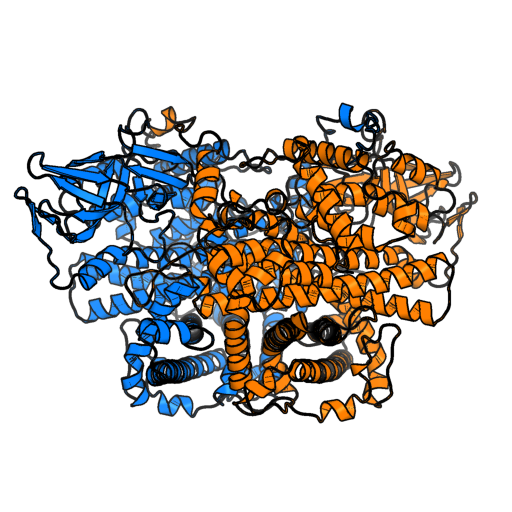-8.633 30.875 -18.594 1 90 679 GLU A C 1
ATOM 5368 O O . GLU A 1 679 ? -9.492 31.359 -17.859 1 90 679 GLU A O 1
ATOM 5373 N N . ALA A 1 680 ? -7.449 30.641 -18.234 1 89.75 680 ALA A N 1
ATOM 5374 C CA . ALA A 1 680 ? -7.031 30.781 -16.844 1 89.75 680 ALA A CA 1
ATOM 5375 C C . ALA A 1 680 ? -7.047 32.25 -16.406 1 89.75 680 ALA A C 1
ATOM 5377 O O . ALA A 1 680 ? -7.312 32.531 -15.234 1 89.75 680 ALA A O 1
ATOM 5378 N N . VAL A 1 681 ? -6.84 33.125 -17.328 1 90.12 681 VAL A N 1
ATOM 5379 C CA . VAL A 1 681 ? -6.719 34.531 -16.953 1 90.12 681 VAL A CA 1
ATOM 5380 C C . VAL A 1 681 ? -8.023 35.25 -17.25 1 90.12 681 VAL A C 1
ATOM 5382 O O . VAL A 1 681 ? -8.156 36.469 -16.969 1 90.12 681 VAL A O 1
ATOM 5385 N N . THR A 1 682 ? -8.93 34.531 -17.812 1 85.31 682 THR A N 1
ATOM 5386 C CA . THR A 1 682 ? -10.242 35.125 -18.078 1 85.31 682 THR A CA 1
ATOM 5387 C C . THR A 1 682 ? -11.18 34.906 -16.891 1 85.31 682 THR A C 1
ATOM 5389 O O . THR A 1 682 ? -11.352 33.781 -16.422 1 85.31 682 THR A O 1
ATOM 5392 N N . PRO A 1 683 ? -11.656 36 -16.422 1 74.94 683 PRO A N 1
ATOM 5393 C CA . PRO A 1 683 ? -12.547 35.875 -15.273 1 74.94 683 PRO A CA 1
ATOM 5394 C C . PRO A 1 683 ? -13.711 34.938 -15.539 1 74.94 683 PRO A C 1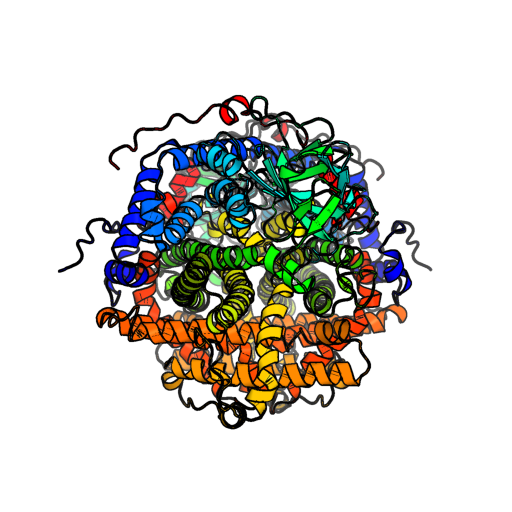
ATOM 5396 O O . PRO A 1 683 ? -14.266 34.906 -16.641 1 74.94 683 PRO A O 1
ATOM 5399 N N . ALA A 1 684 ? -13.906 34.062 -14.547 1 67.69 684 ALA A N 1
ATOM 5400 C CA . ALA A 1 684 ? -15.008 33.125 -14.672 1 67.69 684 ALA A CA 1
ATOM 5401 C C . ALA A 1 684 ? -16.359 33.844 -14.695 1 67.69 684 ALA A C 1
ATOM 5403 O O . ALA A 1 684 ? -16.578 34.781 -13.914 1 67.69 684 ALA A O 1
ATOM 5404 N N . PRO A 1 685 ? -17.156 33.5 -15.688 1 63.81 685 PRO A N 1
ATOM 5405 C CA . PRO A 1 685 ? -18.484 34.094 -15.617 1 63.81 685 PRO A CA 1
ATOM 5406 C C . PRO A 1 685 ? -19.266 33.656 -14.375 1 63.81 685 PRO A C 1
ATOM 5408 O O . PRO A 1 685 ? -19.062 32.562 -13.883 1 63.81 685 PRO A O 1
ATOM 5411 N N . ARG A 1 686 ? -19.688 34.5 -13.477 1 58.78 686 ARG A N 1
ATOM 5412 C CA . ARG A 1 686 ? -20.547 34.125 -12.367 1 58.78 686 ARG A CA 1
ATOM 5413 C C . ARG A 1 686 ? -21.828 33.438 -12.883 1 58.78 686 ARG A C 1
ATOM 5415 O O . ARG A 1 686 ? -22.5 33.969 -13.766 1 58.78 686 ARG A O 1
ATOM 5422 N N . LEU A 1 687 ? -21.781 32.156 -12.82 1 57.28 687 LEU A N 1
ATOM 5423 C CA . LEU A 1 687 ? -23.016 31.484 -13.227 1 57.28 687 LEU A CA 1
ATOM 5424 C C . LEU A 1 687 ? -24.125 31.688 -12.195 1 57.28 687 LEU A C 1
ATOM 5426 O O . LEU A 1 687 ? -23.859 31.75 -10.992 1 57.28 687 LEU A O 1
ATOM 5430 N N . PRO A 1 688 ? -25.234 32.281 -12.656 1 47.91 688 PRO A N 1
ATOM 5431 C CA . PRO A 1 688 ? -26.359 32.344 -11.727 1 47.91 688 PRO A CA 1
ATOM 5432 C C . PRO A 1 688 ? -26.578 31.047 -10.953 1 47.91 688 PRO A C 1
ATOM 5434 O O . PRO A 1 688 ? -26.344 29.953 -11.484 1 47.91 688 PRO A O 1
ATOM 5437 N N . MET A 1 689 ? -26.188 31.156 -9.664 1 43.97 689 MET A N 1
ATOM 5438 C CA . MET A 1 689 ? -26.547 30 -8.836 1 43.97 689 MET A CA 1
ATOM 5439 C C . MET A 1 689 ? -27.75 29.266 -9.422 1 43.97 689 MET A C 1
ATOM 5441 O O . MET A 1 689 ? -28.844 29.828 -9.523 1 43.97 689 MET A O 1
ATOM 5445 N N . ALA A 1 690 ? -27.75 28.594 -10.344 1 38.72 690 ALA A N 1
ATOM 5446 C CA . ALA A 1 690 ? -29 27.906 -10.664 1 38.72 690 ALA A CA 1
ATOM 5447 C C . ALA A 1 690 ? -29.703 27.422 -9.391 1 38.72 690 ALA A C 1
ATOM 5449 O O . ALA A 1 690 ? -29.047 26.969 -8.453 1 38.72 690 ALA A O 1
ATOM 5450 N N . LYS A 1 691 ? -30.891 27.828 -9.055 1 40.25 691 LYS A N 1
ATOM 5451 C CA . LYS A 1 691 ? -31.812 27.141 -8.148 1 40.25 691 LYS A CA 1
ATO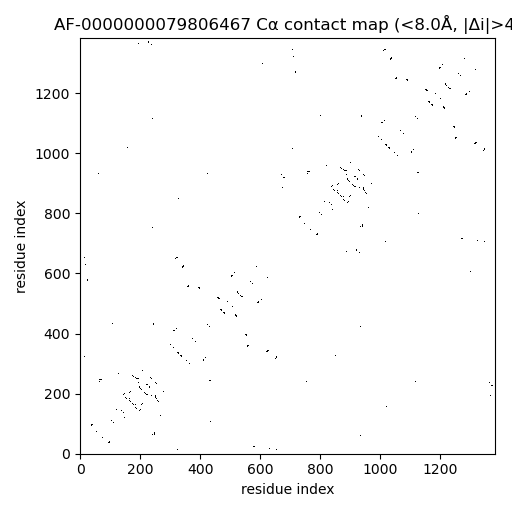M 5452 C C . LYS A 1 691 ? -31.562 25.641 -8.141 1 40.25 691 LYS A C 1
ATOM 5454 O O . LYS A 1 691 ? -32.031 24.922 -9.031 1 40.25 691 LYS A O 1
ATOM 5459 N N . LEU A 1 692 ? -30.438 25.031 -7.688 1 33.66 692 LEU A N 1
ATOM 5460 C CA . LEU A 1 692 ? -30.219 23.625 -7.355 1 33.66 692 LEU A CA 1
ATOM 5461 C C . LEU A 1 692 ? -31.375 23.062 -6.551 1 33.66 692 LEU A C 1
ATOM 5463 O O . LEU A 1 692 ? -31.797 23.656 -5.551 1 33.66 692 LEU A O 1
ATOM 5467 N N . MET B 1 1 ? -40.406 14.664 14.82 1 34.5 1 MET B N 1
ATOM 5468 C CA . MET B 1 1 ? -40.844 14.648 13.438 1 34.5 1 MET B CA 1
ATOM 5469 C C . MET B 1 1 ? -39.938 13.758 12.578 1 34.5 1 MET B C 1
ATOM 5471 O O . MET B 1 1 ? -38.719 13.828 12.68 1 34.5 1 MET B O 1
ATOM 5475 N N . ALA B 1 2 ? -40.562 12.789 12.148 1 49.44 2 ALA B N 1
ATOM 5476 C CA . ALA B 1 2 ? -39.812 11.828 11.328 1 49.44 2 ALA B CA 1
ATOM 5477 C C . ALA B 1 2 ? -39.062 12.531 10.211 1 49.44 2 ALA B C 1
ATOM 5479 O O . ALA B 1 2 ? -39.656 13.227 9.391 1 49.44 2 ALA B O 1
ATOM 5480 N N . ALA B 1 3 ? -37.562 12.836 10.484 1 59.06 3 ALA B N 1
ATOM 5481 C CA . ALA B 1 3 ? -36.719 13.492 9.484 1 59.06 3 ALA B CA 1
ATOM 5482 C C . ALA B 1 3 ? -37.156 13.125 8.07 1 59.06 3 ALA B C 1
ATOM 5484 O O . ALA B 1 3 ? -37.469 11.961 7.789 1 59.06 3 ALA B O 1
ATOM 5485 N N . ASN B 1 4 ? -37.625 14.125 7.25 1 73.56 4 ASN B N 1
ATOM 5486 C CA . ASN B 1 4 ? -37.875 13.922 5.824 1 73.56 4 ASN B CA 1
ATOM 5487 C C . ASN B 1 4 ? -36.625 13.492 5.09 1 73.56 4 ASN B C 1
ATOM 5489 O O . ASN B 1 4 ? -35.781 14.32 4.773 1 73.56 4 ASN B O 1
ATOM 5493 N N . LEU B 1 5 ? -36.375 12.156 5.066 1 84.06 5 LEU B N 1
ATOM 5494 C CA . LEU B 1 5 ? -35.156 11.578 4.488 1 84.06 5 LEU B CA 1
ATOM 5495 C C . LEU B 1 5 ? -35.344 11.312 2.996 1 84.06 5 LEU B C 1
ATOM 5497 O O . LEU B 1 5 ? -34.688 10.453 2.426 1 84.06 5 LEU B O 1
ATOM 5501 N N . ASP B 1 6 ? -36.219 12.117 2.359 1 85 6 ASP B N 1
ATOM 5502 C CA . ASP B 1 6 ? -36.562 11.891 0.958 1 85 6 ASP B CA 1
ATOM 5503 C C . ASP B 1 6 ? -35.375 12.18 0.055 1 85 6 ASP B C 1
ATOM 5505 O O . ASP B 1 6 ? -35.281 11.695 -1.075 1 85 6 ASP B O 1
ATOM 5509 N N . PHE B 1 7 ? -34.438 12.898 0.565 1 88.44 7 PHE B N 1
ATOM 5510 C CA . PHE B 1 7 ? -33.25 13.227 -0.245 1 88.44 7 PHE B CA 1
ATOM 5511 C C . PHE B 1 7 ? -32.281 12.055 -0.303 1 88.44 7 PHE B C 1
ATOM 5513 O O . PHE B 1 7 ? -31.422 12.008 -1.165 1 88.44 7 PHE B O 1
ATOM 5520 N N . LEU B 1 8 ? -32.469 11.102 0.584 1 93 8 LEU B N 1
ATOM 5521 C CA . LEU B 1 8 ? -31.781 9.82 0.491 1 93 8 LEU B CA 1
ATOM 5522 C C . LEU B 1 8 ? -32.625 8.805 -0.278 1 93 8 LEU B C 1
ATOM 5524 O O . LEU B 1 8 ? -33.438 8.094 0.312 1 93 8 LEU B O 1
ATOM 5528 N N . LYS B 1 9 ? -32.344 8.711 -1.529 1 91.31 9 LYS B N 1
ATOM 5529 C CA . LYS B 1 9 ? -33.125 7.809 -2.367 1 91.31 9 LYS B CA 1
ATOM 5530 C C . LYS B 1 9 ? -32.906 6.352 -1.972 1 91.31 9 LYS B C 1
ATOM 5532 O O . LYS B 1 9 ? -31.812 5.992 -1.511 1 91.31 9 LYS B O 1
ATOM 5537 N N . ASP B 1 10 ? -33.938 5.586 -2.166 1 94.5 10 ASP B N 1
ATOM 5538 C CA . ASP B 1 10 ? -33.781 4.148 -1.95 1 94.5 10 ASP B CA 1
ATOM 5539 C C . ASP B 1 10 ? -32.75 3.559 -2.898 1 94.5 10 ASP B C 1
ATOM 5541 O O . ASP B 1 10 ? -32.594 4.023 -4.031 1 94.5 10 ASP B O 1
ATOM 5545 N N . LEU B 1 11 ? -32.156 2.609 -2.422 1 96.38 11 LEU B N 1
ATOM 5546 C CA . LEU B 1 11 ? -31.125 1.934 -3.225 1 96.38 11 LEU B CA 1
ATOM 5547 C C . LEU B 1 11 ? -31.766 0.94 -4.188 1 96.38 11 LEU B C 1
ATOM 5549 O O . LEU B 1 11 ? -32.812 0.357 -3.881 1 96.38 11 LEU B O 1
ATOM 5553 N N . PRO B 1 12 ? -31.188 0.812 -5.324 1 96.88 12 PRO B N 1
ATOM 5554 C CA . PRO B 1 12 ? -31.766 -0.121 -6.297 1 96.88 12 PRO B CA 1
ATOM 5555 C C . PRO B 1 12 ? -31.766 -1.565 -5.805 1 96.88 12 PRO B C 1
ATOM 5557 O O . PRO B 1 12 ? -30.875 -1.963 -5.051 1 96.88 12 PRO B O 1
ATOM 5560 N N . SER B 1 13 ? -32.781 -2.289 -6.281 1 97.12 13 SER B N 1
ATOM 5561 C CA . SER B 1 13 ? -32.844 -3.707 -5.945 1 97.12 13 SER B CA 1
ATOM 5562 C C . SER B 1 13 ? -31.828 -4.512 -6.738 1 97.12 13 SER B C 1
ATOM 5564 O O . SER B 1 13 ? -31.453 -4.133 -7.855 1 97.12 13 SER B O 1
ATOM 5566 N N . GLY B 1 14 ? -31.359 -5.555 -6.168 1 97.44 14 GLY B N 1
ATOM 5567 C CA . GLY B 1 14 ? -30.375 -6.414 -6.801 1 97.44 14 GLY B CA 1
ATOM 5568 C C . GLY B 1 14 ? -29.766 -7.43 -5.852 1 97.44 14 GLY B C 1
ATOM 5569 O O . GLY B 1 14 ? -30.375 -7.781 -4.84 1 97.44 14 GLY B O 1
ATOM 5570 N N . PRO B 1 15 ? -28.594 -7.934 -6.188 1 97.62 15 PRO B N 1
ATOM 5571 C CA . PRO B 1 15 ? -27.938 -9 -5.426 1 97.62 15 PRO B CA 1
ATOM 5572 C C . PRO B 1 15 ? -27.656 -8.602 -3.979 1 97.62 15 PRO B C 1
ATOM 5574 O O . PRO B 1 15 ? -27.484 -9.477 -3.117 1 97.62 15 PRO B O 1
ATOM 5577 N N . LEU B 1 16 ? -27.656 -7.379 -3.635 1 98.69 16 LEU B N 1
ATOM 5578 C CA . LEU B 1 16 ? -27.312 -6.902 -2.301 1 98.69 16 LEU B CA 1
ATOM 5579 C C . LEU B 1 16 ? -28.516 -6.945 -1.372 1 98.69 16 LEU B C 1
ATOM 5581 O O . LEU B 1 16 ? -28.375 -6.84 -0.152 1 98.69 16 LEU B O 1
ATOM 5585 N N . ASP B 1 17 ? -29.734 -7.148 -1.935 1 98.12 17 ASP B N 1
ATOM 5586 C CA . ASP B 1 17 ? -30.984 -7.078 -1.18 1 98.12 17 ASP B CA 1
ATOM 5587 C C . ASP B 1 17 ? -31 -8.109 -0.052 1 98.12 17 ASP B C 1
ATOM 5589 O O . ASP B 1 17 ? -31.562 -7.855 1.019 1 98.12 17 ASP B O 1
ATOM 5593 N N . ALA B 1 18 ? -30.422 -9.25 -0.351 1 97.12 18 ALA B N 1
ATOM 5594 C CA . ALA B 1 18 ? -30.422 -10.312 0.65 1 97.12 18 ALA B CA 1
ATOM 5595 C C . ALA B 1 18 ? -29.781 -9.844 1.952 1 97.12 18 ALA B C 1
ATOM 5597 O O . ALA B 1 18 ? -30.281 -10.141 3.041 1 97.12 18 ALA B O 1
ATOM 5598 N N . TYR B 1 19 ? -28.719 -9.141 1.867 1 98.38 19 TYR B N 1
ATOM 5599 C CA . TYR B 1 19 ? -28.031 -8.648 3.053 1 98.38 19 TYR B CA 1
ATOM 5600 C C . TYR B 1 19 ? -28.734 -7.418 3.623 1 98.38 19 TYR B C 1
ATOM 5602 O O . TYR B 1 19 ? -28.797 -7.242 4.84 1 98.38 19 TYR B O 1
ATOM 5610 N N . ARG B 1 20 ? -29.25 -6.555 2.779 1 98.44 20 ARG B N 1
ATOM 5611 C CA . ARG B 1 20 ? -29.953 -5.359 3.234 1 98.44 20 ARG B CA 1
ATOM 5612 C C . ARG B 1 20 ? -31.203 -5.73 4.039 1 98.44 20 ARG B C 1
ATOM 5614 O O . ARG B 1 20 ? -31.531 -5.062 5.02 1 98.44 20 ARG B O 1
ATOM 5621 N N . LYS B 1 21 ? -31.859 -6.797 3.645 1 97.88 21 LYS B N 1
ATOM 5622 C CA . LYS B 1 21 ? -33.062 -7.273 4.336 1 97.88 21 LYS B CA 1
ATOM 5623 C C . LYS B 1 21 ? -32.688 -7.828 5.715 1 97.88 21 LYS B C 1
ATOM 5625 O O . LYS B 1 21 ? -33.531 -7.77 6.633 1 97.88 21 LYS B O 1
ATOM 5630 N N . ASP B 1 22 ? -31.484 -8.32 5.82 1 97.44 22 ASP B N 1
ATOM 5631 C CA . ASP B 1 22 ? -31.047 -8.945 7.066 1 97.44 22 ASP B CA 1
ATOM 5632 C C . ASP B 1 22 ? -30.516 -7.914 8.047 1 97.44 22 ASP B C 1
ATOM 5634 O O . ASP B 1 22 ? -30.281 -8.219 9.219 1 97.44 22 ASP B O 1
ATOM 5638 N N . ALA B 1 23 ? -30.375 -6.703 7.645 1 98.25 23 ALA B N 1
ATOM 5639 C CA . ALA B 1 23 ? -29.75 -5.672 8.477 1 98.25 23 ALA B CA 1
ATOM 5640 C C . ALA B 1 23 ? -30.594 -5.383 9.711 1 98.25 23 ALA B C 1
ATOM 5642 O O . ALA B 1 23 ? -31.828 -5.371 9.633 1 98.25 23 ALA B O 1
ATOM 5643 N N . SER B 1 24 ? -29.984 -5.098 10.797 1 98.31 24 SER B N 1
ATOM 5644 C CA . SER B 1 24 ? -30.656 -4.895 12.078 1 98.31 24 SER B CA 1
ATOM 5645 C C . SER B 1 24 ? -31.062 -3.436 12.266 1 98.31 24 SER B C 1
ATOM 5647 O O . SER B 1 24 ? -31.672 -3.078 13.281 1 98.31 24 SER B O 1
ATOM 5649 N N . PHE B 1 25 ? -30.734 -2.604 11.352 1 98.12 25 PHE B N 1
ATOM 5650 C CA . PHE B 1 25 ? -31.031 -1.176 11.422 1 98.12 25 PHE B CA 1
ATOM 5651 C C . PHE B 1 25 ? -31.312 -0.614 10.031 1 98.12 25 PHE B C 1
ATOM 5653 O O . PHE B 1 25 ? -31.109 -1.3 9.023 1 98.12 25 PHE B O 1
ATOM 5660 N N . ASN B 1 26 ? -31.828 0.595 10.008 1 96.88 26 ASN B N 1
ATOM 5661 C CA . ASN B 1 26 ? -32.031 1.317 8.758 1 96.88 26 ASN B CA 1
ATOM 5662 C C . ASN B 1 26 ? -30.828 2.158 8.383 1 96.88 26 ASN B C 1
ATOM 5664 O O . ASN B 1 26 ? -30.438 3.055 9.133 1 96.88 26 ASN B O 1
ATOM 5668 N N . TRP B 1 27 ? -30.25 1.879 7.184 1 97.62 27 TRP B N 1
ATOM 5669 C CA . TRP B 1 27 ? -29 2.545 6.805 1 97.62 27 TRP B CA 1
ATOM 5670 C C . TRP B 1 27 ? -29.203 4.055 6.715 1 97.62 27 TRP B C 1
ATOM 5672 O O . TRP B 1 27 ? -28.266 4.824 6.949 1 97.62 27 TRP B O 1
ATOM 5682 N N . LYS B 1 28 ? -30.438 4.555 6.363 1 97.19 28 LYS B N 1
ATOM 5683 C CA . LYS B 1 28 ? -30.719 5.988 6.301 1 97.19 28 LYS B CA 1
ATOM 5684 C C . LYS B 1 28 ? -30.641 6.629 7.684 1 97.19 28 LYS B C 1
ATOM 5686 O O . LYS B 1 28 ? -30.156 7.754 7.82 1 97.19 28 LYS B O 1
ATOM 5691 N N . HIS B 1 29 ? -31.172 5.852 8.68 1 97 29 HIS B N 1
ATOM 5692 C CA . HIS B 1 29 ? -31.094 6.336 10.055 1 97 29 HIS B CA 1
ATOM 5693 C C . HIS B 1 29 ? -29.641 6.414 10.523 1 97 29 HIS B C 1
ATOM 5695 O O . HIS B 1 29 ? -29.266 7.344 11.242 1 97 29 HIS B O 1
ATOM 5701 N N . MET B 1 30 ? -28.844 5.453 10.141 1 98.06 30 MET B N 1
ATOM 5702 C CA . MET B 1 30 ? -27.422 5.477 10.477 1 98.06 30 MET B CA 1
ATOM 5703 C C . MET B 1 30 ? -26.719 6.656 9.812 1 98.06 30 MET B C 1
ATOM 5705 O O . MET B 1 30 ? -25.922 7.352 10.445 1 98.06 30 MET B O 1
ATOM 5709 N N . ALA B 1 31 ? -27.016 6.902 8.516 1 97.56 31 ALA B N 1
ATOM 5710 C CA . ALA B 1 31 ? -26.438 8.039 7.809 1 97.56 31 ALA B CA 1
ATOM 5711 C C . ALA B 1 31 ? -26.781 9.352 8.5 1 97.56 31 ALA B C 1
ATOM 5713 O O . ALA B 1 31 ? -25.938 10.234 8.648 1 97.56 31 ALA B O 1
ATOM 5714 N N . LEU B 1 32 ? -28.031 9.469 8.906 1 96.06 32 LEU B N 1
ATOM 5715 C CA . LEU B 1 32 ? -28.516 10.656 9.617 1 96.06 32 LEU B CA 1
ATOM 5716 C C . LEU B 1 32 ? -27.812 10.805 10.961 1 96.06 32 LEU B C 1
ATOM 5718 O O . LEU B 1 32 ? -27.453 11.914 11.352 1 96.06 32 LEU B O 1
ATOM 5722 N N . PHE B 1 33 ? -27.719 9.672 11.664 1 96.12 33 PHE B N 1
ATOM 5723 C CA . PHE B 1 33 ? -27.047 9.68 12.961 1 96.12 33 PHE B CA 1
ATOM 5724 C C . PHE B 1 33 ? -25.594 10.141 12.828 1 96.12 33 PHE B C 1
ATOM 5726 O O . PHE B 1 33 ? -25.125 10.93 13.648 1 96.12 33 PHE B O 1
ATOM 5733 N N . LEU B 1 34 ? -24.875 9.68 11.766 1 96.38 34 LEU B N 1
ATOM 5734 C CA . LEU B 1 34 ? -23.453 9.961 11.578 1 96.38 34 LEU B CA 1
ATOM 5735 C C . LEU B 1 34 ? -23.234 11.445 11.281 1 96.38 34 LEU B C 1
ATOM 5737 O O . LEU B 1 34 ? -22.344 12.07 11.852 1 96.38 34 LEU B O 1
ATOM 5741 N N . GLU B 1 35 ? -24.047 12.094 10.406 1 94 35 GLU B N 1
ATOM 5742 C CA . GLU B 1 35 ? -23.688 13.414 9.891 1 94 35 GLU B CA 1
ATOM 5743 C C . GLU B 1 35 ? -24.672 14.477 10.367 1 94 35 GLU B C 1
ATOM 5745 O O . GLU B 1 35 ? -24.359 15.664 10.367 1 94 35 GLU B O 1
ATOM 5750 N N . GLY B 1 36 ? -25.891 14.047 10.805 1 93.44 36 GLY B N 1
ATOM 5751 C CA . GLY B 1 36 ? -26.969 15 11.055 1 93.44 36 GLY B CA 1
ATOM 5752 C C . GLY B 1 36 ? -27.688 15.414 9.789 1 93.44 36 GLY B C 1
ATOM 5753 O O . GLY B 1 36 ? -27.125 15.367 8.695 1 93.44 36 GLY B O 1
ATOM 5754 N N . GLU B 1 37 ? -28.844 15.867 9.891 1 94.25 37 GLU B N 1
ATOM 5755 C CA . GLU B 1 37 ? -29.719 16.125 8.75 1 94.25 37 GLU B CA 1
ATOM 5756 C C . GLU B 1 37 ? -29.203 17.281 7.91 1 94.25 37 GLU B C 1
ATOM 5758 O O . GLU B 1 37 ? -29.109 17.188 6.688 1 94.25 37 GLU B O 1
ATOM 5763 N N . GLU B 1 38 ? -28.859 18.375 8.516 1 94.38 38 GLU B N 1
ATOM 5764 C CA . GLU B 1 38 ? -28.438 19.578 7.805 1 94.38 38 GLU B CA 1
ATOM 5765 C C . GLU B 1 38 ? -27.203 19.312 6.953 1 94.38 38 GLU B C 1
ATOM 5767 O O . GLU B 1 38 ? -27.188 19.609 5.758 1 94.38 38 GLU B O 1
ATOM 5772 N N . LEU B 1 39 ? -26.188 18.75 7.52 1 96.12 39 LEU B N 1
ATOM 5773 C CA . LEU B 1 39 ? -24.938 18.484 6.832 1 96.12 39 LEU B CA 1
ATOM 5774 C C . LEU B 1 39 ? -25.109 17.422 5.754 1 96.12 39 LEU B C 1
ATOM 5776 O O . LEU B 1 39 ? -24.516 17.5 4.68 1 96.12 39 LEU B O 1
ATOM 5780 N N . LEU B 1 40 ? -25.922 16.438 6.051 1 96.88 40 LEU B N 1
ATOM 5781 C CA . LEU B 1 40 ? -26.172 15.375 5.086 1 96.88 40 LEU B CA 1
ATOM 5782 C C . LEU B 1 40 ? -26.891 15.914 3.852 1 96.88 40 LEU B C 1
ATOM 5784 O O . LEU B 1 40 ? -26.531 15.562 2.723 1 96.88 40 LEU B O 1
ATOM 5788 N N . ARG B 1 41 ? -27.922 16.766 4.059 1 96.44 41 ARG B N 1
ATOM 5789 C CA . ARG B 1 41 ? -28.625 17.406 2.949 1 96.44 41 ARG B CA 1
ATOM 5790 C C . ARG B 1 41 ? -27.688 18.266 2.123 1 96.44 41 ARG B C 1
ATOM 5792 O O . ARG B 1 41 ? -27.766 18.297 0.894 1 96.44 41 ARG B O 1
ATOM 5799 N N . TYR B 1 42 ? -26.906 19.031 2.799 1 96.56 42 TYR B N 1
ATOM 5800 C CA . TYR B 1 42 ? -25.906 19.875 2.145 1 96.56 42 TYR B CA 1
ATOM 5801 C C . TYR B 1 42 ? -24.969 19.031 1.278 1 96.56 42 TYR B C 1
ATOM 5803 O O . TYR B 1 42 ? -24.719 19.375 0.12 1 96.56 42 TYR B O 1
ATOM 5811 N N . LYS B 1 43 ? -24.484 17.922 1.791 1 97.62 43 LYS B N 1
ATOM 5812 C CA . LYS B 1 43 ? -23.594 17.016 1.081 1 97.62 43 LYS B CA 1
ATOM 5813 C C . LYS B 1 43 ? -24.266 16.469 -0.179 1 97.62 43 LYS B C 1
ATOM 5815 O O . LYS B 1 43 ? -23.641 16.422 -1.246 1 97.62 43 LYS B O 1
ATOM 5820 N N . TYR B 1 44 ? -25.453 16.031 -0.108 1 97.25 44 TYR B N 1
ATOM 5821 C CA . TYR B 1 44 ? -26.172 15.438 -1.237 1 97.25 44 TYR B CA 1
ATOM 5822 C C . TYR B 1 44 ? -26.516 16.5 -2.275 1 97.25 44 TYR B C 1
ATOM 5824 O O . TYR B 1 44 ? -26.641 16.188 -3.465 1 97.25 44 TYR B O 1
ATOM 5832 N N . THR B 1 45 ? -26.688 17.719 -1.781 1 97 45 THR B N 1
ATOM 5833 C CA . THR B 1 45 ? -26.859 18.812 -2.732 1 97 45 THR B CA 1
ATOM 5834 C C . THR B 1 45 ? -25.625 18.969 -3.607 1 97 45 THR B C 1
ATOM 5836 O O . THR B 1 45 ? -25.734 19.156 -4.82 1 97 45 THR B O 1
ATOM 5839 N N . ILE B 1 46 ? -24.5 18.906 -3.025 1 98.06 46 ILE B N 1
ATOM 5840 C CA . ILE B 1 46 ? -23.234 19 -3.764 1 98.06 46 ILE B CA 1
ATOM 5841 C C . ILE B 1 46 ? -23.141 17.828 -4.746 1 98.06 46 ILE B C 1
ATOM 5843 O O . ILE B 1 46 ? -22.859 18.031 -5.934 1 98.06 46 ILE B O 1
ATOM 5847 N N . PHE B 1 47 ? -23.391 16.609 -4.285 1 98.06 47 PHE B N 1
ATOM 5848 C CA . PHE B 1 47 ? -23.297 15.414 -5.125 1 98.06 47 PHE B CA 1
ATOM 5849 C C . PHE B 1 47 ? -24.25 15.516 -6.312 1 98.06 47 PHE B C 1
ATOM 5851 O O . PHE B 1 47 ? -23.875 15.219 -7.445 1 98.06 47 PHE B O 1
ATOM 5858 N N . LYS B 1 48 ? -25.469 15.898 -6.047 1 97.25 48 LYS B N 1
ATOM 5859 C CA . LYS B 1 48 ? -26.469 16 -7.094 1 97.25 48 LYS B CA 1
ATOM 5860 C C . LYS B 1 48 ? -26.094 17.047 -8.133 1 97.25 48 LYS B C 1
ATOM 5862 O O . LYS B 1 48 ? -26.297 16.844 -9.328 1 97.25 48 LYS B O 1
ATOM 5867 N N . THR B 1 49 ? -25.578 18.141 -7.66 1 97.94 49 THR B N 1
ATOM 5868 C CA . THR B 1 49 ? -25.156 19.203 -8.562 1 97.94 49 THR B CA 1
ATOM 5869 C C . THR B 1 49 ? -24.062 18.703 -9.5 1 97.94 49 THR B C 1
ATOM 5871 O O . THR B 1 49 ? -24.125 18.938 -10.711 1 97.94 49 THR B O 1
ATOM 5874 N N . LEU B 1 50 ? -23.078 18.016 -9.008 1 98.31 50 LEU B N 1
ATOM 5875 C CA . LEU B 1 50 ? -21.984 17.484 -9.828 1 98.31 50 LEU B CA 1
ATOM 5876 C C . LEU B 1 50 ? -22.516 16.453 -10.812 1 98.31 50 LEU B C 1
ATOM 5878 O O . LEU B 1 50 ? -22.109 16.422 -11.977 1 98.31 50 LEU B O 1
ATOM 5882 N N . GLU B 1 51 ? -23.375 15.602 -10.367 1 97.56 51 GLU B N 1
ATOM 5883 C CA . GLU B 1 51 ? -23.922 14.547 -11.203 1 97.56 51 GLU B CA 1
ATOM 5884 C C . GLU B 1 51 ? -24.703 15.125 -12.375 1 97.56 51 GLU B C 1
ATOM 5886 O O . GLU B 1 51 ? -24.688 14.562 -13.477 1 97.56 51 GLU B O 1
ATOM 5891 N N . GLN B 1 52 ? -25.359 16.188 -12.148 1 97.5 52 GLN B N 1
ATOM 5892 C CA . GLN B 1 52 ? -26.234 16.781 -13.156 1 97.5 52 GLN B CA 1
ATOM 5893 C C . GLN B 1 52 ? -25.438 17.609 -14.156 1 97.5 52 GLN B C 1
ATOM 5895 O O . GLN B 1 52 ? -25.938 17.969 -15.227 1 97.5 52 GLN B O 1
ATOM 5900 N N . ASP B 1 53 ? -24.234 18.031 -13.875 1 97.69 53 ASP B N 1
ATOM 5901 C CA . ASP B 1 53 ? -23.375 18.812 -14.758 1 97.69 53 ASP B CA 1
ATOM 5902 C C . ASP B 1 53 ? -22.469 17.906 -15.602 1 97.69 53 ASP B C 1
ATOM 5904 O O . ASP B 1 53 ? -21.578 17.25 -15.07 1 97.69 53 ASP B O 1
ATOM 5908 N N . PRO B 1 54 ? -22.609 17.875 -16.906 1 97.06 54 PRO B N 1
ATOM 5909 C CA . PRO B 1 54 ? -21.844 16.969 -17.781 1 97.06 54 PRO B CA 1
ATOM 5910 C C . PRO B 1 54 ? -20.344 17.188 -17.672 1 97.06 54 PRO B C 1
ATOM 5912 O O . PRO B 1 54 ? -19.562 16.281 -18 1 97.06 54 PRO B O 1
ATOM 5915 N N . LEU B 1 55 ? -19.922 18.297 -17.188 1 97 55 LEU B N 1
ATOM 5916 C CA . LEU B 1 55 ? -18.5 18.578 -17.047 1 97 55 LEU B CA 1
ATOM 5917 C C . LEU B 1 55 ? -17.844 17.578 -16.094 1 97 55 LEU B C 1
ATOM 5919 O O . LEU B 1 55 ? -16.641 17.328 -16.188 1 97 55 LEU B O 1
ATOM 5923 N N . PHE B 1 56 ? -18.641 16.984 -15.242 1 98 56 PHE B N 1
ATOM 5924 C CA . PHE B 1 56 ? -18.078 16.141 -14.188 1 98 56 PHE B CA 1
ATOM 5925 C C . PHE B 1 56 ? -18.203 14.672 -14.555 1 98 56 PHE B C 1
ATOM 5927 O O . PHE B 1 56 ? -17.812 13.797 -13.773 1 98 56 PHE B O 1
ATOM 5934 N N . ALA B 1 57 ? -18.734 14.414 -15.75 1 95.62 57 ALA B N 1
ATOM 5935 C CA . ALA B 1 57 ? -18.734 13.039 -16.234 1 95.62 57 ALA B CA 1
ATOM 5936 C C . ALA B 1 57 ? -17.312 12.547 -16.5 1 95.62 57 ALA B C 1
ATOM 5938 O O . ALA B 1 57 ? -16.469 13.297 -16.984 1 95.62 57 ALA B O 1
ATOM 5939 N N . ARG B 1 58 ? -17.016 11.281 -16.156 1 90.94 58 ARG B N 1
ATOM 5940 C CA . ARG B 1 58 ? -15.664 10.75 -16.25 1 90.94 58 ARG B CA 1
ATOM 5941 C C . ARG B 1 58 ? -15.539 9.766 -17.406 1 90.94 58 ARG B C 1
ATOM 5943 O O . ARG B 1 58 ? -16.516 9.109 -17.781 1 90.94 58 ARG B O 1
ATOM 5950 N N . ASP B 1 59 ? -14.25 9.703 -17.797 1 86.06 59 ASP B N 1
ATOM 5951 C CA . ASP B 1 59 ? -13.914 8.727 -18.828 1 86.06 59 ASP B CA 1
ATOM 5952 C C . ASP B 1 59 ? -13.305 7.469 -18.219 1 86.06 59 ASP B C 1
ATOM 5954 O O . ASP B 1 59 ? -12.906 7.473 -17.047 1 86.06 59 ASP B O 1
ATOM 5958 N N . TYR B 1 60 ? -13.227 6.387 -19.094 1 87.62 60 TYR B N 1
ATOM 5959 C CA . TYR B 1 60 ? -12.703 5.109 -18.625 1 87.62 60 TYR B CA 1
ATOM 5960 C C . TYR B 1 60 ? -11.188 5.051 -18.781 1 87.62 60 TYR B C 1
ATOM 5962 O O . TYR B 1 60 ? -10.531 4.18 -18.203 1 87.62 60 TYR B O 1
ATOM 5970 N N . GLN B 1 61 ? -10.617 5.934 -19.484 1 89.25 61 GLN B N 1
ATOM 5971 C CA . GLN B 1 61 ? -9.172 5.965 -19.672 1 89.25 61 GLN B CA 1
ATOM 5972 C C . GLN B 1 61 ? -8.562 7.215 -19.031 1 89.25 61 GLN B C 1
ATOM 5974 O O . GLN B 1 61 ? -9.188 8.281 -19.031 1 89.25 61 GLN B O 1
ATOM 5979 N N . THR B 1 62 ? -7.348 7.07 -18.531 1 92.62 62 THR B N 1
ATOM 5980 C CA . THR B 1 62 ? -6.641 8.211 -17.953 1 92.62 62 THR B CA 1
ATOM 5981 C C . THR B 1 62 ? -6.18 9.164 -19.047 1 92.62 62 THR B C 1
ATOM 5983 O O . THR B 1 62 ? -5.457 8.766 -19.969 1 92.62 62 THR B O 1
ATOM 5986 N N . PRO B 1 63 ? -6.555 10.414 -18.969 1 93.56 63 PRO B N 1
ATOM 5987 C CA . PRO B 1 63 ? -6.055 11.383 -19.953 1 93.56 63 PRO B CA 1
ATOM 5988 C C . PRO B 1 63 ? -4.566 11.68 -19.781 1 93.56 63 PRO B C 1
ATOM 5990 O O . PRO B 1 63 ? -3.955 11.242 -18.797 1 93.56 63 PRO B O 1
ATOM 5993 N N . SER B 1 64 ? -3.973 12.367 -20.766 1 93.62 64 SER B N 1
ATOM 5994 C CA . SER B 1 64 ? -2.592 12.82 -20.641 1 93.62 64 SER B CA 1
ATOM 5995 C C . SER B 1 64 ? -2.428 13.766 -19.453 1 93.62 64 SER B C 1
ATOM 5997 O O . SER B 1 64 ? -3.41 14.305 -18.938 1 93.62 64 SER B O 1
ATOM 5999 N N . LEU B 1 65 ? -1.204 13.961 -19 1 95.12 65 LEU B N 1
ATOM 6000 C CA . LEU B 1 65 ? -0.924 14.828 -17.859 1 95.12 65 LEU B CA 1
ATOM 6001 C C . LEU B 1 65 ? -1.468 16.234 -18.109 1 95.12 65 LEU B C 1
ATOM 6003 O O . LEU B 1 65 ? -2.117 16.812 -17.234 1 95.12 65 LEU B O 1
ATOM 6007 N N . GLU B 1 66 ? -1.224 16.781 -19.266 1 94 66 GLU B N 1
ATOM 6008 C CA . GLU B 1 66 ? -1.685 18.125 -19.625 1 94 66 GLU B CA 1
ATOM 6009 C C . GLU B 1 66 ? -3.207 18.203 -19.578 1 94 66 GLU B C 1
ATOM 6011 O O . GLU B 1 66 ? -3.77 19.188 -19.094 1 94 66 GLU B O 1
ATOM 6016 N N . LYS B 1 67 ? -3.859 17.172 -20.078 1 95 67 LYS B N 1
ATOM 6017 C CA . LYS B 1 67 ? -5.32 17.172 -20.109 1 95 67 LYS B CA 1
ATOM 6018 C C . LYS B 1 67 ? -5.895 17.031 -18.703 1 95 67 LYS B C 1
ATOM 6020 O O . LYS B 1 67 ? -6.945 17.594 -18.391 1 95 67 LYS B O 1
ATOM 6025 N N . GLN B 1 68 ? -5.254 16.266 -17.859 1 95.88 68 GLN B N 1
ATOM 6026 C CA . GLN B 1 68 ? -5.68 16.172 -16.469 1 95.88 68 GLN B CA 1
ATOM 6027 C C . GLN B 1 68 ? -5.641 17.531 -15.781 1 95.88 68 GLN B C 1
ATOM 6029 O O . GLN B 1 68 ? -6.562 17.891 -15.047 1 95.88 68 GLN B O 1
ATOM 6034 N N . ARG B 1 69 ? -4.609 18.297 -15.977 1 96.25 69 ARG B N 1
ATOM 6035 C CA . ARG B 1 69 ? -4.457 19.609 -15.375 1 96.25 69 ARG B CA 1
ATOM 6036 C C . ARG B 1 69 ? -5.508 20.578 -15.906 1 96.25 69 ARG B C 1
ATOM 6038 O O . ARG B 1 69 ? -6.098 21.344 -15.141 1 96.25 69 ARG B O 1
ATOM 6045 N N . GLU B 1 70 ? -5.73 20.484 -17.188 1 96.19 70 GLU B N 1
ATOM 6046 C CA . GLU B 1 70 ? -6.738 21.328 -17.812 1 96.19 70 GLU B CA 1
ATOM 6047 C C . GLU B 1 70 ? -8.133 21.031 -17.281 1 96.19 70 GLU B C 1
ATOM 6049 O O . GLU B 1 70 ? -8.875 21.953 -16.922 1 96.19 70 GLU B O 1
ATOM 6054 N N . LEU B 1 71 ? -8.445 19.766 -17.219 1 96.56 71 LEU B N 1
ATOM 6055 C CA . LEU B 1 71 ? -9.758 19.344 -16.75 1 96.56 71 LEU B CA 1
ATOM 6056 C C . LEU B 1 71 ? -9.977 19.766 -15.297 1 96.56 71 LEU B C 1
ATOM 6058 O O . LEU B 1 71 ? -11.07 20.203 -14.922 1 96.56 71 LEU B O 1
ATOM 6062 N N . THR B 1 72 ? -9.016 19.578 -14.477 1 97.12 72 THR B N 1
ATOM 6063 C CA . THR B 1 72 ? -9.109 19.969 -13.078 1 97.12 72 THR B CA 1
ATOM 6064 C C . THR B 1 72 ? -9.32 21.469 -12.945 1 97.12 72 THR B C 1
ATOM 6066 O O . THR B 1 72 ? -10.133 21.922 -12.125 1 97.12 72 THR B O 1
ATOM 6069 N N . PHE B 1 73 ? -8.609 22.25 -13.734 1 94.94 73 PHE B N 1
ATOM 6070 C CA . PHE B 1 73 ? -8.781 23.703 -13.727 1 94.94 73 PHE B CA 1
ATOM 6071 C C . PHE B 1 73 ? -10.211 24.078 -14.078 1 94.94 73 PHE B C 1
ATOM 6073 O O . PHE B 1 73 ? -10.852 24.859 -13.367 1 94.94 73 PHE B O 1
ATOM 6080 N N . ILE B 1 74 ? -10.703 23.469 -15.141 1 95.5 74 ILE B N 1
ATOM 6081 C CA . ILE B 1 74 ? -12.039 23.797 -15.625 1 95.5 74 ILE B CA 1
ATOM 6082 C C . ILE B 1 74 ? -13.078 23.391 -14.586 1 95.5 74 ILE B C 1
ATOM 6084 O O . ILE B 1 74 ? -14.023 24.141 -14.312 1 95.5 74 ILE B O 1
ATOM 6088 N N . ARG B 1 75 ? -12.922 22.266 -13.977 1 96.81 75 ARG B N 1
ATOM 6089 C CA . ARG B 1 75 ? -13.867 21.766 -12.977 1 96.81 75 ARG B CA 1
ATOM 6090 C C . ARG B 1 75 ? -13.805 22.594 -11.703 1 96.81 75 ARG B C 1
ATOM 6092 O O . ARG B 1 75 ? -14.836 22.875 -11.086 1 96.81 75 ARG B O 1
ATOM 6099 N N . ALA B 1 76 ? -12.609 22.969 -11.273 1 95.06 76 ALA B N 1
ATOM 6100 C CA . ALA B 1 76 ? -12.469 23.812 -10.094 1 95.06 76 ALA B CA 1
ATOM 6101 C C . ALA B 1 76 ? -13.164 25.156 -10.289 1 95.06 76 ALA B C 1
ATOM 6103 O O . ALA B 1 76 ? -13.852 25.641 -9.391 1 95.06 76 ALA B O 1
ATOM 6104 N N . ARG B 1 77 ? -12.953 25.734 -11.422 1 92.19 77 ARG B N 1
ATOM 6105 C CA . ARG B 1 77 ? -13.609 26.984 -11.75 1 92.19 77 ARG B CA 1
ATOM 6106 C C . ARG B 1 77 ? -15.125 26.844 -11.719 1 92.19 77 ARG B C 1
ATOM 6108 O O . ARG B 1 77 ? -15.836 27.75 -11.281 1 92.19 77 ARG B O 1
ATOM 6115 N N . ARG B 1 78 ? -15.602 25.719 -12.312 1 94.38 78 ARG B N 1
ATOM 6116 C CA . ARG B 1 78 ? -17.031 25.438 -12.297 1 94.38 78 ARG B CA 1
ATOM 6117 C C . ARG B 1 78 ? -17.547 25.328 -10.867 1 94.38 78 ARG B C 1
ATOM 6119 O O . ARG B 1 78 ? -18.609 25.875 -10.539 1 94.38 78 ARG B O 1
ATOM 6126 N N . VAL B 1 79 ? -16.859 24.688 -9.984 1 95.19 79 VAL B N 1
ATOM 6127 C CA . VAL B 1 79 ? -17.25 24.516 -8.586 1 95.19 79 VAL B CA 1
ATOM 6128 C C . VAL B 1 79 ? -17.281 25.891 -7.898 1 95.19 79 VAL B C 1
ATOM 6130 O O . VAL B 1 79 ? -18.188 26.172 -7.109 1 95.19 79 VAL B O 1
ATOM 6133 N N . ILE B 1 80 ? -16.281 26.703 -8.141 1 90.56 80 ILE B N 1
ATOM 6134 C CA . ILE B 1 80 ? -16.234 28.047 -7.582 1 90.56 80 ILE B CA 1
ATOM 6135 C C . ILE B 1 80 ? -17.484 28.812 -7.996 1 90.56 80 ILE B C 1
ATOM 6137 O O . ILE B 1 80 ? -18.078 29.547 -7.191 1 90.56 80 ILE B O 1
ATOM 6141 N N . SER B 1 81 ? -17.875 28.609 -9.18 1 90.44 81 SER B N 1
ATOM 6142 C CA . SER B 1 81 ? -19.031 29.312 -9.711 1 90.44 81 SER B CA 1
ATOM 6143 C C . SER B 1 81 ? -20.328 28.859 -9.023 1 90.44 81 SER B C 1
ATOM 6145 O O . SER B 1 81 ? -21.297 29.609 -8.953 1 90.44 81 SER B O 1
ATOM 6147 N N . TYR B 1 82 ? -20.344 27.578 -8.523 1 92.56 82 TYR B N 1
ATOM 6148 C CA . TYR B 1 82 ? -21.516 27.078 -7.812 1 92.56 82 TYR B CA 1
ATOM 6149 C C . TYR B 1 82 ? -21.688 27.797 -6.477 1 92.56 82 TYR B C 1
ATOM 6151 O O . TYR B 1 82 ? -22.797 27.875 -5.941 1 92.56 82 TYR B O 1
ATOM 6159 N N . ASP B 1 83 ? -20.562 28.297 -5.867 1 90.88 83 ASP B N 1
ATOM 6160 C CA . ASP B 1 83 ? -20.578 28.984 -4.578 1 90.88 83 ASP B CA 1
ATOM 6161 C C . ASP B 1 83 ? -21.312 28.156 -3.527 1 90.88 83 ASP B C 1
ATOM 6163 O O . ASP B 1 83 ? -22.25 28.641 -2.891 1 90.88 83 ASP B O 1
ATOM 6167 N N . PHE B 1 84 ? -20.891 26.922 -3.336 1 93.88 84 PHE B N 1
ATOM 6168 C CA . PHE B 1 84 ? -21.547 25.969 -2.445 1 93.88 84 PHE B CA 1
ATOM 6169 C C . PHE B 1 84 ? -21.547 26.484 -1.009 1 93.88 84 PHE B C 1
ATOM 6171 O O . PHE B 1 84 ? -22.375 26.094 -0.198 1 93.88 84 PHE B O 1
ATOM 6178 N N . LEU B 1 85 ? -20.641 27.312 -0.62 1 93.75 85 LEU B N 1
ATOM 6179 C CA . LEU B 1 85 ? -20.5 27.719 0.773 1 93.75 85 LEU B CA 1
ATOM 6180 C C . LEU B 1 85 ? -20.156 29.203 0.872 1 93.75 85 LEU B C 1
ATOM 6182 O O . LEU B 1 85 ? -19.016 29.562 1.163 1 93.75 85 LEU B O 1
ATOM 6186 N N . PRO B 1 86 ? -21.109 30.047 0.745 1 90.62 86 PRO B N 1
ATOM 6187 C CA . PRO B 1 86 ? -20.891 31.469 0.975 1 90.62 86 PRO B CA 1
ATOM 6188 C C . PRO B 1 86 ? -20.406 31.766 2.391 1 90.62 86 PRO B C 1
ATOM 6190 O O . PRO B 1 86 ? -20.641 30.984 3.311 1 90.62 86 PRO B O 1
ATOM 6193 N N . ASP B 1 87 ? -19.781 32.906 2.643 1 86.81 87 ASP B N 1
ATOM 6194 C CA . ASP B 1 87 ? -19.141 33.25 3.902 1 86.81 87 ASP B CA 1
ATOM 6195 C C . ASP B 1 87 ? -20.156 33.25 5.055 1 86.81 87 ASP B C 1
ATOM 6197 O O . ASP B 1 87 ? -19.828 32.781 6.152 1 86.81 87 ASP B O 1
ATOM 6201 N N . ASP B 1 88 ? -21.297 33.781 4.859 1 90.12 88 ASP B N 1
ATOM 6202 C CA . ASP B 1 88 ? -22.297 33.844 5.914 1 90.12 88 ASP B CA 1
ATOM 6203 C C . ASP B 1 88 ? -22.703 32.438 6.379 1 90.12 88 ASP B C 1
ATOM 6205 O O . ASP B 1 88 ? -22.906 32.219 7.57 1 90.12 88 ASP B O 1
ATOM 6209 N N . GLU B 1 89 ? -22.766 31.562 5.418 1 91.75 89 GLU B N 1
ATOM 6210 C CA . GLU B 1 89 ? -23.094 30.188 5.758 1 91.75 89 GLU B CA 1
ATOM 6211 C C . GLU B 1 89 ? -21.938 29.5 6.484 1 91.75 89 GLU B C 1
ATOM 6213 O O . GLU B 1 89 ? -22.156 28.672 7.367 1 91.75 89 GLU B O 1
ATOM 6218 N N . LEU B 1 90 ? -20.75 29.781 6.051 1 90.44 90 LEU B N 1
ATOM 6219 C CA . LEU B 1 90 ? -19.578 29.234 6.707 1 90.44 90 LEU B CA 1
ATOM 6220 C C . LEU B 1 90 ? -19.531 29.641 8.18 1 90.44 90 LEU B C 1
ATOM 6222 O O . LEU B 1 90 ? -19.25 28.812 9.047 1 90.44 90 LEU B O 1
ATOM 6226 N N . TYR B 1 91 ? -19.859 30.875 8.477 1 87.5 91 TYR B N 1
ATOM 6227 C CA . TYR B 1 91 ? -19.828 31.375 9.844 1 87.5 91 TYR B CA 1
ATOM 6228 C C . TYR B 1 91 ? -20.953 30.781 10.672 1 87.5 91 TYR B C 1
ATOM 6230 O O . TYR B 1 91 ? -20.781 30.484 11.859 1 87.5 91 TYR B O 1
ATOM 6238 N N . ALA B 1 92 ? -22.031 30.594 9.992 1 91 92 ALA B N 1
ATOM 6239 C CA . ALA B 1 92 ? -23.203 30.047 10.68 1 91 92 ALA B CA 1
ATOM 6240 C C . ALA B 1 92 ? -23.031 28.562 10.969 1 91 92 ALA B C 1
ATOM 6242 O O . ALA B 1 92 ? -23.484 28.062 12 1 91 92 ALA B O 1
ATOM 6243 N N . SER B 1 93 ? -22.391 27.828 10.102 1 93.38 93 SER B N 1
ATOM 6244 C CA . SER B 1 93 ? -22.172 26.391 10.227 1 93.38 93 SER B CA 1
ATOM 6245 C C . SER B 1 93 ? -20.797 26 9.719 1 93.38 93 SER B C 1
ATOM 6247 O O . SER B 1 93 ? -20.672 25.469 8.609 1 93.38 93 SER B O 1
ATOM 6249 N N . PRO B 1 94 ? -19.828 26.141 10.539 1 91.62 94 PRO B N 1
ATOM 6250 C CA . PRO B 1 94 ? -18.453 25.906 10.109 1 91.62 94 PRO B CA 1
ATOM 6251 C C . PRO B 1 94 ? -18.219 24.453 9.688 1 91.62 94 PRO B C 1
ATOM 6253 O O . PRO B 1 94 ? -17.312 24.172 8.898 1 91.62 94 PRO B O 1
ATOM 6256 N N . LEU B 1 95 ? -19.031 23.531 10.141 1 94.25 95 LEU B N 1
ATOM 6257 C CA . LEU B 1 95 ? -18.875 22.125 9.797 1 94.25 95 LEU B CA 1
ATOM 6258 C C . LEU B 1 95 ? -19.172 21.891 8.32 1 94.25 95 LEU B C 1
ATOM 6260 O O . LEU B 1 95 ? -18.75 20.859 7.762 1 94.25 95 LEU B O 1
ATOM 6264 N N . LYS B 1 96 ? -19.891 22.844 7.684 1 95.88 96 LYS B N 1
ATOM 6265 C CA . LYS B 1 96 ? -20.172 22.719 6.258 1 95.88 96 LYS B CA 1
ATOM 6266 C C . LYS B 1 96 ? -18.891 22.75 5.434 1 95.88 96 LYS B C 1
ATOM 6268 O O . LYS B 1 96 ? -18.828 22.156 4.355 1 95.88 96 LYS B O 1
ATOM 6273 N N . TYR B 1 97 ? -17.906 23.406 5.969 1 94.5 97 TYR B N 1
ATOM 6274 C CA . TYR B 1 97 ? -16.609 23.406 5.281 1 94.5 97 TYR B CA 1
ATOM 6275 C C . TYR B 1 97 ? -16.031 22 5.207 1 94.5 97 TYR B C 1
ATOM 6277 O O . TYR B 1 97 ? -15.523 21.594 4.164 1 94.5 97 TYR B O 1
ATOM 6285 N N . LYS B 1 98 ? -16.062 21.312 6.328 1 95.56 98 LYS B N 1
ATOM 6286 C CA . LYS B 1 98 ? -15.57 19.938 6.367 1 95.56 98 LYS B CA 1
ATOM 6287 C C . LYS B 1 98 ? -16.328 19.062 5.375 1 95.56 98 LYS B C 1
ATOM 6289 O O . LYS B 1 98 ? -15.719 18.25 4.664 1 95.56 98 LYS B O 1
ATOM 6294 N N . VAL B 1 99 ? -17.609 19.234 5.289 1 97.31 99 VAL B N 1
ATOM 6295 C CA . VAL B 1 99 ? -18.469 18.422 4.43 1 97.31 99 VAL B CA 1
ATOM 6296 C C . VAL B 1 99 ? -18.188 18.75 2.963 1 97.31 99 VAL B C 1
ATOM 6298 O O . VAL B 1 99 ? -18.141 17.844 2.119 1 97.31 99 VAL B O 1
ATOM 6301 N N . LEU B 1 100 ? -18.062 20.047 2.67 1 97.25 100 LEU B N 1
ATOM 6302 C CA . LEU B 1 100 ? -17.734 20.484 1.313 1 97.25 100 LEU B CA 1
ATOM 6303 C C . LEU B 1 100 ? -16.422 19.844 0.849 1 97.25 100 LEU B C 1
ATOM 6305 O O . LEU B 1 100 ? -16.344 19.312 -0.257 1 97.25 100 LEU B O 1
ATOM 6309 N N . THR B 1 101 ? -15.43 19.891 1.688 1 96.62 101 THR B N 1
ATOM 6310 C CA . THR B 1 101 ? -14.125 19.328 1.373 1 96.62 101 THR B CA 1
ATOM 6311 C C . THR B 1 101 ? -14.234 17.828 1.131 1 96.62 101 THR B C 1
ATOM 6313 O O . THR B 1 101 ? -13.656 17.312 0.172 1 96.62 101 THR B O 1
ATOM 6316 N N . GLU B 1 102 ? -14.914 17.172 1.974 1 97.56 102 GLU B N 1
ATOM 6317 C CA . GLU B 1 102 ? -15.102 15.727 1.854 1 97.56 102 GLU B CA 1
ATOM 6318 C C . GLU B 1 102 ? -15.828 15.367 0.559 1 97.56 102 GLU B C 1
ATOM 6320 O O . GLU B 1 102 ? -15.406 14.469 -0.168 1 97.56 102 GLU B O 1
ATOM 6325 N N . ALA B 1 103 ? -16.953 16.109 0.281 1 98.38 103 ALA B N 1
ATOM 6326 C CA . ALA B 1 103 ? -17.766 15.82 -0.897 1 98.38 103 ALA B CA 1
ATOM 6327 C C . ALA B 1 103 ? -16.953 16 -2.18 1 98.38 103 ALA B C 1
ATOM 6329 O O . ALA B 1 103 ? -16.984 15.141 -3.064 1 98.38 103 ALA B O 1
ATOM 6330 N N . LEU B 1 104 ? -16.266 17.109 -2.268 1 98.25 104 LEU B N 1
ATOM 6331 C CA . LEU B 1 104 ? -15.445 17.359 -3.447 1 98.25 104 LEU B CA 1
ATOM 6332 C C . LEU B 1 104 ? -14.297 16.375 -3.543 1 98.25 104 LEU B C 1
ATOM 6334 O O . LEU B 1 104 ? -13.961 15.906 -4.637 1 98.25 104 LEU B O 1
ATOM 6338 N N . GLY B 1 105 ? -13.695 16.062 -2.395 1 98.12 105 GLY B N 1
ATOM 6339 C CA . GLY B 1 105 ? -12.617 15.094 -2.363 1 98.12 105 GLY B CA 1
ATOM 6340 C C . GLY B 1 105 ? -13.047 13.711 -2.807 1 98.12 105 GLY B C 1
ATOM 6341 O O . GLY B 1 105 ? -12.289 13.008 -3.484 1 98.12 105 GLY B O 1
ATOM 6342 N N . MET B 1 106 ? -14.242 13.281 -2.373 1 98.56 106 MET B N 1
ATOM 6343 C CA . MET B 1 106 ? -14.766 11.984 -2.785 1 98.56 106 MET B CA 1
ATOM 6344 C C . MET B 1 106 ? -14.891 11.906 -4.301 1 98.56 106 MET B C 1
ATOM 6346 O O . MET B 1 106 ? -14.711 10.836 -4.891 1 98.56 106 MET B O 1
ATOM 6350 N N . TYR B 1 107 ? -15.203 13.047 -4.922 1 98.25 107 TYR B N 1
ATOM 6351 C CA . TYR B 1 107 ? -15.234 13.094 -6.379 1 98.25 107 TYR B CA 1
ATOM 6352 C C . TYR B 1 107 ? -13.82 13.125 -6.949 1 98.25 107 TYR B C 1
ATOM 6354 O O . TYR B 1 107 ? -13.453 12.289 -7.777 1 98.25 107 TYR B O 1
ATOM 6362 N N . ASP B 1 108 ? -13.047 14.117 -6.5 1 98 108 ASP B N 1
ATOM 6363 C CA . ASP B 1 108 ? -11.68 14.305 -6.969 1 98 108 ASP B CA 1
ATOM 6364 C C . ASP B 1 108 ? -10.906 15.242 -6.039 1 98 108 ASP B C 1
ATOM 6366 O O . ASP B 1 108 ? -11.18 16.438 -5.988 1 98 108 ASP B O 1
ATOM 6370 N N . TRP B 1 109 ? -9.891 14.734 -5.398 1 98.38 109 TRP B N 1
ATOM 6371 C CA . TRP B 1 109 ? -9.164 15.508 -4.395 1 98.38 109 TRP B CA 1
ATOM 6372 C C . TRP B 1 109 ? -8.414 16.672 -5.035 1 98.38 109 TRP B C 1
ATOM 6374 O O . TRP B 1 109 ? -8.109 17.672 -4.371 1 98.38 109 TRP B O 1
ATOM 6384 N N . THR B 1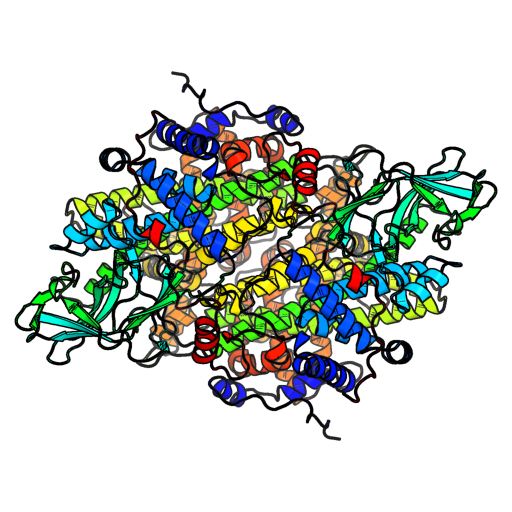 110 ? -8.047 16.609 -6.359 1 98.25 110 THR B N 1
ATOM 6385 C CA . THR B 1 110 ? -7.266 17.656 -6.992 1 98.25 110 THR B CA 1
ATOM 6386 C C . THR B 1 110 ? -8.094 18.938 -7.145 1 98.25 110 THR B C 1
ATOM 6388 O O . THR B 1 110 ? -7.551 20.047 -7.086 1 98.25 110 THR B O 1
ATOM 6391 N N . ILE B 1 111 ? -9.414 18.797 -7.262 1 97.44 111 ILE B N 1
ATOM 6392 C CA . ILE B 1 111 ? -10.297 19.953 -7.348 1 97.44 111 ILE B CA 1
ATOM 6393 C C . ILE B 1 111 ? -10.336 20.672 -6.004 1 97.44 111 ILE B C 1
ATOM 6395 O O . ILE B 1 111 ? -10.133 21.891 -5.941 1 97.44 111 ILE B O 1
ATOM 6399 N N . SER B 1 112 ? -10.531 19.828 -4.984 1 95.62 112 SER B N 1
ATOM 6400 C CA . SER B 1 112 ? -10.578 20.375 -3.633 1 95.62 112 SER B CA 1
ATOM 6401 C C . SER B 1 112 ? -9.25 21.031 -3.26 1 95.62 112 SER B C 1
ATOM 6403 O O . SER B 1 112 ? -9.227 22.125 -2.699 1 95.62 112 SER B O 1
ATOM 6405 N N . ALA B 1 113 ? -8.18 20.422 -3.576 1 96.06 113 ALA B N 1
ATOM 6406 C CA . ALA B 1 113 ? -6.852 20.922 -3.238 1 96.06 113 ALA B CA 1
ATOM 6407 C C . ALA B 1 113 ? -6.555 22.234 -3.977 1 96.06 113 ALA B C 1
ATOM 6409 O O . ALA B 1 113 ? -6.012 23.172 -3.395 1 96.06 113 ALA B O 1
ATOM 6410 N N . LYS B 1 114 ? -6.891 22.266 -5.238 1 96.06 114 LYS B N 1
ATOM 6411 C CA . LYS B 1 114 ? -6.629 23.453 -6.055 1 96.06 114 LYS B CA 1
ATOM 6412 C C . LYS B 1 114 ? -7.332 24.672 -5.48 1 96.06 114 LYS B C 1
ATOM 6414 O O . LYS B 1 114 ? -6.738 25.75 -5.402 1 96.06 114 LYS B O 1
ATOM 6419 N N . MET B 1 115 ? -8.516 24.5 -5.074 1 93.75 115 MET B N 1
ATOM 6420 C CA . MET B 1 115 ? -9.312 25.594 -4.527 1 93.75 115 MET B CA 1
ATOM 6421 C C . MET B 1 115 ? -8.805 26 -3.145 1 93.75 115 MET B C 1
ATOM 6423 O O . MET B 1 115 ? -8.625 27.188 -2.869 1 93.75 115 MET B O 1
ATOM 6427 N N . SER B 1 116 ? -8.547 25.016 -2.33 1 93.25 116 SER B N 1
ATOM 6428 C CA . SER B 1 116 ? -8.148 25.281 -0.951 1 93.25 116 SER B CA 1
ATOM 6429 C C . SER B 1 116 ? -6.781 25.953 -0.888 1 93.25 116 SER B C 1
ATOM 6431 O O . SER B 1 116 ? -6.535 26.797 -0.017 1 93.25 116 SER B O 1
ATOM 6433 N N . LEU B 1 117 ? -5.902 25.625 -1.764 1 95.12 117 LEU B N 1
ATOM 6434 C CA . LEU B 1 117 ? -4.562 26.219 -1.777 1 95.12 117 LEU B CA 1
ATOM 6435 C C . LEU B 1 117 ? -4.621 27.703 -2.102 1 95.12 117 LEU B C 1
ATOM 6437 O O . LEU B 1 117 ? -3.902 28.5 -1.5 1 95.12 117 LEU B O 1
ATOM 6441 N N . SER B 1 118 ? -5.504 28.062 -2.973 1 95.19 118 SER B N 1
ATOM 6442 C CA . SER B 1 118 ? -5.637 29.469 -3.33 1 95.19 118 SER B CA 1
ATOM 6443 C C . SER B 1 118 ? -6.41 30.234 -2.264 1 95.19 118 SER B C 1
ATOM 6445 O O . SER B 1 118 ? -5.969 31.297 -1.814 1 95.19 118 SER B O 1
ATOM 6447 N N . SER B 1 119 ? -7.504 29.672 -1.841 1 91.44 119 SER B N 1
ATOM 6448 C CA . SER B 1 119 ? -8.414 30.406 -0.963 1 91.44 119 SER B CA 1
ATOM 6449 C C . SER B 1 119 ? -7.934 30.359 0.485 1 91.44 119 SER B C 1
ATOM 6451 O O . SER B 1 119 ? -7.98 31.375 1.19 1 91.44 119 SER B O 1
ATOM 6453 N N . GLU B 1 120 ? -7.492 29.188 0.898 1 88.94 120 GLU B N 1
ATOM 6454 C CA . GLU B 1 120 ? -7.172 29.031 2.312 1 88.94 120 GLU B CA 1
ATOM 6455 C C . GLU B 1 120 ? -5.68 29.25 2.564 1 88.94 120 GLU B C 1
ATOM 6457 O O . GLU B 1 120 ? -5.297 30.062 3.406 1 88.94 120 GLU B O 1
ATOM 6462 N N . MET B 1 121 ? -4.875 28.609 1.827 1 91.25 121 MET B N 1
ATOM 6463 C CA . MET B 1 121 ? -3.443 28.641 2.113 1 91.25 121 MET B CA 1
ATOM 6464 C C . MET B 1 121 ? -2.822 29.953 1.65 1 91.25 121 MET B C 1
ATOM 6466 O O . MET B 1 121 ? -1.857 30.422 2.25 1 91.25 121 MET B O 1
ATOM 6470 N N . PHE B 1 122 ? -3.416 30.531 0.638 1 95.38 122 PHE B N 1
ATOM 6471 C CA . PHE B 1 122 ? -2.904 31.828 0.177 1 95.38 122 PHE B CA 1
ATOM 6472 C C . PHE B 1 122 ? -3.688 32.969 0.799 1 95.38 122 PHE B C 1
ATOM 6474 O O . PHE B 1 122 ? -3.191 33.656 1.699 1 95.38 122 PHE B O 1
ATOM 6481 N N . ALA B 1 123 ? -4.953 33.125 0.468 1 94.94 123 ALA B N 1
ATOM 6482 C CA . ALA B 1 123 ? -5.758 34.25 0.929 1 94.94 123 ALA B CA 1
ATOM 6483 C C . ALA B 1 123 ? -5.953 34.188 2.441 1 94.94 123 ALA B C 1
ATOM 6485 O O . ALA B 1 123 ? -5.922 35.219 3.109 1 94.94 123 ALA B O 1
ATOM 6486 N N . GLY B 1 124 ? -6.18 32.969 2.932 1 89.94 124 GLY B N 1
ATOM 6487 C CA . GLY B 1 124 ? -6.348 32.844 4.367 1 89.94 124 GLY B CA 1
ATOM 6488 C C . GLY B 1 124 ? -5.129 33.25 5.16 1 89.94 124 GLY B C 1
ATOM 6489 O O . GLY B 1 124 ? -5.254 33.938 6.191 1 89.94 124 GLY B O 1
ATOM 6490 N N . LEU B 1 125 ? -3.969 32.938 4.699 1 91.25 125 LEU B N 1
ATOM 6491 C CA . LEU B 1 125 ? -2.742 33.312 5.391 1 91.25 125 LEU B CA 1
ATOM 6492 C C . LEU B 1 125 ? -2.48 34.812 5.254 1 91.25 125 LEU B C 1
ATOM 6494 O O . LEU B 1 125 ? -2.002 35.438 6.195 1 91.25 125 LEU B O 1
ATOM 6498 N N . ALA B 1 126 ? -2.762 35.312 4.082 1 94.62 126 ALA B N 1
ATOM 6499 C CA . ALA B 1 126 ? -2.625 36.75 3.893 1 94.62 126 ALA B CA 1
ATOM 6500 C C . ALA B 1 126 ? -3.51 37.5 4.871 1 94.62 126 ALA B C 1
ATOM 6502 O O . ALA B 1 126 ? -3.1 38.531 5.41 1 94.62 126 ALA B O 1
ATOM 6503 N N . MET B 1 127 ? -4.641 37.031 5.07 1 91.56 127 MET B N 1
ATOM 6504 C CA . MET B 1 127 ? -5.594 37.656 5.977 1 91.56 127 MET B CA 1
ATOM 6505 C C . MET B 1 127 ? -5.156 37.5 7.426 1 91.56 127 MET B C 1
ATOM 6507 O O . MET B 1 127 ? -5.215 38.438 8.211 1 91.56 127 MET B O 1
ATOM 6511 N N . ASN B 1 128 ? -4.711 36.312 7.801 1 86.44 128 ASN B N 1
ATOM 6512 C CA . ASN B 1 128 ? -4.441 35.969 9.195 1 86.44 128 ASN B CA 1
ATOM 6513 C C . ASN B 1 128 ? -3.082 36.5 9.648 1 86.44 128 ASN B C 1
ATOM 6515 O O . ASN B 1 128 ? -2.906 36.844 10.812 1 86.44 128 ASN B O 1
ATOM 6519 N N . GLN B 1 129 ? -2.113 36.562 8.75 1 90.75 129 GLN B N 1
ATOM 6520 C CA . GLN B 1 129 ? -0.753 36.906 9.141 1 90.75 129 GLN B CA 1
ATOM 6521 C C . GLN B 1 129 ? -0.381 38.312 8.648 1 90.75 129 GLN B C 1
ATOM 6523 O O . GLN B 1 129 ? 0.696 38.812 8.961 1 90.75 129 GLN B O 1
ATOM 6528 N N . GLY B 1 130 ? -1.305 38.875 7.898 1 93.38 130 GLY B N 1
ATOM 6529 C CA . GLY B 1 130 ? -1.088 40.219 7.402 1 93.38 130 GLY B CA 1
ATOM 6530 C C . GLY B 1 130 ? -2.037 41.219 8.008 1 93.38 130 GLY B C 1
ATOM 6531 O O . GLY B 1 130 ? -3.135 40.875 8.445 1 93.38 130 GLY B O 1
ATOM 6532 N N . THR B 1 131 ? -1.596 42.469 8.07 1 94.19 131 THR B N 1
ATOM 6533 C CA . THR B 1 131 ? -2.475 43.562 8.547 1 94.19 131 THR B CA 1
ATOM 6534 C C . THR B 1 131 ? -2.838 44.5 7.402 1 94.19 131 THR B C 1
ATOM 6536 O O . THR B 1 131 ? -3.82 45.219 7.488 1 94.19 131 THR B O 1
ATOM 6539 N N . ARG B 1 132 ? -2.141 44.531 6.375 1 95.69 132 ARG B N 1
ATOM 6540 C CA . ARG B 1 132 ? -2.33 45.469 5.273 1 95.69 132 ARG B CA 1
ATOM 6541 C C . ARG B 1 132 ? -2.504 44.719 3.949 1 95.69 132 ARG B C 1
ATOM 6543 O O . ARG B 1 132 ? -2.146 45.25 2.891 1 95.69 132 ARG B O 1
ATOM 6550 N N . HIS B 1 133 ? -2.977 43.562 3.984 1 97 133 HIS B N 1
ATOM 6551 C CA . HIS B 1 133 ? -2.912 42.688 2.818 1 97 133 HIS B CA 1
ATOM 6552 C C . HIS B 1 133 ? -4.309 42.312 2.336 1 97 133 HIS B C 1
ATOM 6554 O O . HIS B 1 133 ? -4.473 41.312 1.593 1 97 133 HIS B O 1
ATOM 6560 N N . MET B 1 134 ? -5.34 42.969 2.691 1 96.19 134 MET B N 1
ATOM 6561 C CA . MET B 1 134 ? -6.719 42.656 2.342 1 96.19 134 MET B CA 1
ATOM 6562 C C . MET B 1 134 ? -6.938 42.75 0.835 1 96.19 134 MET B C 1
ATOM 6564 O O . MET B 1 134 ? -7.777 42.062 0.275 1 96.19 134 MET B O 1
ATOM 6568 N N . ASP B 1 135 ? -6.148 43.625 0.23 1 96.31 135 ASP B N 1
ATOM 6569 C CA . ASP B 1 135 ? -6.266 43.719 -1.221 1 96.31 135 ASP B CA 1
ATOM 6570 C C . ASP B 1 135 ? -5.996 42.375 -1.897 1 96.31 135 ASP B C 1
ATOM 6572 O O . ASP B 1 135 ? -6.703 42 -2.83 1 96.31 135 ASP B O 1
ATOM 6576 N N . PHE B 1 136 ? -4.977 41.656 -1.517 1 96.56 136 PHE B N 1
ATOM 6577 C CA . PHE B 1 136 ? -4.664 40.344 -2.062 1 96.56 136 PHE B CA 1
ATOM 6578 C C . PHE B 1 136 ? -5.793 39.375 -1.784 1 96.56 136 PHE B C 1
ATOM 6580 O O . PHE B 1 136 ? -6.113 38.531 -2.627 1 96.56 136 PHE B O 1
ATOM 6587 N N . VAL B 1 137 ? -6.355 39.438 -0.59 1 95.88 137 VAL B N 1
ATOM 6588 C CA . VAL B 1 137 ? -7.453 38.562 -0.188 1 95.88 137 VAL B CA 1
ATOM 6589 C C . VAL B 1 137 ? -8.656 38.781 -1.104 1 95.88 137 VAL B C 1
ATOM 6591 O O . VAL B 1 137 ? -9.227 37.844 -1.627 1 95.88 137 VAL B O 1
ATOM 6594 N N . ASP B 1 138 ? -8.977 40.062 -1.268 1 94.75 138 ASP B N 1
ATOM 6595 C CA . ASP B 1 138 ? -10.125 40.406 -2.094 1 94.75 138 ASP B CA 1
ATOM 6596 C C . ASP B 1 138 ? -9.914 39.969 -3.539 1 94.75 138 ASP B C 1
ATOM 6598 O O . ASP B 1 138 ? -10.836 39.438 -4.168 1 94.75 138 ASP B O 1
ATOM 6602 N N . LYS B 1 139 ? -8.742 40.219 -4.082 1 94.12 139 LYS B N 1
ATOM 6603 C CA . LYS B 1 139 ? -8.43 39.812 -5.449 1 94.12 139 LYS B CA 1
ATOM 6604 C C . LYS B 1 139 ? -8.5 38.281 -5.602 1 94.12 139 LYS B C 1
ATOM 6606 O O . LYS B 1 139 ? -8.906 37.781 -6.648 1 94.12 139 LYS B O 1
ATOM 6611 N N . SER B 1 140 ? -8.008 37.562 -4.633 1 93.56 140 SER B N 1
ATOM 6612 C CA . SER B 1 140 ? -8.094 36.125 -4.656 1 93.56 140 SER B CA 1
ATOM 6613 C C . SER B 1 140 ? -9.539 35.656 -4.668 1 93.56 140 SER B C 1
ATOM 6615 O O . SER B 1 140 ? -9.906 34.75 -5.445 1 93.56 140 SER B O 1
ATOM 6617 N N . LYS B 1 141 ? -10.367 36.188 -3.791 1 88.44 141 LYS B N 1
ATOM 6618 C CA . LYS B 1 141 ? -11.781 35.844 -3.721 1 88.44 141 LYS B CA 1
ATOM 6619 C C . LYS B 1 141 ? -12.477 36.125 -5.051 1 88.44 141 LYS B C 1
ATOM 6621 O O . LYS B 1 141 ? -13.406 35.406 -5.43 1 88.44 141 LYS B O 1
ATOM 6626 N N . ALA B 1 142 ? -12.008 37.188 -5.703 1 87.06 142 ALA B N 1
ATOM 6627 C CA . ALA B 1 142 ? -12.586 37.594 -6.992 1 87.06 142 ALA B CA 1
ATOM 6628 C C . ALA B 1 142 ? -11.977 36.75 -8.125 1 87.06 142 ALA B C 1
ATOM 6630 O O . ALA B 1 142 ? -12.336 36.938 -9.289 1 87.06 142 ALA B O 1
ATOM 6631 N N . ASN B 1 143 ? -11.055 35.906 -7.863 1 87.38 143 ASN B N 1
ATOM 6632 C CA . ASN B 1 143 ? -10.359 35.062 -8.82 1 87.38 143 ASN B CA 1
ATOM 6633 C C . ASN B 1 143 ? -9.539 35.875 -9.805 1 87.38 143 ASN B C 1
ATOM 6635 O O . ASN B 1 143 ? -9.375 35.5 -10.969 1 87.38 143 ASN B O 1
ATOM 6639 N N . GLU B 1 144 ? -9.164 37 -9.297 1 91 144 GLU B N 1
ATOM 6640 C CA . GLU B 1 144 ? -8.266 37.844 -10.102 1 91 144 GLU B CA 1
ATOM 6641 C C . GLU B 1 144 ? -6.824 37.375 -9.977 1 91 144 GLU B C 1
ATOM 6643 O O . GLU B 1 144 ? -6.012 37.594 -10.875 1 91 144 GLU B O 1
ATOM 6648 N N . ILE B 1 145 ? -6.52 36.844 -8.875 1 94.56 145 ILE B N 1
ATOM 6649 C CA . ILE B 1 145 ? -5.23 36.188 -8.664 1 94.56 145 ILE B CA 1
ATOM 6650 C C . ILE B 1 145 ? -5.441 34.781 -8.141 1 94.56 145 ILE B C 1
ATOM 6652 O O . ILE B 1 145 ? -6.492 34.469 -7.574 1 94.56 145 ILE B O 1
ATOM 6656 N N . PHE B 1 146 ? -4.617 33.938 -8.445 1 95.44 146 PHE B N 1
ATOM 6657 C CA . PHE B 1 146 ? -4.648 32.531 -8.039 1 95.44 146 PHE B CA 1
ATOM 6658 C C . PHE B 1 146 ? -3.414 32.188 -7.223 1 95.44 146 PHE B C 1
ATOM 6660 O O . PHE B 1 146 ? -2.283 32.375 -7.676 1 95.44 146 PHE B O 1
ATOM 6667 N N . GLY B 1 147 ? -3.688 31.672 -6.043 1 97.31 147 GLY B N 1
ATOM 6668 C CA . GLY B 1 147 ? -2.6 31.625 -5.074 1 97.31 147 GLY B CA 1
ATOM 6669 C C . GLY B 1 147 ? -2.053 30.234 -4.852 1 97.31 147 GLY B C 1
ATOM 6670 O O . GLY B 1 147 ? -2.645 29.25 -5.297 1 97.31 147 GLY B O 1
ATOM 6671 N N . CYS B 1 148 ? -0.896 30.109 -4.234 1 97.88 148 CYS B N 1
ATOM 6672 C CA . CYS B 1 148 ? -0.233 28.891 -3.787 1 97.88 148 CYS B CA 1
ATOM 6673 C C . CYS B 1 148 ? 0.577 29.141 -2.52 1 97.88 148 CYS B C 1
ATOM 6675 O O . CYS B 1 148 ? 0.592 30.266 -2 1 97.88 148 CYS B O 1
ATOM 6677 N N . PHE B 1 149 ? 1.083 28.109 -1.914 1 96.19 149 PHE B N 1
ATOM 6678 C CA . PHE B 1 149 ? 1.854 28.109 -0.677 1 96.19 149 PHE B CA 1
ATOM 6679 C C . PHE B 1 149 ? 3.266 27.594 -0.915 1 96.19 149 PHE B C 1
ATOM 6681 O O . PHE B 1 149 ? 3.445 26.422 -1.278 1 96.19 149 PHE B O 1
ATOM 6688 N N . ILE B 1 150 ? 4.309 28.422 -0.739 1 97.5 150 ILE B N 1
ATOM 6689 C CA . ILE B 1 150 ? 5.676 28.125 -1.16 1 97.5 150 ILE B CA 1
ATOM 6690 C C . ILE B 1 150 ? 6.574 28 0.066 1 97.5 150 ILE B C 1
ATOM 6692 O O . ILE B 1 150 ? 7.035 29 0.621 1 97.5 150 ILE B O 1
ATOM 6696 N N . LEU B 1 151 ? 6.941 26.734 0.432 1 95.38 151 LEU B N 1
ATOM 6697 C CA . LEU B 1 151 ? 7.75 26.531 1.629 1 95.38 151 LEU B CA 1
ATOM 6698 C C . LEU B 1 151 ? 8.898 25.562 1.352 1 95.38 151 LEU B C 1
ATOM 6700 O O . LEU B 1 151 ? 10.062 25.969 1.315 1 95.38 151 LEU B O 1
ATOM 6704 N N . THR B 1 152 ? 8.648 24.328 0.943 1 96.62 152 THR B N 1
ATOM 6705 C CA . THR B 1 152 ? 9.57 23.203 0.853 1 96.62 152 THR B CA 1
ATOM 6706 C C . THR B 1 152 ? 10.633 23.453 -0.211 1 96.62 152 THR B C 1
ATOM 6708 O O . THR B 1 152 ? 10.336 24 -1.28 1 96.62 152 THR B O 1
ATOM 6711 N N . GLU B 1 153 ? 11.852 23.203 0.118 1 98 153 GLU B N 1
ATOM 6712 C CA . GLU B 1 153 ? 12.953 23.281 -0.837 1 98 153 GLU B CA 1
ATOM 6713 C C . GLU B 1 153 ? 13.445 21.891 -1.224 1 98 153 GLU B C 1
ATOM 6715 O O . GLU B 1 153 ? 13.18 20.906 -0.521 1 98 153 GLU B O 1
ATOM 6720 N N . LEU B 1 154 ? 14.133 21.797 -2.299 1 97.81 154 LEU B N 1
ATOM 6721 C CA . LEU B 1 154 ? 14.672 20.547 -2.812 1 97.81 154 LEU B CA 1
ATOM 6722 C C . LEU B 1 154 ? 15.484 19.812 -1.74 1 97.81 154 LEU B C 1
ATOM 6724 O O . LEU B 1 154 ? 15.383 18.594 -1.596 1 97.81 154 LEU B O 1
ATOM 6728 N N . SER B 1 155 ? 16.219 20.547 -0.962 1 96.56 155 SER B N 1
ATOM 6729 C CA . SER B 1 155 ? 17.125 19.938 0.008 1 96.56 155 SER B CA 1
ATOM 6730 C C . SER B 1 155 ? 16.547 19.969 1.413 1 96.56 155 SER B C 1
ATOM 6732 O O . SER B 1 155 ? 17.031 19.297 2.316 1 96.56 155 SER B O 1
ATOM 6734 N N . HIS B 1 156 ? 15.484 20.781 1.719 1 94.25 156 HIS B N 1
ATOM 6735 C CA . HIS B 1 156 ? 14.883 20.859 3.045 1 94.25 156 HIS B CA 1
ATOM 6736 C C . HIS B 1 156 ? 13.367 20.75 2.971 1 94.25 156 HIS B C 1
ATOM 6738 O O . HIS B 1 156 ? 12.734 21.406 2.135 1 94.25 156 HIS B O 1
ATOM 6744 N N . GLY B 1 157 ? 12.789 19.906 3.766 1 90.56 157 GLY B N 1
ATOM 6745 C CA . GLY B 1 157 ? 11.352 19.75 3.93 1 90.56 157 GLY B CA 1
ATOM 6746 C C . GLY B 1 157 ? 10.906 19.797 5.379 1 90.56 157 GLY B C 1
ATOM 6747 O O . GLY B 1 157 ? 10.617 20.859 5.914 1 90.56 157 GLY B O 1
ATOM 6748 N N . SER B 1 158 ? 11.172 18.781 6.117 1 87.38 158 SER B N 1
ATOM 6749 C CA . SER B 1 158 ? 10.805 18.703 7.527 1 87.38 158 SER B CA 1
ATOM 6750 C C . SER B 1 158 ? 11.586 19.703 8.359 1 87.38 158 SER B C 1
ATOM 6752 O O . SER B 1 158 ? 11.078 20.234 9.359 1 87.38 158 SER B O 1
ATOM 6754 N N . ASN B 1 159 ? 12.805 19.953 7.992 1 91.31 159 ASN B N 1
ATOM 6755 C CA . ASN B 1 159 ? 13.633 20.938 8.68 1 91.31 159 ASN B CA 1
ATOM 6756 C C . ASN B 1 159 ? 13.43 22.344 8.109 1 91.31 159 ASN B C 1
ATOM 6758 O O . ASN B 1 159 ? 14.344 22.906 7.512 1 91.31 159 ASN B O 1
ATOM 6762 N N . THR B 1 160 ? 12.359 22.953 8.438 1 89.38 160 THR B N 1
ATOM 6763 C CA . THR B 1 160 ? 11.938 24.219 7.852 1 89.38 160 THR B CA 1
ATOM 6764 C C . THR B 1 160 ? 12.859 25.344 8.289 1 89.38 160 THR B C 1
ATOM 6766 O O . THR B 1 160 ? 13.078 26.312 7.543 1 89.38 160 THR B O 1
ATOM 6769 N N . LYS B 1 161 ? 13.406 25.188 9.461 1 88.69 161 LYS B N 1
ATOM 6770 C CA . LYS B 1 161 ? 14.25 26.25 10.008 1 88.69 161 LYS B CA 1
ATOM 6771 C C . LYS B 1 161 ? 15.492 26.453 9.156 1 88.69 161 LYS B C 1
ATOM 6773 O O . LYS B 1 161 ? 16.109 27.531 9.188 1 88.69 161 LYS B O 1
ATOM 6778 N N . GLN B 1 162 ? 15.781 25.438 8.367 1 92 162 GLN B N 1
ATOM 6779 C CA . GLN B 1 162 ? 17.047 25.5 7.645 1 92 162 GLN B CA 1
ATOM 6780 C C . GLN B 1 162 ? 16.828 25.797 6.164 1 92 162 GLN B C 1
ATOM 6782 O O . GLN B 1 162 ? 17.734 25.625 5.348 1 92 162 GLN B O 1
ATOM 6787 N N . MET B 1 163 ? 15.625 26.328 5.875 1 94.5 163 MET B N 1
ATOM 6788 C CA . MET B 1 163 ? 15.406 26.797 4.512 1 94.5 163 MET B CA 1
ATOM 6789 C C . MET B 1 163 ? 16.406 27.891 4.152 1 94.5 163 MET B C 1
ATOM 6791 O O . MET B 1 163 ? 16.844 28.656 5.02 1 94.5 163 MET B O 1
ATOM 6795 N N . ARG B 1 164 ? 16.703 28 2.807 1 97.56 164 ARG B N 1
ATOM 6796 C CA . ARG B 1 164 ? 17.875 28.812 2.506 1 97.56 164 ARG B CA 1
ATOM 6797 C C . ARG B 1 164 ? 17.5 29.984 1.604 1 97.56 164 ARG B C 1
ATOM 6799 O O . ARG B 1 164 ? 18.297 30.906 1.418 1 97.56 164 ARG B O 1
ATOM 6806 N N . THR B 1 165 ? 16.297 29.984 1.012 1 98.56 165 THR B N 1
ATOM 6807 C CA . THR B 1 165 ? 15.867 31.172 0.293 1 98.56 165 THR B CA 1
ATOM 6808 C C . THR B 1 165 ? 15.828 32.375 1.227 1 98.56 165 THR B C 1
ATOM 6810 O O . THR B 1 165 ? 15.367 32.281 2.363 1 98.56 165 THR B O 1
ATOM 6813 N N . THR B 1 166 ? 16.344 33.594 0.722 1 98.5 166 THR B N 1
ATOM 6814 C CA . THR B 1 166 ? 16.453 34.75 1.588 1 98.5 166 THR B CA 1
ATOM 6815 C C . THR B 1 166 ? 15.609 35.906 1.06 1 98.5 166 THR B C 1
ATOM 6817 O O . THR B 1 166 ? 15.289 35.969 -0.13 1 98.5 166 THR B O 1
ATOM 6820 N N . ALA B 1 167 ? 15.156 36.688 1.92 1 98.69 167 ALA B N 1
ATOM 6821 C CA . ALA B 1 167 ? 14.578 38 1.659 1 98.69 167 ALA B CA 1
ATOM 6822 C C . ALA B 1 167 ? 15.344 39.094 2.398 1 98.69 167 ALA B C 1
ATOM 6824 O O . ALA B 1 167 ? 15.234 39.219 3.621 1 98.69 167 ALA B O 1
ATOM 6825 N N . THR B 1 168 ? 16.094 39.844 1.7 1 98.62 168 THR B N 1
ATOM 6826 C CA . THR B 1 168 ? 16.922 40.875 2.307 1 98.62 168 THR B CA 1
ATOM 6827 C C . THR B 1 168 ? 16.297 42.281 2.066 1 98.62 168 THR B C 1
ATOM 6829 O O . THR B 1 168 ? 16.062 42.656 0.92 1 98.62 168 THR B O 1
ATOM 6832 N N . PHE B 1 169 ? 16.141 43.062 3.145 1 98.56 169 PHE B N 1
ATOM 6833 C CA . PHE B 1 169 ? 15.5 44.375 3.039 1 98.56 169 PHE B CA 1
ATOM 6834 C C . PHE B 1 169 ? 16.484 45.406 2.49 1 98.56 169 PHE B C 1
ATOM 6836 O O . PHE B 1 169 ? 17.656 45.406 2.873 1 98.56 169 PHE B O 1
ATOM 6843 N N . ASP B 1 170 ? 16.016 46.156 1.576 1 97.56 170 ASP B N 1
ATOM 6844 C CA . ASP B 1 170 ? 16.703 47.312 1.027 1 97.56 170 ASP B CA 1
ATOM 6845 C C . ASP B 1 170 ? 15.953 48.625 1.346 1 97.56 170 ASP B C 1
ATOM 6847 O O . ASP B 1 170 ? 14.961 48.938 0.689 1 97.56 170 ASP B O 1
ATOM 6851 N N . SER B 1 171 ? 16.422 49.375 2.303 1 96.44 171 SER B N 1
ATOM 6852 C CA . SER B 1 171 ? 15.719 50.562 2.781 1 96.44 171 SER B CA 1
ATOM 6853 C C . SER B 1 171 ? 15.695 51.656 1.715 1 96.44 171 SER B C 1
ATOM 6855 O O . SER B 1 171 ? 14.805 52.5 1.72 1 96.44 171 SER B O 1
ATOM 6857 N N . LYS B 1 172 ? 16.641 51.625 0.846 1 97.12 172 LYS B N 1
ATOM 6858 C CA . LYS B 1 172 ? 16.719 52.656 -0.19 1 97.12 172 LYS B CA 1
ATOM 6859 C C . LYS B 1 172 ? 15.539 52.531 -1.159 1 97.12 172 LYS B C 1
ATOM 6861 O O . LYS B 1 172 ? 14.961 53.562 -1.563 1 97.12 172 LYS B O 1
ATOM 6866 N N . THR B 1 173 ? 15.18 51.344 -1.474 1 97.56 173 THR B N 1
ATOM 6867 C CA . THR B 1 173 ? 14.117 51.156 -2.451 1 97.56 173 THR B CA 1
ATOM 6868 C C . THR B 1 173 ? 12.828 50.719 -1.767 1 97.56 173 THR B C 1
ATOM 6870 O O . THR B 1 173 ? 11.773 50.625 -2.406 1 97.56 173 THR B O 1
ATOM 6873 N N . GLN B 1 174 ? 12.836 50.469 -0.474 1 98.06 174 GLN B N 1
ATOM 6874 C CA . GLN B 1 174 ? 11.703 49.969 0.291 1 98.06 174 GLN B CA 1
ATOM 6875 C C . GLN B 1 174 ? 11.195 48.656 -0.293 1 98.06 174 GLN B C 1
ATOM 6877 O O . GLN B 1 174 ? 9.992 48.469 -0.515 1 98.06 174 GLN B O 1
ATOM 6882 N N . GLU B 1 175 ? 12.188 47.781 -0.604 1 98.56 175 GLU B N 1
ATOM 6883 C CA . GLU B 1 175 ? 11.875 46.469 -1.183 1 98.56 175 GLU B CA 1
ATOM 6884 C C . GLU B 1 175 ? 12.656 45.375 -0.481 1 98.56 175 GLU B C 1
ATOM 6886 O O . GLU B 1 175 ? 13.664 45.625 0.17 1 98.56 175 GLU B O 1
ATOM 6891 N N . PHE B 1 176 ? 12.117 44.156 -0.512 1 98.69 176 PHE B N 1
ATOM 6892 C CA . PHE B 1 176 ? 12.883 42.969 -0.195 1 98.69 176 PHE B CA 1
ATOM 6893 C C . PHE B 1 176 ? 13.477 42.344 -1.458 1 98.69 176 PHE B C 1
ATOM 6895 O O . PHE B 1 176 ? 12.812 42.281 -2.49 1 98.69 176 PHE B O 1
ATOM 6902 N N . VAL B 1 177 ? 14.719 41.969 -1.404 1 98.69 177 VAL B N 1
ATOM 6903 C CA . VAL B 1 177 ? 15.375 41.219 -2.479 1 98.69 177 VAL B CA 1
ATOM 6904 C C . VAL B 1 177 ? 15.352 39.75 -2.162 1 98.69 177 VAL B C 1
ATOM 6906 O O . VAL B 1 177 ? 16.047 39.281 -1.261 1 98.69 177 VAL B O 1
ATOM 6909 N N . ILE B 1 178 ? 14.5 39 -2.889 1 98.81 178 ILE B N 1
ATOM 6910 C CA . ILE B 1 178 ? 14.375 37.562 -2.709 1 98.81 178 ILE B CA 1
ATOM 6911 C C . ILE B 1 178 ? 15.43 36.844 -3.557 1 98.81 178 ILE B C 1
ATOM 6913 O O . ILE B 1 178 ? 15.57 37.125 -4.75 1 98.81 178 ILE B O 1
ATOM 6917 N N . ASN B 1 179 ? 16.156 35.906 -2.934 1 98.69 179 ASN B N 1
ATOM 6918 C CA . ASN B 1 179 ? 17.203 35.188 -3.645 1 98.69 179 ASN B CA 1
ATOM 6919 C C . ASN B 1 179 ? 17.266 33.719 -3.205 1 98.69 179 ASN B C 1
ATOM 6921 O O . ASN B 1 179 ? 17.25 33.438 -2.008 1 98.69 179 ASN B O 1
ATOM 6925 N N . THR B 1 180 ? 17.188 32.812 -4.148 1 98.69 180 THR B N 1
ATOM 6926 C CA . THR B 1 180 ? 17.5 31.391 -3.961 1 98.69 180 THR B CA 1
ATOM 6927 C C . THR B 1 180 ? 18.984 31.141 -4.223 1 98.69 180 THR B C 1
ATOM 6929 O O . THR B 1 180 ? 19.453 31.25 -5.359 1 98.69 180 THR B O 1
ATOM 6932 N N . PRO B 1 181 ? 19.734 30.828 -3.215 1 98 181 PRO B N 1
ATOM 6933 C CA . PRO B 1 181 ? 21.203 30.891 -3.314 1 98 181 PRO B CA 1
ATOM 6934 C C . PRO B 1 181 ? 21.766 29.859 -4.281 1 98 181 PRO B C 1
ATOM 6936 O O . PRO B 1 181 ? 22.812 30.094 -4.895 1 98 181 PRO B O 1
ATOM 6939 N N . ASP B 1 182 ? 21.219 28.672 -4.398 1 97.19 182 ASP B N 1
ATOM 6940 C CA . ASP B 1 182 ? 21.641 27.625 -5.328 1 97.19 182 ASP B CA 1
ATOM 6941 C C . ASP B 1 182 ? 20.469 26.688 -5.664 1 97.19 182 ASP B C 1
ATOM 6943 O O . ASP B 1 182 ? 19.359 26.875 -5.164 1 97.19 182 ASP B O 1
ATOM 6947 N N . PHE B 1 183 ? 20.641 25.719 -6.543 1 96.75 183 PHE B N 1
ATOM 6948 C CA . PHE B 1 183 ? 19.547 24.906 -7.039 1 96.75 183 PHE B CA 1
ATOM 6949 C C . PHE B 1 183 ? 18.984 24.031 -5.93 1 96.75 183 PHE B C 1
ATOM 6951 O O . PHE B 1 183 ? 17.812 23.641 -5.977 1 96.75 183 PHE B O 1
ATOM 6958 N N . GLU B 1 184 ? 19.766 23.688 -4.922 1 97.5 184 GLU B N 1
ATOM 6959 C CA . GLU B 1 184 ? 19.281 22.859 -3.822 1 97.5 184 GLU B CA 1
ATOM 6960 C C . GLU B 1 184 ? 18.25 23.609 -2.979 1 97.5 184 GLU B C 1
ATOM 6962 O O . GLU B 1 184 ? 17.453 22.984 -2.268 1 97.5 184 GLU B O 1
ATOM 6967 N N . ALA B 1 185 ? 18.297 24.953 -3.016 1 98.25 185 ALA B N 1
ATOM 6968 C CA . ALA B 1 185 ? 17.375 25.781 -2.27 1 98.25 185 ALA B CA 1
ATOM 6969 C C . ALA B 1 185 ? 16.141 26.109 -3.107 1 98.25 185 ALA B C 1
ATOM 6971 O O . ALA B 1 185 ? 15.266 26.859 -2.668 1 98.25 185 ALA B O 1
ATOM 6972 N N . THR B 1 186 ? 16.062 25.516 -4.281 1 98.5 186 THR B N 1
ATOM 6973 C CA . THR B 1 186 ? 14.875 25.688 -5.105 1 98.5 186 THR B CA 1
ATOM 6974 C C . THR B 1 186 ? 13.633 25.203 -4.367 1 98.5 186 THR B C 1
ATOM 6976 O O . THR B 1 186 ? 13.625 24.109 -3.809 1 98.5 186 THR B O 1
ATOM 6979 N N . LYS B 1 187 ? 12.602 26.172 -4.316 1 98.5 187 LYS B N 1
ATOM 6980 C CA . LYS B 1 187 ? 11.32 25.75 -3.75 1 98.5 187 LYS B CA 1
ATOM 6981 C C . LYS B 1 187 ? 10.641 24.719 -4.633 1 98.5 187 LYS B C 1
ATOM 6983 O O . LYS B 1 187 ? 10.672 24.828 -5.859 1 98.5 187 LYS B O 1
ATOM 6988 N N . ILE B 1 188 ? 10.07 23.672 -4.012 1 98.12 188 ILE B N 1
ATOM 6989 C CA . ILE B 1 188 ? 9.477 22.562 -4.766 1 98.12 188 ILE B CA 1
ATOM 6990 C C . ILE B 1 188 ? 8.227 22.062 -4.043 1 98.12 188 ILE B C 1
ATOM 6992 O O . ILE B 1 188 ? 7.941 22.484 -2.918 1 98.12 188 ILE B O 1
ATOM 6996 N N . TRP B 1 189 ? 7.375 21.188 -4.738 1 97.81 189 TRP B N 1
ATOM 6997 C CA . TRP B 1 189 ? 6.164 20.562 -4.223 1 97.81 189 TRP B CA 1
ATOM 6998 C C . TRP B 1 189 ? 5.086 21.609 -3.949 1 97.81 189 TRP B C 1
ATOM 7000 O O . TRP B 1 189 ? 4.309 21.469 -3.002 1 97.81 189 TRP B O 1
ATOM 7010 N N . VAL B 1 190 ? 5.07 22.656 -4.707 1 98.19 190 VAL B N 1
ATOM 7011 C CA . VAL B 1 190 ? 4.121 23.734 -4.477 1 98.19 190 VAL B CA 1
ATOM 7012 C C . VAL B 1 190 ? 2.875 23.531 -5.332 1 98.19 190 VAL B C 1
ATOM 7014 O O . VAL B 1 190 ? 2.9 23.75 -6.543 1 98.19 190 VAL B O 1
ATOM 7017 N N . GLY B 1 191 ? 1.805 23.172 -4.703 1 97.81 191 GLY B N 1
ATOM 7018 C CA . GLY B 1 191 ? 0.558 22.984 -5.426 1 97.81 191 GLY B CA 1
ATOM 7019 C C . GLY B 1 191 ? 0.073 24.25 -6.113 1 97.81 191 GLY B C 1
ATOM 7020 O O . GLY B 1 191 ? 0.189 25.344 -5.562 1 97.81 191 GLY B O 1
ATOM 7021 N N . ASN B 1 192 ? -0.469 24.141 -7.312 1 97.81 192 ASN B N 1
ATOM 7022 C CA . ASN B 1 192 ? -1.004 25.203 -8.156 1 97.81 192 ASN B CA 1
ATOM 7023 C C . ASN B 1 192 ? 0.107 25.953 -8.898 1 97.81 192 ASN B C 1
ATOM 7025 O O . ASN B 1 192 ? -0.158 26.688 -9.844 1 97.81 192 ASN B O 1
ATOM 7029 N N . LEU B 1 193 ? 1.321 25.812 -8.492 1 98.25 193 LEU B N 1
ATOM 7030 C CA . LEU B 1 193 ? 2.404 26.672 -8.961 1 98.25 193 LEU B CA 1
ATOM 7031 C C . LEU B 1 193 ? 2.896 26.234 -10.336 1 98.25 193 LEU B C 1
ATOM 7033 O O . LEU B 1 193 ? 3.449 27.047 -11.094 1 98.25 193 LEU B O 1
ATOM 7037 N N . GLY B 1 194 ? 2.732 25 -10.664 1 97.44 194 GLY B N 1
ATOM 7038 C CA . GLY B 1 194 ? 3.279 24.469 -11.898 1 97.44 194 GLY B CA 1
ATOM 7039 C C . GLY B 1 194 ? 2.809 25.234 -13.133 1 97.44 194 GLY B C 1
ATOM 7040 O O . GLY B 1 194 ? 3.615 25.594 -13.984 1 97.44 194 GLY B O 1
ATOM 7041 N N . LYS B 1 195 ? 1.529 25.547 -13.078 1 95.19 195 LYS B N 1
ATOM 7042 C CA . LYS B 1 195 ? 0.992 26.094 -14.328 1 95.19 195 LYS B CA 1
ATOM 7043 C C . LYS B 1 195 ? 0.111 27.312 -14.062 1 95.19 195 LYS B C 1
ATOM 7045 O O . LYS B 1 195 ? -0.125 28.125 -14.961 1 95.19 195 LYS B O 1
ATOM 7050 N N . GLN B 1 196 ? -0.317 27.547 -12.82 1 94.19 196 GLN B N 1
ATOM 7051 C CA . GLN B 1 196 ? -1.482 28.422 -12.75 1 94.19 196 GLN B CA 1
ATOM 7052 C C . GLN B 1 196 ? -1.252 29.562 -11.766 1 94.19 196 GLN B C 1
ATOM 7054 O O . GLN B 1 196 ? -1.725 30.672 -11.984 1 94.19 196 GLN B O 1
ATOM 7059 N N . ALA B 1 197 ? -0.597 29.328 -10.695 1 97.25 197 ALA B N 1
ATOM 7060 C CA . ALA B 1 197 ? -0.532 30.312 -9.617 1 97.25 197 ALA B CA 1
ATOM 7061 C C . ALA B 1 197 ? 0.127 31.609 -10.094 1 97.25 197 ALA B C 1
ATOM 7063 O O . ALA B 1 197 ? 1.151 31.578 -10.781 1 97.25 197 ALA B O 1
ATOM 7064 N N . THR B 1 198 ? -0.506 32.719 -9.766 1 97.56 198 THR B N 1
ATOM 7065 C CA . THR B 1 198 ? 0.055 34.031 -10.078 1 97.56 198 THR B CA 1
ATOM 7066 C C . THR B 1 198 ? 0.772 34.625 -8.867 1 97.56 198 THR B C 1
ATOM 7068 O O . THR B 1 198 ? 1.677 35.438 -9.008 1 97.56 198 THR B O 1
ATOM 7071 N N . HIS B 1 199 ? 0.318 34.281 -7.727 1 98.31 199 HIS B N 1
ATOM 7072 C CA . HIS B 1 199 ? 0.887 34.719 -6.465 1 98.31 199 HIS B CA 1
ATOM 7073 C C . HIS B 1 199 ? 1.086 33.562 -5.492 1 98.31 199 HIS B C 1
ATOM 7075 O O . HIS B 1 199 ? 0.417 32.531 -5.602 1 98.31 199 HIS B O 1
ATOM 7081 N N . GLY B 1 200 ? 2 33.719 -4.559 1 98.31 200 GLY B N 1
ATOM 7082 C CA . GLY B 1 200 ? 2.18 32.719 -3.516 1 98.31 200 GLY B CA 1
ATOM 7083 C C . GLY B 1 200 ? 2.598 33.312 -2.186 1 98.31 200 GLY B C 1
ATOM 7084 O O . GLY B 1 200 ? 3.094 34.438 -2.131 1 98.31 200 GLY B O 1
ATOM 7085 N N . ILE B 1 201 ? 2.221 32.656 -1.11 1 97.44 201 ILE B N 1
ATOM 7086 C CA . ILE B 1 201 ? 2.85 32.938 0.174 1 97.44 201 ILE B CA 1
ATOM 7087 C C . ILE B 1 201 ? 4.219 32.25 0.24 1 97.44 201 ILE B C 1
ATOM 7089 O O . ILE B 1 201 ? 4.305 31.031 0.382 1 97.44 201 ILE B O 1
ATOM 7093 N N . LEU B 1 202 ? 5.23 33.031 0.176 1 98.12 202 LEU B N 1
ATOM 7094 C CA . LEU B 1 202 ? 6.609 32.562 0.136 1 98.12 202 LEU B CA 1
ATOM 7095 C C . LEU B 1 202 ? 7.25 32.625 1.519 1 98.12 202 LEU B C 1
ATOM 7097 O O . LEU B 1 202 ? 7.191 33.656 2.18 1 98.12 202 LEU B O 1
ATOM 7101 N N . TYR B 1 203 ? 7.793 31.578 1.969 1 96.25 203 TYR B N 1
ATOM 7102 C CA . TYR B 1 203 ? 8.609 31.578 3.178 1 96.25 203 TYR B CA 1
ATOM 7103 C C . TYR B 1 203 ? 10.086 31.75 2.838 1 96.25 203 TYR B C 1
ATOM 7105 O O . TYR B 1 203 ? 10.625 31.031 1.994 1 96.25 203 TYR B O 1
ATOM 7113 N N . ALA B 1 204 ? 10.742 32.656 3.471 1 97.44 204 ALA B N 1
ATOM 7114 C CA . ALA B 1 204 ? 12.156 32.969 3.242 1 97.44 204 ALA B CA 1
ATOM 7115 C C . ALA B 1 204 ? 12.82 33.5 4.512 1 97.44 204 ALA B C 1
ATOM 7117 O O . ALA B 1 204 ? 12.141 34 5.402 1 97.44 204 ALA B O 1
ATOM 7118 N N . GLN B 1 205 ? 14.125 33.312 4.59 1 97.31 205 GLN B N 1
ATOM 7119 C CA . GLN B 1 205 ? 14.898 33.906 5.676 1 97.31 205 GLN B CA 1
ATOM 7120 C C . GLN B 1 205 ? 14.984 35.406 5.535 1 97.31 205 GLN B C 1
ATOM 7122 O O . GLN B 1 205 ? 15.555 35.906 4.566 1 97.31 205 GLN B O 1
ATOM 7127 N N . LEU B 1 206 ? 14.477 36.062 6.574 1 97.88 206 LEU B N 1
ATOM 7128 C CA . LEU B 1 206 ? 14.445 37.531 6.508 1 97.88 206 LEU B CA 1
ATOM 7129 C C . LEU B 1 206 ? 15.75 38.125 7.023 1 97.88 206 LEU B C 1
ATOM 7131 O O . LEU B 1 206 ? 16.172 37.844 8.148 1 97.88 206 LEU B O 1
ATOM 7135 N N . TYR B 1 207 ? 16.375 38.906 6.203 1 98.06 207 TYR B N 1
ATOM 7136 C CA . TYR B 1 207 ? 17.562 39.688 6.57 1 98.06 207 TYR B CA 1
ATOM 7137 C C . TYR B 1 207 ? 17.281 41.188 6.512 1 98.06 207 TYR B C 1
ATOM 7139 O O . TYR B 1 207 ? 16.594 41.656 5.605 1 98.06 207 TYR B O 1
ATOM 7147 N N . THR B 1 208 ? 17.734 41.844 7.512 1 97.56 208 THR B N 1
ATOM 7148 C CA . THR B 1 208 ? 17.766 43.312 7.445 1 97.56 208 THR B CA 1
ATOM 7149 C C . THR B 1 208 ? 19.094 43.812 6.902 1 97.56 208 THR B C 1
ATOM 7151 O O . THR B 1 208 ? 20.016 43 6.691 1 97.56 208 THR B O 1
ATOM 7154 N N . GLU B 1 209 ? 19.156 45.094 6.609 1 94.69 209 GLU B N 1
ATOM 7155 C CA . GLU B 1 209 ? 20.297 45.656 5.906 1 94.69 209 GLU B CA 1
ATOM 7156 C C . GLU B 1 209 ? 21.578 45.5 6.707 1 94.69 209 GLU B C 1
ATOM 7158 O O . GLU B 1 209 ? 22.672 45.438 6.133 1 94.69 209 GLU B O 1
ATOM 7163 N N . ASP B 1 210 ? 21.5 45.406 7.98 1 94.75 210 ASP B N 1
ATOM 7164 C CA . ASP B 1 210 ? 22.672 45.219 8.828 1 94.75 210 ASP B CA 1
ATOM 7165 C C . ASP B 1 210 ? 23.203 43.812 8.75 1 94.75 210 ASP B C 1
ATOM 7167 O O . ASP B 1 210 ? 24.203 43.469 9.398 1 94.75 210 ASP B O 1
ATOM 7171 N N . GLY B 1 211 ? 22.547 42.938 8.008 1 95.12 211 GLY B N 1
ATOM 7172 C CA . GLY B 1 211 ? 23.016 41.594 7.797 1 95.12 211 GLY B CA 1
ATOM 7173 C C . GLY B 1 211 ? 22.469 40.594 8.812 1 95.12 211 GLY B C 1
ATOM 7174 O O . GLY B 1 211 ? 22.766 39.406 8.758 1 95.12 211 GLY B O 1
ATOM 7175 N N . VAL B 1 212 ? 21.609 41.125 9.719 1 96.69 212 VAL B N 1
ATOM 7176 C CA . VAL B 1 212 ? 21.062 40.25 10.75 1 96.69 212 VAL B CA 1
ATOM 7177 C C . VAL B 1 212 ? 19.938 39.375 10.156 1 96.69 212 VAL B C 1
ATOM 7179 O O . VAL B 1 212 ? 19.062 39.906 9.477 1 96.69 212 VAL B O 1
ATOM 7182 N N . CYS B 1 213 ? 20.062 38.094 10.367 1 96.25 213 CYS B N 1
ATOM 7183 C CA . CYS B 1 213 ? 19 37.156 9.969 1 96.25 213 CYS B CA 1
ATOM 7184 C C . CYS B 1 213 ? 17.953 37.031 11.062 1 96.25 213 CYS B C 1
ATOM 7186 O O . CYS B 1 213 ? 18.266 36.656 12.195 1 96.25 213 CYS B O 1
ATOM 7188 N N . HIS B 1 214 ? 16.734 37.312 10.781 1 95.44 214 HIS B N 1
ATOM 7189 C CA . HIS B 1 214 ? 15.648 37.25 11.758 1 95.44 214 HIS B CA 1
ATOM 7190 C C . HIS B 1 214 ? 14.828 35.969 11.641 1 95.44 214 HIS B C 1
ATOM 7192 O O . HIS B 1 214 ? 13.773 35.844 12.266 1 95.44 214 HIS B O 1
ATOM 7198 N N . GLY B 1 215 ? 15.289 35.094 10.797 1 93.62 215 GLY B N 1
ATOM 7199 C CA . GLY B 1 215 ? 14.641 33.781 10.664 1 93.62 215 GLY B CA 1
ATOM 7200 C C . GLY B 1 215 ? 13.578 33.75 9.586 1 93.62 215 GLY B C 1
ATOM 7201 O O . GLY B 1 215 ? 13.445 34.719 8.812 1 93.62 215 GLY B O 1
ATOM 7202 N N . LEU B 1 216 ? 12.883 32.688 9.492 1 93.81 216 LEU B N 1
ATOM 7203 C CA . LEU B 1 216 ? 11.898 32.438 8.453 1 93.81 216 LEU B CA 1
ATOM 7204 C C . LEU B 1 216 ? 10.68 33.344 8.609 1 93.81 216 LEU B C 1
ATOM 7206 O O . LEU B 1 216 ? 10.102 33.406 9.695 1 93.81 216 LEU B O 1
ATOM 7210 N N . HIS B 1 217 ? 10.258 34.031 7.59 1 94.88 217 HIS B N 1
ATOM 7211 C CA . HIS B 1 217 ? 9.078 34.875 7.508 1 94.88 217 HIS B CA 1
ATOM 7212 C C . HIS B 1 217 ? 8.289 34.594 6.23 1 94.88 217 HIS B C 1
ATOM 7214 O O . HIS B 1 217 ? 8.781 33.906 5.328 1 94.88 217 HIS B O 1
ATOM 7220 N N . SER B 1 218 ? 7.062 35.094 6.203 1 95.62 218 SER B N 1
ATOM 7221 C CA . SER B 1 218 ? 6.203 34.875 5.051 1 95.62 218 SER B CA 1
ATOM 7222 C C . SER B 1 218 ? 5.934 36.156 4.289 1 95.62 218 SER B C 1
ATOM 7224 O O . SER B 1 218 ? 5.766 37.219 4.898 1 95.62 218 SER B O 1
ATOM 7226 N N . PHE B 1 219 ? 5.973 36.125 2.977 1 98 219 PHE B N 1
ATOM 7227 C CA . PHE B 1 219 ? 5.785 37.219 2.057 1 98 219 PHE B CA 1
ATOM 7228 C C . PHE B 1 219 ? 4.758 36.875 0.986 1 98 219 PHE B C 1
ATOM 7230 O O . PHE B 1 219 ? 4.719 35.75 0.499 1 98 219 PHE B O 1
ATOM 7237 N N . VAL B 1 220 ? 3.898 37.812 0.675 1 98.5 220 VAL B N 1
ATOM 7238 C CA . VAL B 1 220 ? 3.168 37.656 -0.579 1 98.5 220 VAL B CA 1
ATOM 7239 C C . VAL B 1 220 ? 4.113 37.875 -1.758 1 98.5 220 VAL B C 1
ATOM 7241 O O . VAL B 1 220 ? 4.711 38.938 -1.894 1 98.5 220 VAL B O 1
ATOM 7244 N N . ALA B 1 221 ? 4.258 36.906 -2.592 1 98.62 221 ALA B N 1
ATOM 7245 C CA . ALA B 1 221 ? 5.168 37 -3.73 1 98.62 221 ALA B CA 1
ATOM 7246 C C . ALA B 1 221 ? 4.41 36.844 -5.047 1 98.62 221 ALA B C 1
ATOM 7248 O O . ALA B 1 221 ? 3.85 35.781 -5.348 1 98.62 221 ALA B O 1
ATOM 7249 N N . PRO B 1 222 ? 4.352 37.906 -5.832 1 98.44 222 PRO B N 1
ATOM 7250 C CA . PRO B 1 222 ? 3.92 37.719 -7.219 1 98.44 222 PRO B CA 1
ATOM 7251 C C . PRO B 1 222 ? 4.883 36.844 -8.023 1 98.44 222 PRO B C 1
ATOM 7253 O O . PRO B 1 222 ? 6.098 37.031 -7.953 1 98.44 222 PRO B O 1
ATOM 7256 N N . ILE B 1 223 ? 4.332 35.906 -8.711 1 98.38 223 ILE B N 1
ATOM 7257 C CA . ILE B 1 223 ? 5.16 34.938 -9.422 1 98.38 223 ILE B CA 1
ATOM 7258 C C . ILE B 1 223 ? 4.973 35.094 -10.93 1 98.38 223 ILE B C 1
ATOM 7260 O O . ILE B 1 223 ? 5.941 35.062 -11.688 1 98.38 223 ILE B O 1
ATOM 7264 N N . ARG B 1 224 ? 3.768 35.219 -11.383 1 98 224 ARG B N 1
ATOM 7265 C CA . ARG B 1 224 ? 3.4 35.344 -12.789 1 98 224 ARG B CA 1
ATOM 7266 C C . ARG B 1 224 ? 2.525 36.562 -13.016 1 98 224 ARG B C 1
ATOM 7268 O O . ARG B 1 224 ? 1.812 37 -12.109 1 98 224 ARG B O 1
ATOM 7275 N N . HIS B 1 225 ? 2.594 37.062 -14.312 1 96.75 225 HIS B N 1
ATOM 7276 C CA . HIS B 1 225 ? 1.715 38.156 -14.711 1 96.75 225 HIS B CA 1
ATOM 7277 C C . HIS B 1 225 ? 0.262 37.688 -14.781 1 96.75 225 HIS B C 1
ATOM 7279 O O . HIS B 1 225 ? -0.038 36.656 -15.359 1 96.75 225 HIS B O 1
ATOM 7285 N N . THR B 1 226 ? -0.685 38.406 -14.195 1 96.06 226 THR B N 1
ATOM 7286 C CA . THR B 1 226 ? -2.072 38 -14.023 1 96.06 226 THR B CA 1
ATOM 7287 C C . THR B 1 226 ? -2.795 37.938 -15.367 1 96.06 226 THR B C 1
ATOM 7289 O O . THR B 1 226 ? -3.836 37.312 -15.5 1 96.06 226 THR B O 1
ATOM 7292 N N . LYS B 1 227 ? -2.236 38.562 -16.422 1 93.81 227 LYS B N 1
ATOM 7293 C CA . LYS B 1 227 ? -2.928 38.625 -17.703 1 93.81 227 LYS B CA 1
ATOM 7294 C C . LYS B 1 227 ? -2.299 37.688 -18.719 1 93.81 227 LYS B C 1
ATOM 7296 O O . LYS B 1 227 ? -2.939 37.312 -19.703 1 93.81 227 LYS B O 1
ATOM 7301 N N . THR B 1 228 ? -1.033 37.344 -18.531 1 94.62 228 THR B N 1
ATOM 7302 C CA . THR B 1 228 ? -0.35 36.531 -19.547 1 94.62 228 THR B CA 1
ATOM 7303 C C . THR B 1 228 ? 0.138 35.219 -18.969 1 94.62 228 THR B C 1
ATOM 7305 O O . THR B 1 228 ? 0.508 34.312 -19.703 1 94.62 228 THR B O 1
ATOM 7308 N N . LEU B 1 229 ? 0.209 35.094 -17.625 1 96 229 LEU B N 1
ATOM 7309 C CA . LEU B 1 229 ? 0.696 33.938 -16.859 1 96 229 LEU B CA 1
ATOM 7310 C C . LEU B 1 229 ? 2.174 33.688 -17.141 1 96 229 LEU B C 1
ATOM 7312 O O . LEU B 1 229 ? 2.67 32.594 -16.922 1 96 229 LEU B O 1
ATOM 7316 N N . MET B 1 230 ? 2.832 34.688 -17.672 1 96.75 230 MET B N 1
ATOM 7317 C CA . MET B 1 230 ? 4.281 34.625 -17.812 1 96.75 230 MET B CA 1
ATOM 7318 C C . MET B 1 230 ? 4.984 34.938 -16.5 1 96.75 230 MET B C 1
ATOM 7320 O O . MET B 1 230 ? 4.551 35.812 -15.773 1 96.75 230 MET B O 1
ATOM 7324 N N . ALA B 1 231 ? 6.004 34.25 -16.219 1 97.5 231 ALA B N 1
ATOM 7325 C CA . ALA B 1 231 ? 6.789 34.5 -15.016 1 97.5 231 ALA B CA 1
ATOM 7326 C C . ALA B 1 231 ? 7.422 35.875 -15.047 1 97.5 231 ALA B C 1
ATOM 7328 O O . ALA B 1 231 ? 7.816 36.344 -16.109 1 97.5 231 ALA B O 1
ATOM 7329 N N . PHE B 1 232 ? 7.547 36.5 -13.93 1 98 232 PHE B N 1
ATOM 7330 C CA . PHE B 1 232 ? 8.227 37.812 -13.852 1 98 232 PHE B CA 1
ATOM 7331 C C . PHE B 1 232 ? 9.727 37.625 -14.016 1 98 232 PHE B C 1
ATOM 7333 O O . PHE B 1 232 ? 10.273 36.562 -13.734 1 98 232 PHE B O 1
ATOM 7340 N N . PRO B 1 233 ? 10.445 38.688 -14.539 1 97.31 233 PRO B N 1
ATOM 7341 C CA . PRO B 1 233 ? 11.906 38.594 -14.602 1 97.31 233 PRO B CA 1
ATOM 7342 C C . PRO B 1 233 ? 12.539 38.344 -13.242 1 97.31 233 PRO B C 1
ATOM 7344 O O . PRO B 1 233 ? 12.148 38.938 -12.234 1 97.31 233 PRO B O 1
ATOM 7347 N N . GLY B 1 234 ? 13.445 37.406 -13.25 1 98 234 GLY B N 1
ATOM 7348 C CA . GLY B 1 234 ? 14.109 37.031 -12.008 1 98 234 GLY B CA 1
ATOM 7349 C C . GLY B 1 234 ? 13.453 35.844 -11.32 1 98 234 GLY B C 1
ATOM 7350 O O . GLY B 1 234 ? 13.961 35.344 -10.312 1 98 234 GLY B O 1
ATOM 7351 N N . VAL B 1 235 ? 12.305 35.469 -11.852 1 98.5 235 VAL B N 1
ATOM 7352 C CA . VAL B 1 235 ? 11.594 34.312 -11.312 1 98.5 235 VAL B CA 1
ATOM 7353 C C . VAL B 1 235 ? 11.695 33.156 -12.281 1 98.5 235 VAL B C 1
ATOM 7355 O O . VAL B 1 235 ? 11.258 33.25 -13.438 1 98.5 235 VAL B O 1
ATOM 7358 N N . MET B 1 236 ? 12.336 32.062 -11.906 1 98 236 MET B N 1
ATOM 7359 C CA . MET B 1 236 ? 12.289 30.797 -12.641 1 98 236 MET B CA 1
ATOM 7360 C C . MET B 1 236 ? 11.266 29.844 -12.031 1 98 236 MET B C 1
ATOM 7362 O O . MET B 1 236 ? 11.438 29.375 -10.906 1 98 236 MET B O 1
ATOM 7366 N N . VAL B 1 237 ? 10.211 29.656 -12.711 1 98.12 237 VAL B N 1
ATOM 7367 C CA . VAL B 1 237 ? 9.102 28.859 -12.203 1 98.12 237 VAL B CA 1
ATOM 7368 C C . VAL B 1 237 ? 8.688 27.812 -13.242 1 98.12 237 VAL B C 1
ATOM 7370 O O . VAL B 1 237 ? 8.734 28.078 -14.445 1 98.12 237 VAL B O 1
ATOM 7373 N N . GLY B 1 238 ? 8.367 26.578 -12.797 1 97.5 238 GLY B N 1
ATOM 7374 C CA . GLY B 1 238 ? 7.984 25.531 -13.719 1 97.5 238 GLY B CA 1
ATOM 7375 C C . GLY B 1 238 ? 7.195 24.422 -13.062 1 97.5 238 GLY B C 1
ATOM 7376 O O . GLY B 1 238 ? 6.949 24.453 -11.859 1 97.5 238 GLY B O 1
ATOM 7377 N N . ASP B 1 239 ? 6.727 23.484 -13.922 1 97.38 239 ASP B N 1
ATOM 7378 C CA . ASP B 1 239 ? 5.984 22.297 -13.516 1 97.38 239 ASP B CA 1
ATOM 7379 C C . ASP B 1 239 ? 6.934 21.172 -13.117 1 97.38 239 ASP B C 1
ATOM 7381 O O . ASP B 1 239 ? 7.867 20.844 -13.852 1 97.38 239 ASP B O 1
ATOM 7385 N N . MET B 1 240 ? 6.727 20.562 -11.953 1 96.44 240 MET B N 1
ATOM 7386 C CA . MET B 1 240 ? 7.602 19.5 -11.453 1 96.44 240 MET B CA 1
ATOM 7387 C C . MET B 1 240 ? 7.438 18.219 -12.281 1 96.44 240 MET B C 1
ATOM 7389 O O . MET B 1 240 ? 8.32 17.359 -12.281 1 96.44 240 MET B O 1
ATOM 7393 N N . GLY B 1 241 ? 6.266 18.125 -12.945 1 96 241 GLY B N 1
ATOM 7394 C CA . GLY B 1 241 ? 5.988 16.922 -13.719 1 96 241 GLY B CA 1
ATOM 7395 C C . GLY B 1 241 ? 5.059 15.953 -13.016 1 96 241 GLY B C 1
ATOM 7396 O O . GLY B 1 241 ? 4.336 16.344 -12.094 1 96 241 GLY B O 1
ATOM 7397 N N . GLU B 1 242 ? 5.027 14.695 -13.523 1 96.94 242 GLU B N 1
ATOM 7398 C CA . GLU B 1 242 ? 4.082 13.664 -13.109 1 96.94 242 GLU B CA 1
ATOM 7399 C C . GLU B 1 242 ? 4.426 13.125 -11.727 1 96.94 242 GLU B C 1
ATOM 7401 O O . GLU B 1 242 ? 5.602 13 -11.367 1 96.94 242 GLU B O 1
ATOM 7406 N N . LYS B 1 243 ? 3.469 12.875 -10.898 1 97.38 243 LYS B N 1
ATOM 7407 C CA . LYS B 1 243 ? 3.566 12.203 -9.609 1 97.38 243 LYS B CA 1
ATOM 7408 C C . LYS B 1 243 ? 2.879 10.836 -9.648 1 97.38 243 LYS B C 1
ATOM 7410 O O . LYS B 1 243 ? 2.379 10.422 -10.695 1 97.38 243 LYS B O 1
ATOM 7415 N N . ILE B 1 244 ? 2.848 10.109 -8.508 1 97.69 244 ILE B N 1
ATOM 7416 C CA . ILE B 1 244 ? 2.174 8.82 -8.414 1 97.69 244 ILE B CA 1
ATOM 7417 C C . ILE B 1 244 ? 0.667 9.016 -8.586 1 97.69 244 ILE B C 1
ATOM 7419 O O . ILE B 1 244 ? -0.01 8.172 -9.18 1 97.69 244 ILE B O 1
ATOM 7423 N N . GLY B 1 245 ? 0.12 10.055 -8.125 1 97.5 245 GLY B N 1
ATOM 7424 C CA . GLY B 1 245 ? -1.28 10.438 -8.172 1 97.5 245 GLY B CA 1
ATOM 7425 C C . GLY B 1 245 ? -1.49 11.93 -7.996 1 97.5 245 GLY B C 1
ATOM 7426 O O . GLY B 1 245 ? -0.527 12.703 -7.973 1 97.5 245 GLY B O 1
ATOM 7427 N N . LEU B 1 246 ? -2.76 12.359 -8 1 98.12 246 LEU B N 1
ATOM 7428 C CA . LEU B 1 246 ? -3.133 13.766 -7.852 1 98.12 246 LEU B CA 1
ATOM 7429 C C . LEU B 1 246 ? -2.549 14.609 -8.977 1 98.12 246 LEU B C 1
ATOM 7431 O O . LEU B 1 246 ? -2.113 15.742 -8.75 1 98.12 246 LEU B O 1
ATOM 7435 N N . ASN B 1 247 ? -2.514 14.055 -10.117 1 97.56 247 ASN B N 1
ATOM 7436 C CA . ASN B 1 247 ? -1.793 14.695 -11.211 1 97.56 247 ASN B CA 1
ATOM 7437 C C . ASN B 1 247 ? -2.592 15.852 -11.812 1 97.56 247 ASN B C 1
ATOM 7439 O O . ASN B 1 247 ? -2.047 16.672 -12.547 1 97.56 247 ASN B O 1
ATOM 7443 N N . GLY B 1 248 ? -3.904 15.938 -11.453 1 97.44 248 GLY B N 1
ATOM 7444 C CA . GLY B 1 248 ? -4.633 17.141 -11.836 1 97.44 248 GLY B CA 1
ATOM 7445 C C . GLY B 1 248 ? -4.105 18.391 -11.156 1 97.44 248 GLY B C 1
ATOM 7446 O O . GLY B 1 248 ? -4.27 19.5 -11.68 1 97.44 248 GLY B O 1
ATOM 7447 N N . LEU B 1 249 ? -3.576 18.234 -10.008 1 97.94 249 LEU B N 1
ATOM 7448 C CA . LEU B 1 249 ? -2.947 19.344 -9.297 1 97.94 249 LEU B CA 1
ATOM 7449 C C . LEU B 1 249 ? -1.553 19.625 -9.844 1 97.94 249 LEU B C 1
ATOM 7451 O O . LEU B 1 249 ? -0.691 18.734 -9.836 1 97.94 249 LEU B O 1
ATOM 7455 N N . ASP B 1 250 ? -1.341 20.781 -10.352 1 97.19 250 ASP B N 1
ATOM 7456 C CA . ASP B 1 250 ? -0.041 21.156 -10.906 1 97.19 250 ASP B CA 1
ATOM 7457 C C . ASP B 1 250 ? 0.918 21.609 -9.812 1 97.19 250 ASP B C 1
ATOM 7459 O O . ASP B 1 250 ? 0.956 22.781 -9.461 1 97.19 250 ASP B O 1
ATOM 7463 N N . ASN B 1 251 ? 1.729 20.688 -9.312 1 97.88 251 ASN B N 1
ATOM 7464 C CA . ASN B 1 251 ? 2.812 21.047 -8.406 1 97.88 251 ASN B CA 1
ATOM 7465 C C . ASN B 1 251 ? 4.012 21.609 -9.156 1 97.88 251 ASN B C 1
ATOM 7467 O O . ASN B 1 251 ? 4.391 21.094 -10.211 1 97.88 251 ASN B O 1
ATOM 7471 N N . GLY B 1 252 ? 4.535 22.688 -8.602 1 98.25 252 GLY B N 1
ATOM 7472 C CA . GLY B 1 252 ? 5.637 23.328 -9.305 1 98.25 252 GLY B CA 1
ATOM 7473 C C . GLY B 1 252 ? 6.836 23.594 -8.414 1 98.25 252 GLY B C 1
ATOM 7474 O O . GLY B 1 252 ? 6.867 23.172 -7.262 1 98.25 252 GLY B O 1
ATOM 7475 N N . PHE B 1 253 ? 7.84 24.078 -9.016 1 98.5 253 PHE B N 1
ATOM 7476 C CA . PHE B 1 253 ? 9.047 24.578 -8.359 1 98.5 253 PHE B CA 1
ATOM 7477 C C . PHE B 1 253 ? 9.312 26.016 -8.75 1 98.5 253 PHE B C 1
ATOM 7479 O O . PHE B 1 253 ? 8.789 26.516 -9.75 1 98.5 253 PHE B O 1
ATOM 7486 N N . VAL B 1 254 ? 10.07 26.719 -7.891 1 98.75 254 VAL B N 1
ATOM 7487 C CA . VAL B 1 254 ? 10.398 28.109 -8.195 1 98.75 254 VAL B CA 1
ATOM 7488 C C . VAL B 1 254 ? 11.734 28.484 -7.555 1 98.75 254 VAL B C 1
ATOM 7490 O O . VAL B 1 254 ? 12.07 27.984 -6.477 1 98.75 254 VAL B O 1
ATOM 7493 N N . ALA B 1 255 ? 12.516 29.203 -8.234 1 98.69 255 ALA B N 1
ATOM 7494 C CA . ALA B 1 255 ? 13.75 29.812 -7.762 1 98.69 255 ALA B CA 1
ATOM 7495 C C . ALA B 1 255 ? 13.797 31.297 -8.109 1 98.69 255 ALA B C 1
ATOM 7497 O O . ALA B 1 255 ? 13.32 31.703 -9.172 1 98.69 255 ALA B O 1
ATOM 7498 N N . PHE B 1 256 ? 14.391 32.094 -7.215 1 98.81 256 PHE B N 1
ATOM 7499 C CA . PHE B 1 256 ? 14.438 33.531 -7.371 1 98.81 256 PHE B CA 1
ATOM 7500 C C . PHE B 1 256 ? 15.875 34 -7.551 1 98.81 256 PHE B C 1
ATOM 7502 O O . PHE B 1 256 ? 16.781 33.5 -6.895 1 98.81 256 PHE B O 1
ATOM 7509 N N . ASN B 1 257 ? 15.984 34.875 -8.469 1 98.56 257 ASN B N 1
ATOM 7510 C CA . ASN B 1 257 ? 17.266 35.531 -8.703 1 98.56 257 ASN B CA 1
ATOM 7511 C C . ASN B 1 257 ? 17.172 37.031 -8.484 1 98.56 257 ASN B C 1
ATOM 7513 O O . ASN B 1 257 ? 16.828 37.781 -9.406 1 98.56 257 ASN B O 1
ATOM 7517 N N . GLN B 1 258 ? 17.562 37.469 -7.344 1 98.25 258 GLN B N 1
ATOM 7518 C CA . GLN B 1 258 ? 17.531 38.875 -6.965 1 98.25 258 GLN B CA 1
ATOM 7519 C C . GLN B 1 258 ? 16.188 39.5 -7.316 1 98.25 258 GLN B C 1
ATOM 7521 O O . GLN B 1 258 ? 16.156 40.562 -7.938 1 98.25 258 GLN B O 1
ATOM 7526 N N . TYR B 1 259 ? 15.18 38.844 -7.055 1 98.62 259 TYR B N 1
ATOM 7527 C CA . TYR B 1 259 ? 13.812 39.281 -7.352 1 98.62 259 TYR B CA 1
ATOM 7528 C C . TYR B 1 259 ? 13.305 40.25 -6.297 1 98.62 259 TYR B C 1
ATOM 7530 O O . TYR B 1 259 ? 13.43 40 -5.094 1 98.62 259 TYR B O 1
ATOM 7538 N N . ARG B 1 260 ? 12.75 41.375 -6.688 1 98.5 260 ARG B N 1
ATOM 7539 C CA . ARG B 1 260 ? 12.406 42.438 -5.746 1 98.5 260 ARG B CA 1
ATOM 7540 C C . ARG B 1 260 ? 10.898 42.531 -5.551 1 98.5 260 ARG B C 1
ATOM 7542 O O . ARG B 1 260 ? 10.133 42.469 -6.52 1 98.5 260 ARG B O 1
ATOM 7549 N N . ILE B 1 261 ? 10.477 42.594 -4.344 1 98.5 261 ILE B N 1
ATOM 7550 C CA . ILE B 1 261 ? 9.078 42.812 -3.994 1 98.5 261 ILE B CA 1
ATOM 7551 C C . ILE B 1 261 ? 8.977 43.969 -2.982 1 98.5 261 ILE B C 1
ATOM 7553 O O . ILE B 1 261 ? 9.922 44.219 -2.229 1 98.5 261 ILE B O 1
ATOM 7557 N N . PRO B 1 262 ? 7.84 44.594 -2.924 1 98.12 262 PRO B N 1
ATOM 7558 C CA . PRO B 1 262 ? 7.691 45.719 -1.993 1 98.12 262 PRO B CA 1
ATOM 7559 C C . PRO B 1 262 ? 7.789 45.281 -0.531 1 98.12 262 PRO B C 1
ATOM 7561 O O . PRO B 1 262 ? 7.406 44.156 -0.187 1 98.12 262 PRO B O 1
ATOM 7564 N N . ARG B 1 263 ? 8.227 46.188 0.346 1 98.12 263 ARG B N 1
ATOM 7565 C CA . ARG B 1 263 ? 8.297 45.969 1.787 1 98.12 263 ARG B CA 1
ATOM 7566 C C . ARG B 1 263 ? 6.945 45.531 2.35 1 98.12 263 ARG B C 1
ATOM 7568 O O . ARG B 1 263 ? 6.879 44.719 3.248 1 98.12 263 ARG B O 1
ATOM 7575 N N . GLU B 1 264 ? 5.863 46.062 1.743 1 97.31 264 GLU B N 1
ATOM 7576 C CA . GLU B 1 264 ? 4.5 45.844 2.229 1 97.31 264 GLU B CA 1
ATOM 7577 C C . GLU B 1 264 ? 4.035 44.406 1.969 1 97.31 264 GLU B C 1
ATOM 7579 O O . GLU B 1 264 ? 3.021 43.969 2.518 1 97.31 264 GLU B O 1
ATOM 7584 N N . ASN B 1 265 ? 4.855 43.719 1.235 1 98.19 265 ASN B N 1
ATOM 7585 C CA . ASN B 1 265 ? 4.465 42.344 0.934 1 98.19 265 ASN B CA 1
ATOM 7586 C C . ASN B 1 265 ? 4.816 41.375 2.078 1 98.19 265 ASN B C 1
ATOM 7588 O O . ASN B 1 265 ? 4.371 40.25 2.1 1 98.19 265 ASN B O 1
ATOM 7592 N N . LEU B 1 266 ? 5.566 41.812 3.01 1 98.19 266 LEU B N 1
ATOM 7593 C CA . LEU B 1 266 ? 5.824 41.031 4.223 1 98.19 266 LEU B CA 1
ATOM 7594 C C . LEU B 1 266 ? 4.555 40.906 5.055 1 98.19 266 LEU B C 1
ATOM 7596 O O . LEU B 1 266 ? 3.871 41.875 5.332 1 98.19 266 LEU B O 1
ATOM 7600 N N . LEU B 1 267 ? 4.152 39.688 5.316 1 96.5 267 LEU B N 1
ATOM 7601 C CA . LEU B 1 267 ? 3.061 39.531 6.266 1 96.5 267 LEU B CA 1
ATOM 7602 C C . LEU B 1 267 ? 3.502 39.875 7.68 1 96.5 267 LEU B C 1
ATOM 7604 O O . LEU B 1 267 ? 4.258 39.156 8.312 1 96.5 267 LEU B O 1
ATOM 7608 N N . ASP B 1 268 ? 2.967 40.906 8.219 1 95.44 268 ASP B N 1
ATOM 7609 C CA . ASP B 1 268 ? 3.654 41.719 9.219 1 95.44 268 ASP B CA 1
ATOM 7610 C C . ASP B 1 268 ? 3.119 41.438 10.625 1 95.44 268 ASP B C 1
ATOM 7612 O O . ASP B 1 268 ? 3.586 42 11.602 1 95.44 268 ASP B O 1
ATOM 7616 N N . ARG B 1 269 ? 2.203 40.531 10.758 1 91.19 269 ARG B N 1
ATOM 7617 C CA . ARG B 1 269 ? 1.604 40.344 12.078 1 91.19 269 ARG B CA 1
ATOM 7618 C C . ARG B 1 269 ? 2.613 39.75 13.055 1 91.19 269 ARG B C 1
ATOM 7620 O O . ARG B 1 269 ? 2.598 40.094 14.242 1 91.19 269 ARG B O 1
ATOM 7627 N N . LEU B 1 270 ? 3.479 38.844 12.555 1 89.19 270 LEU B N 1
ATOM 7628 C CA . LEU B 1 270 ? 4.395 38.156 13.453 1 89.19 270 LEU B CA 1
ATOM 7629 C C . LEU B 1 270 ? 5.758 38.844 13.469 1 89.19 270 LEU B C 1
ATOM 7631 O O . LEU B 1 270 ? 6.574 38.594 14.359 1 89.19 270 LEU B O 1
ATOM 7635 N N . GLY B 1 271 ? 6 39.594 12.578 1 94.12 271 GLY B N 1
ATOM 7636 C CA . GLY B 1 271 ? 7.234 40.344 12.398 1 94.12 271 GLY B CA 1
ATOM 7637 C C . GLY B 1 271 ? 7.199 41.312 11.219 1 94.12 271 GLY B C 1
ATOM 7638 O O . GLY B 1 271 ? 6.629 40.969 10.172 1 94.12 271 GLY B O 1
ATOM 7639 N N . ASP B 1 272 ? 7.789 42.406 11.461 1 96.75 272 ASP B N 1
ATOM 7640 C CA . ASP B 1 272 ? 7.777 43.469 10.438 1 96.75 272 ASP B CA 1
ATOM 7641 C C . ASP B 1 272 ? 9.125 44.188 10.359 1 96.75 272 ASP B C 1
ATOM 7643 O O . ASP B 1 272 ? 10.016 43.906 11.18 1 96.75 272 ASP B O 1
ATOM 7647 N N . VAL B 1 273 ? 9.328 44.906 9.281 1 97.81 273 VAL B N 1
ATOM 7648 C CA . VAL B 1 273 ? 10.484 45.781 9.102 1 97.81 273 VAL B CA 1
ATOM 7649 C C . VAL B 1 273 ? 10.023 47.188 8.82 1 97.81 273 VAL B C 1
ATOM 7651 O O . VAL B 1 273 ? 9.234 47.438 7.902 1 97.81 273 VAL B O 1
ATOM 7654 N N . THR B 1 274 ? 10.508 48.125 9.641 1 97 274 THR B N 1
ATOM 7655 C CA . THR B 1 274 ? 10.148 49.531 9.438 1 97 274 THR B CA 1
ATOM 7656 C C . THR B 1 274 ? 10.82 50.094 8.188 1 97 274 THR B C 1
ATOM 7658 O O . THR B 1 274 ? 11.781 49.5 7.68 1 97 274 THR B O 1
ATOM 7661 N N . PRO B 1 275 ? 10.281 51.219 7.625 1 96.56 275 PRO B N 1
ATOM 7662 C CA . PRO B 1 275 ? 10.914 51.844 6.465 1 96.56 275 PRO B CA 1
ATOM 7663 C C . PRO B 1 275 ? 12.391 52.125 6.695 1 96.56 275 PRO B C 1
ATOM 7665 O O . PRO B 1 275 ? 13.18 52.156 5.746 1 96.56 275 PRO B O 1
ATOM 7668 N N . GLU B 1 276 ? 12.789 52.375 8.016 1 96 276 GLU B N 1
ATOM 7669 C CA . GLU B 1 276 ? 14.172 52.656 8.359 1 96 276 GLU B CA 1
ATOM 7670 C C . GLU B 1 276 ? 15.016 51.406 8.445 1 96 276 GLU B C 1
ATOM 7672 O O . GLU B 1 276 ? 16.234 51.469 8.602 1 96 276 GLU B O 1
ATOM 7677 N N . GLY B 1 277 ? 14.344 50.219 8.25 1 95.88 277 GLY B N 1
ATOM 7678 C CA . GLY B 1 277 ? 15.086 48.969 8.211 1 95.88 277 GLY B CA 1
ATOM 7679 C C . GLY B 1 277 ? 15.172 48.281 9.562 1 95.88 277 GLY B C 1
ATOM 7680 O O . GLY B 1 277 ? 15.938 47.344 9.734 1 95.88 277 GLY B O 1
ATOM 7681 N N . LYS B 1 278 ? 14.367 48.719 10.484 1 96.44 278 LYS B N 1
ATOM 7682 C CA . LYS B 1 278 ? 14.375 48.125 11.812 1 96.44 278 LYS B CA 1
ATOM 7683 C C . LYS B 1 278 ? 13.367 46.969 11.898 1 96.44 278 LYS B C 1
ATOM 7685 O O . LYS B 1 278 ? 12.203 47.125 11.516 1 96.44 278 LYS B O 1
ATOM 7690 N N . TYR B 1 279 ? 13.867 45.844 12.352 1 96.75 279 TYR B N 1
ATOM 7691 C CA . TYR B 1 279 ? 12.984 44.688 12.57 1 96.75 279 TYR B CA 1
ATOM 7692 C C . TYR B 1 279 ? 12.172 44.875 13.844 1 96.75 279 TYR B C 1
ATOM 7694 O O . TYR B 1 279 ? 12.711 45.25 14.883 1 96.75 279 TYR B O 1
ATOM 7702 N N . VAL B 1 280 ? 10.875 44.656 13.852 1 96.31 280 VAL B N 1
ATOM 7703 C CA . VAL B 1 280 ? 9.977 44.75 15 1 96.31 280 VAL B CA 1
ATOM 7704 C C . VAL B 1 280 ? 9.102 43.5 15.078 1 96.31 280 VAL B C 1
ATOM 7706 O O . VAL B 1 280 ? 8.578 43.031 14.062 1 96.31 280 VAL B O 1
ATOM 7709 N N . THR B 1 281 ? 8.969 42.906 16.156 1 94.62 281 THR B N 1
ATOM 7710 C CA . THR B 1 281 ? 8.141 41.719 16.359 1 94.62 281 THR B CA 1
ATOM 7711 C C . THR B 1 281 ? 7.457 41.781 17.719 1 94.62 281 THR B C 1
ATOM 7713 O O . THR B 1 281 ? 7.996 42.344 18.672 1 94.62 281 THR B O 1
ATOM 7716 N N . PRO B 1 282 ? 6.254 41.281 17.812 1 90.81 282 PRO B N 1
ATOM 7717 C CA . PRO B 1 282 ? 5.594 41.219 19.125 1 90.81 282 PRO B CA 1
ATOM 7718 C C . PRO B 1 282 ? 6.117 40.094 20 1 90.81 282 PRO B C 1
ATOM 7720 O O . PRO B 1 282 ? 5.711 39.969 21.156 1 90.81 282 PRO B O 1
ATOM 7723 N N . PHE B 1 283 ? 7.012 39.312 19.562 1 89.88 283 PHE B N 1
ATOM 7724 C CA . PHE B 1 283 ? 7.504 38.156 20.312 1 89.88 283 PHE B CA 1
ATOM 7725 C C . PHE B 1 283 ? 8.859 38.438 20.938 1 89.88 283 PHE B C 1
ATOM 7727 O O . PHE B 1 283 ? 9.727 39.062 20.297 1 89.88 283 PHE B O 1
ATOM 7734 N N . LYS B 1 284 ? 8.977 38.031 22.172 1 87.44 284 LYS B N 1
ATOM 7735 C CA . LYS B 1 284 ? 10.273 38.125 22.844 1 87.44 284 LYS B CA 1
ATOM 7736 C C . LYS B 1 284 ? 11.156 36.938 22.516 1 87.44 284 LYS B C 1
ATOM 7738 O O . LYS B 1 284 ? 12.375 37.062 22.406 1 87.44 284 LYS B O 1
ATOM 7743 N N . ASP B 1 285 ? 10.555 35.844 22.328 1 87.06 285 ASP B N 1
ATOM 7744 C CA . ASP B 1 285 ? 11.227 34.594 22.031 1 87.06 285 ASP B CA 1
ATOM 7745 C C . ASP B 1 285 ? 11.078 34.188 20.562 1 87.06 285 ASP B C 1
ATOM 7747 O O . ASP B 1 285 ? 9.969 33.938 20.094 1 87.06 285 ASP B O 1
ATOM 7751 N N . PRO B 1 286 ? 12.234 34.062 19.859 1 82.62 286 PRO B N 1
ATOM 7752 C CA . PRO B 1 286 ? 12.172 33.719 18.438 1 82.62 286 PRO B CA 1
ATOM 7753 C C . PRO B 1 286 ? 11.531 32.344 18.203 1 82.62 286 PRO B C 1
ATOM 7755 O O . PRO B 1 286 ? 10.898 32.125 17.156 1 82.62 286 PRO B O 1
ATOM 7758 N N . ASN B 1 287 ? 11.719 31.5 19.172 1 78.19 287 ASN B N 1
ATOM 7759 C CA . ASN B 1 287 ? 11.125 30.172 19.031 1 78.19 287 ASN B CA 1
ATOM 7760 C C . ASN B 1 287 ? 9.602 30.234 19.094 1 78.19 287 ASN B C 1
ATOM 7762 O O . ASN B 1 287 ? 8.922 29.469 18.406 1 78.19 287 ASN B O 1
ATOM 7766 N N . LYS B 1 288 ? 9.094 31.109 19.812 1 79.88 288 LYS B N 1
ATOM 7767 C CA . LYS B 1 288 ? 7.645 31.297 19.906 1 79.88 288 LYS B CA 1
ATOM 7768 C C . LYS B 1 288 ? 7.094 31.922 18.625 1 79.88 288 LYS B C 1
ATOM 7770 O O . LYS B 1 288 ? 6.004 31.562 18.172 1 79.88 288 LYS B O 1
ATOM 7775 N N . ARG B 1 289 ? 7.824 32.844 18.188 1 81.19 289 ARG B N 1
ATOM 7776 C CA . ARG B 1 289 ? 7.426 33.469 16.938 1 81.19 289 ARG B CA 1
ATOM 7777 C C . ARG B 1 289 ? 7.379 32.438 15.805 1 81.19 289 ARG B C 1
ATOM 7779 O O . ARG B 1 289 ? 6.426 32.406 15.023 1 81.19 289 ARG B O 1
ATOM 7786 N N . PHE B 1 290 ? 8.383 31.547 15.773 1 74.94 290 PHE B N 1
ATOM 7787 C CA . PHE B 1 290 ? 8.461 30.516 14.75 1 74.94 290 PHE B CA 1
ATOM 7788 C C . PHE B 1 290 ? 7.297 29.531 14.883 1 74.94 290 PHE B C 1
ATOM 7790 O O . PHE B 1 290 ? 6.676 29.172 13.883 1 74.94 290 PHE B O 1
ATOM 7797 N N . GLY B 1 291 ? 7.043 29.188 16.062 1 74.06 291 GLY B N 1
ATOM 7798 C CA . GLY B 1 291 ? 5.91 28.328 16.328 1 74.06 291 GLY B CA 1
ATOM 7799 C C . GLY B 1 291 ? 4.586 28.906 15.859 1 74.06 291 GLY B C 1
ATOM 7800 O O . GLY B 1 291 ? 3.754 28.188 15.297 1 74.06 291 GLY B O 1
ATOM 7801 N N . ALA B 1 292 ? 4.434 30.172 16.047 1 73.75 292 ALA B N 1
ATOM 7802 C CA . ALA B 1 292 ? 3.217 30.859 15.641 1 73.75 292 ALA B CA 1
ATOM 7803 C C . ALA B 1 292 ? 3.088 30.906 14.117 1 73.75 292 ALA B C 1
ATOM 7805 O O . ALA B 1 292 ? 1.979 30.828 13.578 1 73.75 292 ALA B O 1
ATOM 7806 N N . SER B 1 293 ? 4.145 30.984 13.562 1 70.69 293 SER B N 1
ATOM 7807 C CA . SER B 1 293 ? 4.156 31.062 12.102 1 70.69 293 SER B CA 1
ATOM 7808 C C . SER B 1 293 ? 3.701 29.734 11.484 1 70.69 293 SER B C 1
ATOM 7810 O O . SER B 1 293 ? 3.176 29.719 10.375 1 70.69 293 SER B O 1
ATOM 7812 N N . LEU B 1 294 ? 3.906 28.656 12.273 1 66.88 294 LEU B N 1
ATOM 7813 C CA . LEU B 1 294 ? 3.594 27.344 11.711 1 66.88 294 LEU B CA 1
ATOM 7814 C C . LEU B 1 294 ? 2.275 26.812 12.266 1 66.88 294 LEU B C 1
ATOM 7816 O O . LEU B 1 294 ? 1.852 25.703 11.922 1 66.88 294 LEU B O 1
ATOM 7820 N N . GLY B 1 295 ? 1.66 27.578 13.141 1 65.5 295 GLY B N 1
ATOM 7821 C CA . GLY B 1 295 ? 0.399 27.172 13.734 1 65.5 295 GLY B CA 1
ATOM 7822 C C . GLY B 1 295 ? -0.675 26.859 12.711 1 65.5 295 GLY B C 1
ATOM 7823 O O . GLY B 1 295 ? -1.584 26.078 12.984 1 65.5 295 GLY B O 1
ATOM 7824 N N . ALA B 1 296 ? -0.53 27.391 11.602 1 65.06 296 ALA B N 1
ATOM 7825 C CA . ALA B 1 296 ? -1.45 27.109 10.508 1 65.06 296 ALA B CA 1
ATOM 7826 C C . ALA B 1 296 ? -1.435 25.625 10.148 1 65.06 296 ALA B C 1
ATOM 7828 O O . ALA B 1 296 ? -2.412 25.109 9.609 1 65.06 296 ALA B O 1
ATOM 7829 N N . LEU B 1 297 ? -0.479 25 10.625 1 70.56 297 LEU B N 1
ATOM 7830 C CA . LEU B 1 297 ? -0.288 23.625 10.156 1 70.56 297 LEU B CA 1
ATOM 7831 C C . LEU B 1 297 ? -1.188 22.656 10.914 1 70.56 297 LEU B C 1
ATOM 7833 O O . LEU B 1 297 ? -1.476 21.562 10.43 1 70.56 297 LEU B O 1
ATOM 7837 N N . SER B 1 298 ? -1.706 23 12.047 1 81.75 298 SER B N 1
ATOM 7838 C CA . SER B 1 298 ? -2.625 22.109 12.75 1 81.75 298 SER B CA 1
ATOM 7839 C C . SER B 1 298 ? -3.928 21.938 11.977 1 81.75 298 SER B C 1
ATOM 7841 O O . SER B 1 298 ? -4.469 20.844 11.906 1 81.75 298 SER B O 1
ATOM 7843 N N . GLY B 1 299 ? -4.379 23.047 11.398 1 86.81 299 GLY B N 1
ATOM 7844 C CA . GLY B 1 299 ? -5.59 22.969 10.602 1 86.81 299 GLY B CA 1
ATOM 7845 C C . GLY B 1 299 ? -5.465 22.031 9.414 1 86.81 299 GLY B C 1
ATOM 7846 O O . GLY B 1 299 ? -6.402 21.297 9.094 1 86.81 299 GLY B O 1
ATOM 7847 N N . GLY B 1 300 ? -4.301 22.062 8.781 1 90.88 300 GLY B N 1
ATOM 7848 C CA . GLY B 1 300 ? -4.039 21.141 7.68 1 90.88 300 GLY B CA 1
ATOM 7849 C C . GLY B 1 300 ? -4.113 19.688 8.086 1 90.88 300 GLY B C 1
ATOM 7850 O O . GLY B 1 300 ? -4.734 18.875 7.398 1 90.88 300 GLY B O 1
ATOM 7851 N N . ARG B 1 301 ? -3.539 19.359 9.227 1 95.06 301 ARG B N 1
ATOM 7852 C CA . ARG B 1 301 ? -3.502 17.984 9.711 1 95.06 301 ARG B CA 1
ATOM 7853 C C . ARG B 1 301 ? -4.895 17.5 10.109 1 95.06 301 ARG B C 1
ATOM 7855 O O . ARG B 1 301 ? -5.246 16.344 9.883 1 95.06 301 ARG B O 1
ATOM 7862 N N . VAL B 1 302 ? -5.688 18.422 10.727 1 96.19 302 VAL B N 1
ATOM 7863 C CA . VAL B 1 302 ? -7.07 18.094 11.055 1 96.19 302 VAL B CA 1
ATOM 7864 C C . VAL B 1 302 ? -7.852 17.781 9.781 1 96.19 302 VAL B C 1
ATOM 7866 O O . VAL B 1 302 ? -8.625 16.828 9.727 1 96.19 302 VAL B O 1
ATOM 7869 N N . GLY B 1 303 ? -7.605 18.609 8.727 1 95.75 303 GLY B N 1
ATOM 7870 C CA . GLY B 1 303 ? -8.234 18.375 7.438 1 95.75 303 GLY B CA 1
ATOM 7871 C C . GLY B 1 303 ? -7.84 17.047 6.809 1 95.75 303 GLY B C 1
ATOM 7872 O O . GLY B 1 303 ? -8.68 16.344 6.254 1 95.75 303 GLY B O 1
ATOM 7873 N N . ILE B 1 304 ? -6.578 16.719 6.914 1 97.25 304 ILE B N 1
ATOM 7874 C CA . ILE B 1 304 ? -6.055 15.484 6.336 1 97.25 304 ILE B CA 1
ATOM 7875 C C . ILE B 1 304 ? -6.691 14.281 7.027 1 97.25 304 ILE B C 1
ATOM 7877 O O . ILE B 1 304 ? -6.977 13.273 6.383 1 97.25 304 ILE B O 1
ATOM 7881 N N . THR B 1 305 ? -6.914 14.367 8.352 1 98.31 305 THR B N 1
ATOM 7882 C CA . THR B 1 305 ? -7.625 13.32 9.078 1 98.31 305 THR B CA 1
ATOM 7883 C C . THR B 1 305 ? -8.977 13.031 8.43 1 98.31 305 THR B C 1
ATOM 7885 O O . THR B 1 305 ? -9.344 11.875 8.227 1 98.31 305 THR B O 1
ATOM 7888 N N . GLY B 1 306 ? -9.664 14.133 8.094 1 98.19 306 GLY B N 1
ATOM 7889 C CA . GLY B 1 306 ? -10.938 13.992 7.406 1 98.19 306 GLY B CA 1
ATOM 7890 C C . GLY B 1 306 ? -10.805 13.406 6.016 1 98.19 306 GLY B C 1
ATOM 7891 O O . GLY B 1 306 ? -11.648 12.617 5.582 1 98.19 306 GLY B O 1
ATOM 7892 N N . MET B 1 307 ? -9.773 13.789 5.289 1 98.38 307 MET B N 1
ATOM 7893 C CA . MET B 1 307 ? -9.523 13.266 3.947 1 98.38 307 MET B CA 1
ATOM 7894 C C . MET B 1 307 ? -9.336 11.75 3.977 1 98.38 307 MET B C 1
ATOM 7896 O O . MET B 1 307 ? -9.867 11.039 3.121 1 98.38 307 MET B O 1
ATOM 7900 N N . CYS B 1 308 ? -8.555 11.297 4.949 1 98.81 308 CYS B N 1
ATOM 7901 C CA . CYS B 1 308 ? -8.289 9.867 5.082 1 98.81 308 CYS B CA 1
ATOM 7902 C C . CYS B 1 308 ? -9.578 9.094 5.344 1 98.81 308 CYS B C 1
ATOM 7904 O O . CYS B 1 308 ? -9.781 8.016 4.781 1 98.81 308 CYS B O 1
ATOM 7906 N N . VAL B 1 309 ? -10.445 9.633 6.164 1 98.75 309 VAL B N 1
ATOM 7907 C CA . VAL B 1 309 ? -11.727 9 6.473 1 98.75 309 VAL B CA 1
ATOM 7908 C C . VAL B 1 309 ? -12.594 8.945 5.219 1 98.75 309 VAL B C 1
ATOM 7910 O O . VAL B 1 309 ? -13.258 7.938 4.961 1 98.75 309 VAL B O 1
ATOM 7913 N N . ALA B 1 310 ? -12.586 10.016 4.445 1 98.81 310 ALA B N 1
ATOM 7914 C CA . ALA B 1 310 ? -13.328 10.031 3.188 1 98.81 310 ALA B CA 1
ATOM 7915 C C . ALA B 1 310 ? -12.883 8.898 2.268 1 98.81 310 ALA B C 1
ATOM 7917 O O . ALA B 1 310 ? -13.703 8.273 1.595 1 98.81 310 ALA B O 1
ATOM 7918 N N . ASN B 1 311 ? -11.609 8.648 2.213 1 98.88 311 ASN B N 1
ATOM 7919 C CA . ASN B 1 311 ? -11.086 7.582 1.364 1 98.88 311 ASN B CA 1
ATOM 7920 C C . ASN B 1 311 ? -11.508 6.203 1.87 1 98.88 311 ASN B C 1
ATOM 7922 O O . ASN B 1 311 ? -11.719 5.285 1.077 1 98.88 311 ASN B O 1
ATOM 7926 N N . LEU B 1 312 ? -11.609 6.051 3.242 1 98.94 312 LEU B N 1
ATOM 7927 C CA . LEU B 1 312 ? -12.18 4.824 3.791 1 98.94 312 LEU B CA 1
ATOM 7928 C C . LEU B 1 312 ? -13.625 4.645 3.328 1 98.94 312 LEU B C 1
ATOM 7930 O O . LEU B 1 312 ? -14.031 3.533 2.984 1 98.94 312 LEU B O 1
ATOM 7934 N N . LYS B 1 313 ? -14.352 5.758 3.289 1 98.88 313 LYS B N 1
ATOM 7935 C CA . LYS B 1 313 ? -15.75 5.742 2.889 1 98.88 313 LYS B CA 1
ATOM 7936 C C . LYS B 1 313 ? -15.898 5.445 1.398 1 98.88 313 LYS B C 1
ATOM 7938 O O . LYS B 1 313 ? -16.984 5.109 0.928 1 98.88 313 LYS B O 1
ATOM 7943 N N . LEU B 1 314 ? -14.844 5.551 0.662 1 98.94 314 LEU B N 1
ATOM 7944 C CA . LEU B 1 314 ? -14.852 5.215 -0.758 1 98.94 314 LEU B CA 1
ATOM 7945 C C . LEU B 1 314 ? -14.484 3.754 -0.977 1 98.94 314 LEU B C 1
ATOM 7947 O O . LEU B 1 314 ? -15.203 3.02 -1.653 1 98.94 314 LEU B O 1
ATOM 7951 N N . CYS B 1 315 ? -13.406 3.256 -0.403 1 98.94 315 CYS B N 1
ATOM 7952 C CA . CYS B 1 315 ? -12.852 1.954 -0.759 1 98.94 315 CYS B CA 1
ATOM 7953 C C . CYS B 1 315 ? -13.664 0.827 -0.13 1 98.94 315 CYS B C 1
ATOM 7955 O O . CYS B 1 315 ? -13.852 -0.224 -0.745 1 98.94 315 CYS B O 1
ATOM 7957 N N . LEU B 1 316 ? -14.211 1.02 1.09 1 98.94 316 LEU B N 1
ATOM 7958 C CA . LEU B 1 316 ? -14.844 -0.07 1.821 1 98.94 316 LEU B CA 1
ATOM 7959 C C . LEU B 1 316 ? -16.172 -0.461 1.169 1 98.94 316 LEU B C 1
ATOM 7961 O O . LEU B 1 316 ? -16.469 -1.648 1.02 1 98.94 316 LEU B O 1
ATOM 7965 N N . PRO B 1 317 ? -16.984 0.548 0.72 1 98.94 317 PRO B N 1
ATOM 7966 C CA . PRO B 1 317 ? -18.203 0.148 0.001 1 98.94 317 PRO B CA 1
ATOM 7967 C C . PRO B 1 317 ? -17.906 -0.679 -1.247 1 98.94 317 PRO B C 1
ATOM 7969 O O . PRO B 1 317 ? -18.609 -1.655 -1.528 1 98.94 317 PRO B O 1
ATOM 7972 N N . ILE B 1 318 ? -16.859 -0.333 -1.988 1 98.94 318 ILE B N 1
ATOM 7973 C CA . ILE B 1 318 ? -16.5 -1.066 -3.197 1 98.94 318 ILE B CA 1
ATOM 7974 C C . ILE B 1 318 ? -16.234 -2.529 -2.854 1 98.94 318 ILE B C 1
ATOM 7976 O O . ILE B 1 318 ? -16.812 -3.432 -3.455 1 98.94 318 ILE B O 1
ATOM 7980 N N . ALA B 1 319 ? -15.445 -2.812 -1.868 1 98.94 319 ALA B N 1
ATOM 7981 C CA . ALA B 1 319 ? -15 -4.168 -1.557 1 98.94 319 ALA B CA 1
ATOM 7982 C C . ALA B 1 319 ? -16.109 -4.977 -0.898 1 98.94 319 ALA B C 1
ATOM 7984 O O . ALA B 1 319 ? -16.266 -6.172 -1.169 1 98.94 319 ALA B O 1
ATOM 7985 N N . ILE B 1 320 ? -16.875 -4.359 0.02 1 98.94 320 ILE B N 1
ATOM 7986 C CA . ILE B 1 320 ? -17.875 -5.102 0.774 1 98.94 320 ILE B CA 1
ATOM 7987 C C . ILE B 1 320 ? -19.078 -5.41 -0.124 1 98.94 320 ILE B C 1
ATOM 7989 O O . ILE B 1 320 ? -19.594 -6.531 -0.119 1 98.94 320 ILE B O 1
ATOM 7993 N N . ARG B 1 321 ? -19.578 -4.402 -0.943 1 98.94 321 ARG B N 1
ATOM 7994 C CA . ARG B 1 321 ? -20.641 -4.688 -1.899 1 98.94 321 ARG B CA 1
ATOM 7995 C C . ARG B 1 321 ? -20.219 -5.762 -2.895 1 98.94 321 ARG B C 1
ATOM 7997 O O . ARG B 1 321 ? -20.984 -6.68 -3.191 1 98.94 321 ARG B O 1
ATOM 8004 N N . TYR B 1 322 ? -19 -5.672 -3.443 1 98.81 322 TYR B N 1
ATOM 8005 C CA . TYR B 1 322 ? -18.453 -6.699 -4.324 1 98.81 322 TYR B CA 1
ATOM 8006 C C . TYR B 1 322 ? -18.469 -8.062 -3.656 1 98.81 322 TYR B C 1
ATOM 8008 O O . TYR B 1 322 ? -18.906 -9.055 -4.258 1 98.81 322 TYR B O 1
ATOM 8016 N N . SER B 1 323 ? -18 -8.133 -2.371 1 98.81 323 SER B N 1
ATOM 8017 C CA . SER B 1 323 ? -17.922 -9.391 -1.637 1 98.81 323 SER B CA 1
ATOM 8018 C C . SER B 1 323 ? -19.297 -10 -1.43 1 98.81 323 SER B C 1
ATOM 8020 O O . SER B 1 323 ? -19.438 -11.227 -1.389 1 98.81 323 SER B O 1
ATOM 8022 N N . ALA B 1 324 ? -20.266 -9.125 -1.284 1 98.75 324 ALA B N 1
ATOM 8023 C CA . ALA B 1 324 ? -21.641 -9.578 -1.047 1 98.75 324 ALA B CA 1
ATOM 8024 C C . ALA B 1 324 ? -22.266 -10.125 -2.326 1 98.75 324 ALA B C 1
ATOM 8026 O O . ALA B 1 324 ? -23.172 -10.953 -2.273 1 98.75 324 ALA B O 1
ATOM 8027 N N . ALA B 1 325 ? -21.766 -9.672 -3.473 1 98.5 325 ALA B N 1
ATOM 8028 C CA . ALA B 1 325 ? -22.359 -10.047 -4.75 1 98.5 325 ALA B CA 1
ATOM 8029 C C . ALA B 1 325 ? -21.547 -11.141 -5.438 1 98.5 325 ALA B C 1
ATOM 8031 O O . ALA B 1 325 ? -22.109 -11.992 -6.133 1 98.5 325 ALA B O 1
ATOM 8032 N N . ARG B 1 326 ? -20.266 -11.172 -5.301 1 98 326 ARG B N 1
ATOM 8033 C CA . ARG B 1 326 ? -19.359 -12.133 -5.934 1 98 326 ARG B CA 1
ATOM 8034 C C . ARG B 1 326 ? -19.5 -13.516 -5.297 1 98 326 ARG B C 1
ATOM 8036 O O . ARG B 1 326 ? -19.359 -13.656 -4.082 1 98 326 ARG B O 1
ATOM 8043 N N . ARG B 1 327 ? -19.781 -14.492 -6.098 1 96.62 327 ARG B N 1
ATOM 8044 C CA . ARG B 1 327 ? -19.953 -15.852 -5.594 1 96.62 327 ARG B CA 1
ATOM 8045 C C . ARG B 1 327 ? -18.828 -16.766 -6.102 1 96.62 327 ARG B C 1
ATOM 8047 O O . ARG B 1 327 ? -18.484 -16.734 -7.285 1 96.62 327 ARG B O 1
ATOM 8054 N N . GLN B 1 328 ? -18.188 -17.453 -5.242 1 95.38 328 GLN B N 1
ATOM 8055 C CA . GLN B 1 328 ? -17.172 -18.453 -5.562 1 95.38 328 GLN B CA 1
ATOM 8056 C C . GLN B 1 328 ? -17.25 -19.641 -4.602 1 95.38 328 GLN B C 1
ATOM 8058 O O . GLN B 1 328 ? -17.375 -19.453 -3.391 1 95.38 328 GLN B O 1
ATOM 8063 N N . PHE B 1 329 ? -17.078 -20.844 -5.043 1 95.25 329 PHE B N 1
ATOM 8064 C CA . PHE B 1 329 ? -17.062 -22.078 -4.258 1 95.25 329 PHE B CA 1
ATOM 8065 C C . PHE B 1 329 ? -18.328 -22.188 -3.398 1 95.25 329 PHE B C 1
ATOM 8067 O O . PHE B 1 329 ? -19.219 -21.344 -3.508 1 95.25 329 PHE B O 1
ATOM 8074 N N . GLY B 1 330 ? -18.531 -23.266 -2.635 1 94.25 330 GLY B N 1
ATOM 8075 C CA . GLY B 1 330 ? -19.641 -23.531 -1.729 1 94.25 330 GLY B CA 1
ATOM 8076 C C . GLY B 1 330 ? -19.719 -24.984 -1.292 1 94.25 330 GLY B C 1
ATOM 8077 O O . GLY B 1 330 ? -19.078 -25.859 -1.888 1 94.25 330 GLY B O 1
ATOM 8078 N N . PRO B 1 331 ? -20.344 -25.203 -0.163 1 91.38 331 PRO B N 1
ATOM 8079 C CA . PRO B 1 331 ? -20.469 -26.578 0.325 1 91.38 331 PRO B CA 1
ATOM 8080 C C . PRO B 1 331 ? -21.359 -27.438 -0.57 1 91.38 331 PRO B C 1
ATOM 8082 O O . PRO B 1 331 ? -21.266 -28.656 -0.542 1 91.38 331 PRO B O 1
ATOM 8085 N N . GLY B 1 332 ? -22.141 -26.875 -1.399 1 87.88 332 GLY B N 1
ATOM 8086 C CA . GLY B 1 332 ? -23.047 -27.594 -2.283 1 87.88 332 GLY B CA 1
ATOM 8087 C C . GLY B 1 332 ? -22.859 -27.234 -3.746 1 87.88 332 GLY B C 1
ATOM 8088 O O . GLY B 1 332 ? -21.75 -26.906 -4.172 1 87.88 332 GLY B O 1
ATOM 8089 N N . LYS B 1 333 ? -23.812 -27.422 -4.418 1 86.81 333 LYS B N 1
ATOM 8090 C CA . LYS B 1 333 ? -23.766 -27.219 -5.859 1 86.81 333 LYS B CA 1
ATOM 8091 C C . LYS B 1 333 ? -23.734 -25.719 -6.191 1 86.81 333 LYS B C 1
ATOM 8093 O O . LYS B 1 333 ? -23.141 -25.328 -7.199 1 86.81 333 LYS B O 1
ATOM 8098 N N . GLU B 1 334 ? -24.344 -25.016 -5.289 1 92.69 334 GLU B N 1
ATOM 8099 C CA . GLU B 1 334 ? -24.406 -23.578 -5.555 1 92.69 334 GLU B CA 1
ATOM 8100 C C . GLU B 1 334 ? -23.25 -22.844 -4.879 1 92.69 334 GLU B C 1
ATOM 8102 O O . GLU B 1 334 ? -22.875 -23.172 -3.752 1 92.69 334 GLU B O 1
ATOM 8107 N N . GLU B 1 335 ? -22.703 -21.906 -5.582 1 96 335 GLU B N 1
ATOM 8108 C CA . GLU B 1 335 ? -21.672 -21.062 -4.984 1 96 335 GLU B CA 1
ATOM 8109 C C . GLU B 1 335 ? -22.281 -20.047 -4.02 1 96 335 GLU B C 1
ATOM 8111 O O . GLU B 1 335 ? -23.469 -19.688 -4.145 1 96 335 GLU B O 1
ATOM 8116 N N . ILE B 1 336 ? -21.547 -19.594 -3.088 1 96.88 336 ILE B N 1
ATOM 8117 C CA . ILE B 1 336 ? -22.031 -18.641 -2.102 1 96.88 336 ILE B CA 1
ATOM 8118 C C . ILE B 1 336 ? -21.234 -17.344 -2.207 1 96.88 336 ILE B C 1
ATOM 8120 O O . ILE B 1 336 ? -20.109 -17.328 -2.738 1 96.88 336 ILE B O 1
ATOM 8124 N N . PRO B 1 337 ? -21.812 -16.172 -1.737 1 97.81 337 PRO B N 1
ATOM 8125 C CA . PRO B 1 337 ? -21.078 -14.906 -1.76 1 97.81 337 PRO B CA 1
ATOM 8126 C C . PRO B 1 337 ? -19.75 -14.984 -0.991 1 97.81 337 PRO B C 1
ATOM 8128 O O . PRO B 1 337 ? -19.688 -15.609 0.069 1 97.81 337 PRO B O 1
ATOM 8131 N N . VAL B 1 338 ? -18.766 -14.352 -1.541 1 97.62 338 VAL B N 1
ATOM 8132 C CA . VAL B 1 338 ? -17.453 -14.406 -0.919 1 97.62 338 VAL B CA 1
ATOM 8133 C C . VAL B 1 338 ? -17.5 -13.758 0.464 1 97.62 338 VAL B C 1
ATOM 8135 O O . VAL B 1 338 ? -16.688 -14.086 1.338 1 97.62 338 VAL B O 1
ATOM 8138 N N . LEU B 1 339 ? -18.516 -12.914 0.746 1 98.5 339 LEU B N 1
ATOM 8139 C CA . LEU B 1 339 ? -18.688 -12.266 2.041 1 98.5 339 LEU B CA 1
ATOM 8140 C C . LEU B 1 339 ? -19 -13.289 3.123 1 98.5 339 LEU B C 1
ATOM 8142 O O . LEU B 1 339 ? -18.875 -13.008 4.316 1 98.5 339 LEU B O 1
ATOM 8146 N N . GLU B 1 340 ? -19.438 -14.484 2.725 1 98.06 340 GLU B N 1
ATOM 8147 C CA . GLU B 1 340 ? -19.828 -15.523 3.672 1 98.06 340 GLU B CA 1
ATOM 8148 C C . GLU B 1 340 ? -18.609 -16.188 4.293 1 98.06 340 GLU B C 1
ATOM 8150 O O . GLU B 1 340 ? -18.719 -16.891 5.305 1 98.06 340 GLU B O 1
ATOM 8155 N N . TYR B 1 341 ? -17.469 -16 3.73 1 97.94 341 TYR B N 1
ATOM 8156 C CA . TYR B 1 341 ? -16.266 -16.672 4.215 1 97.94 341 TYR B CA 1
ATOM 8157 C C . TYR B 1 341 ? -15.633 -15.906 5.375 1 97.94 341 TYR B C 1
ATOM 8159 O O . TYR B 1 341 ? -15.43 -14.695 5.285 1 97.94 341 TYR B O 1
ATOM 8167 N N . GLN B 1 342 ? -15.289 -16.625 6.426 1 98.12 342 GLN B N 1
ATOM 8168 C CA . GLN B 1 342 ? -14.742 -16.047 7.648 1 98.12 342 GLN B CA 1
ATOM 8169 C C . GLN B 1 342 ? -13.492 -15.219 7.352 1 98.12 342 GLN B C 1
ATOM 8171 O O . GLN B 1 342 ? -13.305 -14.141 7.926 1 98.12 342 GLN B O 1
ATOM 8176 N N . LEU B 1 343 ? -12.648 -15.719 6.48 1 97.75 343 LEU B N 1
ATOM 8177 C CA . LEU B 1 343 ? -11.398 -15.016 6.184 1 97.75 343 LEU B CA 1
ATOM 8178 C C . LEU B 1 343 ? -11.68 -13.68 5.504 1 97.75 343 LEU B C 1
ATOM 8180 O O . LEU B 1 343 ? -10.977 -12.695 5.746 1 97.75 343 LEU B O 1
ATOM 8184 N N . GLN B 1 344 ? -12.672 -13.617 4.59 1 98.31 344 GLN B N 1
ATOM 8185 C CA . GLN B 1 344 ? -13.047 -12.375 3.922 1 98.31 344 GLN B CA 1
ATOM 8186 C C . GLN B 1 344 ? -13.609 -11.359 4.914 1 98.31 344 GLN B C 1
ATOM 8188 O O . GLN B 1 344 ? -13.305 -10.172 4.828 1 98.31 344 GLN B O 1
ATOM 8193 N N . GLN B 1 345 ? -14.438 -11.828 5.855 1 98.81 345 GLN B N 1
ATOM 8194 C CA . GLN B 1 345 ? -14.969 -10.984 6.922 1 98.81 345 GLN B CA 1
ATOM 8195 C C . GLN B 1 345 ? -13.844 -10.438 7.801 1 98.81 345 GLN B C 1
ATOM 8197 O O . GLN B 1 345 ? -13.781 -9.234 8.055 1 98.81 345 GLN B O 1
ATOM 8202 N N . TRP B 1 346 ? -12.961 -11.352 8.172 1 98.62 346 TRP B N 1
ATOM 8203 C CA . TRP B 1 346 ? -11.852 -11.047 9.078 1 98.62 346 TRP B CA 1
ATOM 8204 C C . TRP B 1 346 ? -10.938 -9.984 8.477 1 98.62 346 TRP B C 1
ATOM 8206 O O . TRP B 1 346 ? -10.383 -9.156 9.203 1 98.62 346 TRP B O 1
ATOM 8216 N N . ARG B 1 347 ? -10.781 -9.961 7.219 1 97.88 347 ARG B N 1
ATOM 8217 C CA . ARG B 1 347 ? -9.844 -9.047 6.586 1 97.88 347 ARG B CA 1
ATOM 8218 C C . ARG B 1 347 ? -10.492 -7.691 6.32 1 97.88 347 ARG B C 1
ATOM 8220 O O . ARG B 1 347 ? -9.805 -6.668 6.273 1 97.88 347 ARG B O 1
ATOM 8227 N N . LEU B 1 348 ? -11.875 -7.559 6.227 1 98.88 348 LEU B N 1
ATOM 8228 C CA . LEU B 1 348 ? -12.523 -6.332 5.785 1 98.88 348 LEU B CA 1
ATOM 8229 C C . LEU B 1 348 ? -13.242 -5.648 6.945 1 98.88 348 LEU B C 1
ATOM 8231 O O . LEU B 1 348 ? -13.188 -4.422 7.074 1 98.88 348 LEU B O 1
ATOM 8235 N N . PHE B 1 349 ? -13.867 -6.406 7.824 1 98.94 349 PHE B N 1
ATOM 8236 C CA . PHE B 1 349 ? -14.836 -5.844 8.766 1 98.94 349 PHE B CA 1
ATOM 8237 C C . PHE B 1 349 ? -14.125 -5.02 9.836 1 98.94 349 PHE B C 1
ATOM 8239 O O . PHE B 1 349 ? -14.672 -4.023 10.312 1 98.94 349 PHE B O 1
ATOM 8246 N N . PRO B 1 350 ? -12.891 -5.41 10.273 1 98.88 350 PRO B N 1
ATOM 8247 C CA . PRO B 1 350 ? -12.195 -4.512 11.195 1 98.88 350 PRO B CA 1
ATOM 8248 C C . PRO B 1 350 ? -11.961 -3.121 10.602 1 98.88 350 PRO B C 1
ATOM 8250 O O . PRO B 1 350 ? -12.039 -2.121 11.32 1 98.88 350 PRO B O 1
ATOM 8253 N N . TYR B 1 351 ? -11.68 -3.029 9.312 1 98.94 351 TYR B N 1
ATOM 8254 C CA . TYR B 1 351 ? -11.531 -1.73 8.664 1 98.94 351 TYR B CA 1
ATOM 8255 C C . TYR B 1 351 ? -12.867 -1.001 8.586 1 98.94 351 TYR B C 1
ATOM 8257 O O . TYR B 1 351 ? -12.914 0.228 8.664 1 98.94 351 TYR B O 1
ATOM 8265 N N . LEU B 1 352 ? -13.945 -1.748 8.383 1 98.94 352 LEU B N 1
ATOM 8266 C CA . LEU B 1 352 ? -15.273 -1.147 8.438 1 98.94 352 LEU B CA 1
ATOM 8267 C C . LEU B 1 352 ? -15.531 -0.519 9.805 1 98.94 352 LEU B C 1
ATOM 8269 O O . LEU B 1 352 ? -15.984 0.625 9.891 1 98.94 352 LEU B O 1
ATOM 8273 N N . ALA B 1 353 ? -15.211 -1.278 10.859 1 98.94 353 ALA B N 1
ATOM 8274 C CA . ALA B 1 353 ? -15.344 -0.759 12.219 1 98.94 353 ALA B CA 1
ATOM 8275 C C . ALA B 1 353 ? -14.469 0.473 12.422 1 98.94 353 ALA B C 1
ATOM 8277 O O . ALA B 1 353 ? -14.898 1.456 13.031 1 98.94 353 ALA B O 1
ATOM 8278 N N . ALA B 1 354 ? -13.289 0.433 11.883 1 98.94 354 ALA B N 1
ATOM 8279 C CA . ALA B 1 354 ? -12.359 1.553 11.984 1 98.94 354 ALA B CA 1
ATOM 8280 C C . ALA B 1 354 ? -12.898 2.787 11.273 1 98.94 354 ALA B C 1
ATOM 8282 O O . ALA B 1 354 ? -12.719 3.912 11.742 1 98.94 354 ALA B O 1
ATOM 8283 N N . ALA B 1 355 ? -13.516 2.584 10.125 1 98.94 355 ALA B N 1
ATOM 8284 C CA . ALA B 1 355 ? -14.086 3.711 9.391 1 98.94 355 ALA B CA 1
ATOM 8285 C C . ALA B 1 355 ? -15.117 4.457 10.234 1 98.94 355 ALA B C 1
ATOM 8287 O O . ALA B 1 355 ? -15.141 5.691 10.25 1 98.94 355 ALA B O 1
ATOM 8288 N N . TYR B 1 356 ? -15.93 3.721 10.93 1 98.88 356 TYR B N 1
ATOM 8289 C CA . TYR B 1 356 ? -16.938 4.336 11.789 1 98.88 356 TYR B CA 1
ATOM 8290 C C . TYR B 1 356 ? -16.297 5.059 12.961 1 98.88 356 TYR B C 1
ATOM 8292 O O . TYR B 1 356 ? -16.672 6.188 13.289 1 98.88 356 TYR B O 1
ATOM 8300 N N . ALA B 1 357 ? -15.344 4.418 13.602 1 98.88 357 ALA B N 1
ATOM 8301 C CA . ALA B 1 357 ? -14.656 5.02 14.742 1 98.88 357 ALA B CA 1
ATOM 8302 C C . ALA B 1 357 ? -13.922 6.293 14.328 1 98.88 357 ALA B C 1
ATOM 8304 O O . ALA B 1 357 ? -14.008 7.316 15.008 1 98.88 357 ALA B O 1
ATOM 8305 N N . LEU B 1 358 ? -13.242 6.281 13.234 1 98.88 358 LEU B N 1
ATOM 8306 C CA . LEU B 1 358 ? -12.43 7.406 12.773 1 98.88 358 LEU B CA 1
ATOM 8307 C C . LEU B 1 358 ? -13.312 8.531 12.25 1 98.88 358 LEU B C 1
ATOM 8309 O O . LEU B 1 358 ? -12.961 9.703 12.359 1 98.88 358 LEU B O 1
ATOM 8313 N N . ASP B 1 359 ? -14.43 8.133 11.625 1 98.44 359 ASP B N 1
ATOM 8314 C CA . ASP B 1 359 ? -15.375 9.156 11.195 1 98.44 359 ASP B CA 1
ATOM 8315 C C . ASP B 1 359 ? -15.875 9.977 12.383 1 98.44 359 ASP B C 1
ATOM 8317 O O . ASP B 1 359 ? -15.891 11.203 12.328 1 98.44 359 ASP B O 1
ATOM 8321 N N . CYS B 1 360 ? -16.281 9.273 13.461 1 98 360 CYS B N 1
ATOM 8322 C CA . CYS B 1 360 ? -16.688 9.945 14.688 1 98 360 CYS B CA 1
ATOM 8323 C C . CYS B 1 360 ? -15.57 10.82 15.227 1 98 360 CYS B C 1
ATOM 8325 O O . CYS B 1 360 ? -15.797 11.992 15.547 1 98 360 CYS B O 1
ATOM 8327 N N . PHE B 1 361 ? -14.398 10.312 15.328 1 98.19 361 PHE B N 1
ATOM 8328 C CA . PHE B 1 361 ? -13.242 11.031 15.852 1 98.19 361 PHE B CA 1
ATOM 8329 C C . PHE B 1 361 ? -12.953 12.273 15.008 1 98.19 361 PHE B C 1
ATOM 8331 O O . PHE B 1 361 ? -12.727 13.359 15.547 1 98.19 361 PHE B O 1
ATOM 8338 N N . SER B 1 362 ? -12.938 12.133 13.641 1 98.12 362 SER B N 1
ATOM 8339 C CA . SER B 1 362 ? -12.617 13.227 12.727 1 98.12 362 SER B CA 1
ATOM 8340 C C . SER B 1 362 ? -13.578 14.398 12.914 1 98.12 362 SER B C 1
ATOM 8342 O O . SER B 1 362 ? -13.156 15.555 12.914 1 98.12 362 SER B O 1
ATOM 8344 N N . PHE B 1 363 ? -14.844 14.125 13.094 1 96.06 363 PHE B N 1
ATOM 8345 C CA . PHE B 1 363 ? -15.836 15.172 13.289 1 96.06 363 PHE B CA 1
ATOM 8346 C C . PHE B 1 363 ? -15.625 15.875 14.625 1 96.06 363 PHE B C 1
ATOM 8348 O O . PHE B 1 363 ? -15.68 17.109 14.703 1 96.06 363 PHE B O 1
ATOM 8355 N N . THR B 1 364 ? -15.391 15.086 15.68 1 96.31 364 THR B N 1
ATOM 8356 C CA . THR B 1 364 ? -15.227 15.688 17 1 96.31 364 THR B CA 1
ATOM 8357 C C . THR B 1 364 ? -13.914 16.469 17.078 1 96.31 364 THR B C 1
ATOM 8359 O O . THR B 1 364 ? -13.844 17.5 17.734 1 96.31 364 THR B O 1
ATOM 8362 N N . LEU B 1 365 ? -12.875 15.984 16.453 1 97.5 365 LEU B N 1
ATOM 8363 C CA . LEU B 1 365 ? -11.609 16.719 16.406 1 97.5 365 LEU B CA 1
ATOM 8364 C C . LEU B 1 365 ? -11.773 18.031 15.656 1 97.5 365 LEU B C 1
ATOM 8366 O O . LEU B 1 365 ? -11.219 19.062 16.062 1 97.5 365 LEU B O 1
ATOM 8370 N N . PHE B 1 366 ? -12.492 17.984 14.57 1 96.62 366 PHE B N 1
ATOM 8371 C CA . PHE B 1 366 ? -12.734 19.203 13.797 1 96.62 366 PHE B CA 1
ATOM 8372 C C . PHE B 1 366 ? -13.508 20.219 14.625 1 96.62 366 PHE B C 1
ATOM 8374 O O . PHE B 1 366 ? -13.219 21.422 14.57 1 96.62 366 PHE B O 1
ATOM 8381 N N . ARG B 1 367 ? -14.492 19.797 15.383 1 95.06 367 ARG B N 1
ATOM 8382 C CA . ARG B 1 367 ? -15.25 20.672 16.25 1 95.06 367 ARG B CA 1
ATOM 8383 C C . ARG B 1 367 ? -14.336 21.312 17.297 1 95.06 367 ARG B C 1
ATOM 8385 O O . ARG B 1 367 ? -14.461 22.516 17.594 1 95.06 367 ARG B O 1
ATOM 8392 N N . ASP B 1 368 ? -13.477 20.484 17.906 1 95.75 368 ASP B N 1
ATOM 8393 C CA . ASP B 1 368 ? -12.492 21.016 18.828 1 95.75 368 ASP B CA 1
ATOM 8394 C C . ASP B 1 368 ? -11.648 22.109 18.172 1 95.75 368 ASP B C 1
ATOM 8396 O O . ASP B 1 368 ? -11.359 23.141 18.781 1 95.75 368 ASP B O 1
ATOM 8400 N N . PHE B 1 369 ? -11.242 21.922 16.984 1 94.5 369 PHE B N 1
ATOM 8401 C CA . PHE B 1 369 ? -10.398 22.844 16.25 1 94.5 369 PHE B CA 1
ATOM 8402 C C . PHE B 1 369 ? -11.141 24.156 15.961 1 94.5 369 PHE B C 1
ATOM 8404 O O . PHE B 1 369 ? -10.57 25.234 16.078 1 94.5 369 PHE B O 1
ATOM 8411 N N . ILE B 1 370 ? -12.445 24 15.562 1 93.12 370 ILE B N 1
ATOM 8412 C CA . ILE B 1 370 ? -13.273 25.172 15.32 1 93.12 370 ILE B CA 1
ATOM 8413 C C . ILE B 1 370 ? -13.367 26.016 16.594 1 93.12 370 ILE B C 1
ATOM 8415 O O . ILE B 1 370 ? -13.234 27.234 16.547 1 93.12 370 ILE B O 1
ATOM 8419 N N . ALA B 1 371 ? -13.594 25.312 17.703 1 91.94 371 ALA B N 1
ATOM 8420 C CA . ALA B 1 371 ? -13.672 26.016 18.984 1 91.94 371 ALA B CA 1
ATOM 8421 C C . ALA B 1 371 ? -12.375 26.766 19.281 1 91.94 371 ALA B C 1
ATOM 8423 O O . ALA B 1 371 ? -12.406 27.906 19.75 1 91.94 371 ALA B O 1
ATOM 8424 N N . PHE B 1 372 ? -11.281 26.188 19.078 1 91.62 372 PHE B N 1
ATOM 8425 C CA . PHE B 1 372 ? -9.969 26.812 19.266 1 91.62 372 PHE B CA 1
ATOM 8426 C C . PHE B 1 372 ? -9.812 28.031 18.375 1 91.62 372 PHE B C 1
ATOM 8428 O O . PHE B 1 372 ? -9.344 29.078 18.812 1 91.62 372 PHE B O 1
ATOM 8435 N N . ARG B 1 373 ? -10.273 27.906 17.109 1 87.38 373 ARG B N 1
ATOM 8436 C CA . ARG B 1 373 ? -10.141 28.984 16.125 1 87.38 373 ARG B CA 1
ATOM 8437 C C . ARG B 1 373 ? -11.023 30.172 16.5 1 87.38 373 ARG B C 1
ATOM 8439 O O . ARG B 1 373 ? -10.625 31.312 16.328 1 87.38 373 ARG B O 1
ATOM 8446 N N . ILE B 1 374 ? -12.234 29.891 16.922 1 88.69 374 ILE B N 1
ATOM 8447 C CA . ILE B 1 374 ? -13.148 30.938 17.328 1 88.69 374 ILE B CA 1
ATOM 8448 C C . ILE B 1 374 ? -12.562 31.703 18.516 1 88.69 374 ILE B C 1
ATOM 8450 O O . ILE B 1 374 ? -12.609 32.938 18.547 1 88.69 374 ILE B O 1
ATOM 8454 N N . GLY B 1 375 ? -12.039 30.938 19.484 1 87.94 375 GLY B N 1
ATOM 8455 C CA . GLY B 1 375 ? -11.383 31.594 20.609 1 87.94 375 GLY B CA 1
ATOM 8456 C C . GLY B 1 375 ? -10.242 32.5 20.172 1 87.94 375 GLY B C 1
ATOM 8457 O O . GLY B 1 375 ? -10.086 33.594 20.703 1 87.94 375 GLY B O 1
ATOM 8458 N N . SER B 1 376 ? -9.469 32.094 19.25 1 83.75 376 SER B N 1
ATOM 8459 C CA . SER B 1 376 ? -8.359 32.875 18.734 1 83.75 376 SER B CA 1
ATOM 8460 C C . SER B 1 376 ? -8.852 34.125 18.016 1 83.75 376 SER B C 1
ATOM 8462 O O . SER B 1 376 ? -8.281 35.188 18.172 1 83.75 376 SER B O 1
ATOM 8464 N N . MET B 1 377 ? -9.898 34 17.234 1 81.56 377 MET B N 1
ATOM 8465 C CA . MET B 1 377 ? -10.477 35.125 16.484 1 81.56 377 MET B CA 1
ATOM 8466 C C . MET B 1 377 ? -11.055 36.156 17.422 1 81.56 377 MET B C 1
ATOM 8468 O O . MET B 1 377 ? -11.016 37.375 17.125 1 81.56 377 MET B O 1
ATOM 8472 N N . MET B 1 378 ? -11.492 35.625 18.531 1 86.88 378 MET B N 1
ATOM 8473 C CA . MET B 1 378 ? -12.094 36.562 19.516 1 86.88 378 MET B CA 1
ATOM 8474 C C . MET B 1 378 ? -11.031 37.156 20.406 1 86.88 378 MET B C 1
ATOM 8476 O O . MET B 1 378 ? -11.344 37.938 21.297 1 86.88 378 MET B O 1
ATOM 8480 N N . GLY B 1 379 ? -9.844 36.812 20.188 1 82.31 379 GLY B N 1
ATOM 8481 C CA . GLY B 1 379 ? -8.742 37.406 20.938 1 82.31 379 GLY B CA 1
ATOM 8482 C C . GLY B 1 379 ? -8.578 36.812 22.328 1 82.31 379 GLY B C 1
ATOM 8483 O O . GLY B 1 379 ? -8.055 37.469 23.234 1 82.31 379 GLY B O 1
ATOM 8484 N N . ASP B 1 380 ? -9.102 35.594 22.547 1 88.81 380 ASP B N 1
ATOM 8485 C CA . ASP B 1 380 ? -8.953 34.938 23.828 1 88.81 380 ASP B CA 1
ATOM 8486 C C . ASP B 1 380 ? -7.488 34.562 24.094 1 88.81 380 ASP B C 1
ATOM 8488 O O . ASP B 1 380 ? -6.891 33.781 23.359 1 88.81 380 ASP B O 1
ATOM 8492 N N . SER B 1 381 ? -6.891 35.062 25 1 87.62 381 SER B N 1
ATOM 8493 C CA . SER B 1 381 ? -5.492 34.844 25.328 1 87.62 381 SER B CA 1
ATOM 8494 C C . SER B 1 381 ? -5.352 34.156 26.688 1 87.62 381 SER B C 1
ATOM 8496 O O . SER B 1 381 ? -4.32 34.281 27.344 1 87.62 381 SER B O 1
ATOM 8498 N N . SER B 1 382 ? -6.367 33.5 27.109 1 92.56 382 SER B N 1
ATOM 8499 C CA . SER B 1 382 ? -6.359 32.812 28.391 1 92.56 382 SER B CA 1
ATOM 8500 C C . SER B 1 382 ? -5.422 31.594 28.359 1 92.56 382 SER B C 1
ATOM 8502 O O . SER B 1 382 ? -5.02 31.156 27.281 1 92.56 382 SER B O 1
ATOM 8504 N N . GLN B 1 383 ? -5.039 31.172 29.531 1 92.38 383 GLN B N 1
ATOM 8505 C CA . GLN B 1 383 ? -4.238 29.953 29.656 1 92.38 383 GLN B CA 1
ATOM 8506 C C . GLN B 1 383 ? -4.992 28.75 29.125 1 92.38 383 GLN B C 1
ATOM 8508 O O . GLN B 1 383 ? -4.391 27.844 28.531 1 92.38 383 GLN B O 1
ATOM 8513 N N . ALA B 1 384 ? -6.223 28.75 29.328 1 93 384 ALA B N 1
ATOM 8514 C CA . ALA B 1 384 ? -7.059 27.672 28.812 1 93 384 ALA B CA 1
ATOM 8515 C C . ALA B 1 384 ? -6.988 27.578 27.297 1 93 384 ALA B C 1
ATOM 8517 O O . ALA B 1 384 ? -6.957 26.484 26.734 1 93 384 ALA B O 1
ATOM 8518 N N . GLN B 1 385 ? -6.996 28.703 26.703 1 92.06 385 GLN B N 1
ATOM 8519 C CA . GLN B 1 385 ? -6.898 28.766 25.25 1 92.06 385 GLN B CA 1
ATOM 8520 C C . GLN B 1 385 ? -5.539 28.266 24.766 1 92.06 385 GLN B C 1
ATOM 8522 O O . GLN B 1 385 ? -5.453 27.547 23.781 1 92.06 385 GLN B O 1
ATOM 8527 N N . ALA B 1 386 ? -4.523 28.641 25.484 1 89.69 386 ALA B N 1
ATOM 8528 C CA . ALA B 1 386 ? -3.18 28.172 25.156 1 89.69 386 ALA B CA 1
ATOM 8529 C C . ALA B 1 386 ? -3.07 26.656 25.297 1 89.69 386 ALA B C 1
ATOM 8531 O O . ALA B 1 386 ? -2.473 25.984 24.453 1 89.69 386 ALA B O 1
ATOM 8532 N N . ASN B 1 387 ? -3.637 26.156 26.359 1 94.06 387 ASN B N 1
ATOM 8533 C CA . ASN B 1 387 ? -3.625 24.719 26.594 1 94.06 387 ASN B CA 1
ATOM 8534 C C . ASN B 1 387 ? -4.41 23.953 25.531 1 94.06 387 ASN B C 1
ATOM 8536 O O . ASN B 1 387 ? -3.992 22.891 25.094 1 94.06 387 ASN B O 1
ATOM 8540 N N . LEU B 1 388 ? -5.516 24.516 25.172 1 94.56 388 LEU B N 1
ATOM 8541 C CA . LEU B 1 388 ? -6.324 23.906 24.125 1 94.56 388 LEU B CA 1
ATOM 8542 C C . LEU B 1 388 ? -5.539 23.828 22.812 1 94.56 388 LEU B C 1
ATOM 8544 O O . LEU B 1 388 ? -5.594 22.812 22.109 1 94.56 388 LEU B O 1
ATOM 8548 N N . GLY B 1 389 ? -4.805 24.859 22.5 1 91.88 389 GLY B N 1
ATOM 8549 C CA . GLY B 1 389 ? -3.971 24.859 21.312 1 91.88 389 GLY B CA 1
ATOM 8550 C C . GLY B 1 389 ? -2.926 23.766 21.312 1 91.88 389 GLY B C 1
ATOM 8551 O O . GLY B 1 389 ? -2.732 23.094 20.297 1 91.88 389 GLY B O 1
ATOM 8552 N N . LYS B 1 390 ? -2.254 23.625 22.438 1 93.19 390 LYS B N 1
ATOM 8553 C CA . LYS B 1 390 ? -1.242 22.578 22.562 1 93.19 390 LYS B CA 1
ATOM 8554 C C . LYS B 1 390 ? -1.858 21.188 22.422 1 93.19 390 LYS B C 1
ATOM 8556 O O . LYS B 1 390 ? -1.265 20.312 21.797 1 93.19 390 LYS B O 1
ATOM 8561 N N . GLU B 1 391 ? -2.984 21.016 23.016 1 96.25 391 GLU B N 1
ATOM 8562 C CA . GLU B 1 391 ? -3.67 19.719 22.984 1 96.25 391 GLU B CA 1
ATOM 8563 C C . GLU B 1 391 ? -4.145 19.375 21.578 1 96.25 391 GLU B C 1
ATOM 8565 O O . GLU B 1 391 ? -3.992 18.234 21.141 1 96.25 391 GLU B O 1
ATOM 8570 N N . ILE B 1 392 ? -4.691 20.359 20.859 1 95.69 392 ILE B N 1
ATOM 8571 C CA . ILE B 1 392 ? -5.152 20.141 19.5 1 95.69 392 ILE B CA 1
ATOM 8572 C C . ILE B 1 392 ? -3.961 19.828 18.594 1 95.69 392 ILE B C 1
ATOM 8574 O O . ILE B 1 392 ? -4.055 18.984 17.703 1 95.69 392 ILE B O 1
ATOM 8578 N N . HIS B 1 393 ? -2.877 20.516 18.859 1 94.38 393 HIS B N 1
ATOM 8579 C CA . HIS B 1 393 ? -1.659 20.234 18.094 1 94.38 393 HIS B CA 1
ATOM 8580 C C . HIS B 1 393 ? -1.196 18.797 18.297 1 94.38 393 HIS B C 1
ATOM 8582 O O . HIS B 1 393 ? -0.905 18.094 17.328 1 94.38 393 HIS B O 1
ATOM 8588 N N . ALA B 1 394 ? -1.188 18.344 19.484 1 96.88 394 ALA B N 1
ATOM 8589 C CA . ALA B 1 394 ? -0.766 16.984 19.797 1 96.88 394 ALA B CA 1
ATOM 8590 C C . ALA B 1 394 ? -1.698 15.961 19.156 1 96.88 394 ALA B C 1
ATOM 8592 O O . ALA B 1 394 ? -1.241 14.969 18.578 1 96.88 394 ALA B O 1
ATOM 8593 N N . LEU B 1 395 ? -2.982 16.219 19.219 1 98 395 LEU B N 1
ATOM 8594 C CA . LEU B 1 395 ? -3.979 15.328 18.625 1 98 395 LEU B CA 1
ATOM 8595 C C . LEU B 1 395 ? -3.834 15.289 17.109 1 98 395 LEU B C 1
ATOM 8597 O O . LEU B 1 395 ? -3.902 14.211 16.5 1 98 395 LEU B O 1
ATOM 8601 N N . SER B 1 396 ? -3.629 16.484 16.516 1 96.94 396 SER B N 1
ATOM 8602 C CA . SER B 1 396 ? -3.52 16.547 15.062 1 96.94 396 SER B CA 1
ATOM 8603 C C . SER B 1 396 ? -2.26 15.844 14.57 1 96.94 396 SER B C 1
ATOM 8605 O O . SER B 1 396 ? -2.273 15.203 13.516 1 96.94 396 SER B O 1
ATOM 8607 N N . CYS B 1 397 ? -1.161 15.875 15.344 1 97.19 397 CYS B N 1
ATOM 8608 C CA . CYS B 1 397 ? 0.11 15.258 14.984 1 97.19 397 CYS B CA 1
ATOM 8609 C C . CYS B 1 397 ? 0.021 13.734 15.07 1 97.19 397 CYS B C 1
ATOM 8611 O O . CYS B 1 397 ? 0.792 13.023 14.422 1 97.19 397 CYS B O 1
ATOM 8613 N N . ALA B 1 398 ? -0.931 13.258 15.797 1 98.38 398 ALA B N 1
ATOM 8614 C CA . ALA B 1 398 ? -1.081 11.812 15.922 1 98.38 398 ALA B CA 1
ATOM 8615 C C . ALA B 1 398 ? -2.213 11.297 15.039 1 98.38 398 ALA B C 1
ATOM 8617 O O . ALA B 1 398 ? -2.162 10.172 14.547 1 98.38 398 ALA B O 1
ATOM 8618 N N . SER B 1 399 ? -3.248 12.117 14.852 1 98.12 399 SER B N 1
ATOM 8619 C CA . SER B 1 399 ? -4.414 11.672 14.094 1 98.12 399 SER B CA 1
ATOM 8620 C C . SER B 1 399 ? -4.078 11.492 12.617 1 98.12 399 SER B C 1
ATOM 8622 O O . SER B 1 399 ? -4.555 10.555 11.977 1 98.12 399 SER B O 1
ATOM 8624 N N . LYS B 1 400 ? -3.215 12.406 12.047 1 97.94 400 LYS B N 1
ATOM 8625 C CA . LYS B 1 400 ? -2.828 12.289 10.648 1 97.94 400 LYS B CA 1
ATOM 8626 C C . LYS B 1 400 ? -2.139 10.953 10.375 1 97.94 400 LYS B C 1
ATOM 8628 O O . LYS B 1 400 ? -2.533 10.219 9.461 1 97.94 400 LYS B O 1
ATOM 8633 N N . PRO B 1 401 ? -1.143 10.57 11.18 1 98.5 401 PRO B N 1
ATOM 8634 C CA . PRO B 1 401 ? -0.46 9.297 10.906 1 98.5 401 PRO B CA 1
ATOM 8635 C C . PRO B 1 401 ? -1.391 8.094 11.023 1 98.5 401 PRO B C 1
ATOM 8637 O O . PRO B 1 401 ? -1.389 7.223 10.148 1 98.5 401 PRO B O 1
ATOM 8640 N N . ILE B 1 402 ? -2.242 8.016 12.047 1 98.5 402 ILE B N 1
ATOM 8641 C CA . ILE B 1 402 ? -3.047 6.82 12.273 1 98.5 402 ILE B CA 1
ATOM 8642 C C . ILE B 1 402 ? -4.102 6.695 11.18 1 98.5 402 ILE B C 1
ATOM 8644 O O . ILE B 1 402 ? -4.336 5.602 10.656 1 98.5 402 ILE B O 1
ATOM 8648 N N . THR B 1 403 ? -4.762 7.828 10.859 1 98.75 403 THR B N 1
ATOM 8649 C CA . THR B 1 403 ? -5.77 7.758 9.805 1 98.75 403 THR B CA 1
ATOM 8650 C C . THR B 1 403 ? -5.117 7.52 8.445 1 98.75 403 THR B C 1
ATOM 8652 O O . THR B 1 403 ? -5.656 6.789 7.613 1 98.75 403 THR B O 1
ATOM 8655 N N . GLY B 1 404 ? -3.936 8.195 8.234 1 98.69 404 GLY B N 1
ATOM 8656 C CA . GLY B 1 404 ? -3.207 7.984 6.996 1 98.69 404 GLY B CA 1
ATOM 8657 C C . GLY B 1 404 ? -2.816 6.539 6.77 1 98.69 404 GLY B C 1
ATOM 8658 O O . GLY B 1 404 ? -3.111 5.969 5.719 1 98.69 404 GLY B O 1
ATOM 8659 N N . TRP B 1 405 ? -2.217 5.914 7.734 1 98.69 405 TRP B N 1
ATOM 8660 C CA . TRP B 1 405 ? -1.74 4.543 7.602 1 98.69 405 TRP B CA 1
ATOM 8661 C C . TRP B 1 405 ? -2.906 3.562 7.566 1 98.69 405 TRP B C 1
ATOM 8663 O O . TRP B 1 405 ? -2.885 2.586 6.812 1 98.69 405 TRP B O 1
ATOM 8673 N N . LEU B 1 406 ? -3.938 3.783 8.328 1 98.75 406 LEU B N 1
ATOM 8674 C CA . LEU B 1 406 ? -5.078 2.877 8.336 1 98.75 406 LEU B CA 1
ATOM 8675 C C . LEU B 1 406 ? -5.809 2.908 6.996 1 98.75 406 LEU B C 1
ATOM 8677 O O . LEU B 1 406 ? -6.219 1.864 6.484 1 98.75 406 LEU B O 1
ATOM 8681 N N . ALA B 1 407 ? -6 4.117 6.465 1 98.88 407 ALA B N 1
ATOM 8682 C CA . ALA B 1 407 ? -6.633 4.215 5.152 1 98.88 407 ALA B CA 1
ATOM 8683 C C . ALA B 1 407 ? -5.77 3.555 4.078 1 98.88 407 ALA B C 1
ATOM 8685 O O . ALA B 1 407 ? -6.289 2.863 3.197 1 98.88 407 ALA B O 1
ATOM 8686 N N . ARG B 1 408 ? -4.469 3.809 4.156 1 98.69 408 ARG B N 1
ATOM 8687 C CA . ARG B 1 408 ? -3.537 3.158 3.24 1 98.69 408 ARG B CA 1
ATOM 8688 C C . ARG B 1 408 ? -3.727 1.645 3.25 1 98.69 408 ARG B C 1
ATOM 8690 O O . ARG B 1 408 ? -3.883 1.026 2.195 1 98.69 408 ARG B O 1
ATOM 8697 N N . ASP B 1 409 ? -3.756 1.077 4.402 1 98.62 409 ASP B N 1
ATOM 8698 C CA . ASP B 1 409 ? -3.881 -0.369 4.555 1 98.62 409 ASP B CA 1
ATOM 8699 C C . ASP B 1 409 ? -5.258 -0.853 4.105 1 98.62 409 ASP B C 1
ATOM 8701 O O . ASP B 1 409 ? -5.375 -1.906 3.475 1 98.62 409 ASP B O 1
ATOM 8705 N N . ALA B 1 410 ? -6.277 -0.116 4.473 1 98.88 410 ALA B N 1
ATOM 8706 C CA . ALA B 1 410 ? -7.641 -0.491 4.102 1 98.88 410 ALA B CA 1
ATOM 8707 C C . ALA B 1 410 ? -7.805 -0.522 2.584 1 98.88 410 ALA B C 1
ATOM 8709 O O . ALA B 1 410 ? -8.406 -1.451 2.039 1 98.88 410 ALA B O 1
ATOM 8710 N N . ILE B 1 411 ? -7.305 0.48 1.907 1 98.88 411 ILE B N 1
ATOM 8711 C CA . ILE B 1 411 ? -7.43 0.557 0.456 1 98.88 411 ILE B CA 1
ATOM 8712 C C . ILE B 1 411 ? -6.742 -0.646 -0.187 1 98.88 411 ILE B C 1
ATOM 8714 O O . ILE B 1 411 ? -7.293 -1.271 -1.097 1 98.88 411 ILE B O 1
ATOM 8718 N N . GLN B 1 412 ? -5.57 -0.931 0.316 1 98.62 412 GLN B N 1
ATOM 8719 C CA . GLN B 1 412 ? -4.832 -2.064 -0.227 1 98.62 412 GLN B CA 1
ATOM 8720 C C . GLN B 1 412 ? -5.562 -3.377 0.037 1 98.62 412 GLN B C 1
ATOM 8722 O O . GLN B 1 412 ? -5.637 -4.242 -0.84 1 98.62 412 GLN B O 1
ATOM 8727 N N . GLU B 1 413 ? -6.09 -3.543 1.221 1 98.38 413 GLU B N 1
ATOM 8728 C CA . GLU B 1 413 ? -6.84 -4.75 1.547 1 98.38 413 GLU B CA 1
ATOM 8729 C C . GLU B 1 413 ? -8.094 -4.871 0.686 1 98.38 413 GLU B C 1
ATOM 8731 O O . GLU B 1 413 ? -8.461 -5.969 0.267 1 98.38 413 GLU B O 1
ATOM 8736 N N . CYS B 1 414 ? -8.781 -3.75 0.487 1 98.88 414 CYS B N 1
ATOM 8737 C CA . CYS B 1 414 ? -9.953 -3.732 -0.376 1 98.88 414 CYS B CA 1
ATOM 8738 C C . CYS B 1 414 ? -9.594 -4.152 -1.796 1 98.88 414 CYS B C 1
ATOM 8740 O O . CYS B 1 414 ? -10.32 -4.934 -2.418 1 98.88 414 CYS B O 1
ATOM 8742 N N . ARG B 1 415 ? -8.508 -3.66 -2.281 1 98.69 415 ARG B N 1
ATOM 8743 C CA . ARG B 1 415 ? -8.039 -4.023 -3.617 1 98.69 415 ARG B CA 1
ATOM 8744 C C . ARG B 1 415 ? -7.82 -5.531 -3.727 1 98.69 415 ARG B C 1
ATOM 8746 O O . ARG B 1 415 ? -8.297 -6.164 -4.672 1 98.69 415 ARG B O 1
ATOM 8753 N N . GLU B 1 416 ? -7.152 -6.121 -2.779 1 98.31 416 GLU B N 1
ATOM 8754 C CA . GLU B 1 416 ? -6.852 -7.551 -2.805 1 98.31 416 GLU B CA 1
ATOM 8755 C C . GLU B 1 416 ? -8.117 -8.383 -2.611 1 98.31 416 GLU B C 1
ATOM 8757 O O . GLU B 1 416 ? -8.266 -9.453 -3.211 1 98.31 416 GLU B O 1
ATOM 8762 N N . ALA B 1 417 ? -9.031 -7.836 -1.8 1 98.38 417 ALA B N 1
ATOM 8763 C CA . ALA B 1 417 ? -10.266 -8.562 -1.502 1 98.38 417 ALA B CA 1
ATOM 8764 C C . ALA B 1 417 ? -11.156 -8.656 -2.734 1 98.38 417 ALA B C 1
ATOM 8766 O O . ALA B 1 417 ? -12.062 -9.484 -2.789 1 98.38 417 ALA B O 1
ATOM 8767 N N . CYS B 1 418 ? -10.883 -7.867 -3.734 1 98.38 418 CYS B N 1
ATOM 8768 C CA . CYS B 1 418 ? -11.688 -7.867 -4.953 1 98.38 418 CYS B CA 1
ATOM 8769 C C . CYS B 1 418 ? -11.016 -8.672 -6.051 1 98.38 418 CYS B C 1
ATOM 8771 O O . CYS B 1 418 ? -11.438 -8.641 -7.207 1 98.38 418 CYS B O 1
ATOM 8773 N N . GLY B 1 419 ? -9.93 -9.438 -5.738 1 96.56 419 GLY B N 1
ATOM 8774 C CA . GLY B 1 419 ? -9.242 -10.25 -6.727 1 96.56 419 GLY B CA 1
ATOM 8775 C C . GLY B 1 419 ? -8.703 -9.445 -7.898 1 96.56 419 GLY B C 1
ATOM 8776 O O . GLY B 1 419 ? -8.234 -8.32 -7.719 1 96.56 419 GLY B O 1
ATOM 8777 N N . GLY B 1 420 ? -8.75 -10.039 -9.016 1 96.94 420 GLY B N 1
ATOM 8778 C CA . GLY B 1 420 ? -8.297 -9.367 -10.219 1 96.94 420 GLY B CA 1
ATOM 8779 C C . GLY B 1 420 ? -9.094 -8.109 -10.539 1 96.94 420 GLY B C 1
ATOM 8780 O O . GLY B 1 420 ? -8.547 -7.145 -11.078 1 96.94 420 GLY B O 1
ATOM 8781 N N . HIS B 1 421 ? -10.344 -8.102 -10.148 1 98 421 HIS B N 1
ATOM 8782 C CA . HIS B 1 421 ? -11.203 -6.973 -10.477 1 98 421 HIS B CA 1
ATOM 8783 C C . HIS B 1 421 ? -10.828 -5.738 -9.664 1 98 421 HIS B C 1
ATOM 8785 O O . HIS B 1 421 ? -11.094 -4.609 -10.086 1 98 421 HIS B O 1
ATOM 8791 N N . GLY B 1 422 ? -10.18 -5.992 -8.508 1 98.12 422 GLY B N 1
ATOM 8792 C CA . GLY B 1 422 ? -9.656 -4.867 -7.742 1 98.12 422 GLY B CA 1
ATOM 8793 C C . GLY B 1 422 ? -8.484 -4.18 -8.414 1 98.12 422 GLY B C 1
ATOM 8794 O O . GLY B 1 422 ? -8.141 -3.049 -8.07 1 98.12 422 GLY B O 1
ATOM 8795 N N . TYR B 1 423 ? -7.883 -4.883 -9.383 1 97.94 423 TYR B N 1
ATOM 8796 C CA . TYR B 1 423 ? -6.727 -4.363 -10.109 1 97.94 423 TYR B CA 1
ATOM 8797 C C . TYR B 1 423 ? -7.156 -3.656 -11.391 1 97.94 423 TYR B C 1
ATOM 8799 O O . TYR B 1 423 ? -6.344 -3.008 -12.055 1 97.94 423 TYR B O 1
ATOM 8807 N N . PHE B 1 424 ? -8.438 -3.75 -11.75 1 97.88 424 PHE B N 1
ATOM 8808 C CA . PHE B 1 424 ? -9.008 -3.086 -12.922 1 97.88 424 PHE B CA 1
ATOM 8809 C C . PHE B 1 424 ? -9.227 -1.604 -12.641 1 97.88 424 PHE B C 1
ATOM 8811 O O . PHE B 1 424 ? -9.969 -1.243 -11.719 1 97.88 424 PHE B O 1
ATOM 8818 N N . LYS B 1 425 ? -8.609 -0.722 -13.445 1 97.19 425 LYS B N 1
ATOM 8819 C CA . LYS B 1 425 ? -8.602 0.717 -13.195 1 97.19 425 LYS B CA 1
ATOM 8820 C C . LYS B 1 425 ? -10.023 1.256 -13.055 1 97.19 425 LYS B C 1
ATOM 8822 O O . LYS B 1 425 ? -10.273 2.158 -12.25 1 97.19 425 LYS B O 1
ATOM 8827 N N . VAL B 1 426 ? -10.969 0.696 -13.766 1 97.44 426 VAL B N 1
ATOM 8828 C CA . VAL B 1 426 ? -12.328 1.226 -13.82 1 97.44 426 VAL B CA 1
ATOM 8829 C C . VAL B 1 426 ? -12.977 1.104 -12.445 1 97.44 426 VAL B C 1
ATOM 8831 O O . VAL B 1 426 ? -13.969 1.78 -12.156 1 97.44 426 VAL B O 1
ATOM 8834 N N . ASN B 1 427 ? -12.359 0.272 -11.578 1 98.44 427 ASN B N 1
ATOM 8835 C CA . ASN B 1 427 ? -12.961 0.06 -10.273 1 98.44 427 ASN B CA 1
ATOM 8836 C C . ASN B 1 427 ? -12.367 0.996 -9.219 1 98.44 427 ASN B C 1
ATOM 8838 O O . ASN B 1 427 ? -12.734 0.93 -8.047 1 98.44 427 ASN B O 1
ATOM 8842 N N . ARG B 1 428 ? -11.453 1.795 -9.539 1 98.19 428 ARG B N 1
ATOM 8843 C CA . ARG B 1 428 ? -11.047 3.055 -8.93 1 98.19 428 ARG B CA 1
ATOM 8844 C C . ARG B 1 428 ? -10.133 2.811 -7.734 1 98.19 428 ARG B C 1
ATOM 8846 O O . ARG B 1 428 ? -9.539 3.748 -7.195 1 98.19 428 ARG B O 1
ATOM 8853 N N . LEU B 1 429 ? -9.992 1.564 -7.168 1 98.69 429 LEU B N 1
ATOM 8854 C CA . LEU B 1 429 ? -9.242 1.31 -5.941 1 98.69 429 LEU B CA 1
ATOM 8855 C C . LEU B 1 429 ? -7.797 1.769 -6.082 1 98.69 429 LEU B C 1
ATOM 8857 O O . LEU B 1 429 ? -7.227 2.332 -5.148 1 98.69 429 LEU B O 1
ATOM 8861 N N . GLY B 1 430 ? -7.164 1.531 -7.25 1 98.12 430 GLY B N 1
ATOM 8862 C CA . GLY B 1 430 ? -5.809 2 -7.488 1 98.12 430 GLY B CA 1
ATOM 8863 C C . GLY B 1 430 ? -5.684 3.512 -7.441 1 98.12 430 GLY B C 1
ATOM 8864 O O . GLY B 1 430 ? -4.707 4.043 -6.914 1 98.12 430 GLY B O 1
ATOM 8865 N N . GLU B 1 431 ? -6.629 4.211 -8 1 97.62 431 GLU B N 1
ATOM 8866 C CA . GLU B 1 431 ? -6.645 5.672 -7.996 1 97.62 431 GLU B CA 1
ATOM 8867 C C . GLU B 1 431 ? -6.773 6.219 -6.578 1 97.62 431 GLU B C 1
ATOM 8869 O O . GLU B 1 431 ? -6.062 7.152 -6.199 1 97.62 431 GLU B O 1
ATOM 8874 N N . ILE B 1 432 ? -7.703 5.617 -5.809 1 98.75 432 ILE B N 1
ATOM 8875 C CA . ILE B 1 432 ? -7.898 6.035 -4.422 1 98.75 432 ILE B CA 1
ATOM 8876 C C . ILE B 1 432 ? -6.594 5.871 -3.645 1 98.75 432 ILE B C 1
ATOM 8878 O O . ILE B 1 432 ? -6.211 6.754 -2.875 1 98.75 432 ILE B O 1
ATOM 8882 N N . ARG B 1 433 ? -5.918 4.793 -3.84 1 98.56 433 ARG B N 1
ATOM 8883 C CA . ARG B 1 433 ? -4.664 4.523 -3.145 1 98.56 433 ARG B CA 1
ATOM 8884 C C . ARG B 1 433 ? -3.598 5.543 -3.523 1 98.56 433 ARG B C 1
ATOM 8886 O O . ARG B 1 433 ? -2.918 6.094 -2.654 1 98.56 433 ARG B O 1
ATOM 8893 N N . ASN B 1 434 ? -3.391 5.758 -4.852 1 98.38 434 ASN B N 1
ATOM 8894 C CA . ASN B 1 434 ? -2.373 6.68 -5.34 1 98.38 434 ASN B CA 1
ATOM 8895 C C . ASN B 1 434 ? -2.617 8.102 -4.836 1 98.38 434 ASN B C 1
ATOM 8897 O O . ASN B 1 434 ? -1.673 8.812 -4.496 1 98.38 434 ASN B O 1
ATOM 8901 N N . ASP B 1 435 ? -3.869 8.477 -4.781 1 98.31 435 ASP B N 1
ATOM 8902 C CA . ASP B 1 435 ? -4.227 9.812 -4.324 1 98.31 435 ASP B CA 1
ATOM 8903 C C . ASP B 1 435 ? -4.078 9.938 -2.809 1 98.31 435 ASP B C 1
ATOM 8905 O O . ASP B 1 435 ? -3.895 11.031 -2.283 1 98.31 435 ASP B O 1
ATOM 8909 N N . HIS B 1 436 ? -4.16 8.82 -2.117 1 98.56 436 HIS B N 1
ATOM 8910 C CA . HIS B 1 436 ? -4.105 8.812 -0.66 1 98.56 436 HIS B CA 1
ATOM 8911 C C . HIS B 1 436 ? -2.664 8.852 -0.163 1 98.56 436 HIS B C 1
ATOM 8913 O O . HIS B 1 436 ? -2.393 9.375 0.921 1 98.56 436 HIS B O 1
ATOM 8919 N N . ASP B 1 437 ? -1.739 8.414 -0.905 1 97.5 437 ASP B N 1
ATOM 8920 C CA . ASP B 1 437 ? -0.367 8.148 -0.485 1 97.5 437 ASP B CA 1
ATOM 8921 C C . ASP B 1 437 ? 0.263 9.391 0.146 1 97.5 437 ASP B C 1
ATOM 8923 O O . ASP B 1 437 ? 0.911 9.297 1.191 1 97.5 437 ASP B O 1
ATOM 8927 N N . PRO B 1 438 ? 0.148 10.547 -0.447 1 96.94 438 PRO B N 1
ATOM 8928 C CA . PRO B 1 438 ? 0.855 11.703 0.1 1 96.94 438 PRO B CA 1
ATOM 8929 C C . PRO B 1 438 ? 0.32 12.133 1.464 1 96.94 438 PRO B C 1
ATOM 8931 O O . PRO B 1 438 ? 0.983 12.891 2.182 1 96.94 438 PRO B O 1
ATOM 8934 N N . ASN B 1 439 ? -0.925 11.68 1.854 1 98 439 ASN B N 1
ATOM 8935 C CA . ASN B 1 439 ? -1.446 11.938 3.191 1 98 439 ASN B CA 1
ATOM 8936 C C . ASN B 1 439 ? -0.519 11.391 4.273 1 98 439 ASN B C 1
ATOM 8938 O O . ASN B 1 439 ? -0.588 11.812 5.43 1 98 439 ASN B O 1
ATOM 8942 N N . ASN B 1 440 ? 0.397 10.547 3.904 1 97.88 440 ASN B N 1
ATOM 8943 C CA . ASN B 1 440 ? 1.348 9.969 4.848 1 97.88 440 ASN B CA 1
ATOM 8944 C C . ASN B 1 440 ? 2.66 10.742 4.871 1 97.88 440 ASN B C 1
ATOM 8946 O O . ASN B 1 440 ? 3.58 10.398 5.613 1 97.88 440 ASN B O 1
ATOM 8950 N N . THR B 1 441 ? 2.758 11.844 4.062 1 96.06 441 THR B N 1
ATOM 8951 C CA . THR B 1 441 ? 4.059 12.469 3.84 1 96.06 441 THR B CA 1
ATOM 8952 C C . THR B 1 441 ? 3.977 13.977 4.039 1 96.06 441 THR B C 1
ATOM 8954 O O . THR B 1 441 ? 4.77 14.555 4.789 1 96.06 441 THR B O 1
ATOM 8957 N N . TYR B 1 442 ? 3.027 14.625 3.404 1 93.25 442 TYR B N 1
ATOM 8958 C CA . TYR B 1 442 ? 3.006 16.078 3.463 1 93.25 442 TYR B CA 1
ATOM 8959 C C . TYR B 1 442 ? 2.436 16.562 4.789 1 93.25 442 TYR B C 1
ATOM 8961 O O . TYR B 1 442 ? 1.938 15.773 5.586 1 93.25 442 TYR B O 1
ATOM 8969 N N . GLU B 1 443 ? 2.643 17.844 5.148 1 91.25 443 GLU B N 1
ATOM 8970 C CA . GLU B 1 443 ? 2.242 18.469 6.402 1 91.25 443 GLU B CA 1
ATOM 8971 C C . GLU B 1 443 ? 2.932 17.812 7.594 1 91.25 443 GLU B C 1
ATOM 8973 O O . GLU B 1 443 ? 2.332 17.656 8.664 1 91.25 443 GLU B O 1
ATOM 8978 N N . GLY B 1 444 ? 4.184 17.391 7.367 1 90.38 444 GLY B N 1
ATOM 8979 C CA . GLY B 1 444 ? 4.965 16.656 8.352 1 90.38 444 GLY B CA 1
ATOM 8980 C C . GLY B 1 444 ? 4.914 15.148 8.164 1 90.38 444 GLY B C 1
ATOM 8981 O O . GLY B 1 444 ? 3.844 14.547 8.25 1 90.38 444 GLY B O 1
ATOM 8982 N N . ASP B 1 445 ? 6.09 14.617 7.852 1 93.75 445 ASP B N 1
ATOM 8983 C CA . ASP B 1 445 ? 6.172 13.172 7.703 1 93.75 445 ASP B CA 1
ATOM 8984 C C . ASP B 1 445 ? 5.617 12.461 8.938 1 93.75 445 ASP B C 1
ATOM 8986 O O . ASP B 1 445 ? 5.879 12.867 10.07 1 93.75 445 ASP B O 1
ATOM 8990 N N . ASN B 1 446 ? 4.812 11.398 8.711 1 96.94 446 ASN B N 1
ATOM 8991 C CA . ASN B 1 446 ? 4.105 10.703 9.789 1 96.94 446 ASN B CA 1
ATOM 8992 C C . ASN B 1 446 ? 5.055 10.281 10.898 1 96.94 446 ASN B C 1
ATOM 8994 O O . ASN B 1 446 ? 4.715 10.367 12.078 1 96.94 446 ASN B O 1
ATOM 8998 N N . ASN B 1 447 ? 6.242 9.82 10.594 1 94.62 447 ASN B N 1
ATOM 8999 C CA . ASN B 1 447 ? 7.172 9.305 11.594 1 94.62 447 ASN B CA 1
ATOM 9000 C C . ASN B 1 447 ? 7.844 10.438 12.367 1 94.62 447 ASN B C 1
ATOM 9002 O O . ASN B 1 447 ? 8.281 10.242 13.5 1 94.62 447 ASN B O 1
ATOM 9006 N N . VAL B 1 448 ? 7.887 11.633 11.742 1 94.75 448 VAL B N 1
ATOM 9007 C CA . VAL B 1 448 ? 8.531 12.773 12.383 1 94.75 448 VAL B CA 1
ATOM 9008 C C . VAL B 1 448 ? 7.535 13.477 13.305 1 94.75 448 VAL B C 1
ATOM 9010 O O . VAL B 1 448 ? 7.852 13.781 14.453 1 94.75 448 VAL B O 1
ATOM 9013 N N . ILE B 1 449 ? 6.316 13.602 12.867 1 95.56 449 ILE B N 1
ATOM 9014 C CA . ILE B 1 449 ? 5.391 14.477 13.578 1 95.56 449 ILE B CA 1
ATOM 9015 C C . ILE B 1 449 ? 4.852 13.758 14.812 1 95.56 449 ILE B C 1
ATOM 9017 O O . ILE B 1 449 ? 4.379 14.398 15.75 1 95.56 449 ILE B O 1
ATOM 9021 N N . LEU B 1 450 ? 4.926 12.453 14.844 1 97.94 450 LEU B N 1
ATOM 9022 C CA . LEU B 1 450 ? 4.5 11.711 16.031 1 97.94 450 LEU B CA 1
ATOM 9023 C C . LEU B 1 450 ? 5.316 12.117 17.25 1 97.94 450 LEU B C 1
ATOM 9025 O O . LEU B 1 450 ? 4.84 12.008 18.375 1 97.94 450 LEU B O 1
ATOM 9029 N N . GLN B 1 451 ? 6.539 12.648 17.031 1 97.06 451 GLN B N 1
ATOM 9030 C CA . GLN B 1 451 ? 7.395 13.094 18.141 1 97.06 451 GLN B CA 1
ATOM 9031 C C . GLN B 1 451 ? 6.766 14.266 18.891 1 97.06 451 GLN B C 1
ATOM 9033 O O . GLN B 1 451 ? 6.961 14.406 20.094 1 97.06 451 GLN B O 1
ATOM 9038 N N . GLN B 1 452 ? 5.984 15.102 18.125 1 95.69 452 GLN B N 1
ATOM 9039 C CA . GLN B 1 452 ? 5.316 16.234 18.766 1 95.69 452 GLN B CA 1
ATOM 9040 C C . GLN B 1 452 ? 4.285 15.742 19.781 1 95.69 452 GLN B C 1
ATOM 9042 O O . GLN B 1 452 ? 4.148 16.328 20.859 1 95.69 452 GLN B O 1
ATOM 9047 N N . THR B 1 453 ? 3.637 14.656 19.438 1 98.19 453 THR B N 1
ATOM 9048 C CA . THR B 1 453 ? 2.648 14.086 20.359 1 98.19 453 THR B CA 1
ATOM 9049 C C . THR B 1 453 ? 3.33 13.445 21.562 1 98.19 453 THR B C 1
ATOM 9051 O O . THR B 1 453 ? 2.912 13.656 22.703 1 98.19 453 THR B O 1
ATOM 9054 N N . SER B 1 454 ? 4.371 12.656 21.328 1 98.56 454 SER B N 1
ATOM 9055 C CA . SER B 1 454 ? 5.039 12.016 22.453 1 98.56 454 SER B CA 1
ATOM 9056 C C . SER B 1 454 ? 5.676 13.047 23.391 1 98.56 454 SER B C 1
ATOM 9058 O O . SER B 1 454 ? 5.695 12.867 24.609 1 98.56 454 SER B O 1
ATOM 9060 N N . ASN B 1 455 ? 6.23 14.172 22.781 1 97.5 455 ASN B N 1
ATOM 9061 C CA . ASN B 1 455 ? 6.766 15.25 23.609 1 97.5 455 ASN B CA 1
ATOM 9062 C C . ASN B 1 455 ? 5.684 15.867 24.484 1 97.5 455 ASN B C 1
ATOM 9064 O O . ASN B 1 455 ? 5.93 16.172 25.656 1 97.5 455 ASN B O 1
ATOM 9068 N N . TYR B 1 456 ? 4.496 16.109 23.953 1 97.5 456 TYR B N 1
ATOM 9069 C CA . TYR B 1 456 ? 3.357 16.625 24.719 1 97.5 456 TYR B CA 1
ATOM 9070 C C . TYR B 1 456 ? 3.008 15.711 25.875 1 97.5 456 TYR B C 1
ATOM 9072 O O . TYR B 1 456 ? 2.828 16.156 27 1 97.5 456 TYR B O 1
ATOM 9080 N N . LEU B 1 457 ? 3 14.398 25.625 1 98.81 457 LEU B N 1
ATOM 9081 C CA . LEU B 1 457 ? 2.633 13.422 26.641 1 98.81 457 LEU B CA 1
ATOM 9082 C C . LEU B 1 457 ? 3.705 13.336 27.719 1 98.81 457 LEU B C 1
ATOM 9084 O O . LEU B 1 457 ? 3.389 13.227 28.906 1 98.81 457 LEU B O 1
ATOM 9088 N N . LEU B 1 458 ? 4.973 13.375 27.328 1 98.5 458 LEU B N 1
ATOM 9089 C CA . LEU B 1 458 ? 6.09 13.273 28.25 1 98.5 458 LEU B CA 1
ATOM 9090 C C . LEU B 1 458 ? 6.113 14.461 29.203 1 98.5 458 LEU B C 1
ATOM 9092 O O . LEU B 1 458 ? 6.668 14.375 30.312 1 98.5 458 LEU B O 1
ATOM 9096 N N . SER B 1 459 ? 5.496 15.609 28.781 1 98 459 SER B N 1
ATOM 9097 C CA . SER B 1 459 ? 5.445 16.797 29.641 1 98 459 SER B CA 1
ATOM 9098 C C . SER B 1 459 ? 4.582 16.547 30.875 1 98 459 SER B C 1
ATOM 9100 O O . SER B 1 459 ? 4.684 17.281 31.859 1 98 459 SER B O 1
ATOM 9102 N N . PHE B 1 460 ? 3.773 15.484 30.859 1 98.25 460 PHE B N 1
ATOM 9103 C CA . PHE B 1 460 ? 2.916 15.156 31.984 1 98.25 460 PHE B CA 1
ATOM 9104 C C . PHE B 1 460 ? 3.549 14.07 32.844 1 98.25 460 PHE B C 1
ATOM 9106 O O . PHE B 1 460 ? 2.98 13.672 33.875 1 98.25 460 PHE B O 1
ATOM 9113 N N . ALA B 1 461 ? 4.691 13.531 32.5 1 98.12 461 ALA B N 1
ATOM 9114 C CA . ALA B 1 461 ? 5.254 12.312 33.062 1 98.12 461 ALA B CA 1
ATOM 9115 C C . ALA B 1 461 ? 5.438 12.461 34.594 1 98.12 461 ALA B C 1
ATOM 9117 O O . ALA B 1 461 ? 5.012 11.602 35.344 1 98.12 461 ALA B O 1
ATOM 9118 N N . GLU B 1 462 ? 6.039 13.547 35.031 1 97.38 462 GLU B N 1
ATOM 9119 C CA . GLU B 1 462 ? 6.332 13.734 36.469 1 97.38 462 GLU B CA 1
ATOM 9120 C C . GLU B 1 462 ? 5.055 13.742 37.281 1 97.38 462 GLU B C 1
ATOM 9122 O O . GLU B 1 462 ? 4.969 13.062 38.312 1 97.38 462 GLU B O 1
ATOM 9127 N N . ASP B 1 463 ? 4.109 14.539 36.844 1 98 463 ASP B N 1
ATOM 9128 C CA . ASP B 1 463 ? 2.826 14.602 37.531 1 98 463 ASP B CA 1
ATOM 9129 C C . ASP B 1 463 ? 2.127 13.242 37.531 1 98 463 ASP B C 1
ATOM 9131 O O . ASP B 1 463 ? 1.544 12.828 38.531 1 98 463 ASP B O 1
ATOM 9135 N N . ALA B 1 464 ? 2.156 12.594 36.406 1 98.31 464 ALA B N 1
ATOM 9136 C CA . ALA B 1 464 ? 1.514 11.289 36.281 1 98.31 464 ALA B CA 1
ATOM 9137 C C . ALA B 1 464 ? 2.145 10.266 37.219 1 98.31 464 ALA B C 1
ATOM 9139 O O . ALA B 1 464 ? 1.438 9.477 37.844 1 98.31 464 ALA B O 1
ATOM 9140 N N . PHE B 1 465 ? 3.455 10.266 37.312 1 97.94 465 PHE B N 1
ATOM 9141 C CA . PHE B 1 465 ? 4.18 9.312 38.156 1 97.94 465 PHE B CA 1
ATOM 9142 C C . PHE B 1 465 ? 3.846 9.523 39.625 1 97.94 465 PHE B C 1
ATOM 9144 O O . PHE B 1 465 ? 3.875 8.57 40.406 1 97.94 465 PHE B O 1
ATOM 9151 N N . GLN B 1 466 ? 3.514 10.742 39.969 1 97.69 466 GLN B N 1
ATOM 9152 C CA . GLN B 1 466 ? 3.146 11.078 41.344 1 97.69 466 GLN B CA 1
ATOM 9153 C C . GLN B 1 466 ? 1.682 10.75 41.625 1 97.69 466 GLN B C 1
ATOM 9155 O O . GLN B 1 466 ? 1.215 10.859 42.75 1 97.69 466 GLN B O 1
ATOM 9160 N N . GLY B 1 467 ? 0.937 10.352 40.594 1 97.25 467 GLY B N 1
ATOM 9161 C CA . GLY B 1 467 ? -0.454 9.945 40.719 1 97.25 467 GLY B CA 1
ATOM 9162 C C . GLY B 1 467 ? -1.412 11.125 40.75 1 97.25 467 GLY B C 1
ATOM 9163 O O . GLY B 1 467 ? -2.564 10.977 41.188 1 97.25 467 GLY B O 1
ATOM 9164 N N . LYS B 1 468 ? -0.992 12.281 40.281 1 97.56 468 LYS B N 1
ATOM 9165 C CA . LYS B 1 468 ? -1.828 13.477 40.312 1 97.56 468 LYS B CA 1
ATOM 9166 C C . LYS B 1 468 ? -2.969 13.375 39.312 1 97.56 468 LYS B C 1
ATOM 9168 O O . LYS B 1 468 ? -2.912 12.57 38.375 1 97.56 468 LYS B O 1
ATOM 9173 N N . GLU B 1 469 ? -3.932 14.156 39.594 1 97.5 469 GLU B N 1
ATOM 9174 C CA . GLU B 1 469 ? -5.008 14.289 38.625 1 97.5 469 GLU B CA 1
ATOM 9175 C C . GLU B 1 469 ? -4.562 15.133 37.438 1 97.5 469 GLU B C 1
ATOM 9177 O O . GLU B 1 469 ? -4.023 16.234 37.594 1 97.5 469 GLU B O 1
ATOM 9182 N N . ILE B 1 470 ? -4.691 14.617 36.281 1 97.56 470 ILE B N 1
ATOM 9183 C CA . ILE B 1 470 ? -4.328 15.289 35.031 1 97.56 470 ILE B CA 1
ATOM 9184 C C . ILE B 1 470 ? -5.574 15.484 34.188 1 97.56 470 ILE B C 1
ATOM 9186 O O . ILE B 1 470 ? -6.289 14.523 33.875 1 97.56 470 ILE B O 1
ATOM 9190 N N . THR B 1 471 ? -5.895 16.672 33.844 1 95.81 471 THR B N 1
ATOM 9191 C CA . THR B 1 471 ? -7.031 17.016 33 1 95.81 471 THR B CA 1
ATOM 9192 C C . THR B 1 471 ? -6.613 18 31.906 1 95.81 471 THR B C 1
ATOM 9194 O O . THR B 1 471 ? -5.605 18.688 32.031 1 95.81 471 THR B O 1
ATOM 9197 N N . SER B 1 472 ? -7.27 17.953 30.828 1 95.94 472 SER B N 1
ATOM 9198 C CA . SER B 1 472 ? -7.027 18.875 29.719 1 95.94 472 SER B CA 1
ATOM 9199 C C . SER B 1 472 ? -8.336 19.375 29.109 1 95.94 472 SER B C 1
ATOM 9201 O O . SER B 1 472 ? -9.414 18.922 29.5 1 95.94 472 SER B O 1
ATOM 9203 N N . GLU B 1 473 ? -8.32 20.312 28.25 1 94.81 473 GLU B N 1
ATOM 9204 C CA . GLU B 1 473 ? -9.484 21.031 27.734 1 94.81 473 GLU B CA 1
ATOM 9205 C C . GLU B 1 473 ? -10.438 20.109 27 1 94.81 473 GLU B C 1
ATOM 9207 O O . GLU B 1 473 ? -11.656 20.25 27.094 1 94.81 473 GLU B O 1
ATOM 9212 N N . VAL B 1 474 ? -9.805 19.188 26.234 1 96.44 474 VAL B N 1
ATOM 9213 C CA . VAL B 1 474 ? -10.695 18.281 25.5 1 96.44 474 VAL B CA 1
ATOM 9214 C C . VAL B 1 474 ? -10.57 16.875 26.078 1 96.44 474 VAL B C 1
ATOM 9216 O O . VAL B 1 474 ? -11 15.906 25.453 1 96.44 474 VAL B O 1
ATOM 9219 N N . GLU B 1 475 ? -9.875 16.688 27.188 1 96.94 475 GLU B N 1
ATOM 9220 C CA . GLU B 1 475 ? -9.867 15.516 28.062 1 96.94 475 GLU B CA 1
ATOM 9221 C C . GLU B 1 475 ? -9.125 14.352 27.422 1 96.94 475 GLU B C 1
ATOM 9223 O O . GLU B 1 475 ? -9.445 13.188 27.688 1 96.94 475 GLU B O 1
ATOM 9228 N N . SER B 1 476 ? -8.172 14.648 26.562 1 97.75 476 SER B N 1
ATOM 9229 C CA . SER B 1 476 ? -7.508 13.578 25.844 1 97.75 476 SER B CA 1
ATOM 9230 C C . SER B 1 476 ? -6.41 12.938 26.688 1 97.75 476 SER B C 1
ATOM 9232 O O . SER B 1 476 ? -5.922 11.852 26.359 1 97.75 476 SER B O 1
ATOM 9234 N N . VAL B 1 477 ? -5.988 13.508 27.844 1 98.44 477 VAL B N 1
ATOM 9235 C CA . VAL B 1 477 ? -4.871 12.984 28.609 1 98.44 477 VAL B CA 1
ATOM 9236 C C . VAL B 1 477 ? -5.359 12.555 30 1 98.44 477 VAL B C 1
ATOM 9238 O O . VAL B 1 477 ? -4.555 12.188 30.859 1 98.44 477 VAL B O 1
ATOM 9241 N N . ASN B 1 478 ? -6.672 12.594 30.188 1 97.62 478 ASN B N 1
ATOM 9242 C CA . ASN B 1 478 ? -7.242 12.297 31.5 1 97.62 478 ASN B CA 1
ATOM 9243 C C . ASN B 1 478 ? -6.836 10.906 31.984 1 97.62 478 ASN B C 1
ATOM 9245 O O . ASN B 1 478 ? -6.785 10.656 33.188 1 97.62 478 ASN B O 1
ATOM 9249 N N . MET B 1 479 ? -6.57 10 31.047 1 97.38 479 MET B N 1
ATOM 9250 C CA . MET B 1 479 ? -6.262 8.609 31.406 1 97.38 479 MET B CA 1
ATOM 9251 C C . MET B 1 479 ? -4.93 8.523 32.125 1 97.38 479 MET B C 1
ATOM 9253 O O . MET B 1 479 ? -4.625 7.5 32.75 1 97.38 479 MET B O 1
ATOM 9257 N N . LEU B 1 480 ? -4.117 9.539 32.125 1 98.5 480 LEU B N 1
ATOM 9258 C CA . LEU B 1 480 ? -2.818 9.555 32.812 1 98.5 480 LEU B CA 1
ATOM 9259 C C . LEU B 1 480 ? -2.982 9.758 34.312 1 98.5 480 LEU B C 1
ATOM 9261 O O . LEU B 1 480 ? -2.045 9.523 35.062 1 98.5 480 LEU B O 1
ATOM 9265 N N . SER B 1 481 ? -4.25 10.227 34.688 1 98.06 481 SER B N 1
ATOM 9266 C CA . SER B 1 481 ? -4.523 10.406 36.125 1 98.06 481 SER B CA 1
ATOM 9267 C C . SER B 1 481 ? -4.426 9.078 36.875 1 98.06 481 SER B C 1
ATOM 9269 O O . SER B 1 481 ? -4.906 8.047 36.406 1 98.06 481 SER B O 1
ATOM 9271 N N . GLY B 1 482 ? -3.779 9.086 38.094 1 97.56 482 GLY B N 1
ATOM 9272 C CA . GLY B 1 482 ? -3.666 7.879 38.906 1 97.56 482 GLY B CA 1
ATOM 9273 C C . GLY B 1 482 ? -2.848 6.789 38.219 1 97.56 482 GLY B C 1
ATOM 9274 O O . GLY B 1 482 ? -3.176 5.605 38.344 1 97.56 482 GLY B O 1
ATOM 9275 N N . LEU B 1 483 ? -1.848 7.195 37.469 1 98.12 483 LEU B N 1
ATOM 9276 C CA . LEU B 1 483 ? -1.021 6.309 36.656 1 98.12 483 LEU B CA 1
ATOM 9277 C C . LEU B 1 483 ? -0.481 5.152 37.5 1 98.12 483 LEU B C 1
ATOM 9279 O O . LEU B 1 483 ? -0.587 3.99 37.094 1 98.12 483 LEU B O 1
ATOM 9283 N N . PRO B 1 484 ? 0.069 5.324 38.75 1 98 484 PRO B N 1
ATOM 9284 C CA . PRO B 1 484 ? 0.621 4.195 39.5 1 98 484 PRO B CA 1
ATOM 9285 C C . PRO B 1 484 ? -0.428 3.137 39.844 1 98 484 PRO B C 1
ATOM 9287 O O . PRO B 1 484 ? -0.134 1.938 39.781 1 98 484 PRO B O 1
ATOM 9290 N N . THR B 1 485 ? -1.603 3.586 40.125 1 97.81 485 THR B N 1
ATOM 9291 C CA . THR B 1 485 ? -2.686 2.66 40.438 1 97.81 485 THR B CA 1
ATOM 9292 C C . THR B 1 485 ? -3.131 1.903 39.188 1 97.81 485 THR B C 1
ATOM 9294 O O . THR B 1 485 ? -3.418 0.706 39.25 1 97.81 485 THR B O 1
ATOM 9297 N N . ARG B 1 486 ? -3.24 2.602 38.094 1 97.81 486 ARG B N 1
ATOM 9298 C CA . ARG B 1 486 ? -3.662 1.997 36.844 1 97.81 486 ARG B CA 1
ATOM 9299 C C . ARG B 1 486 ? -2.684 0.914 36.406 1 97.81 486 ARG B C 1
ATOM 9301 O O . ARG B 1 486 ? -3.092 -0.11 35.844 1 97.81 486 ARG B O 1
ATOM 9308 N N . LEU B 1 487 ? -1.395 1.126 36.594 1 98.19 487 LEU B N 1
ATOM 9309 C CA . LEU B 1 487 ? -0.369 0.19 36.156 1 98.19 487 LEU B CA 1
ATOM 9310 C C . LEU B 1 487 ? -0.426 -1.103 36.969 1 98.19 487 LEU B C 1
ATOM 9312 O O . LEU B 1 487 ? 0.169 -2.109 36.562 1 98.19 487 LEU B O 1
ATOM 9316 N N . LYS B 1 488 ? -1.228 -1.108 38.031 1 98 488 LYS B N 1
ATOM 9317 C CA . LYS B 1 488 ? -1.376 -2.299 38.875 1 98 488 LYS B CA 1
ATOM 9318 C C . LYS B 1 488 ? -2.549 -3.154 38.406 1 98 488 LYS B C 1
ATOM 9320 O O . LYS B 1 488 ? -2.689 -4.309 38.812 1 98 488 LYS B O 1
ATOM 9325 N N . THR B 1 489 ? -3.303 -2.578 37.5 1 97.94 489 THR B N 1
ATOM 9326 C CA . THR B 1 489 ? -4.453 -3.324 37 1 97.94 489 THR B CA 1
ATOM 9327 C C . THR B 1 489 ? -4.023 -4.359 35.969 1 97.94 489 THR B C 1
ATOM 9329 O O . THR B 1 489 ? -2.91 -4.293 35.438 1 97.94 489 THR B O 1
ATOM 9332 N N . LYS B 1 490 ? -4.898 -5.359 35.719 1 97.69 490 LYS B N 1
ATOM 9333 C CA . LYS B 1 490 ? -4.625 -6.453 34.812 1 97.69 490 LYS B CA 1
ATOM 9334 C C . LYS B 1 490 ? -5.816 -6.699 33.875 1 97.69 490 LYS B C 1
ATOM 9336 O O . LYS B 1 490 ? -6.926 -6.234 34.156 1 97.69 490 LYS B O 1
ATOM 9341 N N . PHE B 1 491 ? -5.508 -7.355 32.812 1 97.31 491 PHE B N 1
ATOM 9342 C CA . PHE B 1 491 ? -6.559 -7.809 31.906 1 97.31 491 PHE B CA 1
ATOM 9343 C C . PHE B 1 491 ? -7.562 -8.688 32.625 1 97.31 491 PHE B C 1
ATOM 9345 O O . PHE B 1 491 ? -7.18 -9.664 33.281 1 97.31 491 PHE B O 1
ATOM 9352 N N . SER B 1 492 ? -8.891 -8.344 32.531 1 92.38 492 SER B N 1
ATOM 9353 C CA . SER B 1 492 ? -9.836 -8.969 33.469 1 92.38 492 SER B CA 1
ATOM 9354 C C . SER B 1 492 ? -10.828 -9.859 32.719 1 92.38 492 SER B C 1
ATOM 9356 O O . SER B 1 492 ? -11.555 -10.641 33.312 1 92.38 492 SER B O 1
ATOM 9358 N N . ALA B 1 493 ? -10.883 -9.781 31.375 1 97 493 ALA B N 1
ATOM 9359 C CA . ALA B 1 493 ? -11.82 -10.617 30.625 1 97 493 ALA B CA 1
ATOM 9360 C C . ALA B 1 493 ? -11.453 -12.094 30.766 1 97 493 ALA B C 1
ATOM 9362 O O . ALA B 1 493 ? -10.273 -12.453 30.734 1 97 493 ALA B O 1
ATOM 9363 N N . ILE B 1 494 ? -12.477 -12.953 30.938 1 96.38 494 ILE B N 1
ATOM 9364 C CA . ILE B 1 494 ? -12.25 -14.375 31.125 1 96.38 494 ILE B CA 1
ATOM 9365 C C . ILE B 1 494 ? -12.773 -15.156 29.938 1 96.38 494 ILE B C 1
ATOM 9367 O O . ILE B 1 494 ? -12.297 -16.25 29.641 1 96.38 494 ILE B O 1
ATOM 9371 N N . THR B 1 495 ? -13.766 -14.609 29.266 1 97.81 495 THR B N 1
ATOM 9372 C CA . THR B 1 495 ? -14.352 -15.258 28.094 1 97.81 495 THR B CA 1
ATOM 9373 C C . THR B 1 495 ? -14.312 -14.336 26.875 1 97.81 495 THR B C 1
ATOM 9375 O O . THR B 1 495 ? -14.078 -13.133 27.016 1 97.81 495 THR B O 1
ATOM 9378 N N . SER B 1 496 ? -14.539 -14.969 25.75 1 97.62 496 SER B N 1
ATOM 9379 C CA . SER B 1 496 ? -14.641 -14.164 24.531 1 97.62 496 SER B CA 1
ATOM 9380 C C . SER B 1 496 ? -15.82 -13.195 24.609 1 97.62 496 SER B C 1
ATOM 9382 O O . SER B 1 496 ? -15.75 -12.086 24.078 1 97.62 496 SER B O 1
ATOM 9384 N N . GLN B 1 497 ? -16.875 -13.539 25.281 1 98 497 GLN B N 1
ATOM 9385 C CA . GLN B 1 497 ? -18.031 -12.672 25.453 1 98 497 GLN B CA 1
ATOM 9386 C C . GLN B 1 497 ? -17.672 -11.438 26.281 1 98 497 GLN B C 1
ATOM 9388 O O . GLN B 1 497 ? -18.125 -10.328 25.984 1 98 497 GLN B O 1
ATOM 9393 N N . ASP B 1 498 ? -16.859 -11.633 27.312 1 98 498 ASP B N 1
ATOM 9394 C CA . ASP B 1 498 ? -16.391 -10.5 28.094 1 98 498 ASP B CA 1
ATOM 9395 C C . ASP B 1 498 ? -15.641 -9.492 27.219 1 98 498 ASP B C 1
ATOM 9397 O O . ASP B 1 498 ? -15.789 -8.281 27.391 1 98 498 ASP B O 1
ATOM 9401 N N . CYS B 1 499 ? -14.883 -10.039 26.281 1 97.94 499 CYS B N 1
ATOM 9402 C CA . CYS B 1 499 ? -14.031 -9.203 25.438 1 97.94 499 CYS B CA 1
ATOM 9403 C C . CYS B 1 499 ? -14.875 -8.328 24.531 1 97.94 499 CYS B C 1
ATOM 9405 O O . CYS B 1 499 ? -14.398 -7.297 24.031 1 97.94 499 CYS B O 1
ATOM 9407 N N . MET B 1 500 ? -16.078 -8.703 24.25 1 98.06 500 MET B N 1
ATOM 9408 C CA . MET B 1 500 ? -16.922 -7.984 23.297 1 98.06 500 MET B CA 1
ATOM 9409 C C . MET B 1 500 ? -17.484 -6.715 23.906 1 98.06 500 MET B C 1
ATOM 9411 O O . MET B 1 500 ? -18.094 -5.902 23.219 1 98.06 500 MET B O 1
ATOM 9415 N N . ASN B 1 501 ? -17.312 -6.551 25.266 1 98.12 501 ASN B N 1
ATOM 9416 C CA . ASN B 1 501 ? -17.516 -5.246 25.875 1 98.12 501 ASN B CA 1
ATOM 9417 C C . ASN B 1 501 ? -16.422 -4.254 25.484 1 98.12 501 ASN B C 1
ATOM 9419 O O . ASN B 1 501 ? -15.266 -4.43 25.844 1 98.12 501 ASN B O 1
ATOM 9423 N N . PRO B 1 502 ? -16.812 -3.162 24.766 1 98.25 502 PRO B N 1
ATOM 9424 C CA . PRO B 1 502 ? -15.797 -2.24 24.266 1 98.25 502 PRO B CA 1
ATOM 9425 C C . PRO B 1 502 ? -14.93 -1.659 25.375 1 98.25 502 PRO B C 1
ATOM 9427 O O . PRO B 1 502 ? -13.789 -1.257 25.125 1 98.25 502 PRO B O 1
ATOM 9430 N N . HIS B 1 503 ? -15.391 -1.652 26.578 1 98.06 503 HIS B N 1
ATOM 9431 C CA . HIS B 1 503 ? -14.656 -1.072 27.703 1 98.06 503 HIS B CA 1
ATOM 9432 C C . HIS B 1 503 ? -13.438 -1.912 28.047 1 98.06 503 HIS B C 1
ATOM 9434 O O . HIS B 1 503 ? -12.477 -1.406 28.641 1 98.06 503 HIS B O 1
ATOM 9440 N N . VAL B 1 504 ? -13.469 -3.217 27.703 1 98.31 504 VAL B N 1
ATOM 9441 C CA . VAL B 1 504 ? -12.297 -4.062 27.922 1 98.31 504 VAL B CA 1
ATOM 9442 C C . VAL B 1 504 ? -11.102 -3.494 27.156 1 98.31 504 VAL B C 1
ATOM 9444 O O . VAL B 1 504 ? -10.008 -3.363 27.719 1 98.31 504 VAL B O 1
ATOM 9447 N N . ALA B 1 505 ? -11.352 -3.131 25.891 1 98.69 505 ALA B N 1
ATOM 9448 C CA . ALA B 1 505 ? -10.273 -2.555 25.094 1 98.69 505 ALA B CA 1
ATOM 9449 C C . ALA B 1 505 ? -9.914 -1.153 25.578 1 98.69 505 ALA B C 1
ATOM 9451 O O . ALA B 1 505 ? -8.742 -0.768 25.578 1 98.69 505 ALA B O 1
ATOM 9452 N N . VAL B 1 506 ? -10.898 -0.353 25.984 1 98.62 506 VAL B N 1
ATOM 9453 C CA . VAL B 1 506 ? -10.648 1.001 26.469 1 98.62 506 VAL B CA 1
ATOM 9454 C C . VAL B 1 506 ? -9.695 0.955 27.672 1 98.62 506 VAL B C 1
ATOM 9456 O O . VAL B 1 506 ? -8.727 1.707 27.719 1 98.62 506 VAL B O 1
ATOM 9459 N N . GLU B 1 507 ? -9.969 0.043 28.625 1 98.44 507 GLU B N 1
ATOM 9460 C CA . GLU B 1 507 ? -9.148 -0.065 29.828 1 98.44 507 GLU B CA 1
ATOM 9461 C C . GLU B 1 507 ? -7.742 -0.554 29.484 1 98.44 507 GLU B C 1
ATOM 9463 O O . GLU B 1 507 ? -6.766 -0.115 30.094 1 98.44 507 GLU B O 1
ATOM 9468 N N . ALA B 1 508 ? -7.684 -1.478 28.531 1 98.75 508 ALA B N 1
ATOM 9469 C CA . ALA B 1 508 ? -6.371 -1.949 28.094 1 98.75 508 ALA B CA 1
ATOM 9470 C C . ALA B 1 508 ? -5.547 -0.808 27.516 1 98.75 508 ALA B C 1
ATOM 9472 O O . ALA B 1 508 ? -4.344 -0.713 27.75 1 98.75 508 ALA B O 1
ATOM 9473 N N . TYR B 1 509 ? -6.141 0.077 26.75 1 98.75 509 TYR B N 1
ATOM 9474 C CA . TYR B 1 509 ? -5.441 1.198 26.141 1 98.75 509 TYR B CA 1
ATOM 9475 C C . TYR B 1 509 ? -5.008 2.213 27.188 1 98.75 509 TYR B C 1
ATOM 9477 O O . TYR B 1 509 ? -3.922 2.789 27.094 1 98.75 509 TYR B O 1
ATOM 9485 N N . LYS B 1 510 ? -5.902 2.5 28.172 1 98.69 510 LYS B N 1
ATOM 9486 C CA . LYS B 1 510 ? -5.504 3.396 29.25 1 98.69 510 LYS B CA 1
ATOM 9487 C C . LYS B 1 510 ? -4.234 2.904 29.938 1 98.69 510 LYS B C 1
ATOM 9489 O O . LYS B 1 510 ? -3.309 3.684 30.172 1 98.69 510 LYS B O 1
ATOM 9494 N N . TRP B 1 511 ? -4.266 1.628 30.219 1 98.81 511 TRP B N 1
ATOM 9495 C CA . TRP B 1 511 ? -3.088 1.016 30.828 1 98.81 511 TRP B CA 1
ATOM 9496 C C . TRP B 1 511 ? -1.877 1.134 29.906 1 98.81 511 TRP B C 1
ATOM 9498 O O . TRP B 1 511 ? -0.779 1.474 30.359 1 98.81 511 TRP B O 1
ATOM 9508 N N . LEU B 1 512 ? -2.049 0.799 28.625 1 98.88 512 LEU B N 1
ATOM 9509 C CA . LEU B 1 512 ? -0.976 0.767 27.641 1 98.88 512 LEU B CA 1
ATOM 9510 C C . LEU B 1 512 ? -0.324 2.139 27.5 1 98.88 512 LEU B C 1
ATOM 9512 O O . LEU B 1 512 ? 0.904 2.244 27.453 1 98.88 512 LEU B O 1
ATOM 9516 N N . VAL B 1 513 ? -1.14 3.229 27.391 1 98.88 513 VAL B N 1
ATOM 9517 C CA . VAL B 1 513 ? -0.607 4.582 27.266 1 98.88 513 VAL B CA 1
ATOM 9518 C C . VAL B 1 513 ? 0.225 4.926 28.5 1 98.88 513 VAL B C 1
ATOM 9520 O O . VAL B 1 513 ? 1.319 5.484 28.375 1 98.88 513 VAL B O 1
ATOM 9523 N N . CYS B 1 514 ? -0.286 4.598 29.688 1 98.88 514 CYS B N 1
ATOM 9524 C CA . CYS B 1 514 ? 0.431 4.859 30.938 1 98.88 514 CYS B CA 1
ATOM 9525 C C . CYS B 1 514 ? 1.754 4.105 30.969 1 98.88 514 CYS B C 1
ATOM 9527 O O . CYS B 1 514 ? 2.787 4.672 31.328 1 98.88 514 CYS B O 1
ATOM 9529 N N . TYR B 1 515 ? 1.688 2.83 30.609 1 98.75 515 TYR B N 1
ATOM 9530 C CA . TYR B 1 515 ? 2.885 1.997 30.609 1 98.75 515 TYR B CA 1
ATOM 9531 C C . TYR B 1 515 ? 3.92 2.543 29.625 1 98.75 515 TYR B C 1
ATOM 9533 O O . TYR B 1 515 ? 5.102 2.648 29.969 1 98.75 515 TYR B O 1
ATOM 9541 N N . LEU B 1 516 ? 3.504 2.885 28.406 1 98.88 516 LEU B N 1
ATOM 9542 C CA . LEU B 1 516 ? 4.414 3.379 27.375 1 98.88 516 LEU B CA 1
ATOM 9543 C C . LEU B 1 516 ? 4.977 4.742 27.75 1 98.88 516 LEU B C 1
ATOM 9545 O O . LEU B 1 516 ? 6.117 5.066 27.406 1 98.88 516 LEU B O 1
ATOM 9549 N N . LEU B 1 517 ? 4.125 5.566 28.453 1 98.88 517 LEU B N 1
ATOM 9550 C CA . LEU B 1 517 ? 4.652 6.824 28.969 1 98.88 517 LEU B CA 1
ATOM 9551 C C . LEU B 1 517 ? 5.828 6.582 29.906 1 98.88 517 LEU B C 1
ATOM 9553 O O . LEU B 1 517 ? 6.867 7.238 29.781 1 98.88 517 LEU B O 1
ATOM 9557 N N . GLN B 1 518 ? 5.641 5.672 30.812 1 98.5 518 GLN B N 1
ATOM 9558 C CA . GLN B 1 518 ? 6.691 5.32 31.766 1 98.5 518 GLN B CA 1
ATOM 9559 C C . GLN B 1 518 ? 7.922 4.773 31.047 1 98.5 518 GLN B C 1
ATOM 9561 O O . GLN B 1 518 ? 9.047 5.184 31.344 1 98.5 518 GLN B O 1
ATOM 9566 N N . GLU B 1 519 ? 7.723 3.824 30.125 1 98.44 519 GLU B N 1
ATOM 9567 C CA . GLU B 1 519 ? 8.828 3.188 29.422 1 98.44 519 GLU B CA 1
ATOM 9568 C C . GLU B 1 519 ? 9.562 4.191 28.531 1 98.44 519 GLU B C 1
ATOM 9570 O O . GLU B 1 519 ? 10.789 4.121 28.391 1 98.44 519 GLU B O 1
ATOM 9575 N N . SER B 1 520 ? 8.875 5.094 27.875 1 98.75 520 SER B N 1
ATOM 9576 C CA . SER B 1 520 ? 9.492 6.109 27.031 1 98.75 520 SER B CA 1
ATOM 9577 C C . SER B 1 520 ? 10.336 7.082 27.844 1 98.75 520 SER B C 1
ATOM 9579 O O . SER B 1 520 ? 11.438 7.457 27.438 1 98.75 520 SER B O 1
ATOM 9581 N N . HIS B 1 521 ? 9.727 7.496 29 1 98.62 521 HIS B N 1
ATOM 9582 C CA . HIS B 1 521 ? 10.477 8.359 29.906 1 98.62 521 HIS B CA 1
ATOM 9583 C C . HIS B 1 521 ? 11.758 7.676 30.391 1 98.62 521 HIS B C 1
ATOM 9585 O O . HIS B 1 521 ? 12.82 8.297 30.406 1 98.62 521 HIS B O 1
ATOM 9591 N N . ARG B 1 522 ? 11.617 6.453 30.766 1 98.12 522 ARG B N 1
ATOM 9592 C CA . ARG B 1 522 ? 12.766 5.672 31.219 1 98.12 522 ARG B CA 1
ATOM 9593 C C . ARG B 1 522 ? 13.812 5.559 30.125 1 98.12 522 ARG B C 1
ATOM 9595 O O . ARG B 1 522 ? 15.008 5.734 30.375 1 98.12 522 ARG B O 1
ATOM 9602 N N . ARG B 1 523 ? 13.414 5.215 28.891 1 98.19 523 ARG B N 1
ATOM 9603 C CA . ARG B 1 523 ? 14.336 5.066 27.781 1 98.19 523 ARG B CA 1
ATOM 9604 C C . ARG B 1 523 ? 15.086 6.363 27.5 1 98.19 523 ARG B C 1
ATOM 9606 O O . ARG B 1 523 ? 16.297 6.352 27.266 1 98.19 523 ARG B O 1
ATOM 9613 N N . LEU B 1 524 ? 14.391 7.48 27.516 1 97.94 524 LEU B N 1
ATOM 9614 C CA . LEU B 1 524 ? 15.008 8.789 27.312 1 97.94 524 LEU B CA 1
ATOM 9615 C C . LEU B 1 524 ? 16.062 9.062 28.375 1 97.94 524 LEU B C 1
ATOM 9617 O O . LEU B 1 524 ? 17.156 9.539 28.078 1 97.94 524 LEU B O 1
ATOM 9621 N N . SER B 1 525 ? 15.68 8.75 29.609 1 97.44 525 SER B N 1
ATOM 9622 C CA . SER B 1 525 ? 16.609 8.945 30.719 1 97.44 525 SER B CA 1
ATOM 9623 C C . SER B 1 525 ? 17.844 8.055 30.578 1 97.44 525 SER B C 1
ATOM 9625 O O . SER B 1 525 ? 18.953 8.492 30.844 1 97.44 525 SER B O 1
ATOM 9627 N N . GLU B 1 526 ? 17.578 6.84 30.172 1 97.69 526 GLU B N 1
ATOM 9628 C CA . GLU B 1 526 ? 18.672 5.902 29.953 1 97.69 526 GLU B CA 1
ATOM 9629 C C . GLU B 1 526 ? 19.625 6.402 28.859 1 97.69 526 GLU B C 1
ATOM 9631 O O . GLU B 1 526 ? 20.844 6.312 29.016 1 97.69 526 GLU B O 1
ATOM 9636 N N . GLN B 1 527 ? 19.062 6.898 27.781 1 97.38 527 GLN B N 1
ATOM 9637 C CA . GLN B 1 527 ? 19.875 7.422 26.688 1 97.38 527 GLN B CA 1
ATOM 9638 C C . GLN B 1 527 ? 20.703 8.633 27.141 1 97.38 527 GLN B C 1
ATOM 9640 O O . GLN B 1 527 ? 21.859 8.781 26.75 1 97.38 527 GLN B O 1
ATOM 9645 N N . SER B 1 528 ? 20.094 9.445 27.953 1 96.56 528 SER B N 1
ATOM 9646 C CA . SER B 1 528 ? 20.797 10.609 28.484 1 96.56 528 SER B CA 1
ATOM 9647 C C . SER B 1 528 ? 21.906 10.203 29.438 1 96.56 528 SER B C 1
ATOM 9649 O O . SER B 1 528 ? 23 10.773 29.406 1 96.56 528 SER B O 1
ATOM 9651 N N . ALA B 1 529 ? 21.656 9.281 30.203 1 96.94 529 ALA B N 1
ATOM 9652 C CA . ALA B 1 529 ? 22.625 8.805 31.188 1 96.94 529 ALA B CA 1
ATOM 9653 C C . ALA B 1 529 ? 23.812 8.156 30.5 1 96.94 529 ALA B C 1
ATOM 9655 O O . ALA B 1 529 ? 24.922 8.148 31.047 1 96.94 529 ALA B O 1
ATOM 9656 N N . GLU B 1 530 ? 23.578 7.633 29.359 1 95.75 530 GLU B N 1
ATOM 9657 C CA . GLU B 1 530 ? 24.656 7.039 28.578 1 95.75 530 GLU B CA 1
ATOM 9658 C C . GLU B 1 530 ? 25.531 8.117 27.953 1 95.75 530 GLU B C 1
ATOM 9660 O O . GLU B 1 530 ? 26.516 7.801 27.281 1 95.75 530 GLU B O 1
ATOM 9665 N N . GLY B 1 531 ? 25.203 9.398 28.094 1 95.75 531 GLY B N 1
ATOM 9666 C CA . GLY B 1 531 ? 26.031 10.5 27.641 1 95.75 531 GLY B CA 1
ATOM 9667 C C . GLY B 1 531 ? 25.594 11.078 26.312 1 95.75 531 GLY B C 1
ATOM 9668 O O . GLY B 1 531 ? 26.266 11.961 25.766 1 95.75 531 GLY B O 1
ATOM 9669 N N . LYS B 1 532 ? 24.531 10.617 25.812 1 96.06 532 LYS B N 1
ATOM 9670 C CA . LYS B 1 532 ? 24.047 11.156 24.531 1 96.06 532 LYS B CA 1
ATOM 9671 C C . LYS B 1 532 ? 23.5 12.562 24.703 1 96.06 532 LYS B C 1
ATOM 9673 O O . LYS B 1 532 ? 22.891 12.883 25.734 1 96.06 532 LYS B O 1
ATOM 9678 N N . ASP B 1 533 ? 23.734 13.422 23.656 1 95.81 533 ASP B N 1
ATOM 9679 C CA . ASP B 1 533 ? 23.094 14.734 23.672 1 95.81 533 ASP B CA 1
ATOM 9680 C C . ASP B 1 533 ? 21.578 14.602 23.547 1 95.81 533 ASP B C 1
ATOM 9682 O O . ASP B 1 533 ? 21.062 13.57 23.094 1 95.81 533 ASP B O 1
ATOM 9686 N N . PRO B 1 534 ? 20.797 15.578 23.938 1 95.12 534 PRO B N 1
ATOM 9687 C CA . PRO B 1 534 ? 19.344 15.508 23.969 1 95.12 534 PRO B CA 1
ATOM 9688 C C . PRO B 1 534 ? 18.734 15.156 22.609 1 95.12 534 PRO B C 1
ATOM 9690 O O . PRO B 1 534 ? 17.734 14.438 22.547 1 95.12 534 PRO B O 1
ATOM 9693 N N . PHE B 1 535 ? 19.328 15.695 21.547 1 95.75 535 PHE B N 1
ATOM 9694 C CA . PHE B 1 535 ? 18.844 15.414 20.203 1 95.75 535 PHE B CA 1
ATOM 9695 C C . PHE B 1 535 ? 18.938 13.93 19.891 1 95.75 535 PHE B C 1
ATOM 9697 O O . PHE B 1 535 ? 17.969 13.305 19.469 1 95.75 535 PHE B O 1
ATOM 9704 N N . THR B 1 536 ? 20.062 13.367 20.125 1 96.94 536 THR B N 1
ATOM 9705 C CA . THR B 1 536 ? 20.328 11.961 19.844 1 96.94 536 THR B CA 1
ATOM 9706 C C . THR B 1 536 ? 19.516 11.07 20.781 1 96.94 536 THR B C 1
ATOM 9708 O O . THR B 1 536 ? 18.984 10.039 20.344 1 96.94 536 THR B O 1
ATOM 9711 N N . ALA B 1 537 ? 19.438 11.484 22.062 1 97.69 537 ALA B N 1
ATOM 9712 C CA . ALA B 1 537 ? 18.656 10.727 23.047 1 97.69 537 ALA B CA 1
ATOM 9713 C C . ALA B 1 537 ? 17.203 10.609 22.609 1 97.69 537 ALA B C 1
ATOM 9715 O O . ALA B 1 537 ? 16.609 9.539 22.703 1 97.69 537 ALA B O 1
ATOM 9716 N N . ARG B 1 538 ? 16.656 11.656 22.141 1 96.56 538 ARG B N 1
ATOM 9717 C CA . ARG B 1 538 ? 15.266 11.672 21.688 1 96.56 538 ARG B CA 1
ATOM 9718 C C . ARG B 1 538 ? 15.086 10.797 20.453 1 96.56 538 ARG B C 1
ATOM 9720 O O . ARG B 1 538 ? 14.117 10.031 20.375 1 96.56 538 ARG B O 1
ATOM 9727 N N . ASN B 1 539 ? 15.984 10.883 19.5 1 96.75 539 ASN B N 1
ATOM 9728 C CA . ASN B 1 539 ? 15.898 10.117 18.25 1 96.75 539 ASN B CA 1
ATOM 9729 C C . ASN B 1 539 ? 16.031 8.617 18.5 1 96.75 539 ASN B C 1
ATOM 9731 O O . ASN B 1 539 ? 15.422 7.809 17.812 1 96.75 539 ASN B O 1
ATOM 9735 N N . ASP B 1 540 ? 16.844 8.281 19.516 1 97.81 540 ASP B N 1
ATOM 9736 C CA . ASP B 1 540 ? 17.094 6.875 19.812 1 97.81 540 ASP B CA 1
ATOM 9737 C C . ASP B 1 540 ? 16.062 6.328 20.797 1 97.81 540 ASP B C 1
ATOM 9739 O O . ASP B 1 540 ? 16.25 5.238 21.344 1 97.81 540 ASP B O 1
ATOM 9743 N N . SER B 1 541 ? 14.992 7.105 21.047 1 98.31 541 SER B N 1
ATOM 9744 C CA . SER B 1 541 ? 13.953 6.668 21.969 1 98.31 541 SER B CA 1
ATOM 9745 C C . SER B 1 541 ? 12.594 6.594 21.281 1 98.31 541 SER B C 1
ATOM 9747 O O . SER B 1 541 ? 11.555 6.609 21.938 1 98.31 541 SER B O 1
ATOM 9749 N N . GLN B 1 542 ? 12.625 6.551 19.906 1 98.25 542 GLN B N 1
ATOM 9750 C CA . GLN B 1 542 ? 11.375 6.555 19.156 1 98.25 542 GLN B CA 1
ATOM 9751 C C . GLN B 1 542 ? 10.852 5.137 18.938 1 98.25 542 GLN B C 1
ATOM 9753 O O . GLN B 1 542 ? 9.719 4.82 19.297 1 98.25 542 GLN B O 1
ATOM 9758 N N . ALA B 1 543 ? 11.664 4.238 18.312 1 98 543 ALA B N 1
ATOM 9759 C CA . ALA B 1 543 ? 11.25 2.887 17.938 1 98 543 ALA B CA 1
ATOM 9760 C C . ALA B 1 543 ? 10.906 2.07 19.188 1 98 543 ALA B C 1
ATOM 9762 O O . ALA B 1 543 ? 11.727 1.94 20.094 1 98 543 ALA B O 1
ATOM 9763 N N . TYR B 1 544 ? 9.672 1.557 19.312 1 98.12 544 TYR B N 1
ATOM 9764 C CA . TYR B 1 544 ? 9.102 0.712 20.344 1 98.12 544 TYR B CA 1
ATOM 9765 C C . TYR B 1 544 ? 8.758 1.533 21.594 1 98.12 544 TYR B C 1
ATOM 9767 O O . TYR B 1 544 ? 8.219 1.003 22.562 1 98.12 544 TYR B O 1
ATOM 9775 N N . TYR B 1 545 ? 9.047 2.902 21.641 1 98.44 545 TYR B N 1
ATOM 9776 C CA . TYR B 1 545 ? 8.836 3.736 22.812 1 98.44 545 TYR B CA 1
ATOM 9777 C C . TYR B 1 545 ? 7.973 4.945 22.469 1 98.44 545 TYR B C 1
ATOM 9779 O O . TYR B 1 545 ? 6.777 4.812 22.203 1 98.44 545 TYR B O 1
ATOM 9787 N N . CYS B 1 546 ? 8.609 6.141 22.203 1 98.69 546 CYS B N 1
ATOM 9788 C CA . CYS B 1 546 ? 7.859 7.379 22.016 1 98.69 546 CYS B CA 1
ATOM 9789 C C . CYS B 1 546 ? 6.898 7.266 20.844 1 98.69 546 CYS B C 1
ATOM 9791 O O . CYS B 1 546 ? 5.785 7.789 20.891 1 98.69 546 CYS B O 1
ATOM 9793 N N . ARG B 1 547 ? 7.297 6.668 19.75 1 98.5 547 ARG B N 1
ATOM 9794 C CA . ARG B 1 547 ? 6.41 6.445 18.609 1 98.5 547 ARG B CA 1
ATOM 9795 C C . ARG B 1 547 ? 5.199 5.617 19.016 1 98.5 547 ARG B C 1
ATOM 9797 O O . ARG B 1 547 ? 4.062 5.953 18.656 1 98.5 547 ARG B O 1
ATOM 9804 N N . SER B 1 548 ? 5.449 4.5 19.703 1 98.62 548 SER B N 1
ATOM 9805 C CA . SER B 1 548 ? 4.379 3.619 20.156 1 98.62 548 SER B CA 1
ATOM 9806 C C . SER B 1 548 ? 3.459 4.328 21.141 1 98.62 548 SER B C 1
ATOM 9808 O O . SER B 1 548 ? 2.248 4.102 21.156 1 98.62 548 SER B O 1
ATOM 9810 N N . LEU B 1 549 ? 4.059 5.172 22.016 1 98.88 549 LEU B N 1
ATOM 9811 C CA . LEU B 1 549 ? 3.291 5.969 22.969 1 98.88 549 LEU B CA 1
ATOM 9812 C C . LEU B 1 549 ? 2.295 6.871 22.234 1 98.88 549 LEU B C 1
ATOM 9814 O O . LEU B 1 549 ? 1.109 6.891 22.578 1 98.88 549 LEU B O 1
ATOM 9818 N N . ALA B 1 550 ? 2.783 7.566 21.219 1 98.88 550 ALA B N 1
ATOM 9819 C CA . ALA B 1 550 ? 1.928 8.477 20.453 1 98.88 550 ALA B CA 1
ATOM 9820 C C . ALA B 1 550 ? 0.798 7.711 19.766 1 98.88 550 ALA B C 1
ATOM 9822 O O . ALA B 1 550 ? -0.35 8.164 19.766 1 98.88 550 ALA B O 1
ATOM 9823 N N . LEU B 1 551 ? 1.082 6.551 19.234 1 98.75 551 LEU B N 1
ATOM 9824 C CA . LEU B 1 551 ? 0.094 5.762 18.5 1 98.75 551 LEU B CA 1
ATOM 9825 C C . LEU B 1 551 ? -0.949 5.184 19.453 1 98.75 551 LEU B C 1
ATOM 9827 O O . LEU B 1 551 ? -2.146 5.215 19.172 1 98.75 551 LEU B O 1
ATOM 9831 N N . ALA B 1 552 ? -0.488 4.629 20.594 1 98.88 552 ALA B N 1
ATOM 9832 C CA . ALA B 1 552 ? -1.425 4.098 21.578 1 98.88 552 ALA B CA 1
ATOM 9833 C C . ALA B 1 552 ? -2.361 5.188 22.094 1 98.88 552 ALA B C 1
ATOM 9835 O O . ALA B 1 552 ? -3.555 4.945 22.281 1 98.88 552 ALA B O 1
ATOM 9836 N N . TYR B 1 553 ? -1.783 6.371 22.328 1 98.75 553 TYR B N 1
ATOM 9837 C CA . TYR B 1 553 ? -2.531 7.523 22.812 1 98.75 553 TYR B CA 1
ATOM 9838 C C . TYR B 1 553 ? -3.672 7.871 21.859 1 98.75 553 TYR B C 1
ATOM 9840 O O . TYR B 1 553 ? -4.816 8.039 22.281 1 98.75 553 TYR B O 1
ATOM 9848 N N . ILE B 1 554 ? -3.406 7.957 20.562 1 98.94 554 ILE B N 1
ATOM 9849 C CA . ILE B 1 554 ? -4.43 8.383 19.609 1 98.94 554 ILE B CA 1
ATOM 9850 C C . ILE B 1 554 ? -5.438 7.258 19.391 1 98.94 554 ILE B C 1
ATOM 9852 O O . ILE B 1 554 ? -6.629 7.512 19.188 1 98.94 554 ILE B O 1
ATOM 9856 N N . GLU B 1 555 ? -4.98 6.004 19.359 1 98.81 555 GLU B N 1
ATOM 9857 C CA . GLU B 1 555 ? -5.898 4.875 19.234 1 98.81 555 GLU B CA 1
ATOM 9858 C C . GLU B 1 555 ? -6.879 4.84 20.406 1 98.81 555 GLU B C 1
ATOM 9860 O O . GLU B 1 555 ? -8.07 4.574 20.219 1 98.81 555 GLU B O 1
ATOM 9865 N N . HIS B 1 556 ? -6.34 5.117 21.609 1 98.81 556 HIS B N 1
ATOM 9866 C CA . HIS B 1 556 ? -7.199 5.215 22.781 1 98.81 556 HIS B CA 1
ATOM 9867 C C . HIS B 1 556 ? -8.25 6.305 22.609 1 98.81 556 HIS B C 1
ATOM 9869 O O . HIS B 1 556 ? -9.43 6.082 22.875 1 98.81 556 HIS B O 1
ATOM 9875 N N . THR B 1 557 ? -7.773 7.508 22.219 1 98.81 557 THR B N 1
ATOM 9876 C CA . THR B 1 557 ? -8.664 8.656 22.094 1 98.81 557 THR B CA 1
ATOM 9877 C C . THR B 1 557 ? -9.773 8.383 21.078 1 98.81 557 THR B C 1
ATOM 9879 O O . THR B 1 557 ? -10.938 8.703 21.328 1 98.81 557 THR B O 1
ATOM 9882 N N . VAL B 1 558 ? -9.445 7.766 19.938 1 98.81 558 VAL B N 1
ATOM 9883 C CA . VAL B 1 558 ? -10.406 7.406 18.906 1 98.81 558 VAL B CA 1
ATOM 9884 C C . VAL B 1 558 ? -11.445 6.445 19.484 1 98.81 558 VAL B C 1
ATOM 9886 O O . VAL B 1 558 ? -12.648 6.648 19.312 1 98.81 558 VAL B O 1
ATOM 9889 N N . LEU B 1 559 ? -10.977 5.406 20.141 1 98.81 559 LEU B N 1
ATOM 9890 C CA . LEU B 1 559 ? -11.867 4.387 20.688 1 98.81 559 LEU B CA 1
ATOM 9891 C C . LEU B 1 559 ? -12.773 4.973 21.75 1 98.81 559 LEU B C 1
ATOM 9893 O O . LEU B 1 559 ? -13.984 4.723 21.766 1 98.81 559 LEU B O 1
ATOM 9897 N N . GLU B 1 560 ? -12.18 5.75 22.641 1 98.31 560 GLU B N 1
ATOM 9898 C CA . GLU B 1 560 ? -12.938 6.316 23.75 1 98.31 560 GLU B CA 1
ATOM 9899 C C . GLU B 1 560 ? -14.062 7.223 23.25 1 98.31 560 GLU B C 1
ATOM 9901 O O . GLU B 1 560 ? -15.188 7.156 23.75 1 98.31 560 GLU B O 1
ATOM 9906 N N . ARG B 1 561 ? -13.742 8.078 22.344 1 98.06 561 ARG B N 1
ATOM 9907 C CA . ARG B 1 561 ? -14.758 8.977 21.797 1 98.06 561 ARG B CA 1
ATOM 9908 C C . ARG B 1 561 ? -15.852 8.195 21.078 1 98.06 561 ARG B C 1
ATOM 9910 O O . ARG B 1 561 ? -17.031 8.562 21.141 1 98.06 561 ARG B O 1
ATOM 9917 N N . PHE B 1 562 ? -15.492 7.125 20.344 1 98.62 562 PHE B N 1
ATOM 9918 C CA . PHE B 1 562 ? -16.484 6.312 19.641 1 98.62 562 PHE B CA 1
ATOM 9919 C C . PHE B 1 562 ? -17.391 5.594 20.625 1 98.62 562 PHE B C 1
ATOM 9921 O O . PHE B 1 562 ? -18.609 5.531 20.422 1 98.62 562 PHE B O 1
ATOM 9928 N N . VAL B 1 563 ? -16.828 5.039 21.688 1 98.56 563 VAL B N 1
ATOM 9929 C CA . VAL B 1 563 ? -17.594 4.316 22.703 1 98.56 563 VAL B CA 1
ATOM 9930 C C . VAL B 1 563 ? -18.625 5.254 23.344 1 98.56 563 VAL B C 1
ATOM 9932 O O . VAL B 1 563 ? -19.75 4.844 23.641 1 98.56 563 VAL B O 1
ATOM 9935 N N . LYS B 1 564 ? -18.25 6.488 23.531 1 97.19 564 LYS B N 1
ATOM 9936 C CA . LYS B 1 564 ? -19.172 7.477 24.094 1 97.19 564 LYS B CA 1
ATOM 9937 C C . LYS B 1 564 ? -20.391 7.656 23.203 1 97.19 564 LYS B C 1
ATOM 9939 O O . LYS B 1 564 ? -21.5 7.875 23.703 1 97.19 564 LYS B O 1
ATOM 9944 N N . THR B 1 565 ? -20.219 7.574 21.906 1 96.56 565 THR B N 1
ATOM 9945 C CA . THR B 1 565 ? -21.281 7.828 20.953 1 96.56 565 THR B CA 1
ATOM 9946 C C . THR B 1 565 ? -22.328 6.715 21 1 96.56 565 THR B C 1
ATOM 9948 O O . THR B 1 565 ? -23.438 6.879 20.5 1 96.56 565 THR B O 1
ATOM 9951 N N . ILE B 1 566 ? -21.984 5.555 21.625 1 97.44 566 ILE B N 1
ATOM 9952 C CA . ILE B 1 566 ? -22.922 4.449 21.719 1 97.44 566 ILE B CA 1
ATOM 9953 C C . ILE B 1 566 ? -24.141 4.875 22.531 1 97.44 566 ILE B C 1
ATOM 9955 O O . ILE B 1 566 ? -25.281 4.508 22.203 1 97.44 566 ILE B O 1
ATOM 9959 N N . THR B 1 567 ? -23.906 5.785 23.547 1 96.06 567 THR B N 1
ATOM 9960 C CA . THR B 1 567 ? -24.984 6.176 24.438 1 96.06 567 THR B CA 1
ATOM 9961 C C . THR B 1 567 ? -25.453 7.594 24.125 1 96.06 567 THR B C 1
ATOM 9963 O O . THR B 1 567 ? -26.641 7.902 24.281 1 96.06 567 THR B O 1
ATOM 9966 N N . GLU B 1 568 ? -24.516 8.383 23.703 1 95.69 568 GLU B N 1
ATOM 9967 C CA . GLU B 1 568 ? -24.844 9.789 23.484 1 95.69 568 GLU B CA 1
ATOM 9968 C C . GLU B 1 568 ? -23.938 10.406 22.422 1 95.69 568 GLU B C 1
ATOM 9970 O O . GLU B 1 568 ? -22.734 10.109 22.391 1 95.69 568 GLU B O 1
ATOM 9975 N N . LYS B 1 569 ? -24.516 11.234 21.656 1 94.38 569 LYS B N 1
ATOM 9976 C CA . LYS B 1 569 ? -23.781 12.016 20.672 1 94.38 569 LYS B CA 1
ATOM 9977 C C . LYS B 1 569 ? -24.312 13.445 20.578 1 94.38 569 LYS B C 1
ATOM 9979 O O . LYS B 1 569 ? -25.5 13.656 20.391 1 94.38 569 LYS B O 1
ATOM 9984 N N . ASP B 1 570 ? -23.422 14.359 20.734 1 88.88 570 ASP B N 1
ATOM 9985 C CA . ASP B 1 570 ? -23.75 15.773 20.609 1 88.88 570 ASP B CA 1
ATOM 9986 C C . ASP B 1 570 ? -24.875 16.172 21.562 1 88.88 570 ASP B C 1
ATOM 9988 O O . ASP B 1 570 ? -25.797 16.891 21.172 1 88.88 570 ASP B O 1
ATOM 9992 N N . GLY B 1 571 ? -24.922 15.617 22.688 1 89.5 571 GLY B N 1
ATOM 9993 C CA . GLY B 1 571 ? -25.859 15.977 23.734 1 89.5 571 GLY B CA 1
ATOM 9994 C C . GLY B 1 571 ? -27.188 15.25 23.609 1 89.5 571 GLY B C 1
ATOM 9995 O O . GLY B 1 571 ? -28.078 15.43 24.438 1 89.5 571 GLY B O 1
ATOM 9996 N N . GLU B 1 572 ? -27.312 14.445 22.625 1 94.31 572 GLU B N 1
ATOM 9997 C CA . GLU B 1 572 ? -28.547 13.695 22.406 1 94.31 572 GLU B CA 1
ATOM 9998 C C . GLU B 1 572 ? -28.312 12.195 22.594 1 94.31 572 GLU B C 1
ATOM 10000 O O . GLU B 1 572 ? -27.234 11.688 22.266 1 94.31 572 GLU B O 1
ATOM 10005 N N . GLN B 1 573 ? -29.328 11.57 23.016 1 96.5 573 GLN B N 1
ATOM 10006 C CA . GLN B 1 573 ? -29.234 10.125 23.172 1 96.5 573 GLN B CA 1
ATOM 10007 C C . GLN B 1 573 ? -29.141 9.43 21.812 1 96.5 573 GLN B C 1
ATOM 10009 O O . GLN B 1 573 ? -29.875 9.758 20.891 1 96.5 573 GLN B O 1
ATOM 10014 N N . THR B 1 574 ? -28.266 8.5 21.703 1 97.5 574 THR B N 1
ATOM 10015 C CA . THR B 1 574 ? -28.156 7.695 20.5 1 97.5 574 THR B CA 1
ATOM 10016 C C . THR B 1 574 ? -29.422 6.852 20.297 1 97.5 574 THR B C 1
ATOM 10018 O O . THR B 1 574 ? -29.906 6.223 21.234 1 97.5 574 THR B O 1
ATOM 10021 N N . PRO B 1 575 ? -29.984 6.832 19.047 1 96.88 575 PRO B N 1
ATOM 10022 C CA . PRO B 1 575 ? -31.188 6.027 18.812 1 96.88 575 PRO B CA 1
ATOM 10023 C C . PRO B 1 575 ? -31.016 4.574 19.25 1 96.88 575 PRO B C 1
ATOM 10025 O O . PRO B 1 575 ? -30 3.947 18.938 1 96.88 575 PRO B O 1
ATOM 10028 N N . GLN B 1 576 ? -32 4.074 19.938 1 97.06 576 GLN B N 1
ATOM 10029 C CA . GLN B 1 576 ? -31.953 2.732 20.516 1 97.06 576 GLN B CA 1
ATOM 10030 C C . GLN B 1 576 ? -31.688 1.688 19.438 1 97.06 576 GLN B C 1
ATOM 10032 O O . GLN B 1 576 ? -30.953 0.722 19.672 1 97.06 576 GLN B O 1
ATOM 10037 N N . GLU B 1 577 ? -32.156 1.929 18.281 1 96.88 577 GLU B N 1
ATOM 10038 C CA . GLU B 1 577 ? -32.031 0.996 17.172 1 96.88 577 GLU B CA 1
ATOM 10039 C C . GLU B 1 577 ? -30.578 0.807 16.75 1 96.88 577 GLU B C 1
ATOM 10041 O O . GLU B 1 577 ? -30.188 -0.269 16.297 1 96.88 577 GLU B O 1
ATOM 10046 N N . LEU B 1 578 ? -29.781 1.809 16.891 1 98.44 578 LEU B N 1
ATOM 10047 C CA . LEU B 1 578 ? -28.438 1.812 16.344 1 98.44 578 LEU B CA 1
ATOM 10048 C C . LEU B 1 578 ? -27.422 1.33 17.391 1 98.44 578 LEU B C 1
ATOM 10050 O O . LEU B 1 578 ? -26.297 0.962 17.047 1 98.44 578 LEU B O 1
ATOM 10054 N N . ARG B 1 579 ? -27.766 1.314 18.672 1 98.25 579 ARG B N 1
ATOM 10055 C CA . ARG B 1 579 ? -26.844 1.091 19.766 1 98.25 579 ARG B CA 1
ATOM 10056 C C . ARG B 1 579 ? -26.188 -0.281 19.672 1 98.25 579 ARG B C 1
ATOM 10058 O O . ARG B 1 579 ? -24.969 -0.405 19.812 1 98.25 579 ARG B O 1
ATOM 10065 N N . PRO B 1 580 ? -26.969 -1.377 19.359 1 98.25 580 PRO B N 1
ATOM 10066 C CA . PRO B 1 580 ? -26.328 -2.699 19.328 1 98.25 580 PRO B CA 1
ATOM 10067 C C . PRO B 1 580 ? -25.25 -2.811 18.25 1 98.25 580 PRO B C 1
ATOM 10069 O O . PRO B 1 580 ? -24.172 -3.357 18.516 1 98.25 580 PRO B O 1
ATOM 10072 N N . VAL B 1 581 ? -25.547 -2.297 17.031 1 98.62 581 VAL B N 1
ATOM 10073 C CA . VAL B 1 581 ? -24.562 -2.416 15.953 1 98.62 581 VAL B CA 1
ATOM 10074 C C . VAL B 1 581 ? -23.359 -1.516 16.25 1 98.62 581 VAL B C 1
ATOM 10076 O O . VAL B 1 581 ? -22.219 -1.871 15.945 1 98.62 581 VAL B O 1
ATOM 10079 N N . LEU B 1 582 ? -23.547 -0.342 16.812 1 98.81 582 LEU B N 1
ATOM 10080 C CA . LEU B 1 582 ? -22.453 0.547 17.188 1 98.81 582 LEU B CA 1
ATOM 10081 C C . LEU B 1 582 ? -21.578 -0.102 18.25 1 98.81 582 LEU B C 1
ATOM 10083 O O . LEU B 1 582 ? -20.359 0.059 18.234 1 98.81 582 LEU B O 1
ATOM 10087 N N . GLN B 1 583 ? -22.188 -0.787 19.188 1 98.75 583 GLN B N 1
ATOM 10088 C CA . GLN B 1 583 ? -21.453 -1.497 20.234 1 98.75 583 GLN B CA 1
ATOM 10089 C C . GLN B 1 583 ? -20.547 -2.572 19.625 1 98.75 583 GLN B C 1
ATOM 10091 O O . GLN B 1 583 ? -19.391 -2.721 20.031 1 98.75 583 GLN B O 1
ATOM 10096 N N . ARG B 1 584 ? -21.078 -3.359 18.672 1 98.88 584 ARG B N 1
ATOM 10097 C CA . ARG B 1 584 ? -20.297 -4.395 18.016 1 98.88 584 ARG B CA 1
ATOM 10098 C C . ARG B 1 584 ? -19.141 -3.785 17.234 1 98.88 584 ARG B C 1
ATOM 10100 O O . ARG B 1 584 ? -18.031 -4.324 17.234 1 98.88 584 ARG B O 1
ATOM 10107 N N . LEU B 1 585 ? -19.406 -2.641 16.531 1 98.94 585 LEU B N 1
ATOM 10108 C CA . LEU B 1 585 ? -18.359 -1.949 15.781 1 98.94 585 LEU B CA 1
ATOM 10109 C C . LEU B 1 585 ? -17.25 -1.458 16.719 1 98.94 585 LEU B C 1
ATOM 10111 O O . LEU B 1 585 ? -16.062 -1.601 16.422 1 98.94 585 LEU B O 1
ATOM 10115 N N . ALA B 1 586 ? -17.625 -0.883 17.844 1 98.94 586 ALA B N 1
ATOM 10116 C CA . ALA B 1 586 ? -16.656 -0.359 18.812 1 98.94 586 ALA B CA 1
ATOM 10117 C C . ALA B 1 586 ? -15.797 -1.479 19.391 1 98.94 586 ALA B C 1
ATOM 10119 O O . ALA B 1 586 ? -14.586 -1.33 19.531 1 98.94 586 ALA B O 1
ATOM 10120 N N . ALA B 1 587 ? -16.469 -2.568 19.719 1 98.88 587 ALA B N 1
ATOM 10121 C CA . ALA B 1 587 ? -15.75 -3.715 20.281 1 98.88 587 ALA B CA 1
ATOM 10122 C C . ALA B 1 587 ? -14.773 -4.297 19.266 1 98.88 587 ALA B C 1
ATOM 10124 O O . ALA B 1 587 ? -13.633 -4.613 19.609 1 98.88 587 ALA B O 1
ATOM 10125 N N . LEU B 1 588 ? -15.219 -4.441 18.016 1 98.94 588 LEU B N 1
ATOM 10126 C CA . LEU B 1 588 ? -14.367 -5 16.984 1 98.94 588 LEU B CA 1
ATOM 10127 C C . LEU B 1 588 ? -13.156 -4.109 16.734 1 98.94 588 LEU B C 1
ATOM 10129 O O . LEU B 1 588 ? -12.016 -4.59 16.688 1 98.94 588 LEU B O 1
ATOM 10133 N N . TYR B 1 589 ? -13.406 -2.756 16.547 1 98.88 589 TYR B N 1
ATOM 10134 C CA . TYR B 1 589 ? -12.289 -1.837 16.359 1 98.88 589 TYR B CA 1
ATOM 10135 C C . TYR B 1 589 ? -11.305 -1.912 17.516 1 98.88 589 TYR B C 1
ATOM 10137 O O . TYR B 1 589 ? -10.094 -1.998 17.297 1 98.88 589 TYR B O 1
ATOM 10145 N N . GLY B 1 590 ? -11.844 -1.873 18.719 1 98.88 590 GLY B N 1
ATOM 10146 C CA . GLY B 1 590 ? -11.016 -1.885 19.906 1 98.88 590 GLY B CA 1
ATOM 10147 C C . GLY B 1 590 ? -10.148 -3.123 20.031 1 98.88 590 GLY B C 1
ATOM 10148 O O . GLY B 1 590 ? -8.938 -3.023 20.219 1 98.88 590 GLY B O 1
ATOM 10149 N N . LEU B 1 591 ? -10.75 -4.324 19.859 1 98.81 591 LEU B N 1
ATOM 10150 C CA . LEU B 1 591 ? -10.023 -5.578 20.016 1 98.81 591 LEU B CA 1
ATOM 10151 C C . LEU B 1 591 ? -9.008 -5.766 18.891 1 98.81 591 LEU B C 1
ATOM 10153 O O . LEU B 1 591 ? -7.879 -6.199 19.141 1 98.81 591 LEU B O 1
ATOM 10157 N N . TRP B 1 592 ? -9.461 -5.441 17.688 1 98.69 592 TRP B N 1
ATOM 10158 C CA . TRP B 1 592 ? -8.602 -5.609 16.531 1 98.69 592 TRP B CA 1
ATOM 10159 C C . TRP B 1 592 ? -7.363 -4.723 16.625 1 98.69 592 TRP B C 1
ATOM 10161 O O . TRP B 1 592 ? -6.246 -5.172 16.375 1 98.69 592 TRP B O 1
ATOM 10171 N N . SER B 1 593 ? -7.523 -3.471 16.984 1 98.38 593 SER B N 1
ATOM 10172 C CA . SER B 1 593 ? -6.398 -2.551 17.125 1 98.38 593 SER B CA 1
ATOM 10173 C C . SER B 1 593 ? -5.539 -2.9 18.328 1 98.38 593 SER B C 1
ATOM 10175 O O . SER B 1 593 ? -4.309 -2.826 18.266 1 98.38 593 SER B O 1
ATOM 10177 N N . MET B 1 594 ? -6.152 -3.322 19.406 1 97.88 594 MET B N 1
ATOM 10178 C CA . MET B 1 594 ? -5.453 -3.637 20.656 1 97.88 594 MET B CA 1
ATOM 10179 C C . MET B 1 594 ? -4.605 -4.895 20.5 1 97.88 594 MET B C 1
ATOM 10181 O O . MET B 1 594 ? -3.516 -4.988 21.062 1 97.88 594 MET B O 1
ATOM 10185 N N . GLU B 1 595 ? -5.145 -5.855 19.703 1 97.69 595 GLU B N 1
ATOM 10186 C CA . GLU B 1 595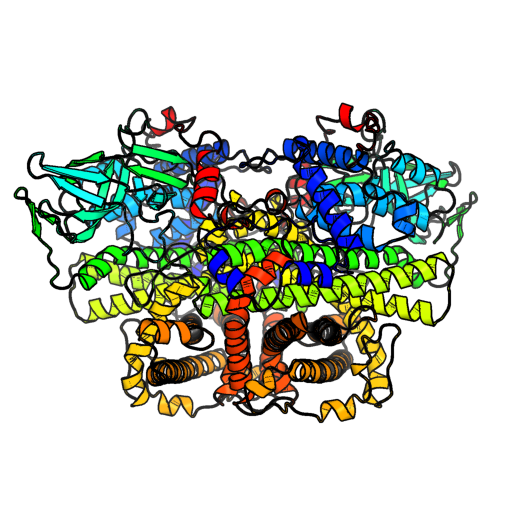 ? -4.453 -7.121 19.469 1 97.69 595 GLU B CA 1
ATOM 10187 C C . GLU B 1 595 ? -3.033 -6.891 18.969 1 97.69 595 GLU B C 1
ATOM 10189 O O . GLU B 1 595 ? -2.121 -7.652 19.281 1 97.69 595 GLU B O 1
ATOM 10194 N N . LYS B 1 596 ? -2.811 -5.824 18.312 1 96.88 596 LYS B N 1
ATOM 10195 C CA . LYS B 1 596 ? -1.506 -5.496 17.734 1 96.88 596 LYS B CA 1
ATOM 10196 C C . LYS B 1 596 ? -0.51 -5.113 18.828 1 96.88 596 LYS B C 1
ATOM 10198 O O . LYS B 1 596 ? 0.701 -5.113 18.594 1 96.88 596 LYS B O 1
ATOM 10203 N N . HIS B 1 597 ? -0.974 -4.762 19.969 1 98.25 597 HIS B N 1
ATOM 10204 C CA . HIS B 1 597 ? -0.13 -4.316 21.062 1 98.25 597 HIS B CA 1
ATOM 10205 C C . HIS B 1 597 ? 0.037 -5.414 22.109 1 98.25 597 HIS B C 1
ATOM 10207 O O . HIS B 1 597 ? 0.579 -5.172 23.188 1 98.25 597 HIS B O 1
ATOM 10213 N N . LEU B 1 598 ? -0.404 -6.652 21.859 1 98.31 598 LEU B N 1
ATOM 10214 C CA . LEU B 1 598 ? -0.446 -7.707 22.859 1 98.31 598 LEU B CA 1
ATOM 10215 C C . LEU B 1 598 ? 0.947 -7.98 23.422 1 98.31 598 LEU B C 1
ATOM 10217 O O . LEU B 1 598 ? 1.105 -8.219 24.625 1 98.31 598 LEU B O 1
ATOM 10221 N N . ALA B 1 599 ? 2.002 -7.961 22.547 1 97.94 599 ALA B N 1
ATOM 10222 C CA . ALA B 1 599 ? 3.363 -8.203 23.016 1 97.94 599 ALA B CA 1
ATOM 10223 C C . ALA B 1 599 ? 3.77 -7.18 24.062 1 97.94 599 ALA B C 1
ATOM 10225 O O . ALA B 1 599 ? 4.434 -7.523 25.047 1 97.94 599 ALA B O 1
ATOM 10226 N N . THR B 1 600 ? 3.379 -5.926 23.844 1 98.56 600 THR B N 1
ATOM 10227 C CA . THR B 1 600 ? 3.695 -4.859 24.781 1 98.56 600 THR B CA 1
ATOM 10228 C C . THR B 1 600 ? 2.877 -5.008 26.062 1 98.56 600 THR B C 1
ATOM 10230 O O . THR B 1 600 ? 3.369 -4.73 27.156 1 98.56 600 THR B O 1
ATOM 10233 N N . LEU B 1 601 ? 1.633 -5.422 25.922 1 98.75 601 LEU B N 1
ATOM 10234 C CA . LEU B 1 601 ? 0.791 -5.664 27.094 1 98.75 601 LEU B CA 1
ATOM 10235 C C . LEU B 1 601 ? 1.35 -6.805 27.938 1 98.75 601 LEU B C 1
ATOM 10237 O O . LEU B 1 601 ? 1.258 -6.773 29.156 1 98.75 601 LEU B O 1
ATOM 10241 N N . TYR B 1 602 ? 1.952 -7.852 27.281 1 98.31 602 TYR B N 1
ATOM 10242 C CA . TYR B 1 602 ? 2.66 -8.906 27.984 1 98.31 602 TYR B CA 1
ATOM 10243 C C . TYR B 1 602 ? 3.92 -8.367 28.656 1 98.31 602 TYR B C 1
ATOM 10245 O O . TYR B 1 602 ? 4.211 -8.695 29.812 1 98.31 602 TYR B O 1
ATOM 10253 N N . GLN B 1 603 ? 4.68 -7.547 27.922 1 98.06 603 GLN B N 1
ATOM 10254 C CA . GLN B 1 603 ? 5.934 -6.977 28.391 1 98.06 603 GLN B CA 1
ATOM 10255 C C . GLN B 1 603 ? 5.738 -6.23 29.703 1 98.06 603 GLN B C 1
ATOM 10257 O O . GLN B 1 603 ? 6.566 -6.328 30.609 1 98.06 603 GLN B O 1
ATOM 10262 N N . GLY B 1 604 ? 4.598 -5.477 29.797 1 98.06 604 GLY B N 1
ATOM 10263 C CA . GLY B 1 604 ? 4.328 -4.668 30.984 1 98.06 604 GLY B CA 1
ATOM 10264 C C . GLY B 1 604 ? 3.584 -5.426 32.062 1 98.06 604 GLY B C 1
ATOM 10265 O O . GLY B 1 604 ? 3.383 -4.906 33.156 1 98.06 604 GLY B O 1
ATOM 10266 N N . GLY B 1 605 ? 3.084 -6.609 31.766 1 97.81 605 GLY B N 1
ATOM 10267 C CA . GLY B 1 605 ? 2.473 -7.457 32.781 1 97.81 605 GLY B CA 1
ATOM 10268 C C . GLY B 1 605 ? 0.97 -7.277 32.875 1 97.81 605 GLY B C 1
ATOM 10269 O O . GLY B 1 605 ? 0.33 -7.844 33.75 1 97.81 605 GLY B O 1
ATOM 10270 N N . TYR B 1 606 ? 0.408 -6.473 31.984 1 98.56 606 TYR B N 1
ATOM 10271 C CA . TYR B 1 606 ? -1.043 -6.324 31.984 1 98.56 606 TYR B CA 1
ATOM 10272 C C . TYR B 1 606 ? -1.727 -7.641 31.656 1 98.56 606 TYR B C 1
ATOM 10274 O O . TYR B 1 606 ? -2.771 -7.973 32.219 1 98.56 606 TYR B O 1
ATOM 10282 N N . VAL B 1 607 ? -1.217 -8.328 30.641 1 98.12 607 VAL B N 1
ATOM 10283 C CA . VAL B 1 607 ? -1.689 -9.633 30.203 1 98.12 607 VAL B CA 1
ATOM 10284 C C . VAL B 1 607 ? -0.694 -10.711 30.625 1 98.12 607 VAL B C 1
ATOM 10286 O O . VAL B 1 607 ? 0.517 -10.477 30.641 1 98.12 607 VAL B O 1
ATOM 10289 N N . SER B 1 608 ? -1.114 -11.844 31.031 1 96.25 608 SER B N 1
ATOM 10290 C CA . SER B 1 608 ? -0.297 -13.008 31.359 1 96.25 608 SER B CA 1
ATOM 10291 C C . SER B 1 608 ? -0.992 -14.305 30.969 1 96.25 608 SER B C 1
ATOM 10293 O O . SER B 1 608 ? -2.199 -14.312 30.719 1 96.25 608 SER B O 1
ATOM 10295 N N . GLY B 1 609 ? -0.199 -15.328 30.859 1 94.69 609 GLY B N 1
ATOM 10296 C CA . GLY B 1 609 ? -0.762 -16.625 30.516 1 94.69 609 GLY B CA 1
ATOM 10297 C C . GLY B 1 609 ? -1.159 -16.719 29.047 1 94.69 609 GLY B C 1
ATOM 10298 O O . GLY B 1 609 ? -1.04 -15.75 28.297 1 94.69 609 GLY B O 1
ATOM 10299 N N . GLY B 1 610 ? -1.663 -17.859 28.625 1 96.12 610 GLY B N 1
ATOM 10300 C CA . GLY B 1 610 ? -1.896 -18.125 27.219 1 96.12 610 GLY B CA 1
ATOM 10301 C C . GLY B 1 610 ? -3.336 -17.906 26.797 1 96.12 610 GLY B C 1
ATOM 10302 O O . GLY B 1 610 ? -3.637 -17.844 25.594 1 96.12 610 GLY B O 1
ATOM 10303 N N . GLU B 1 611 ? -4.258 -17.531 27.609 1 96.69 611 GLU B N 1
ATOM 10304 C CA . GLU B 1 611 ? -5.688 -17.531 27.297 1 96.69 611 GLU B CA 1
ATOM 10305 C C . GLU B 1 611 ? -6.117 -16.219 26.656 1 96.69 611 GLU B C 1
ATOM 10307 O O . GLU B 1 611 ? -7.035 -16.188 25.844 1 96.69 611 GLU B O 1
ATOM 10312 N N . ALA B 1 612 ? -5.496 -15.109 27.062 1 97.19 612 ALA B N 1
ATOM 10313 C CA . ALA B 1 612 ? -5.934 -13.781 26.641 1 97.19 612 ALA B CA 1
ATOM 10314 C C . ALA B 1 612 ? -5.938 -13.672 25.109 1 97.19 612 ALA B C 1
ATOM 10316 O O . ALA B 1 612 ? -6.945 -13.281 24.516 1 97.19 612 ALA B O 1
ATOM 10317 N N . PRO B 1 613 ? -4.801 -14.078 24.422 1 97.88 613 PRO B N 1
ATOM 10318 C CA . PRO B 1 613 ? -4.863 -14.008 22.969 1 97.88 613 PRO B CA 1
ATOM 10319 C C . PRO B 1 613 ? -5.98 -14.867 22.375 1 97.88 613 PRO B C 1
ATOM 10321 O O . PRO B 1 613 ? -6.637 -14.453 21.422 1 97.88 613 PRO B O 1
ATOM 10324 N N . ARG B 1 614 ? -6.234 -16.031 22.938 1 97.31 614 ARG B N 1
ATOM 10325 C CA . ARG B 1 614 ? -7.242 -16.953 22.438 1 97.31 614 ARG B CA 1
ATOM 10326 C C . ARG B 1 614 ? -8.633 -16.344 22.5 1 97.31 614 ARG B C 1
ATOM 10328 O O . ARG B 1 614 ? -9.375 -16.359 21.516 1 97.31 614 ARG B O 1
ATOM 10335 N N . ILE B 1 615 ? -8.992 -15.766 23.672 1 98.19 615 ILE B N 1
ATOM 10336 C CA . ILE B 1 615 ? -10.352 -15.266 23.844 1 98.19 615 ILE B CA 1
ATOM 10337 C C . ILE B 1 615 ? -10.531 -13.969 23.062 1 98.19 615 ILE B C 1
ATOM 10339 O O . ILE B 1 615 ? -11.625 -13.688 22.562 1 98.19 615 ILE B O 1
ATOM 10343 N N . ILE B 1 616 ? -9.484 -13.117 22.922 1 98.69 616 ILE B N 1
ATOM 10344 C CA . ILE B 1 616 ? -9.539 -11.891 22.141 1 98.69 616 ILE B CA 1
ATOM 10345 C C . ILE B 1 616 ? -9.773 -12.219 20.672 1 98.69 616 ILE B C 1
ATOM 10347 O O . ILE B 1 616 ? -10.648 -11.641 20.031 1 98.69 616 ILE B O 1
ATOM 10351 N N . ARG B 1 617 ? -9 -13.188 20.109 1 98.56 617 ARG B N 1
ATOM 10352 C CA . ARG B 1 617 ? -9.094 -13.57 18.703 1 98.56 617 ARG B CA 1
ATOM 10353 C C . ARG B 1 617 ? -10.43 -14.234 18.406 1 98.56 617 ARG B C 1
ATOM 10355 O O . ARG B 1 617 ? -11.023 -14 17.344 1 98.56 617 ARG B O 1
ATOM 10362 N N . GLU B 1 618 ? -10.891 -15.047 19.312 1 98.38 618 GLU B N 1
ATOM 10363 C CA . GLU B 1 618 ? -12.211 -15.641 19.156 1 98.38 618 GLU B CA 1
ATOM 10364 C C . GLU B 1 618 ? -13.297 -14.562 19.141 1 98.38 618 GLU B C 1
ATOM 10366 O O . GLU B 1 618 ? -14.258 -14.656 18.375 1 98.38 618 GLU B O 1
ATOM 10371 N N . ALA B 1 619 ? -13.188 -13.57 20.047 1 98.81 619 ALA B N 1
ATOM 10372 C CA . ALA B 1 619 ? -14.141 -12.461 20.094 1 98.81 619 ALA B CA 1
ATOM 10373 C C . ALA B 1 619 ? -14.148 -11.695 18.766 1 98.81 619 ALA B C 1
ATOM 10375 O O . ALA B 1 619 ? -15.211 -11.312 18.266 1 98.81 619 ALA B O 1
ATOM 10376 N N . ILE B 1 620 ? -12.977 -11.43 18.188 1 98.88 620 ILE B N 1
ATOM 10377 C CA . ILE B 1 620 ? -12.859 -10.727 16.922 1 98.88 620 ILE B CA 1
ATOM 10378 C C . ILE B 1 620 ? -13.617 -11.5 15.836 1 98.88 620 ILE B C 1
ATOM 10380 O O . ILE B 1 620 ? -14.406 -10.914 15.086 1 98.88 620 ILE B O 1
ATOM 10384 N N . LEU B 1 621 ? -13.406 -12.828 15.758 1 98.75 621 LEU B N 1
ATOM 10385 C CA . LEU B 1 621 ? -14.062 -13.656 14.75 1 98.75 621 LEU B CA 1
ATOM 10386 C C . LEU B 1 621 ? -15.57 -13.672 14.953 1 98.75 621 LEU B C 1
ATOM 10388 O O . LEU B 1 621 ? -16.344 -13.602 13.992 1 98.75 621 LEU B O 1
ATOM 10392 N N . THR B 1 622 ? -15.945 -13.727 16.234 1 98.75 622 THR B N 1
ATOM 10393 C CA . THR B 1 622 ? -17.375 -13.742 16.562 1 98.75 622 THR B CA 1
ATOM 10394 C C . THR B 1 622 ? -18.031 -12.422 16.172 1 98.75 622 THR B C 1
ATOM 10396 O O . THR B 1 622 ? -19.125 -12.406 15.602 1 98.75 622 THR B O 1
ATOM 10399 N N . LEU B 1 623 ? -17.359 -11.328 16.469 1 98.94 623 LEU B N 1
ATOM 10400 C CA . LEU B 1 623 ? -17.875 -10.008 16.109 1 98.94 623 LEU B CA 1
ATOM 10401 C C . LEU B 1 623 ? -18 -9.859 14.602 1 98.94 623 LEU B C 1
ATOM 10403 O O . LEU B 1 623 ? -18.953 -9.266 14.109 1 98.94 623 LEU B O 1
ATOM 10407 N N . CYS B 1 624 ? -17.016 -10.367 13.867 1 98.88 624 CYS B N 1
ATOM 10408 C CA . CYS B 1 624 ? -17.109 -10.352 12.414 1 98.88 624 CYS B CA 1
ATOM 10409 C C . CYS B 1 624 ? -18.344 -11.117 11.93 1 98.88 624 CYS B C 1
ATOM 10411 O O . CYS B 1 624 ? -19.078 -10.641 11.062 1 98.88 624 CYS B O 1
ATOM 10413 N N . GLN B 1 625 ? -18.531 -12.258 12.516 1 98.5 625 GLN B N 1
ATOM 10414 C CA . GLN B 1 625 ? -19.703 -13.062 12.156 1 98.5 625 GLN B CA 1
ATOM 10415 C C . GLN B 1 625 ? -21 -12.328 12.469 1 98.5 625 GLN B C 1
ATOM 10417 O O . GLN B 1 625 ? -21.922 -12.336 11.656 1 98.5 625 GLN B O 1
ATOM 10422 N N . GLN B 1 626 ? -21.031 -11.672 13.609 1 98.69 626 GLN B N 1
ATOM 10423 C CA . GLN B 1 626 ? -22.234 -10.992 14.062 1 98.69 626 GLN B CA 1
ATOM 10424 C C . GLN B 1 626 ? -22.516 -9.75 13.227 1 98.69 626 GLN B C 1
ATOM 10426 O O . GLN B 1 626 ? -23.672 -9.312 13.117 1 98.69 626 GLN B O 1
ATOM 10431 N N . LEU B 1 627 ? -21.484 -9.203 12.578 1 98.88 627 LEU B N 1
ATOM 10432 C CA . LEU B 1 627 ? -21.625 -7.977 11.805 1 98.88 627 LEU B CA 1
ATOM 10433 C C . LEU B 1 627 ? -21.969 -8.281 10.352 1 98.88 627 LEU B C 1
ATOM 10435 O O . LEU B 1 627 ? -22.375 -7.395 9.602 1 98.88 627 LEU B O 1
ATOM 10439 N N . LYS B 1 628 ? -21.828 -9.547 9.938 1 98.75 628 LYS B N 1
ATOM 10440 C CA . LYS B 1 628 ? -22 -9.953 8.547 1 98.75 628 LYS B CA 1
ATOM 10441 C C . LYS B 1 628 ? -23.359 -9.523 8.008 1 98.75 628 LYS B C 1
ATOM 10443 O O . LYS B 1 628 ? -23.453 -8.898 6.953 1 98.75 628 LYS B O 1
ATOM 10448 N N . PRO B 1 629 ? -24.5 -9.711 8.797 1 98.56 629 PRO B N 1
ATOM 10449 C CA . PRO B 1 629 ? -25.797 -9.32 8.242 1 98.56 629 PRO B CA 1
ATOM 10450 C C . PRO B 1 629 ? -25.922 -7.812 8.047 1 98.56 629 PRO B C 1
ATOM 10452 O O . PRO B 1 629 ? -26.734 -7.359 7.23 1 98.56 629 PRO B O 1
ATOM 10455 N N . ASP B 1 630 ? -25.125 -7.059 8.781 1 98.81 630 ASP B N 1
ATOM 10456 C CA . ASP B 1 630 ? -25.25 -5.605 8.773 1 98.81 630 ASP B CA 1
ATOM 10457 C C . ASP B 1 630 ? -24.25 -4.969 7.816 1 98.81 630 ASP B C 1
ATOM 10459 O O . ASP B 1 630 ? -24.328 -3.771 7.527 1 98.81 630 ASP B O 1
ATOM 10463 N N . ALA B 1 631 ? -23.266 -5.695 7.309 1 98.88 631 ALA B N 1
ATOM 10464 C CA . ALA B 1 631 ? -22.078 -5.152 6.656 1 98.88 631 ALA B CA 1
ATOM 10465 C C . ALA B 1 631 ? -22.469 -4.301 5.445 1 98.88 631 ALA B C 1
ATOM 10467 O O . ALA B 1 631 ? -21.953 -3.191 5.277 1 98.88 631 ALA B O 1
ATOM 10468 N N . VAL B 1 632 ? -23.359 -4.77 4.574 1 98.94 632 VAL B N 1
ATOM 10469 C CA . VAL B 1 632 ? -23.75 -4.051 3.365 1 98.94 632 VAL B CA 1
ATOM 10470 C C . VAL B 1 632 ? -24.453 -2.752 3.742 1 98.94 632 VAL B C 1
ATOM 10472 O O . VAL B 1 632 ? -24.172 -1.691 3.186 1 98.94 632 VAL B O 1
ATOM 10475 N N . SER B 1 633 ? -25.359 -2.828 4.723 1 98.81 633 SER B N 1
ATOM 10476 C CA . SER B 1 633 ? -26.094 -1.636 5.152 1 98.81 633 SER B CA 1
ATOM 10477 C C . SER B 1 633 ? -25.156 -0.635 5.824 1 98.81 633 SER B C 1
ATOM 10479 O O . SER B 1 633 ? -25.344 0.577 5.703 1 98.81 633 SER B O 1
ATOM 10481 N N . LEU B 1 634 ? -24.172 -1.159 6.578 1 98.94 634 LEU B N 1
ATOM 10482 C CA . LEU B 1 634 ? -23.188 -0.281 7.207 1 98.94 634 LEU B CA 1
ATOM 10483 C C . LEU B 1 634 ? -22.406 0.508 6.156 1 98.94 634 LEU B C 1
ATOM 10485 O O . LEU B 1 634 ? -22.156 1.7 6.336 1 98.94 634 LEU B O 1
ATOM 10489 N N . VAL B 1 635 ? -22.016 -0.105 5.031 1 98.88 635 VAL B N 1
ATOM 10490 C CA . VAL B 1 635 ? -21.266 0.63 4.023 1 98.88 635 VAL B CA 1
ATOM 10491 C C . VAL B 1 635 ? -22.203 1.49 3.191 1 98.88 635 VAL B C 1
ATOM 10493 O O . VAL B 1 635 ? -21.828 2.547 2.689 1 98.88 635 VAL B O 1
ATOM 10496 N N . ASP B 1 636 ? -23.469 1.076 3.041 1 98.69 636 ASP B N 1
ATOM 10497 C CA . ASP B 1 636 ? -24.453 1.921 2.363 1 98.69 636 ASP B CA 1
ATOM 10498 C C . ASP B 1 636 ? -24.625 3.252 3.094 1 98.69 636 ASP B C 1
ATOM 10500 O O . ASP B 1 636 ? -24.828 4.289 2.463 1 98.69 636 ASP B O 1
ATOM 10504 N N . ALA B 1 637 ? -24.516 3.193 4.41 1 98.5 637 ALA B N 1
ATOM 10505 C CA . ALA B 1 637 ? -24.656 4.402 5.219 1 98.5 637 ALA B CA 1
ATOM 10506 C C . ALA B 1 637 ? -23.484 5.344 5.027 1 98.5 637 ALA B C 1
ATOM 10508 O O . ALA B 1 637 ? -23.609 6.555 5.223 1 98.5 637 ALA B O 1
ATOM 10509 N N . LEU B 1 638 ? -22.328 4.816 4.676 1 98.31 638 LEU B N 1
ATOM 10510 C CA . LEU B 1 638 ? -21.094 5.598 4.52 1 98.31 638 LEU B CA 1
ATOM 10511 C C . LEU B 1 638 ? -20.938 6.074 3.08 1 98.31 638 LEU B C 1
ATOM 10513 O O . LEU B 1 638 ? -20.359 7.129 2.832 1 98.31 638 LEU B O 1
ATOM 10517 N N . ALA B 1 639 ? -21.422 5.395 2.107 1 98.19 639 ALA B N 1
ATOM 10518 C CA . ALA B 1 639 ? -21.062 5.52 0.696 1 98.19 639 ALA B CA 1
ATOM 10519 C C . ALA B 1 639 ? -21.688 6.762 0.078 1 98.19 639 ALA B C 1
ATOM 10521 O O . ALA B 1 639 ? -22.844 7.102 0.387 1 98.19 639 ALA B O 1
ATOM 10522 N N . PRO B 1 640 ? -20.984 7.477 -0.804 1 98.38 640 PRO B N 1
ATOM 10523 C CA . PRO B 1 640 ? -21.625 8.461 -1.672 1 98.38 640 PRO B CA 1
ATOM 10524 C C . PRO B 1 640 ? -22.438 7.82 -2.795 1 98.38 640 PRO B C 1
ATOM 10526 O O . PRO B 1 640 ? -22.422 6.598 -2.963 1 98.38 640 PRO B O 1
ATOM 10529 N N . PRO B 1 641 ? -23.203 8.648 -3.531 1 98 641 PRO B N 1
ATOM 10530 C CA . PRO B 1 641 ? -23.906 8.094 -4.691 1 98 641 PRO B CA 1
ATOM 10531 C C . PRO B 1 641 ? -22.969 7.43 -5.691 1 98 641 PRO B C 1
ATOM 10533 O O . PRO B 1 641 ? -21.781 7.777 -5.762 1 98 641 PRO B O 1
ATOM 10536 N N . ASP B 1 642 ? -23.5 6.504 -6.48 1 98.12 642 ASP B N 1
ATOM 10537 C CA . ASP B 1 642 ? -22.719 5.691 -7.398 1 98.12 642 ASP B CA 1
ATOM 10538 C C . ASP B 1 642 ? -21.922 6.566 -8.359 1 98.12 642 ASP B C 1
ATOM 10540 O O . ASP B 1 642 ? -20.812 6.211 -8.758 1 98.12 642 ASP B O 1
ATOM 10544 N N . PHE B 1 643 ? -22.531 7.727 -8.734 1 97.94 643 PHE B N 1
ATOM 10545 C CA . PHE B 1 643 ? -21.828 8.641 -9.625 1 97.94 643 PHE B CA 1
ATOM 10546 C C . PHE B 1 643 ? -20.516 9.109 -9.008 1 97.94 643 PHE B C 1
ATOM 10548 O O . PHE B 1 643 ? -19.5 9.211 -9.695 1 97.94 643 PHE B O 1
ATOM 10555 N N . ILE B 1 644 ? -20.547 9.352 -7.688 1 98.44 644 ILE B N 1
ATOM 10556 C CA . ILE B 1 644 ? -19.375 9.836 -6.961 1 98.44 644 ILE B CA 1
ATOM 10557 C C . ILE B 1 644 ? -18.438 8.664 -6.668 1 98.44 644 ILE B C 1
ATOM 10559 O O . ILE B 1 644 ? -17.219 8.789 -6.82 1 98.44 644 ILE B O 1
ATOM 10563 N N . LEU B 1 645 ? -18.984 7.551 -6.246 1 98.5 645 LEU B N 1
ATOM 10564 C CA . LEU B 1 645 ? -18.172 6.383 -5.93 1 98.5 645 LEU B CA 1
ATOM 10565 C C . LEU B 1 645 ? -17.391 5.91 -7.152 1 98.5 645 LEU B C 1
ATOM 10567 O O . LEU B 1 645 ? -16.234 5.512 -7.039 1 98.5 645 LEU B O 1
ATOM 10571 N N . ASN B 1 646 ? -18.094 5.898 -8.312 1 98.12 646 ASN B N 1
ATOM 10572 C CA . ASN B 1 646 ? -17.516 5.668 -9.625 1 98.12 646 ASN B CA 1
ATOM 10573 C C . ASN B 1 646 ? -16.734 4.355 -9.672 1 98.12 646 ASN B C 1
ATOM 10575 O O . ASN B 1 646 ? -15.555 4.34 -10.031 1 98.12 646 ASN B O 1
ATOM 10579 N N . SER B 1 647 ? -17.359 3.262 -9.32 1 98.56 647 SER B N 1
ATOM 10580 C CA . SER B 1 647 ? -16.812 1.911 -9.352 1 98.56 647 SER B CA 1
ATOM 10581 C C . SER B 1 647 ? -17.859 0.898 -9.797 1 98.56 647 SER B C 1
ATOM 10583 O O . SER B 1 647 ? -18.812 0.616 -9.07 1 98.56 647 SER B O 1
ATOM 10585 N N . PRO B 1 648 ? -17.656 0.284 -10.961 1 98.38 648 PRO B N 1
ATOM 10586 C CA . PRO B 1 648 ? -18.625 -0.68 -11.477 1 98.38 648 PRO B CA 1
ATOM 10587 C C . PRO B 1 648 ? -18.922 -1.805 -10.492 1 98.38 648 PRO B C 1
ATOM 10589 O O . PRO B 1 648 ? -20.078 -2.189 -10.312 1 98.38 648 PRO B O 1
ATOM 10592 N N . ILE B 1 649 ? -17.891 -2.275 -9.789 1 98.75 649 ILE B N 1
ATOM 10593 C CA . ILE B 1 649 ? -18.109 -3.436 -8.93 1 98.75 649 ILE B CA 1
ATOM 10594 C C . ILE B 1 649 ? -18.562 -2.975 -7.551 1 98.75 649 ILE B C 1
ATOM 10596 O O . ILE B 1 649 ? -18.938 -3.795 -6.707 1 98.75 649 ILE B O 1
ATOM 10600 N N . GLY B 1 650 ? -18.562 -1.647 -7.281 1 98.75 650 GLY B N 1
ATOM 10601 C CA . GLY B 1 650 ? -19 -1.079 -6.016 1 98.75 650 GLY B CA 1
ATOM 10602 C C . GLY B 1 650 ? -20.359 -0.43 -6.094 1 98.75 650 GLY B C 1
ATOM 10603 O O . GLY B 1 650 ? -20.859 0.104 -5.102 1 98.75 650 GLY B O 1
ATOM 10604 N N . ALA B 1 651 ? -21.047 -0.481 -7.277 1 98.69 651 ALA B N 1
ATOM 10605 C CA . ALA B 1 651 ? -22.328 0.171 -7.48 1 98.69 651 ALA B CA 1
ATOM 10606 C C . ALA B 1 651 ? -23.375 -0.378 -6.52 1 98.69 651 ALA B C 1
ATOM 10608 O O . ALA B 1 651 ? -23.375 -1.566 -6.191 1 98.69 651 ALA B O 1
ATOM 10609 N N . SER B 1 652 ? -24.328 0.455 -6.141 1 98.56 652 SER B N 1
ATOM 10610 C CA . SER B 1 652 ? -25.297 0.134 -5.102 1 98.56 652 SER B CA 1
ATOM 10611 C C . SER B 1 652 ? -26.297 -0.906 -5.59 1 98.56 652 SER B C 1
ATOM 10613 O O . SER B 1 652 ? -27 -1.533 -4.789 1 98.56 652 SER B O 1
ATOM 10615 N N . ASP B 1 653 ? -26.406 -1.134 -6.91 1 98.38 653 ASP B N 1
ATOM 10616 C CA . ASP B 1 653 ? -27.328 -2.125 -7.434 1 98.38 653 ASP B CA 1
ATOM 10617 C C . ASP B 1 653 ? -26.781 -3.541 -7.27 1 98.38 653 ASP B C 1
ATOM 10619 O O . ASP B 1 653 ? -27.516 -4.52 -7.402 1 98.38 653 ASP B O 1
ATOM 10623 N N . GLY B 1 654 ? -25.484 -3.699 -7.023 1 98.38 654 GLY B N 1
ATOM 10624 C CA . GLY B 1 654 ? -24.859 -4.992 -6.797 1 98.38 654 GLY B CA 1
ATOM 10625 C C . GLY B 1 654 ? -24.703 -5.805 -8.07 1 98.38 654 GLY B C 1
ATOM 10626 O O . GLY B 1 654 ? -24.359 -6.988 -8.016 1 98.38 654 GLY B O 1
ATOM 10627 N N . GLN B 1 655 ? -24.969 -5.172 -9.25 1 98.38 655 GLN B N 1
ATOM 10628 C CA . GLN B 1 655 ? -24.828 -5.867 -10.523 1 98.38 655 GLN B CA 1
ATOM 10629 C C . GLN B 1 655 ? -23.375 -5.824 -11.016 1 98.38 655 GLN B C 1
ATOM 10631 O O . GLN B 1 655 ? -23.094 -5.27 -12.078 1 98.38 655 GLN B O 1
ATOM 10636 N N . ILE B 1 656 ? -22.531 -6.52 -10.289 1 98.31 656 ILE B N 1
ATOM 10637 C CA . ILE B 1 656 ? -21.078 -6.352 -10.438 1 98.31 656 ILE B CA 1
ATOM 10638 C C . ILE B 1 656 ? -20.656 -6.801 -11.828 1 98.31 656 ILE B C 1
ATOM 10640 O O . ILE B 1 656 ? -19.812 -6.152 -12.469 1 98.31 656 ILE B O 1
ATOM 10644 N N . TYR B 1 657 ? -21.203 -7.855 -12.414 1 98 657 TYR B N 1
ATOM 10645 C CA . TYR B 1 657 ? -20.781 -8.375 -13.711 1 98 657 TYR B CA 1
ATOM 10646 C C . TYR B 1 657 ? -21.281 -7.496 -14.844 1 98 657 TYR B C 1
ATOM 10648 O O . TYR B 1 657 ? -20.516 -7.156 -15.758 1 98 657 TYR B O 1
ATOM 10656 N N . LYS B 1 658 ? -22.562 -7.117 -14.773 1 97.94 658 LYS B N 1
ATOM 10657 C CA . LYS B 1 658 ? -23.141 -6.262 -15.805 1 97.94 658 LYS B CA 1
ATOM 10658 C C . LYS B 1 658 ? -22.422 -4.914 -15.875 1 97.94 658 LYS B C 1
ATOM 10660 O O . LYS B 1 658 ? -22.078 -4.438 -16.953 1 97.94 658 LYS B O 1
ATOM 10665 N N . ASN B 1 659 ? -22.25 -4.344 -14.703 1 98.12 659 ASN B N 1
ATOM 10666 C CA . ASN B 1 659 ? -21.609 -3.037 -14.633 1 98.12 659 ASN B CA 1
ATOM 10667 C C . ASN B 1 659 ? -20.172 -3.096 -15.148 1 98.12 659 ASN B C 1
ATOM 10669 O O . ASN B 1 659 ? -19.734 -2.229 -15.906 1 98.12 659 ASN B O 1
ATOM 10673 N N . LEU B 1 660 ? -19.438 -4.121 -14.711 1 98.06 660 LEU B N 1
ATOM 10674 C CA . LEU B 1 660 ? -18.031 -4.238 -15.094 1 98.06 660 LEU B CA 1
ATOM 10675 C C . LEU B 1 660 ? -17.891 -4.551 -16.578 1 98.06 660 LEU B C 1
ATOM 10677 O O . LEU B 1 660 ? -17.047 -3.979 -17.266 1 98.06 660 LEU B O 1
ATOM 10681 N N . TYR B 1 661 ? -18.703 -5.5 -17.062 1 97.81 661 TYR B N 1
ATOM 10682 C CA . TYR B 1 661 ? -18.703 -5.828 -18.484 1 97.81 661 TYR B CA 1
ATOM 10683 C C . TYR B 1 661 ? -19.047 -4.602 -19.328 1 97.81 661 TYR B C 1
ATOM 10685 O O . TYR B 1 661 ? -18.391 -4.344 -20.344 1 97.81 661 TYR B O 1
ATOM 10693 N N . GLY B 1 662 ? -20.031 -3.846 -18.875 1 96.75 662 GLY B N 1
ATOM 10694 C CA . GLY B 1 662 ? -20.406 -2.617 -19.562 1 96.75 662 GLY B CA 1
ATOM 10695 C C . GLY B 1 662 ? -19.281 -1.61 -19.625 1 96.75 662 GLY B C 1
ATOM 10696 O O . GLY B 1 662 ? -19.031 -1.018 -20.688 1 96.75 662 GLY B O 1
ATOM 10697 N N . ALA B 1 663 ? -18.609 -1.417 -18.516 1 96.56 663 ALA B N 1
ATOM 10698 C CA . ALA B 1 663 ? -17.484 -0.481 -18.484 1 96.56 663 ALA B CA 1
ATOM 10699 C C . ALA B 1 663 ? -16.359 -0.944 -19.391 1 96.56 663 ALA B C 1
ATOM 10701 O O . ALA B 1 663 ? -15.719 -0.13 -20.062 1 96.56 663 ALA B O 1
ATOM 10702 N N . MET B 1 664 ? -16.078 -2.242 -19.406 1 95.88 664 MET B N 1
ATOM 10703 C CA . MET B 1 664 ? -15 -2.824 -20.188 1 95.88 664 MET B CA 1
ATOM 10704 C C . MET B 1 664 ? -15.242 -2.639 -21.688 1 95.88 664 MET B C 1
ATOM 10706 O O . MET B 1 664 ? -14.383 -2.123 -22.391 1 95.88 664 MET B O 1
ATOM 10710 N N . ILE B 1 665 ? -16.453 -2.934 -22.172 1 95.44 665 ILE B N 1
ATOM 10711 C CA . ILE B 1 665 ? -16.734 -2.965 -23.594 1 95.44 665 ILE B CA 1
ATOM 10712 C C . ILE B 1 665 ? -16.875 -1.54 -24.125 1 95.44 665 ILE B C 1
ATOM 10714 O O . ILE B 1 665 ? -16.75 -1.305 -25.328 1 95.44 665 ILE B O 1
ATOM 10718 N N . GLN B 1 666 ? -17.062 -0.577 -23.219 1 93.19 666 GLN B N 1
ATOM 10719 C CA . GLN B 1 666 ? -17.234 0.812 -23.641 1 93.19 666 GLN B CA 1
ATOM 10720 C C . GLN B 1 666 ? -15.906 1.562 -23.609 1 93.19 666 GLN B C 1
ATOM 10722 O O . GLN B 1 666 ? -15.867 2.77 -23.859 1 93.19 666 GLN B O 1
ATOM 10727 N N . GLY B 1 667 ? -14.867 0.826 -23.312 1 90.56 667 GLY B N 1
ATOM 10728 C CA . GLY B 1 667 ? -13.555 1.44 -23.344 1 90.56 667 GLY B CA 1
ATOM 10729 C C . GLY B 1 667 ? -13.141 1.874 -24.734 1 90.56 667 GLY B C 1
ATOM 10730 O O . GLY B 1 667 ? -13.758 1.478 -25.734 1 90.56 667 GLY B O 1
ATOM 10731 N N . SER B 1 668 ? -12.078 2.658 -24.75 1 88.75 668 SER B N 1
ATOM 10732 C CA . SER B 1 668 ? -11.602 3.205 -26.016 1 88.75 668 SER B CA 1
ATOM 10733 C C . SER B 1 668 ? -10.969 2.121 -26.891 1 88.75 668 SER B C 1
ATOM 10735 O O . SER B 1 668 ? -10.078 1.399 -26.438 1 88.75 668 SER B O 1
ATOM 10737 N N . LYS B 1 669 ? -11.43 1.932 -28.109 1 92.38 669 LYS B N 1
ATOM 10738 C CA . LYS B 1 669 ? -10.891 1.026 -29.109 1 92.38 669 LYS B CA 1
ATOM 10739 C C . LYS B 1 669 ? -10.805 -0.402 -28.578 1 92.38 669 LYS B C 1
ATOM 10741 O O . LYS B 1 669 ? -9.852 -1.125 -28.875 1 92.38 669 LYS B O 1
ATOM 10746 N N . THR B 1 670 ? -11.773 -0.747 -27.812 1 94.88 670 THR B N 1
ATOM 10747 C CA . THR B 1 670 ? -11.781 -2.02 -27.094 1 94.88 670 THR B CA 1
ATOM 10748 C C . THR B 1 670 ? -11.789 -3.188 -28.078 1 94.88 670 THR B C 1
ATOM 10750 O O . THR B 1 670 ? -11.07 -4.172 -27.891 1 94.88 670 THR B O 1
ATOM 10753 N N . LEU B 1 671 ? -12.555 -3.084 -29.156 1 95.31 671 LEU B N 1
ATOM 10754 C CA . LEU B 1 671 ? -12.742 -4.219 -30.062 1 95.31 671 LEU B CA 1
ATOM 10755 C C . LEU B 1 671 ? -11.93 -4.035 -31.344 1 95.31 671 LEU B C 1
ATOM 10757 O O . LEU B 1 671 ? -12.039 -4.836 -32.281 1 95.31 671 LEU B O 1
ATOM 10761 N N . GLU B 1 672 ? -11.055 -3.027 -31.406 1 94 672 GLU B N 1
ATOM 10762 C CA . GLU B 1 672 ? -10.242 -2.766 -32.594 1 94 672 GLU B CA 1
ATOM 10763 C C . GLU B 1 672 ? -8.867 -3.42 -32.469 1 94 672 GLU B C 1
ATOM 10765 O O . GLU B 1 672 ? -8.344 -3.572 -31.359 1 94 672 GLU B O 1
ATOM 10770 N N . ARG B 1 673 ? -8.312 -3.879 -33.594 1 93.25 673 ARG B N 1
ATOM 10771 C CA . ARG B 1 673 ? -6.945 -4.391 -33.562 1 93.25 673 ARG B CA 1
ATOM 10772 C C . ARG B 1 673 ? -5.949 -3.275 -33.281 1 93.25 673 ARG B C 1
ATOM 10774 O O . ARG B 1 673 ? -6.305 -2.096 -33.312 1 93.25 673 ARG B O 1
ATOM 10781 N N . ALA B 1 674 ? -4.742 -3.621 -32.938 1 92.62 674 ALA B N 1
ATOM 10782 C CA . ALA B 1 674 ? -3.709 -2.648 -32.594 1 92.62 674 ALA B CA 1
ATOM 10783 C C . ALA B 1 674 ? -3.424 -1.714 -33.75 1 92.62 674 ALA B C 1
ATOM 10785 O O . ALA B 1 674 ? -3.486 -2.127 -34.906 1 92.62 674 ALA B O 1
ATOM 10786 N N . GLU B 1 675 ? -3.074 -0.481 -33.438 1 91.75 675 GLU B N 1
ATOM 10787 C CA . GLU B 1 675 ? -2.711 0.469 -34.5 1 91.75 675 GLU B CA 1
ATOM 10788 C C . GLU B 1 675 ? -1.428 0.045 -35.219 1 91.75 675 GLU B C 1
ATOM 10790 O O . GLU B 1 675 ? -1.226 0.364 -36.375 1 91.75 675 GLU B O 1
ATOM 10795 N N . TYR B 1 676 ? -0.634 -0.739 -34.562 1 93 676 TYR B N 1
ATOM 10796 C CA . TYR B 1 676 ? 0.644 -1.191 -35.125 1 93 676 TYR B CA 1
ATOM 10797 C C . TYR B 1 676 ? 0.541 -2.619 -35.625 1 93 676 TYR B C 1
ATOM 10799 O O . TYR B 1 676 ? 1.511 -3.379 -35.594 1 93 676 TYR B O 1
ATOM 10807 N N . TRP B 1 677 ? -0.596 -3.047 -36.062 1 93.25 677 TRP B N 1
ATOM 10808 C CA . TRP B 1 677 ? -0.862 -4.434 -36.438 1 93.25 677 TRP B CA 1
ATOM 10809 C C . TRP B 1 677 ? 0.027 -4.867 -37.594 1 93.25 677 TRP B C 1
ATOM 10811 O O . TRP B 1 677 ? 0.447 -6.027 -37.656 1 93.25 677 TRP B O 1
ATOM 10821 N N . GLN B 1 678 ? 0.365 -3.957 -38.5 1 93.44 678 GLN B N 1
ATOM 10822 C CA . GLN B 1 678 ? 1.204 -4.336 -39.656 1 93.44 678 GLN B CA 1
ATOM 10823 C C . GLN B 1 678 ? 2.592 -4.77 -39.188 1 93.44 678 GLN B C 1
ATOM 10825 O O . GLN B 1 678 ? 3.146 -5.742 -39.688 1 93.44 678 GLN B O 1
ATOM 10830 N N . GLU B 1 679 ? 3.072 -4.059 -38.219 1 90.06 679 GLU B N 1
ATOM 10831 C CA . GLU B 1 679 ? 4.355 -4.441 -37.625 1 90.06 679 GLU B CA 1
ATOM 10832 C C . GLU B 1 679 ? 4.246 -5.766 -36.875 1 90.06 679 GLU B C 1
ATOM 10834 O O . GLU B 1 679 ? 5.168 -6.582 -36.906 1 90.06 679 GLU B O 1
ATOM 10839 N N . ALA B 1 680 ? 3.162 -5.969 -36.281 1 89.88 680 ALA B N 1
ATOM 10840 C CA . ALA B 1 680 ? 2.945 -7.145 -35.438 1 89.88 680 ALA B CA 1
ATOM 10841 C C . ALA B 1 680 ? 2.916 -8.422 -36.281 1 89.88 680 ALA B C 1
ATOM 10843 O O . ALA B 1 680 ? 3.324 -9.484 -35.812 1 89.88 680 ALA B O 1
ATOM 10844 N N . VAL B 1 681 ? 2.504 -8.289 -37.5 1 90.06 681 VAL B N 1
ATOM 10845 C CA . VAL B 1 681 ? 2.34 -9.492 -38.312 1 90.06 681 VAL B CA 1
ATOM 10846 C C . VAL B 1 681 ? 3.529 -9.648 -39.25 1 90.06 681 VAL B C 1
ATOM 10848 O O . VAL B 1 681 ? 3.613 -10.625 -40 1 90.06 681 VAL B O 1
ATOM 10851 N N . THR B 1 682 ? 4.395 -8.703 -39.188 1 85.12 682 THR B N 1
ATOM 10852 C CA . THR B 1 682 ? 5.605 -8.781 -40 1 85.12 682 THR B CA 1
ATOM 10853 C C . THR B 1 682 ? 6.719 -9.5 -39.25 1 85.12 682 THR B C 1
ATOM 10855 O O . THR B 1 682 ? 7.043 -9.133 -38.125 1 85.12 682 THR B O 1
ATOM 10858 N N . PRO B 1 683 ? 7.18 -10.523 -39.875 1 74.56 683 PRO B N 1
ATOM 10859 C CA . PRO B 1 683 ? 8.234 -11.266 -39.188 1 74.56 683 PRO B CA 1
ATOM 10860 C C . PRO B 1 683 ? 9.422 -10.383 -38.781 1 74.56 683 PRO B C 1
ATOM 10862 O O . PRO B 1 683 ? 9.805 -9.492 -39.562 1 74.56 683 PRO B O 1
ATOM 10865 N N . ALA B 1 684 ? 9.805 -10.547 -37.531 1 66.69 684 ALA B N 1
ATOM 10866 C CA . ALA B 1 684 ? 10.945 -9.781 -37.031 1 66.69 684 ALA B CA 1
ATOM 10867 C C . ALA B 1 684 ? 12.219 -10.141 -37.812 1 66.69 684 ALA B C 1
ATOM 10869 O O . ALA B 1 684 ? 12.484 -11.312 -38.062 1 66.69 684 ALA B O 1
ATOM 10870 N N . PRO B 1 685 ? 12.867 -9.117 -38.312 1 63.22 685 PRO B N 1
ATOM 10871 C CA . PRO B 1 685 ? 14.156 -9.477 -38.938 1 63.22 685 PRO B CA 1
ATOM 10872 C C . PRO B 1 685 ? 15.133 -10.078 -37.906 1 63.22 685 PRO B C 1
ATOM 10874 O O . PRO B 1 685 ? 15.086 -9.75 -36.719 1 63.22 685 PRO B O 1
ATOM 10877 N N . ARG B 1 686 ? 15.602 -11.297 -38.062 1 57.72 686 ARG B N 1
ATOM 10878 C CA . ARG B 1 686 ? 16.641 -11.836 -37.188 1 57.72 686 ARG B CA 1
ATOM 10879 C C . ARG B 1 686 ? 17.875 -10.93 -37.188 1 57.72 686 ARG B C 1
ATOM 10881 O O . ARG B 1 686 ? 18.359 -10.539 -38.219 1 57.72 686 ARG B O 1
ATOM 10888 N N . LEU B 1 687 ? 17.922 -10.141 -36.156 1 55.97 687 LEU B N 1
ATOM 10889 C CA . LEU B 1 687 ? 19.125 -9.32 -36.062 1 55.97 687 LEU B CA 1
ATOM 10890 C C . LEU B 1 687 ? 20.344 -10.172 -35.75 1 55.97 687 LEU B C 1
ATOM 10892 O O . LEU B 1 687 ? 20.234 -11.141 -34.969 1 55.97 687 LEU B O 1
ATOM 10896 N N . PRO B 1 688 ? 21.328 -10.117 -36.625 1 47.78 688 PRO B N 1
ATOM 10897 C CA . PRO B 1 688 ? 22.562 -10.812 -36.281 1 47.78 688 PRO B CA 1
ATOM 10898 C C . PRO B 1 688 ? 23 -10.578 -34.844 1 47.78 688 PRO B C 1
ATOM 10900 O O . PRO B 1 688 ? 22.766 -9.492 -34.281 1 47.78 688 PRO B O 1
ATOM 10903 N N . MET B 1 689 ? 22.828 -11.656 -34.062 1 43.59 689 MET B N 1
ATOM 10904 C CA . MET B 1 689 ? 23.375 -11.57 -32.719 1 43.59 689 MET B CA 1
ATOM 10905 C C . MET B 1 689 ? 24.516 -10.562 -32.656 1 43.59 689 MET B C 1
ATOM 10907 O O . MET B 1 689 ? 25.516 -10.719 -33.344 1 43.59 689 MET B O 1
ATOM 10911 N N . ALA B 1 690 ? 24.391 -9.422 -32.625 1 38.78 690 ALA B N 1
ATOM 10912 C CA . ALA B 1 690 ? 25.625 -8.656 -32.438 1 38.78 690 ALA B CA 1
ATOM 10913 C C . ALA B 1 690 ? 26.516 -9.328 -31.375 1 38.78 690 ALA B C 1
ATOM 10915 O O . ALA B 1 690 ? 26.016 -9.836 -30.375 1 38.78 690 ALA B O 1
ATOM 10916 N N . LYS B 1 691 ? 27.672 -9.781 -31.656 1 40.59 691 LYS B N 1
ATOM 10917 C CA . LYS B 1 691 ? 28.734 -10.07 -30.688 1 40.59 691 LYS B CA 1
ATOM 10918 C C . LYS B 1 691 ? 28.625 -9.148 -29.484 1 40.59 691 LYS B C 1
ATOM 10920 O O . LYS B 1 691 ? 29.047 -7.984 -29.547 1 40.59 691 LYS B O 1
ATOM 10925 N N . LEU B 1 692 ? 27.594 -9.164 -28.578 1 34.81 692 LEU B N 1
ATOM 10926 C CA . LEU B 1 692 ? 27.516 -8.531 -27.266 1 34.81 692 LEU B CA 1
ATOM 10927 C C . LEU B 1 692 ? 28.812 -8.758 -26.484 1 34.81 692 LEU B C 1
ATOM 10929 O O . LEU B 1 692 ? 29.281 -9.891 -26.375 1 34.81 692 LEU B O 1
#

Radius of gyration: 31.55 Å; Cα contacts (8 Å, |Δi|>4): 2535; chains: 2; bounding box: 83×96×83 Å

Solvent-accessible surface area (backbone atoms only — not comparable to full-atom values): 69675 Å² total; per-residue (Å²): 124,83,77,84,56,74,85,61,67,82,73,56,79,44,58,46,45,69,38,49,71,55,27,82,57,58,36,67,58,49,33,35,70,74,57,33,63,70,54,45,54,54,39,50,50,53,52,51,53,47,70,71,36,74,86,64,64,80,74,79,65,85,69,56,67,69,53,33,31,50,52,33,50,53,50,35,54,52,50,59,35,55,53,88,67,48,68,71,53,37,73,73,38,58,66,53,54,58,43,53,47,40,54,39,33,55,64,37,48,36,34,38,48,54,49,41,31,20,54,46,51,18,26,40,41,36,53,73,34,22,83,82,34,56,67,60,32,52,34,35,77,67,55,62,42,38,27,10,50,40,66,36,24,68,59,31,57,88,44,60,89,67,54,60,25,32,29,35,41,36,55,89,74,47,24,27,38,28,32,30,82,48,76,54,34,22,31,34,82,16,50,32,41,15,51,64,29,19,29,26,36,34,51,24,30,31,25,35,69,88,68,50,72,75,43,77,44,48,25,60,38,80,46,23,40,61,81,74,54,43,62,41,86,40,44,51,56,21,26,53,64,64,41,59,37,53,52,34,37,35,30,6,31,38,39,32,53,71,26,73,43,55,53,79,31,44,34,38,62,68,38,39,67,45,77,89,45,47,76,49,54,88,53,89,45,69,68,56,43,51,50,58,71,50,52,66,51,42,59,52,28,48,49,46,27,41,51,27,42,44,51,37,35,48,35,50,27,30,29,49,40,30,24,48,43,41,46,56,55,54,88,60,92,57,58,37,37,42,48,75,37,51,52,52,29,63,69,45,44,47,50,53,21,40,43,55,28,46,46,51,37,38,53,54,52,48,51,54,49,49,52,54,50,51,38,53,77,70,64,54,78,47,70,68,51,53,50,38,52,55,52,49,41,27,49,24,33,28,40,23,35,55,34,26,52,50,31,54,52,44,33,53,47,28,23,59,68,40,41,69,59,24,46,31,38,62,41,33,39,50,57,54,44,40,53,47,53,54,57,47,29,58,95,49,37,35,84,61,34,20,50,55,21,28,53,57,54,56,71,44,42,69,52,21,69,71,38,37,85,41,78,50,86,83,51,78,53,35,63,38,31,35,28,62,64,48,65,69,49,60,72,76,67,86,43,30,72,50,43,48,39,42,61,54,36,51,53,50,32,40,37,48,30,43,50,29,48,53,51,24,54,49,45,32,50,52,34,39,72,72,66,41,55,71,59,55,16,52,49,68,26,26,75,90,18,28,47,47,26,22,51,40,45,42,54,36,48,30,49,51,56,36,56,47,40,39,58,34,47,96,91,36,70,40,58,76,68,51,30,64,62,45,41,46,31,42,13,32,28,31,46,60,61,47,57,76,43,42,49,58,37,26,38,71,56,34,41,70,75,33,56,57,59,54,28,49,53,50,25,47,54,48,42,37,60,70,39,53,41,33,46,54,32,57,30,58,32,56,36,64,59,51,82,46,59,45,20,38,40,33,32,70,36,28,52,34,62,64,37,39,52,52,56,28,70,66,31,86,69,13,71,44,62,44,94,58,43,70,63,70,50,42,72,75,73,78,48,74,62,66,92,122,125,85,77,84,57,73,85,61,68,81,71,56,78,46,58,46,45,70,36,48,71,54,26,81,58,56,35,68,59,48,32,36,68,74,56,32,65,69,55,45,52,54,40,50,50,53,53,50,52,46,70,72,36,75,86,65,64,81,75,79,63,85,68,56,66,69,53,33,31,51,50,31,50,54,50,35,54,51,51,60,35,54,52,86,70,48,69,71,52,37,72,74,38,59,66,51,54,59,44,51,47,41,52,39,32,56,63,38,50,35,34,39,48,53,50,42,32,22,53,44,51,18,27,40,43,35,53,74,34,23,82,83,35,58,66,59,29,52,34,35,77,68,57,62,40,37,25,10,49,40,66,35,26,70,59,30,58,87,43,60,89,67,54,61,24,30,28,36,41,36,55,89,76,47,23,26,37,28,32,31,84,48,78,53,32,21,31,34,82,16,50,31,42,14,50,62,28,20,29,27,36,33,52,25,30,32,25,36,70,88,67,51,72,76,43,76,42,47,26,61,37,80,43,21,40,61,80,73,55,43,58,40,87,41,45,51,56,19,25,52,62,62,40,58,36,54,51,33,37,35,29,6,33,38,38,32,52,71,25,75,43,56,53,80,32,44,35,38,61,67,37,39,65,45,77,89,45,47,78,47,54,86,56,91,45,70,68,57,43,52,50,59,71,49,51,66,50,41,59,53,28,48,49,46,27,42,50,26,40,42,50,37,35,47,37,49,26,29,30,50,39,30,24,48,43,42,46,56,55,52,85,59,92,58,58,37,37,43,50,74,38,52,52,54,30,62,68,45,45,47,52,55,22,39,45,56,30,46,46,51,35,38,54,53,51,48,50,53,49,50,53,54,49,51,37,53,75,68,63,55,79,47,69,64,52,53,49,38,50,54,50,51,41,27,48,23,34,28,39,22,35,54,34,27,53,51,31,55,50,45,33,53,48,28,23,60,70,40,41,70,58,26,46,32,38,61,42,33,38,48,56,54,43,40,52,46,52,53,59,46,28,57,96,50,39,36,83,62,31,20,51,56,21,26,52,58,55,57,73,43,43,69,52,21,69,71,36,36,84,42,78,49,84,84,50,80,53,35,63,37,30,37,27,62,64,48,66,70,48,58,70,76,66,84,43,30,71,51,43,49,38,42,61,53,37,49,53,50,31,40,37,48,30,43,51,30,48,53,52,23,52,49,44,33,51,52,34,39,73,72,66,41,54,70,58,56,16,52,46,68,26,26,76,91,17,28,48,47,26,22,50,40,44,42,54,35,48,30,47,51,56,36,54,48,39,41,59,34,46,96,92,35,72,39,58,76,68,50,28,65,62,46,40,48,30,42,13,32,28,31,47,60,61,48,58,76,43,42,50,59,36,26,36,71,55,34,41,70,75,34,57,59,58,53,28,48,53,50,26,47,56,49,41,36,58,70,39,53,40,33,47,53,32,57,30,58,34,56,36,64,59,52,81,47,59,46,18,37,40,32,32,72,36,27,50,34,63,62,38,38,50,51,54,29,69,67,30,87,70,13,72,46,60,44,92,59,42,70,64,70,50,42,72,76,73,78,47,73,62,67,92,120

Sequence (1384 aa):
MAANLDFLKDLPSGPLDAYRKDASFNWKHMALFLEGEELLRYKYTIFKTLEQDPLFARDYQTPSLEKQRELTFIRARRVISYDFLPDDELYASPLKYKVLTEALGMYDWTISAKMSLSSEMFAGLAMNQGTRHMDFVDKSKANEIFGCFILTELSHGSNTKQMRTTATFDSKTQEFVINTPDFEATKIWVGNLGKQATHGILYAQLYTEDGVCHGLHSFVAPIRHTKTLMAFPGVMVGDMGEKIGLNGLDNGFVAFNQYRIPRENLLDRLGDVTPEGKYVTPFKDPNKRFGASLGALSGGRVGITGMCVANLKLCLPIAIRYSAARRQFGPGKEEIPVLEYQLQQWRLFPYLAAAYALDCFSFTLFRDFIAFRIGSMMGDSSQAQANLGKEIHALSCASKPITGWLARDAIQECREACGGHGYFKVNRLGEIRNDHDPNNTYEGDNNVILQQTSNYLLSFAEDAFQGKEITSEVESVNMLSGLPTRLKTKFSAITSQDCMNPHVAVEAYKWLVCYLLQESHRRLSEQSAEGKDPFTARNDSQAYYCRSLALAYIEHTVLERFVKTITEKDGEQTPQELRPVLQRLAALYGLWSMEKHLATLYQGGYVSGGEAPRIIREAILTLCQQLKPDAVSLVDALAPPDFILNSPIGASDGQIYKNLYGAMIQGSKTLERAEYWQEAVTPAPRLPMAKLMAANLDFLKDLPSGPLDAYRKDASFNWKHMALFLEGEELLRYKYTIFKTLEQDPLFARDYQTPSLEKQRELTFIRARRVISYDFLPDDELYASPLKYKVLTEALGMYDWTISAKMSLSSEMFAGLAMNQGTRHMDFVDKSKANEIFGCFILTELSHGSNTKQMRTTATFDSKTQEFVINTPDFEATKIWVGNLGKQATHGILYAQLYTEDGVCHGLHSFVAPIRHTKTLMAFPGVMVGDMGEKIGLNGLDNGFVAFNQYRIPRENLLDRLGDVTPEGKYVTPFKDPNKRFGASLGALSGGRVGITGMCVANLKLCLPIAIRYSAARRQFGPGKEEIPVLEYQLQQWRLFPYLAAAYALDCFSFTLFRDFIAFRIGSMMGDSSQAQANLGKEIHALSCASKPITGWLARDAIQECREACGGHGYFKVNRLGEIRNDHDPNNTYEGDNNVILQQTSNYLLSFAEDAFQGKEITSEVESVNMLSGLPTRLKTKFSAITSQDCMNPHVAVEAYKWLVCYLLQESHRRLSEQSAEGKDPFTARNDSQAYYCRSLALAYIEHTVLERFVKTITEKDGEQTPQELRPVLQRLAALYGLWSMEKHLATLYQGGYVSGGEAPRIIREAILTLCQQLKPDAVSLVDALAPPDFILNSPIGASDGQIYKNLYGAMIQGSKTLERAEYWQEAVTPAPRLPMAKL

Secondary structure (DSSP, 8-state):
-----TTSPPPPPSTTHHHHHH-SS-HHHHHHHHH-HHHHHHHHHHHHHHHHSGGG---SSPPPHHHHHHHHHHHHHHHHHHTSS-HHHHHH-THHHHHHHHHHHHHHHHHHHHHHIIIIIIIIHHHHH-SS-HHHHHHHHTTSS-EEEE--BSS-SS-GGG---EEEEETTTTEEEEE--SGGG-EEEEETTTTT-SEEEEEEEEE-TTS-EEEEEEEEEE-B-TTT-PBPTTEEEEE---BSS-TTS-EEEEEESSEEEEGGGB-TTS-EE-TTS-EE-S-S-HHHHHHHHHTHHHHHHHHHHHHHHHHHHHHHHHHHHHHHH-B---SSSS--BGGGSHHHHHHHHHHHHHHHHHHHHHHHHHHHHHHHHHHHHTT---HHHHHHHHHHHHHHHHHHHHHHHHHHHHHHHHHHHTGGGGGBGGG-HHHHHHHHGGGGTSSS-HHHHHHHHHHHHHTTHHHHHTT-----TT-SSGGGTTHHHHTT------SHHHHTSHHHHHHHHHHHHHHHHHHHHHHHHHHHHTT--HHHHHHTTIIIIIHHHHHHHHHHHHHHHHHHHTTEETTEEPPTTTHHHHHHHHHHHHHHHHHTTHHHHHHTTSS-SSHHHHHHHHHHHHHHHHHGGGHHHHHHHHPPPHHHH--GGG-TT--HHHHHHHHHHTSTTTTSPPTTHHHHTSPPP-------/-----TTSPPPPPSTTHHHHHH-SS-HHHHHHHHH-HHHHHHHHHHHHHHHHSGGG---SSPPPHHHHHHHHHHHHHHHHHHT-S-HHHHHH-THHHHHHHHHHHHHHHHHHHHHHIIIIIIIIHHHHH-SS-HHHHHHHHTTSS-EEEE--BSS-SS-GGG---EEEEETTTTEEEEE--SGGG-EEEETTTTTT-SEEEEEEEEE-TTS-EEEEEEEEEE-B-TTT-PBPTTEEEEE---BSS-TTS--EEEEESSEEEEGGGB-TTS-EE-TTS-EE-S-S-HHHHHHHHHTHHHHHHHHHHHHHHHHHHHHHHHHHHHHHH-B---SSSS--BGGGSHHHHHHHHHHHHHHHHHHHHHHHHHHHHHHHHHHHHTT---HHHHHHHHHHHHHHHHHHHHHHHHHHHHHHHHHHHTGGGGGBGGG-HHHHHHHHGGGGTSSS-HHHHHHHHHHHHHTTHHHHHTT-----TT-SSGGGTTHHHHTT------SHHHHTSHHHHHHHHHHHHHHHHHHHHHHHHHHHHTT--HHHHHHTTIIIIIHHHHHHHHHHHHHHHHHHHTTEETTEEPPGGGHHHHHHHHHHHHHHHHHTTHHHHHHTTSS-SSHHHHHHHHHHHHHHHHHGGGHHHHHHHHPPPHHHH--GGG-TT--HHHHHHHHHHTSTTTTSPPTTHHHHHSPPP-------

Foldseek 3Di:
DPPPLVLDDDFAAALCVQLVVLALFFLSLVLCLLQNDVLSSLLSVLVVVLVVDCLLFDAQDDDDLVVLQVSLVVVLVVVLVVCSADPVNCVVPVCNVLSVQLSVVLQPNLSSVQLCQFQCVFLVCCVVLADPRVVSNVCSNVVLFGEKEWQAFQQDDQPRQPQAWEWEADLVVQKTFTFQPDNRNKTWQIWCQAQHGQKYFHWHFYHFPVGDTLTIFTFIDGAADSPPRHGDPQKDKHFPDDDLASSNTGIIIIGGGRDIDHQSRTSPQQWHADSVRDIDGPDPDSVVSVCVSLLVLLVVLLSLLSSLLSLLLQLLLLLLLLQSQDFDDDPDPDTHRNLPDLVLLLLRLLSLLVSSLSSLVSSVLVVLVVVLVVCVVVVPPDPQSVLSSLVSLLLSLLSLQVSLVSSLSNLVSSLVSNPVLSVSVLQPSSNSNSVSNCSCPPSHHSLGSLLSNLVSLLVCLVVLVVQAQDAHDVRLNRLSHRLVVLLPAAQDDDALVSLLQLVSLLSLLSNLLSLLSVVLNVQLVVLVVVPDDNVVSSVVSCPPHSVVNSNSSNLSSSLVSLLVVLQDDPHHGDPPSCNVLSSLSSSLNSLVVVLVCVVVCVVSPRDDDDCVNVSSVVSNSVSSVVCSSNSSSSSVSSHDACSSSSGLCSHSNSPNPVSVVVSQVPHDCNPPDDPCVVVVPDDDDPDPPPPD/DPPPLVLDDDFAAALCVQLVVLALDFLSLVLCLLQNDVLSSLLSVVVVVLVVDCLLFDAQDDDDLVVLQVSLVVVLVVVLVVCSADPVNCVVPVCNVLSVQLSVVLQPNLSSVQLCQFQCVFLVCCVVLADPRVVSNVCSNVVLFGEKEWQAFQQDDQPRQPQAWEWEADLVVQKTFTFQPDNRNKTWQIWCQAQHGQKYFHWHFYHFPVGDTLTIFTFIDGAADSVPRHGDPQKDKHFPDDALASSNTGIIIIGGGRDIDHQSRTSPQQWHADSVRDIDGPDPDSVVSVVVSLLVLLVVLLSLLSSLLSLLLQLLLLLLLLQSQDFDDDPDPDTHRNLPDLVLLLLRLLSLLVSSLSSLVSSVLVVLVVVLVVCVVVVPPDPQSVQSSLVSLLLSLLSLQVSLVSSLSNLVSSLVSNPVLSVSVLQPSSNSNSVSNCSCPPSDHSLGSLLSNLVSLLVCLVVLVVQAQDAHDVRLNRLSHRLVVLLPAAQDDDALVSLLQLVSLLSLLSNLLSLLSVVLNVQLVVLVVVPDDNVVSSVVSCPPHSVVNSNSSNLSSSLVSLLVVLQDDPHHGDPPSCNVLSSLSSSLNSLVVVLVCVVVCVVSPRDDDDCVNVSSVVSNSVSSVVCSSNSSSSSVSSHDACSSSSGLCSHSNSPNCVSVVVSQVPHDCNPPDDPCVVVVPDDDDPDPPPPD

pLDDT: mean 95.09, std 7.66, range [33.66, 98.94]

InterPro domains:
  IPR002655 Acyl-CoA oxidase, C-terminal [PF01756] (501-683)
  IPR006091 Acyl-CoA dehydrogenase/oxidase, middle domain [PF02770] (148-257)
  IPR009100 Acyl-CoA dehydrogenase/oxidase, N-terminal and middle domain superfamily [SSF56645] (16-275)
  IPR012258 Acyl-CoA oxidase [PIRSF000168] (15-674)
  IPR012258 Acyl-CoA oxidase [PTHR10909] (16-665)
  IPR034171 Peroxisomal acyl-coenzyme A oxidase [cd01150] (14-662)
  IPR036250 Acyl-CoA dehydrogenase-like, C-terminal [SSF47203] (289-475)
  IPR036250 Acyl-CoA dehydrogenase-like, C-terminal [SSF47203] (497-681)
  IPR046373 Acyl-CoA oxidase/dehydrogenase, middle domain superfamily [G3DSA:2.40.110.10] (147-286)
  IPR055060 Acyl-CoA oxidase, C-alpha1 domain [PF22924] (295-458)

Organism: Elysia chlorotica (NCBI:txid188477)

Nearest PDB structures (foldseek):
  5ys9-assembly1_A  TM=8.986E-01  e=1.083E-41  Yarrowia lipolytica CLIB122
  5y9d-assembly1_A  TM=9.112E-01  e=1.350E-39  Yarrowia lipolytica CLIB122
  5k3i-assembly4_G  TM=8.896E-01  e=1.421E-37  Caenorhabditis elegans
  5k3h-assembly3_E  TM=8.794E-01  e=1.928E-35  Caenorhabditis elegans
  5k3h-assembly1_A  TM=8.678E-01  e=2.246E-34  Caenorhabditis elegans